Protein AF-A0A2M7PQT6-F1 (afdb_monomer_lite)

Sequence (920 aa):
MTQIIITKQLETEIRQFLDNYWALYLEGDLQTWSTFLTDDYKNIGGTEEEIWNSKQEIMDYSTAIMGQMVGVASLRNKKTEVFSLTPYVLAHEFADMYIKIENSWVFYGKFRLSSIIQKSTKGWQVVHQHGSYPDSKAGQGETFAFDKISAENRELKDAVKRRTVELENKNRELEIEAALEKVRSSALAMNEPADMVEVCRVISNQLILLGVTDIRNVQTAIINEQKGTYLNCQYFAAYKEGVIEETDYNLHPTSFAMVQEMKKSAHTTFSGSMEGLELNTFREWRKQYNQFPDPLLDEVDSIHYYFYSIGQGGLGLSTYKSLSEEGLEIFKRFHNVFTLAYRRFIDIELAFTQAREAQIEAAVERVRAQSMAMYQTTDLHKVNEEVLNQLYKLKVDGLTGVSIYLVDEYDTVTIWDLSSPGNMSIPNSYSIKYDAKKYPVMGEWVEIWKTTHEDYFVLDAPKEKLIKAVEEFKEIHPEMAIKFKNAIESGSLIHQWNPVGRLSDGVLSIDLMNPPSEDTKTIVIKMAGAFNMAYQRFLDLQKAEAQTREAQIEAALERVRARSLAMHKTDELQRVIQTVHQELLNLNISISGGSFIAINSEIETEIHCWGSGGTADTSEQVHIPYFDKPFYTNLIKGIKTGPGFFTEEYTQKEKEEFFKFLFKHEPWSKLDSKQKNETLSSPGGYTRSCCVSQHSSIFIINHFGEKFSEADNDILKRFARVFEQTYTRFLDLQKAEAQAREAQIELSLERIRSHVTAMQESSELLDIVVMMRNEFVTLGHEAHYFWHMRWLPEKYEKAMTSGDGTRIGMVMTLPRHIHGDIQTVADWEKSDNPTFVLAMDTENAVDYVHKMISLGDFEIVDHNAPTLDDIRHIGGLTFVMARTTHGEIGFSLPGDVPNPPAAAVDALARFAGVFDLAYK

Structure (mmCIF, N/CA/C/O backbone):
data_AF-A0A2M7PQT6-F1
#
_entry.id   AF-A0A2M7PQT6-F1
#
loop_
_atom_site.group_PDB
_atom_site.id
_atom_site.type_symbol
_atom_site.label_atom_id
_atom_site.label_alt_id
_atom_site.label_comp_id
_atom_site.label_asym_id
_atom_site.label_entity_id
_atom_site.label_seq_id
_atom_site.pdbx_PDB_ins_code
_atom_site.Cartn_x
_atom_site.Cartn_y
_atom_site.Cartn_z
_atom_site.occupancy
_atom_site.B_iso_or_equiv
_atom_site.auth_seq_id
_atom_site.auth_comp_id
_atom_site.auth_asym_id
_atom_site.auth_atom_id
_atom_site.pdbx_PDB_model_num
ATOM 1 N N . MET A 1 1 ? -128.041 -40.762 56.612 1.00 51.59 1 MET A N 1
ATOM 2 C CA . MET A 1 1 ? -127.070 -41.267 55.618 1.00 51.59 1 MET A CA 1
ATOM 3 C C . MET A 1 1 ? -126.635 -42.649 56.067 1.00 51.59 1 MET A C 1
ATOM 5 O O . MET A 1 1 ? -126.320 -42.807 57.239 1.00 51.59 1 MET A O 1
ATOM 9 N N . THR A 1 2 ? -126.711 -43.647 55.193 1.00 55.97 2 THR A N 1
ATOM 10 C CA . THR A 1 2 ? -126.326 -45.037 55.480 1.00 55.97 2 THR A CA 1
ATOM 11 C C . THR A 1 2 ? -124.802 -45.122 55.631 1.00 55.97 2 THR A C 1
ATOM 13 O O . THR A 1 2 ? -124.087 -44.561 54.805 1.00 55.97 2 THR A O 1
ATOM 16 N N . GLN A 1 3 ? -124.306 -45.767 56.693 1.00 70.44 3 GLN A N 1
ATOM 17 C CA . GLN A 1 3 ? -122.869 -45.920 56.964 1.00 70.44 3 GLN A CA 1
ATOM 18 C C . GLN A 1 3 ? -122.187 -46.703 55.831 1.00 70.44 3 GLN A C 1
ATOM 20 O O . GLN A 1 3 ? -122.673 -47.763 55.433 1.00 70.44 3 GLN A O 1
ATOM 25 N N . ILE A 1 4 ? -121.071 -46.190 55.307 1.00 78.12 4 ILE A N 1
ATOM 26 C CA . ILE A 1 4 ? -120.286 -46.878 54.275 1.00 78.12 4 ILE A CA 1
ATOM 27 C C . ILE A 1 4 ? -119.512 -48.022 54.935 1.00 78.12 4 ILE A C 1
ATOM 29 O O . ILE A 1 4 ? -118.669 -47.796 55.799 1.00 78.12 4 ILE A O 1
ATOM 33 N N . ILE A 1 5 ? -119.784 -49.261 54.524 1.00 80.62 5 ILE A N 1
ATOM 34 C CA . ILE A 1 5 ? -119.029 -50.440 54.963 1.00 80.62 5 ILE A CA 1
ATOM 35 C C . ILE A 1 5 ? -117.937 -50.719 53.928 1.00 80.62 5 ILE A C 1
ATOM 37 O O . ILE A 1 5 ? -118.238 -50.936 52.754 1.00 80.62 5 ILE A O 1
ATOM 41 N N . ILE A 1 6 ? -116.671 -50.740 54.361 1.00 85.06 6 ILE A N 1
ATOM 42 C CA . ILE A 1 6 ? -115.540 -51.094 53.494 1.00 85.06 6 ILE A CA 1
ATOM 43 C C . ILE A 1 6 ? -115.552 -52.606 53.257 1.00 85.06 6 ILE A C 1
ATOM 45 O O . ILE A 1 6 ? -115.103 -53.395 54.085 1.00 85.06 6 ILE A O 1
ATOM 49 N N . THR A 1 7 ? -116.116 -53.017 52.124 1.00 86.56 7 THR A N 1
ATOM 50 C CA . THR A 1 7 ? -116.015 -54.392 51.626 1.00 86.56 7 THR A CA 1
ATOM 51 C C . THR A 1 7 ? -114.726 -54.555 50.817 1.00 86.56 7 THR A C 1
ATOM 53 O O . THR A 1 7 ? -114.220 -53.585 50.256 1.00 86.56 7 THR A O 1
ATOM 56 N N . LYS A 1 8 ? -114.215 -55.788 50.677 1.00 84.38 8 LYS A N 1
ATOM 57 C CA . LYS A 1 8 ? -113.057 -56.066 49.798 1.00 84.38 8 LYS A CA 1
ATOM 58 C C . LYS A 1 8 ? -113.273 -55.575 48.361 1.00 84.38 8 LYS A C 1
ATOM 60 O O . LYS A 1 8 ? -112.326 -55.161 47.699 1.00 84.38 8 LYS A O 1
ATOM 65 N N . GLN A 1 9 ? -114.519 -55.612 47.886 1.00 87.88 9 GLN A N 1
ATOM 66 C CA . GLN A 1 9 ? -114.885 -55.105 46.568 1.00 87.88 9 GLN A CA 1
ATOM 67 C C . GLN A 1 9 ? -114.740 -53.580 46.492 1.00 87.88 9 GLN A C 1
ATOM 69 O O . GLN A 1 9 ? -114.102 -53.092 45.566 1.00 87.88 9 GLN A O 1
ATOM 74 N N . LEU A 1 10 ? -115.248 -52.843 47.488 1.00 87.25 10 LEU A N 1
ATOM 75 C CA . LEU A 1 10 ? -115.105 -51.386 47.553 1.00 87.25 10 LEU A CA 1
ATOM 76 C C . LEU A 1 10 ? -113.639 -50.960 47.719 1.00 87.25 10 LEU A C 1
ATOM 78 O O . LEU A 1 10 ? -113.195 -50.012 47.086 1.00 87.25 10 LEU A O 1
ATOM 82 N N . GLU A 1 11 ? -112.866 -51.677 48.534 1.00 87.44 11 GLU A N 1
ATOM 83 C CA . GLU A 1 11 ? -111.431 -51.420 48.683 1.00 87.44 11 GLU A CA 1
ATOM 84 C C . GLU A 1 11 ? -110.688 -51.591 47.348 1.00 87.44 11 GLU A C 1
ATOM 86 O O . GLU A 1 11 ? -109.861 -50.755 46.992 1.00 87.44 11 GLU A O 1
ATOM 91 N N . THR A 1 12 ? -111.017 -52.635 46.582 1.00 90.06 12 THR A N 1
ATOM 92 C CA . THR A 1 12 ? -110.437 -52.867 45.248 1.00 90.06 12 THR A CA 1
ATOM 93 C C . THR A 1 12 ? -110.854 -51.770 44.263 1.00 90.06 12 THR A C 1
ATOM 95 O O . THR A 1 12 ? -110.015 -51.270 43.519 1.00 90.06 12 THR A O 1
ATOM 98 N N . GLU A 1 13 ? -112.120 -51.341 44.303 1.00 91.81 13 GLU A N 1
ATOM 99 C CA . GLU A 1 13 ? -112.658 -50.252 43.474 1.00 91.81 13 GLU A CA 1
ATOM 100 C C . GLU A 1 13 ? -111.925 -48.923 43.740 1.00 91.81 13 GLU A C 1
ATOM 102 O O . GLU A 1 13 ? -111.510 -48.248 42.800 1.00 91.81 13 GLU A O 1
ATOM 107 N N . ILE A 1 14 ? -111.688 -48.575 45.011 1.00 92.62 14 ILE A N 1
ATOM 108 C CA . ILE A 1 14 ? -110.985 -47.342 45.404 1.00 92.62 14 ILE A CA 1
ATOM 109 C C . ILE A 1 14 ? -109.488 -47.402 45.082 1.00 92.62 14 ILE A C 1
ATOM 111 O O . ILE A 1 14 ? -108.922 -46.409 44.626 1.00 92.62 14 ILE A O 1
ATOM 115 N N . ARG A 1 15 ? -108.838 -48.558 45.272 1.00 91.94 15 ARG A N 1
ATOM 116 C CA . ARG A 1 15 ? -107.433 -48.754 44.872 1.00 91.94 15 ARG A CA 1
ATOM 117 C C . ARG A 1 15 ? -107.258 -48.549 43.372 1.00 91.94 15 ARG A C 1
ATOM 119 O O . ARG A 1 15 ? -106.414 -47.761 42.967 1.00 91.94 15 ARG A O 1
ATOM 126 N N . GLN A 1 16 ? -108.102 -49.188 42.565 1.00 92.38 16 GLN A N 1
ATOM 127 C CA . GLN A 1 16 ? -108.022 -49.072 41.113 1.00 92.38 16 GLN A CA 1
ATOM 128 C C . GLN A 1 16 ? -108.348 -47.654 40.624 1.00 92.38 16 GLN A C 1
ATOM 130 O O . GLN A 1 16 ? -107.721 -47.162 39.689 1.00 92.38 16 GLN A O 1
ATOM 135 N N . PHE A 1 17 ? -109.274 -46.963 41.293 1.00 94.69 17 PHE A N 1
ATOM 136 C CA . PHE A 1 17 ? -109.527 -45.541 41.067 1.00 94.69 17 PHE A CA 1
ATOM 137 C C . PHE A 1 17 ? -108.270 -44.681 41.302 1.00 94.69 17 PHE A C 1
ATOM 139 O O . PHE A 1 17 ? -107.925 -43.875 40.441 1.00 94.69 17 PHE A O 1
ATOM 146 N N . LEU A 1 18 ? -107.553 -44.874 42.415 1.00 93.69 18 LEU A N 1
ATOM 147 C CA . LEU A 1 18 ? -106.328 -44.120 42.724 1.00 93.69 18 LEU A CA 1
ATOM 148 C C . LEU A 1 18 ? -105.124 -44.528 41.860 1.00 93.69 18 LEU A C 1
ATOM 150 O O . LEU A 1 18 ? -104.262 -43.702 41.569 1.00 93.69 18 LEU A O 1
ATOM 154 N N . ASP A 1 19 ? -105.042 -45.782 41.420 1.00 93.12 19 ASP A N 1
ATOM 155 C CA . ASP A 1 19 ? -104.021 -46.213 40.460 1.00 93.12 19 ASP A CA 1
ATOM 156 C C . ASP A 1 19 ? -104.210 -45.518 39.110 1.00 93.12 19 ASP A C 1
ATOM 158 O O . ASP A 1 19 ? -103.255 -44.958 38.574 1.00 93.12 19 ASP A O 1
ATOM 162 N N . ASN A 1 20 ? -105.449 -45.458 38.614 1.00 93.69 20 ASN A N 1
ATOM 163 C CA . ASN A 1 20 ? -105.774 -44.722 37.393 1.00 93.69 20 ASN A CA 1
ATOM 164 C C . ASN A 1 20 ? -105.553 -43.212 37.560 1.00 93.69 20 ASN A C 1
ATOM 166 O O . ASN A 1 20 ? -105.055 -42.567 36.641 1.00 93.69 20 ASN A O 1
ATOM 170 N N . TYR A 1 21 ? -105.873 -42.658 38.734 1.00 94.50 21 TYR A N 1
ATOM 171 C CA . TYR A 1 21 ? -105.585 -41.263 39.073 1.00 94.50 21 TYR A CA 1
ATOM 172 C C . TYR A 1 21 ? -104.097 -40.939 38.897 1.00 94.50 21 TYR A C 1
ATOM 174 O O . TYR A 1 21 ? -103.743 -40.010 38.178 1.00 94.50 21 TYR A O 1
ATOM 182 N N . TRP A 1 22 ? -103.211 -41.727 39.510 1.00 93.50 22 TRP A N 1
ATOM 183 C CA . TRP A 1 22 ? -101.770 -41.500 39.408 1.00 93.50 22 TRP A CA 1
ATOM 184 C C . TRP A 1 22 ? -101.209 -41.790 38.018 1.00 93.50 22 TRP A C 1
ATOM 186 O O . TRP A 1 22 ? -100.308 -41.076 37.586 1.00 93.50 22 TRP A O 1
ATOM 196 N N . ALA A 1 23 ? -101.730 -42.802 37.318 1.00 92.62 23 ALA A N 1
ATOM 197 C CA . ALA A 1 23 ? -101.310 -43.113 35.955 1.00 92.62 23 ALA A CA 1
ATOM 198 C C . ALA A 1 23 ? -101.571 -41.924 35.021 1.00 92.62 23 ALA A C 1
ATOM 200 O O . ALA A 1 23 ? -100.636 -41.417 34.412 1.00 92.62 23 ALA A O 1
ATOM 201 N N . LEU A 1 24 ? -102.801 -41.402 35.011 1.00 94.19 24 LEU A N 1
ATOM 202 C CA . LEU A 1 24 ? -103.165 -40.250 34.181 1.00 94.19 24 LEU A CA 1
ATOM 203 C C . LEU A 1 24 ? -102.370 -38.992 34.555 1.00 94.19 24 LEU A C 1
ATOM 205 O O . LEU A 1 24 ? -101.930 -38.260 33.671 1.00 94.19 24 LEU A O 1
ATOM 209 N N . TYR A 1 25 ? -102.137 -38.761 35.852 1.00 93.19 25 TYR A N 1
ATOM 210 C CA . TYR A 1 25 ? -101.335 -37.626 36.313 1.00 93.19 25 TYR A CA 1
ATOM 211 C C . TYR A 1 25 ? -99.879 -37.705 35.837 1.00 93.19 25 TYR A C 1
ATOM 213 O O . TYR A 1 25 ? -99.334 -36.725 35.337 1.00 93.19 25 TYR A O 1
ATOM 221 N N . LEU A 1 26 ? -99.246 -38.875 35.970 1.00 91.62 26 LEU A N 1
ATOM 222 C CA . LEU A 1 26 ? -97.842 -39.085 35.601 1.00 91.62 26 LEU A CA 1
ATOM 223 C C . LEU A 1 26 ? -97.633 -39.245 34.087 1.00 91.62 26 LEU A C 1
ATOM 225 O O . LEU A 1 26 ? -96.525 -39.018 33.603 1.00 91.62 26 LEU A O 1
ATOM 229 N N . GLU A 1 27 ? -98.673 -39.608 33.336 1.00 92.19 27 GLU A N 1
ATOM 230 C CA . GLU A 1 27 ? -98.693 -39.583 31.866 1.00 92.19 27 GLU A CA 1
ATOM 231 C C . GLU A 1 27 ? -98.951 -38.172 31.309 1.00 92.19 27 GLU A C 1
ATOM 233 O O . GLU A 1 27 ? -98.690 -37.916 30.133 1.00 92.19 27 GLU A O 1
ATOM 238 N N . GLY A 1 28 ? -99.414 -37.244 32.152 1.00 89.81 28 GLY A N 1
ATOM 239 C CA . GLY A 1 28 ? -99.687 -35.856 31.786 1.00 89.81 28 GLY A CA 1
ATOM 240 C C . GLY A 1 28 ? -101.039 -35.629 31.113 1.00 89.81 28 GLY A C 1
ATOM 241 O O . GLY A 1 28 ? -101.278 -34.536 30.596 1.00 89.81 28 GLY A O 1
ATOM 242 N N . ASP A 1 29 ? -101.951 -36.608 31.142 1.00 93.62 29 ASP A N 1
ATOM 243 C CA . ASP A 1 29 ? -103.339 -36.430 30.697 1.00 93.62 29 ASP A CA 1
ATOM 244 C C . ASP A 1 29 ? -104.162 -35.719 31.782 1.00 93.62 29 ASP A C 1
ATOM 246 O O . ASP A 1 29 ? -105.062 -36.274 32.422 1.00 93.62 29 ASP A O 1
ATOM 250 N N . LEU A 1 30 ? -103.827 -34.446 31.999 1.00 91.75 30 LEU A N 1
ATOM 251 C CA . LEU A 1 30 ? -104.476 -33.607 33.001 1.00 91.75 30 LEU A CA 1
ATOM 252 C C . LEU A 1 30 ? -105.953 -33.355 32.695 1.00 91.75 30 LEU A C 1
ATOM 254 O O . LEU A 1 30 ? -106.747 -33.164 33.616 1.00 91.75 30 LEU A O 1
ATOM 258 N N . GLN A 1 31 ? -106.346 -33.369 31.420 1.00 91.31 31 GLN A N 1
ATOM 259 C CA . GLN A 1 31 ? -107.732 -33.134 31.031 1.00 91.31 31 GLN A CA 1
ATOM 260 C C . GLN A 1 31 ? -108.629 -34.269 31.532 1.00 91.31 31 GLN A C 1
ATOM 262 O O . GLN A 1 31 ? -109.631 -33.998 32.202 1.00 91.31 31 GLN A O 1
ATOM 267 N N . THR A 1 32 ? -108.247 -35.526 31.286 1.00 92.81 32 THR A N 1
ATOM 268 C CA . THR A 1 32 ? -108.969 -36.693 31.812 1.00 92.81 32 THR A CA 1
ATOM 269 C C . THR A 1 32 ? -108.809 -36.796 33.322 1.00 92.81 32 THR A C 1
ATOM 271 O O . THR A 1 32 ? -109.794 -37.005 34.034 1.00 92.81 32 THR A O 1
ATOM 274 N N . TRP A 1 33 ? -107.599 -36.584 33.838 1.00 94.62 33 TRP A N 1
ATOM 275 C CA . TRP A 1 33 ? -107.318 -36.631 35.271 1.00 94.62 33 TRP A CA 1
ATOM 276 C C . TRP A 1 33 ? -108.180 -35.654 36.080 1.00 94.62 33 TRP A C 1
ATOM 278 O O . TRP A 1 33 ? -108.718 -36.026 37.121 1.00 94.62 33 TRP A O 1
ATOM 288 N N . SER A 1 34 ? -108.433 -34.446 35.566 1.00 92.88 34 SER A N 1
ATOM 289 C CA . SER A 1 34 ? -109.278 -33.444 36.231 1.00 92.88 34 SER A CA 1
ATOM 290 C C . SER A 1 34 ? -110.691 -33.951 36.556 1.00 92.88 34 SER A C 1
ATOM 292 O O . SER A 1 34 ? -111.345 -33.450 37.474 1.00 92.88 34 SER A O 1
ATOM 294 N N . THR A 1 35 ? -111.192 -34.960 35.836 1.00 92.44 35 THR A N 1
ATOM 295 C CA . THR A 1 35 ? -112.518 -35.548 36.083 1.00 92.44 35 THR A CA 1
ATOM 296 C C . THR A 1 35 ? -112.582 -36.330 37.398 1.00 92.44 35 THR A C 1
ATOM 298 O O . THR A 1 35 ? -113.653 -36.417 38.006 1.00 92.44 35 THR A O 1
ATOM 301 N N . PHE A 1 36 ? -111.433 -36.801 37.891 1.00 93.88 36 PHE A N 1
ATOM 302 C CA . PHE A 1 36 ? -111.290 -37.483 39.175 1.00 93.88 36 PHE A CA 1
ATOM 303 C C . PHE A 1 36 ? -111.387 -36.514 40.356 1.00 93.88 36 PHE A C 1
ATOM 305 O O . PHE A 1 36 ? -111.482 -36.970 41.489 1.00 93.88 36 PHE A O 1
ATOM 312 N N . LEU A 1 37 ? -111.383 -35.200 40.125 1.00 93.44 37 LEU A N 1
ATOM 313 C CA . LEU A 1 37 ? -111.482 -34.179 41.165 1.00 93.44 37 LEU A CA 1
ATOM 314 C C . LEU A 1 37 ? -112.879 -33.562 41.203 1.00 93.44 37 LEU A C 1
ATOM 316 O O . LEU A 1 37 ? -113.495 -33.304 40.157 1.00 93.44 37 LEU A O 1
ATOM 320 N N . THR A 1 38 ? -113.371 -33.282 42.406 1.00 92.31 38 THR A N 1
ATOM 321 C CA . THR A 1 38 ? -114.606 -32.514 42.593 1.00 92.31 38 THR A CA 1
ATOM 322 C C . THR A 1 38 ? -114.376 -31.039 42.287 1.00 92.31 38 THR A C 1
ATOM 324 O O . THR A 1 38 ? -113.249 -30.552 42.318 1.00 92.31 38 THR A O 1
ATOM 327 N N . ASP A 1 39 ? -115.438 -30.306 41.956 1.00 88.12 39 ASP A N 1
ATOM 328 C CA . ASP A 1 39 ? -115.304 -28.888 41.595 1.00 88.12 39 ASP A CA 1
ATOM 329 C C . ASP A 1 39 ? -114.909 -28.014 42.810 1.00 88.12 39 ASP A C 1
ATOM 331 O O . ASP A 1 39 ? -114.300 -26.960 42.643 1.00 88.12 39 ASP A O 1
ATOM 335 N N . ASP A 1 40 ? -115.171 -28.493 44.031 1.00 89.44 40 ASP A N 1
ATOM 336 C CA . ASP A 1 40 ? -114.801 -27.905 45.327 1.00 89.44 40 ASP A CA 1
ATOM 337 C C . ASP A 1 40 ? -113.525 -28.512 45.951 1.00 89.44 40 ASP A C 1
ATOM 339 O O . ASP A 1 40 ? -113.335 -28.454 47.169 1.00 89.44 40 ASP A O 1
ATOM 343 N N . TYR A 1 41 ? -112.657 -29.102 45.123 1.00 93.12 41 TYR A N 1
ATOM 344 C CA . TYR A 1 41 ? -111.429 -29.773 45.548 1.00 93.12 41 TYR A CA 1
ATOM 345 C C . TYR A 1 41 ? -110.491 -28.893 46.396 1.00 93.12 41 TYR A C 1
ATOM 347 O O . TYR A 1 41 ? -110.292 -27.712 46.098 1.00 93.12 41 TYR A O 1
ATOM 355 N N . LYS A 1 42 ? -109.847 -29.499 47.408 1.00 92.44 42 LYS A N 1
ATOM 356 C CA . LYS A 1 42 ? -108.826 -28.855 48.257 1.00 92.44 42 LYS A CA 1
ATOM 357 C C . LYS A 1 42 ? -107.560 -29.690 48.433 1.00 92.44 42 LYS A C 1
ATOM 359 O O . LYS A 1 42 ? -107.641 -30.904 48.574 1.00 92.44 42 LYS A O 1
ATOM 364 N N . ASN A 1 43 ? -106.401 -29.061 48.592 1.00 93.62 43 ASN A N 1
ATOM 365 C CA . ASN A 1 43 ? -105.126 -29.754 48.794 1.00 93.62 43 ASN A CA 1
ATOM 366 C C . ASN A 1 43 ? -104.215 -29.069 49.811 1.00 93.62 43 ASN A C 1
ATOM 368 O O . ASN A 1 43 ? -104.202 -27.843 49.904 1.00 93.62 43 ASN A O 1
ATOM 372 N N . ILE A 1 44 ? -103.411 -29.872 50.504 1.00 91.19 44 ILE A N 1
ATOM 373 C CA . ILE A 1 44 ? -102.169 -29.436 51.149 1.00 91.19 44 ILE A CA 1
ATOM 374 C C . ILE A 1 44 ? -101.062 -30.388 50.704 1.00 91.19 44 ILE A C 1
ATOM 376 O O . ILE A 1 44 ? -101.153 -31.583 50.947 1.00 91.19 44 ILE A O 1
ATOM 380 N N . GLY A 1 45 ? -100.025 -29.905 50.043 1.00 87.44 45 GLY A N 1
ATOM 381 C CA . GLY A 1 45 ? -98.980 -30.763 49.502 1.00 87.44 45 GLY A CA 1
ATOM 382 C C . GLY A 1 45 ? -97.624 -30.607 50.177 1.00 87.44 45 GLY A C 1
ATOM 383 O O . GLY A 1 45 ? -97.502 -30.051 51.268 1.00 87.44 45 GLY A O 1
ATOM 384 N N . GLY A 1 46 ? -96.601 -31.162 49.529 1.00 80.44 46 GLY A N 1
ATOM 385 C CA . GLY A 1 46 ? -95.256 -31.302 50.085 1.00 80.44 46 GLY A CA 1
ATOM 386 C C . GLY A 1 46 ? -94.377 -30.057 49.957 1.00 80.44 46 GLY A C 1
ATOM 387 O O . GLY A 1 46 ? -93.296 -30.032 50.544 1.00 80.44 46 GLY A O 1
ATOM 388 N N . THR A 1 47 ? -94.815 -29.046 49.205 1.00 80.62 47 THR A N 1
ATOM 389 C CA . THR A 1 47 ? -94.111 -27.768 49.019 1.00 80.62 47 THR A CA 1
ATOM 390 C C . THR A 1 47 ? -94.960 -26.601 49.527 1.00 80.62 47 THR A C 1
ATOM 392 O O . THR A 1 47 ? -96.167 -26.742 49.722 1.00 80.62 47 THR A O 1
ATOM 395 N N . GLU A 1 48 ? -94.335 -25.440 49.745 1.00 81.00 48 GLU A N 1
ATOM 396 C CA . GLU A 1 48 ? -95.012 -24.236 50.260 1.00 81.00 48 GLU A CA 1
ATOM 397 C C . GLU A 1 48 ? -96.161 -23.758 49.349 1.00 81.00 48 GLU A C 1
ATOM 399 O O . GLU A 1 48 ? -97.145 -23.204 49.834 1.00 81.00 48 GLU A O 1
ATOM 404 N N . GLU A 1 49 ? -96.075 -24.032 48.044 1.00 81.25 49 GLU A N 1
ATOM 405 C CA . GLU A 1 49 ? -97.055 -23.607 47.037 1.00 81.25 49 GLU A CA 1
ATOM 406 C C . GLU A 1 49 ? -98.204 -24.609 46.825 1.00 81.25 49 GLU A C 1
ATOM 408 O O . GLU A 1 49 ? -99.219 -24.266 46.215 1.00 81.25 49 GLU A O 1
ATOM 413 N N . GLU A 1 50 ? -98.099 -25.842 47.336 1.00 85.69 50 GLU A N 1
ATOM 414 C CA . GLU A 1 50 ? -99.107 -26.893 47.133 1.00 85.69 50 GLU A CA 1
ATOM 415 C C . GLU A 1 50 ? -100.328 -26.755 48.074 1.00 85.69 50 GLU A C 1
ATOM 417 O O . GLU A 1 50 ? -100.876 -27.746 48.556 1.00 85.69 50 GLU A O 1
ATOM 422 N N . ILE A 1 51 ? -100.790 -25.534 48.354 1.00 88.69 51 ILE A N 1
ATOM 423 C CA . ILE A 1 51 ? -102.002 -25.269 49.146 1.00 88.69 51 ILE A CA 1
ATOM 424 C C . ILE A 1 51 ? -103.089 -24.742 48.212 1.00 88.69 51 ILE A C 1
ATOM 426 O O . ILE A 1 51 ? -103.090 -23.568 47.848 1.00 88.69 51 ILE A O 1
ATOM 430 N N . TRP A 1 52 ? -104.037 -25.607 47.847 1.00 90.56 52 TRP A N 1
ATOM 431 C CA . TRP A 1 52 ? -105.064 -25.290 46.848 1.00 90.56 52 TRP A CA 1
ATOM 432 C C . TRP A 1 52 ? -106.461 -25.365 47.445 1.00 90.56 52 TRP A C 1
ATOM 434 O O . TRP A 1 52 ? -106.802 -26.315 48.151 1.00 90.56 52 TRP A O 1
ATOM 444 N N . ASN A 1 53 ? -107.283 -24.366 47.152 1.00 88.50 53 ASN A N 1
ATOM 445 C CA . ASN A 1 53 ? -108.658 -24.246 47.635 1.00 88.50 53 ASN A CA 1
ATOM 446 C C . ASN A 1 53 ? -109.700 -24.367 46.521 1.00 88.50 53 ASN A C 1
ATOM 448 O O . ASN A 1 53 ? -110.898 -24.293 46.807 1.00 88.50 53 ASN A O 1
ATOM 452 N N . SER A 1 54 ? -109.259 -24.545 45.275 1.00 90.50 54 SER A N 1
ATOM 453 C CA . SER A 1 54 ? -110.128 -24.797 44.134 1.00 90.50 54 SER A CA 1
ATOM 454 C C . SER A 1 54 ? -109.525 -25.816 43.171 1.00 90.50 54 SER A C 1
ATOM 456 O O . SER A 1 54 ? -108.309 -26.008 43.092 1.00 90.50 54 SER A O 1
ATOM 458 N N . LYS A 1 55 ? -110.393 -26.441 42.371 1.00 91.12 55 LYS A N 1
ATOM 459 C CA . LYS A 1 55 ? -109.982 -27.331 41.281 1.00 91.12 55 LYS A CA 1
ATOM 460 C C . LYS A 1 55 ? -109.127 -26.625 40.221 1.00 91.12 55 LYS A C 1
ATOM 462 O O . LYS A 1 55 ? -108.261 -27.261 39.635 1.00 91.12 55 LYS A O 1
ATOM 467 N N . GLN A 1 56 ? -109.345 -25.331 39.969 1.00 91.19 56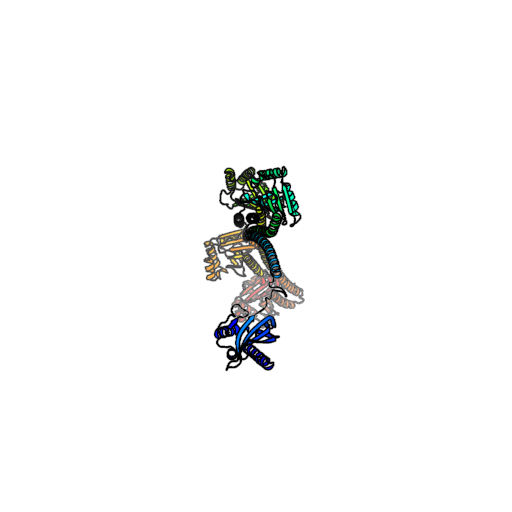 GLN A N 1
ATOM 468 C CA . GLN A 1 56 ? -108.555 -24.594 38.977 1.00 91.19 56 GLN A CA 1
ATOM 469 C C . GLN A 1 56 ? -107.106 -24.399 39.445 1.00 91.19 56 GLN A C 1
ATOM 471 O O . GLN A 1 56 ? -106.193 -24.597 38.656 1.00 91.19 56 GLN A O 1
ATOM 476 N N . GLU A 1 57 ? -106.885 -24.112 40.732 1.00 91.19 57 GLU A N 1
ATOM 477 C CA . GLU A 1 57 ? -105.536 -23.910 41.287 1.00 91.19 57 GLU A CA 1
ATOM 478 C C . GLU A 1 57 ? -104.650 -25.155 41.153 1.00 91.19 57 GLU A C 1
ATOM 480 O O . GLU A 1 57 ? -103.507 -25.051 40.711 1.00 91.19 57 GLU A O 1
ATOM 485 N N . ILE A 1 58 ? -105.182 -26.347 41.456 1.00 91.44 58 ILE A N 1
ATOM 486 C CA . ILE A 1 58 ? -104.428 -27.590 41.239 1.00 91.44 58 ILE A CA 1
ATOM 487 C C . ILE A 1 58 ? -104.193 -27.852 39.749 1.00 91.44 58 ILE A C 1
ATOM 489 O O . ILE A 1 58 ? -103.124 -28.336 39.387 1.00 91.44 58 ILE A O 1
ATOM 493 N N . MET A 1 59 ? -105.145 -27.522 38.874 1.00 92.44 59 MET A N 1
ATOM 494 C CA . MET A 1 59 ? -104.969 -27.682 37.428 1.00 92.44 59 MET A CA 1
ATOM 495 C C . MET A 1 59 ? -103.869 -26.768 36.884 1.00 92.44 59 MET A C 1
ATOM 497 O O . MET A 1 59 ? -103.028 -27.229 36.109 1.00 92.44 59 MET A O 1
ATOM 501 N N . ASP A 1 60 ? -103.836 -25.510 37.319 1.00 91.81 60 ASP A N 1
ATOM 502 C CA . ASP A 1 60 ? -102.826 -24.532 36.913 1.00 91.81 60 ASP A CA 1
ATOM 503 C C . ASP A 1 60 ? -101.436 -24.948 37.412 1.00 91.81 60 ASP A C 1
ATOM 505 O O . ASP A 1 60 ? -100.491 -25.003 36.621 1.00 91.81 60 ASP A O 1
ATOM 509 N N . TYR A 1 61 ? -101.318 -25.336 38.688 1.00 90.75 61 TYR A N 1
ATOM 510 C CA . TYR A 1 61 ? -100.052 -25.805 39.255 1.00 90.75 61 TYR A CA 1
ATOM 511 C C . TYR A 1 61 ? -99.562 -27.083 38.577 1.00 90.75 61 TYR A C 1
ATOM 513 O O . TYR A 1 61 ? -98.419 -27.148 38.128 1.00 90.75 61 TYR A O 1
ATOM 521 N N . SER A 1 62 ? -100.440 -28.081 38.437 1.00 90.44 62 SER A N 1
ATOM 522 C CA . SER A 1 62 ? -100.106 -29.346 37.778 1.00 90.44 62 SER A CA 1
ATOM 523 C C . SER A 1 62 ? -99.622 -29.097 36.352 1.00 90.44 62 SER A C 1
ATOM 525 O O . SER A 1 62 ? -98.603 -29.649 35.948 1.00 90.44 62 SER A O 1
ATOM 527 N N . THR A 1 63 ? -100.289 -28.211 35.604 1.00 91.38 63 THR A N 1
ATOM 528 C CA . THR A 1 63 ? -99.863 -27.826 34.250 1.00 91.38 63 THR A CA 1
ATOM 529 C C . THR A 1 63 ? -98.477 -27.178 34.265 1.00 91.38 63 THR A C 1
ATOM 531 O O . THR A 1 63 ? -97.629 -27.534 33.445 1.00 91.38 63 THR A O 1
ATOM 534 N N . ALA A 1 64 ? -98.214 -26.273 35.212 1.00 90.88 64 ALA A N 1
ATOM 535 C CA . ALA A 1 64 ? -96.933 -25.580 35.332 1.00 90.88 64 ALA A CA 1
ATOM 536 C C . ALA A 1 64 ? -95.765 -26.525 35.663 1.00 90.88 64 ALA A C 1
ATOM 538 O O . ALA A 1 64 ? -94.673 -26.369 35.114 1.00 90.88 64 ALA A O 1
ATOM 539 N N . ILE A 1 65 ? -95.985 -27.531 36.516 1.00 90.62 65 ILE A N 1
ATOM 540 C CA . ILE A 1 65 ? -94.932 -28.469 36.934 1.00 90.62 65 ILE A CA 1
ATOM 541 C C . ILE A 1 65 ? -94.843 -29.732 36.072 1.00 90.62 65 ILE A C 1
ATOM 543 O O . ILE A 1 65 ? -94.010 -30.595 36.340 1.00 90.62 65 ILE A O 1
ATOM 547 N N . MET A 1 66 ? -95.661 -29.870 35.027 1.00 88.44 66 MET A N 1
ATOM 548 C CA . MET A 1 66 ? -95.796 -31.133 34.293 1.00 88.44 66 MET A CA 1
ATOM 549 C C . MET A 1 66 ? -94.485 -31.636 33.676 1.00 88.44 66 MET A C 1
ATOM 551 O O . MET A 1 66 ? -94.233 -32.840 33.665 1.00 88.44 66 MET A O 1
ATOM 555 N N . GLY A 1 67 ? -93.593 -30.724 33.269 1.00 85.81 67 GLY A N 1
ATOM 556 C CA . GLY A 1 67 ? -92.244 -31.066 32.799 1.00 85.81 67 GLY A CA 1
ATOM 557 C C . GLY A 1 67 ? -91.324 -31.679 33.868 1.00 85.81 67 GLY A C 1
ATOM 558 O O . GLY A 1 67 ? -90.345 -32.330 33.519 1.00 85.81 67 GLY A O 1
ATOM 559 N N . GLN A 1 68 ? -91.637 -31.504 35.156 1.00 87.81 68 GLN A N 1
ATOM 560 C CA . GLN A 1 68 ? -90.947 -32.147 36.283 1.00 87.81 68 GLN A CA 1
ATOM 561 C C . GLN A 1 68 ? -91.607 -33.471 36.703 1.00 87.81 68 GLN A C 1
ATOM 563 O O . GLN A 1 68 ? -91.017 -34.232 37.469 1.00 87.81 68 GLN A O 1
ATOM 568 N N . MET A 1 69 ? -92.809 -33.765 36.196 1.00 88.50 69 MET A N 1
ATOM 569 C CA . MET A 1 69 ? -93.571 -34.968 36.533 1.00 88.50 69 MET A CA 1
ATOM 570 C C . MET A 1 69 ? -93.474 -36.030 35.430 1.00 88.50 69 MET A C 1
ATOM 572 O O . MET A 1 69 ? -92.980 -37.132 35.683 1.00 88.50 69 MET A O 1
ATOM 576 N N . VAL A 1 70 ? -93.883 -35.710 34.197 1.00 91.31 70 VAL A N 1
ATOM 577 C CA . VAL A 1 70 ? -93.990 -36.687 33.096 1.00 91.31 70 VAL A CA 1
ATOM 578 C C . VAL A 1 70 ? -92.615 -37.192 32.684 1.00 91.31 70 VAL A C 1
ATOM 580 O O . VAL A 1 70 ? -91.750 -36.432 32.258 1.00 91.31 70 VAL A O 1
ATOM 583 N N . GLY A 1 71 ? -92.395 -38.501 32.818 1.00 88.06 71 GLY A N 1
ATOM 584 C CA . GLY A 1 71 ? -91.122 -39.148 32.479 1.00 88.06 71 GLY A CA 1
ATOM 585 C C . GLY A 1 71 ? -89.941 -38.809 33.404 1.00 88.06 71 GLY A C 1
ATOM 586 O O . GLY A 1 71 ? -88.856 -39.370 33.215 1.00 88.06 71 GLY A O 1
ATOM 587 N N . VAL A 1 72 ? -90.142 -37.942 34.406 1.00 90.88 72 VAL A N 1
ATOM 588 C CA . VAL A 1 72 ? -89.117 -37.474 35.356 1.00 90.88 72 VAL A CA 1
ATOM 589 C C . VAL A 1 72 ? -89.390 -37.971 36.773 1.00 90.88 72 VAL A C 1
ATOM 591 O O . VAL A 1 72 ? -88.434 -38.324 37.459 1.00 90.88 72 VAL A O 1
ATOM 594 N N . ALA A 1 73 ? -90.651 -38.071 37.199 1.00 91.88 73 ALA A N 1
ATOM 595 C CA . ALA A 1 73 ? -91.043 -38.584 38.509 1.00 91.88 73 ALA A CA 1
ATOM 596 C C . ALA A 1 73 ? -91.675 -39.982 38.403 1.00 91.88 73 ALA A C 1
ATOM 598 O O . ALA A 1 73 ? -92.361 -40.313 37.436 1.00 91.88 73 ALA A O 1
ATOM 599 N N . SER A 1 74 ? -91.446 -40.831 39.404 1.00 91.94 74 SER A N 1
ATOM 600 C CA . SER A 1 74 ? -92.027 -42.174 39.476 1.00 91.94 74 SER A CA 1
ATOM 601 C C . SER A 1 74 ? -92.327 -42.549 40.921 1.00 91.94 74 SER A C 1
ATOM 603 O O . SER A 1 74 ? -91.438 -42.538 41.774 1.00 91.94 74 SER A O 1
ATOM 605 N N . LEU A 1 75 ? -93.580 -42.928 41.177 1.00 91.38 75 LEU A N 1
ATOM 606 C CA . LEU A 1 75 ? -93.994 -43.519 42.444 1.00 91.38 75 LEU A CA 1
ATOM 607 C C . LEU A 1 75 ? -93.749 -45.028 42.407 1.00 91.38 75 LEU A C 1
ATOM 609 O O . LEU A 1 75 ? -94.301 -45.740 41.567 1.00 91.38 75 LEU A O 1
ATOM 613 N N . ARG A 1 76 ? -92.923 -45.525 43.329 1.00 92.88 76 ARG A N 1
ATOM 614 C CA . ARG A 1 76 ? -92.593 -46.952 43.467 1.00 92.88 76 ARG A CA 1
ATOM 615 C C . ARG A 1 76 ? -93.020 -47.473 44.833 1.00 92.88 76 ARG A C 1
ATOM 617 O O . ARG A 1 76 ? -93.215 -46.698 45.763 1.00 92.88 76 ARG A O 1
ATOM 624 N N . ASN A 1 77 ? -93.178 -48.793 44.950 1.00 91.56 77 ASN A N 1
ATOM 625 C CA . ASN A 1 77 ? -93.556 -49.472 46.199 1.00 91.56 77 ASN A CA 1
ATOM 626 C C . ASN A 1 77 ? -94.839 -48.916 46.850 1.00 91.56 77 ASN A C 1
ATOM 628 O O . ASN A 1 77 ? -94.957 -48.885 48.075 1.00 91.56 77 ASN A O 1
ATOM 632 N N . LYS A 1 78 ? -95.798 -48.459 46.031 1.00 91.94 78 LYS A N 1
ATOM 633 C CA . LYS A 1 78 ? -97.017 -47.813 46.517 1.00 91.94 78 LYS A CA 1
ATOM 634 C C . LYS A 1 78 ? -97.889 -48.797 47.303 1.00 91.94 78 LYS A C 1
ATOM 636 O O . LYS A 1 78 ? -98.245 -49.862 46.801 1.00 91.94 78 LYS A O 1
ATOM 641 N N . LYS A 1 79 ? -98.280 -48.415 48.518 1.00 92.06 79 LYS A N 1
ATOM 642 C CA . LYS A 1 79 ? -99.228 -49.135 49.375 1.00 92.06 79 LYS A CA 1
ATOM 643 C C . LYS A 1 79 ? -100.394 -48.218 49.730 1.00 92.06 79 LYS A C 1
ATOM 645 O O . LYS A 1 79 ? -100.188 -47.196 50.374 1.00 92.06 79 LYS A O 1
ATOM 650 N N . THR A 1 80 ? -101.606 -48.617 49.356 1.00 93.00 80 THR A N 1
ATOM 651 C CA . THR A 1 80 ? -102.845 -47.912 49.730 1.00 93.00 80 THR A CA 1
ATOM 652 C C . THR A 1 80 ? -103.507 -48.583 50.937 1.00 93.00 80 THR A C 1
ATOM 654 O O . THR A 1 80 ? -103.461 -49.808 51.061 1.00 93.00 80 THR A O 1
ATOM 657 N N . GLU A 1 81 ? -104.144 -47.819 51.812 1.00 93.25 81 GLU A N 1
ATOM 658 C CA . GLU A 1 81 ? -104.977 -48.280 52.928 1.00 93.25 81 GLU A CA 1
ATOM 659 C C . GLU A 1 81 ? -106.294 -47.497 52.900 1.00 93.25 81 GLU A C 1
ATOM 661 O O . GLU A 1 81 ? -106.265 -46.277 52.769 1.00 93.25 81 GLU A O 1
ATOM 666 N N . VAL A 1 82 ? -107.444 -48.178 52.964 1.00 91.38 82 VAL A N 1
ATOM 667 C CA . VAL A 1 82 ? -108.770 -47.564 52.757 1.00 91.38 82 VAL A CA 1
ATOM 668 C C . VAL A 1 82 ? -109.615 -47.675 54.025 1.00 91.38 82 VAL A C 1
ATOM 670 O O . VAL A 1 82 ? -109.765 -48.755 54.594 1.00 91.38 82 VAL A O 1
ATOM 673 N N . PHE A 1 83 ? -110.208 -46.559 54.440 1.00 90.44 83 PHE A N 1
ATOM 674 C CA . PHE A 1 83 ? -110.963 -46.397 55.677 1.00 90.44 83 PHE A CA 1
ATOM 675 C C . PHE A 1 83 ? -112.345 -45.790 55.395 1.00 90.44 83 PHE A C 1
ATOM 677 O O . PHE A 1 83 ? -112.521 -44.965 54.496 1.00 90.44 83 PHE A O 1
ATOM 684 N N . SER A 1 84 ? -113.347 -46.176 56.186 1.00 88.38 84 SER A N 1
ATOM 685 C CA . SER A 1 84 ? -114.680 -45.562 56.119 1.00 88.38 84 SER A CA 1
ATOM 686 C C . SER A 1 84 ? -114.666 -44.179 56.768 1.00 88.38 84 SER A C 1
ATOM 688 O O . SER A 1 84 ? -114.314 -44.061 57.941 1.00 88.38 84 SER A O 1
ATOM 690 N N . LEU A 1 85 ? -115.166 -43.166 56.057 1.00 88.81 85 LEU A N 1
ATOM 691 C CA . LEU A 1 85 ? -115.362 -41.807 56.567 1.00 88.81 85 LEU A CA 1
ATOM 692 C C . LEU A 1 85 ? -116.727 -41.261 56.116 1.00 88.81 85 LEU A C 1
ATOM 694 O O . LEU A 1 85 ? -116.791 -40.293 55.377 1.00 88.81 85 LEU A O 1
ATOM 698 N N . THR A 1 86 ? -117.837 -41.896 56.506 1.00 82.31 86 THR A N 1
ATOM 699 C CA . THR A 1 86 ? -119.185 -41.584 55.969 1.00 82.31 86 THR A CA 1
ATOM 700 C C . THR A 1 86 ? -119.519 -40.076 56.031 1.00 82.31 86 THR A C 1
ATOM 702 O O . THR A 1 86 ? -119.395 -39.496 57.110 1.00 82.31 86 THR A O 1
ATOM 705 N N . PRO A 1 87 ? -119.991 -39.437 54.934 1.00 85.62 87 PRO A N 1
ATOM 706 C CA . PRO A 1 87 ? -120.403 -40.010 53.639 1.00 85.62 87 PRO A CA 1
ATOM 707 C C . PRO A 1 87 ? -119.271 -40.244 52.612 1.00 85.62 87 PRO A C 1
ATOM 709 O O . PRO A 1 87 ? -119.549 -40.585 51.466 1.00 85.62 87 PRO A O 1
ATOM 712 N N . TYR A 1 88 ? -118.014 -40.087 53.014 1.00 91.75 88 TYR A N 1
ATOM 713 C CA . TYR A 1 88 ? -116.796 -40.240 52.217 1.00 91.75 88 TYR A CA 1
ATOM 714 C C . TYR A 1 88 ? -116.050 -41.563 52.478 1.00 91.75 88 TYR A C 1
ATOM 716 O O . TYR A 1 88 ? -116.369 -42.355 53.372 1.00 91.75 88 TYR A O 1
ATOM 724 N N . VAL A 1 89 ? -114.995 -41.776 51.701 1.00 92.38 89 VAL A N 1
ATOM 725 C CA . VAL A 1 89 ? -113.959 -42.788 51.908 1.00 92.38 89 VAL A CA 1
ATOM 726 C C . VAL A 1 89 ? -112.629 -42.069 52.111 1.00 92.38 89 VAL A C 1
ATOM 728 O O . VAL A 1 89 ? -112.323 -41.133 51.380 1.00 92.38 89 VAL A O 1
ATOM 731 N N . LEU A 1 90 ? -111.836 -42.494 53.090 1.00 93.62 90 LEU A N 1
ATOM 732 C CA . LEU A 1 90 ? -110.475 -42.002 53.296 1.00 93.62 90 LEU A CA 1
ATOM 733 C C . LEU A 1 90 ? -109.486 -43.046 52.781 1.00 93.62 90 LEU A C 1
ATOM 735 O O . LEU A 1 90 ? -109.604 -44.219 53.121 1.00 93.62 90 LEU A O 1
ATOM 739 N N . ALA A 1 91 ? -108.501 -42.632 51.996 1.00 95.19 91 ALA A N 1
ATOM 740 C CA . ALA A 1 91 ? -107.424 -43.491 51.532 1.00 95.19 91 ALA A CA 1
ATOM 741 C C . ALA A 1 91 ? -106.062 -42.894 51.896 1.00 95.19 91 ALA A C 1
ATOM 743 O O . ALA A 1 91 ? -105.815 -41.722 51.630 1.00 95.19 91 ALA A O 1
ATOM 744 N N . HIS A 1 92 ? -105.170 -43.694 52.473 1.00 95.19 92 HIS A N 1
ATOM 745 C CA . HIS A 1 92 ? -103.771 -43.331 52.696 1.00 95.19 92 HIS A CA 1
ATOM 746 C C . HIS A 1 92 ? -102.883 -44.089 51.714 1.00 95.19 92 HIS A C 1
ATOM 748 O O . HIS A 1 92 ? -102.960 -45.312 51.640 1.00 95.19 92 HIS A O 1
ATOM 754 N N . GLU A 1 93 ? -102.039 -43.383 50.970 1.00 94.38 93 GLU A N 1
ATOM 755 C CA . GLU A 1 93 ? -101.042 -43.945 50.065 1.00 94.38 93 GLU A CA 1
ATOM 756 C C . GLU A 1 93 ? -99.633 -43.634 50.575 1.00 94.38 93 GLU A C 1
ATOM 758 O O . GLU A 1 93 ? -99.292 -42.490 50.871 1.00 94.38 93 GLU A O 1
ATOM 763 N N . PHE A 1 94 ? -98.798 -44.665 50.658 1.00 93.38 94 PHE A N 1
ATOM 764 C CA . PHE A 1 94 ? -97.382 -44.561 51.001 1.00 93.38 94 PHE A CA 1
ATOM 765 C C . PHE A 1 94 ? -96.565 -45.059 49.818 1.00 93.38 94 PHE A C 1
ATOM 767 O O . PHE A 1 94 ? -96.807 -46.170 49.351 1.00 93.38 94 PHE A O 1
ATOM 774 N N . ALA A 1 95 ? -95.616 -44.266 49.337 1.00 93.31 95 ALA A N 1
ATOM 775 C CA . ALA A 1 95 ? -94.796 -44.608 48.180 1.00 93.31 95 ALA A CA 1
ATOM 776 C C . ALA A 1 95 ? -93.370 -44.072 48.331 1.00 93.31 95 ALA A C 1
ATOM 778 O O . ALA A 1 95 ? -93.110 -43.164 49.117 1.00 93.31 95 ALA A O 1
ATOM 779 N N . ASP A 1 96 ? -92.449 -44.607 47.543 1.00 93.38 96 ASP A N 1
ATOM 780 C CA . ASP A 1 96 ? -91.109 -44.058 47.376 1.00 93.38 96 ASP A CA 1
ATOM 781 C C . ASP A 1 96 ? -91.087 -43.199 46.107 1.00 93.38 96 ASP A C 1
ATOM 783 O O . ASP A 1 96 ? -91.366 -43.700 45.012 1.00 93.38 96 ASP A O 1
ATOM 787 N N . MET A 1 97 ? -90.762 -41.913 46.249 1.00 91.88 97 MET A N 1
ATOM 788 C CA . MET A 1 97 ? -90.598 -41.000 45.122 1.00 91.88 97 MET A CA 1
ATOM 789 C C . MET A 1 97 ? -89.192 -41.151 44.549 1.00 91.88 97 MET A C 1
ATOM 791 O O . MET A 1 97 ? -88.193 -40.996 45.257 1.00 91.88 97 MET A O 1
ATOM 795 N N . TYR A 1 98 ? -89.116 -41.421 43.252 1.00 92.88 98 TYR A N 1
ATOM 796 C CA . TYR A 1 98 ? -87.879 -41.395 42.485 1.00 92.88 98 TYR A CA 1
ATOM 797 C C . TYR A 1 98 ? -87.952 -40.290 41.442 1.00 92.88 98 TYR A C 1
ATOM 799 O O . TYR A 1 98 ? -88.971 -40.153 40.766 1.00 92.88 98 TYR A O 1
ATOM 807 N N . ILE A 1 99 ? -86.851 -39.560 41.280 1.00 92.62 99 ILE A N 1
ATOM 808 C CA . ILE A 1 99 ? -86.692 -38.565 40.219 1.00 92.62 99 ILE A CA 1
ATOM 809 C C . ILE A 1 99 ? -85.559 -38.969 39.283 1.00 92.62 99 ILE A C 1
ATOM 811 O O . ILE A 1 99 ? -84.586 -39.609 39.695 1.00 92.62 99 ILE A O 1
ATOM 815 N N . LYS A 1 100 ? -85.681 -38.621 38.008 1.00 90.12 100 LYS A N 1
ATOM 816 C CA . LYS A 1 100 ? -84.667 -38.902 36.997 1.00 90.12 100 LYS A CA 1
ATOM 817 C C . LYS A 1 100 ? -83.696 -37.724 36.895 1.00 90.12 100 LYS A C 1
ATOM 819 O O . LYS A 1 100 ? -84.094 -36.640 36.484 1.00 90.12 100 LYS A O 1
ATOM 824 N N . ILE A 1 101 ? -82.427 -37.941 37.247 1.00 86.50 101 ILE A N 1
ATOM 825 C CA . ILE A 1 101 ? -81.346 -36.948 37.109 1.00 86.50 101 ILE A CA 1
ATOM 826 C C . ILE A 1 101 ? -80.345 -37.462 36.074 1.00 86.50 101 ILE A C 1
ATOM 828 O O . ILE A 1 101 ? -79.866 -38.592 36.194 1.00 86.50 101 ILE A O 1
ATOM 832 N N . GLU A 1 102 ? -80.061 -36.631 35.066 1.00 81.00 102 GLU A N 1
ATOM 833 C CA . GLU A 1 102 ? -79.218 -36.879 33.879 1.00 81.00 102 GLU A CA 1
ATOM 834 C C . GLU A 1 102 ? -79.652 -38.078 33.024 1.00 81.00 102 GLU A C 1
ATOM 836 O O . GLU A 1 102 ? -79.983 -37.893 31.860 1.00 81.00 102 GLU A O 1
ATOM 841 N N . ASN A 1 103 ? -79.693 -39.288 33.589 1.00 80.94 103 ASN A N 1
ATOM 842 C CA . ASN A 1 103 ? -80.339 -40.479 33.023 1.00 80.94 103 ASN A CA 1
ATOM 843 C C . ASN A 1 103 ? -80.612 -41.605 34.044 1.00 80.94 103 ASN A C 1
ATOM 845 O O . ASN A 1 103 ? -81.095 -42.672 33.659 1.00 80.94 103 ASN A O 1
ATOM 849 N N . SER A 1 104 ? -80.359 -41.380 35.335 1.00 85.44 104 SER A N 1
ATOM 850 C CA . SER A 1 104 ? -80.515 -42.385 36.391 1.00 85.44 104 SER A CA 1
ATOM 851 C C . SER A 1 104 ? -81.687 -42.051 37.306 1.00 85.44 104 SER A C 1
ATOM 853 O O . SER A 1 104 ? -81.909 -40.895 37.660 1.00 85.44 104 SER A O 1
ATOM 855 N N . TRP A 1 105 ? -82.433 -43.079 37.713 1.00 91.38 105 TRP A N 1
ATOM 856 C CA . TRP A 1 105 ? -83.475 -42.938 38.727 1.00 91.38 105 TRP A CA 1
ATOM 857 C C . TRP A 1 105 ? -82.838 -42.854 40.110 1.00 91.38 105 TRP A C 1
ATOM 859 O O . TRP A 1 105 ? -82.303 -43.846 40.609 1.00 91.38 105 TRP A O 1
ATOM 869 N N . VAL A 1 106 ? -82.920 -41.682 40.728 1.00 90.94 106 VAL A N 1
ATOM 870 C CA . VAL A 1 106 ? -82.399 -41.410 42.066 1.00 90.94 106 VAL A CA 1
ATOM 871 C C . VAL A 1 106 ? -83.560 -41.419 43.052 1.00 90.94 106 VAL A C 1
ATOM 873 O O . VAL A 1 106 ? -84.618 -40.846 42.790 1.00 90.94 106 VAL A O 1
ATOM 876 N N . PHE A 1 107 ? -83.376 -42.105 44.180 1.00 90.25 107 PHE A N 1
ATOM 877 C CA . PHE A 1 107 ? -84.335 -42.060 45.279 1.00 90.25 107 PHE A CA 1
ATOM 878 C C . PHE A 1 107 ? -84.382 -40.635 45.833 1.00 90.25 107 PHE A C 1
ATOM 880 O O . PHE A 1 107 ? -83.368 -40.133 46.316 1.00 90.25 107 PHE A O 1
ATOM 887 N N . TYR A 1 108 ? -85.543 -39.990 45.739 1.00 89.56 108 TYR A N 1
ATOM 888 C CA . TYR A 1 108 ? -85.738 -38.623 46.210 1.00 89.56 108 TYR A CA 1
ATOM 889 C C . TYR A 1 108 ? -86.169 -38.606 47.676 1.00 89.56 108 TYR A C 1
ATOM 891 O O . TYR A 1 108 ? -85.576 -37.917 48.502 1.00 89.56 108 TYR A O 1
ATOM 899 N N . GLY A 1 109 ? -87.173 -39.412 48.021 1.00 89.19 109 GLY A N 1
ATOM 900 C CA . GLY A 1 109 ? -87.671 -39.496 49.388 1.00 89.19 109 GLY A CA 1
ATOM 901 C C . GLY A 1 109 ? -88.922 -40.356 49.518 1.00 89.19 109 GLY A C 1
ATOM 902 O O . GLY A 1 109 ? -89.562 -40.716 48.532 1.00 89.19 109 GLY A O 1
ATOM 903 N N . LYS A 1 110 ? -89.292 -40.679 50.761 1.00 89.62 110 LYS A N 1
ATOM 904 C CA . LYS A 1 110 ? -90.561 -41.360 51.056 1.00 89.62 110 LYS A CA 1
ATOM 905 C C . LYS A 1 110 ? -91.707 -40.358 50.969 1.00 89.62 110 LYS A C 1
ATOM 907 O O . LYS A 1 110 ? -91.678 -39.354 51.672 1.00 89.62 110 LYS A O 1
ATOM 912 N N . PHE A 1 111 ? -92.716 -40.656 50.165 1.00 92.12 111 PHE A N 1
ATOM 913 C CA . PHE A 1 111 ? -93.896 -39.830 49.947 1.00 92.12 111 PHE A CA 1
ATOM 914 C C . PHE A 1 111 ? -95.131 -40.436 50.622 1.00 92.12 111 PHE A C 1
ATOM 916 O O . PHE A 1 111 ? -95.318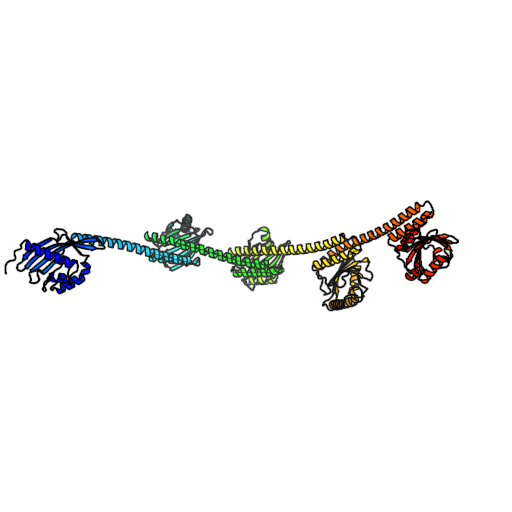 -41.657 50.655 1.00 92.12 111 PHE A O 1
ATOM 923 N N . ARG A 1 112 ? -95.980 -39.574 51.183 1.00 93.56 112 ARG A N 1
ATOM 924 C CA . ARG A 1 112 ? -97.225 -39.954 51.858 1.00 93.56 112 ARG A CA 1
ATOM 925 C C . ARG A 1 112 ? -98.356 -39.082 51.341 1.00 93.56 112 ARG A C 1
ATOM 927 O O . ARG A 1 112 ? -98.205 -37.866 51.353 1.00 93.56 112 ARG A O 1
ATOM 934 N N . LEU A 1 113 ? -99.478 -39.686 50.966 1.00 94.56 113 LEU A N 1
ATOM 935 C CA . LEU A 1 113 ? -100.679 -38.992 50.510 1.00 94.56 113 LEU A CA 1
ATOM 936 C C . LEU A 1 113 ? -101.905 -39.481 51.284 1.00 94.56 113 LEU A C 1
ATOM 938 O O . LEU A 1 113 ? -102.094 -40.678 51.470 1.00 94.56 113 LEU A O 1
ATOM 942 N N . SER A 1 114 ? -102.774 -38.571 51.704 1.00 95.81 114 SER A N 1
ATOM 943 C CA . SER A 1 114 ? -104.097 -38.895 52.251 1.00 95.81 114 SER A CA 1
ATOM 944 C C . SER A 1 114 ? -105.174 -38.298 51.363 1.00 95.81 114 SER A C 1
ATOM 946 O O . SER A 1 114 ? -105.127 -37.102 51.128 1.00 95.81 114 SER A O 1
ATOM 948 N N . SER A 1 115 ? -106.136 -39.090 50.895 1.00 95.75 115 SER A N 1
ATOM 949 C CA . SER A 1 115 ? -107.207 -38.665 49.987 1.00 95.75 115 SER A CA 1
ATOM 950 C C . SER A 1 115 ? -108.587 -38.909 50.594 1.00 95.75 115 SER A C 1
ATOM 952 O O . SER A 1 115 ? -108.891 -40.030 50.997 1.00 95.75 115 SER A O 1
ATOM 954 N N . ILE A 1 116 ? -109.446 -37.892 50.616 1.00 96.06 116 ILE A N 1
ATOM 955 C CA . ILE A 1 116 ? -110.876 -38.014 50.934 1.00 96.06 116 ILE A CA 1
ATOM 956 C C . ILE A 1 116 ? -111.647 -38.099 49.617 1.00 96.06 116 ILE A C 1
ATOM 958 O O . ILE A 1 116 ? -111.519 -37.220 48.769 1.00 96.06 116 ILE A O 1
ATOM 962 N N . ILE A 1 117 ? -112.445 -39.149 49.442 1.00 94.50 117 ILE A N 1
ATOM 963 C CA . ILE A 1 117 ? -113.071 -39.536 48.173 1.00 94.50 117 ILE A CA 1
ATOM 964 C C . ILE A 1 117 ? -114.585 -39.666 48.368 1.00 94.50 117 ILE A C 1
ATOM 966 O O . ILE A 1 117 ? -115.046 -40.252 49.348 1.00 94.50 117 ILE A O 1
ATOM 970 N N . GLN A 1 118 ? -115.372 -39.154 47.425 1.00 92.19 118 GLN A N 1
ATOM 971 C CA . GLN A 1 118 ? -116.831 -39.262 47.404 1.00 92.19 118 GLN A CA 1
ATOM 972 C C . GLN A 1 118 ? -117.336 -39.992 46.158 1.00 92.19 118 GLN A C 1
ATOM 974 O O . GLN A 1 118 ? -116.712 -39.918 45.100 1.00 92.19 118 GLN A O 1
ATOM 979 N N . LYS A 1 119 ? -118.488 -40.670 46.258 1.00 88.88 119 LYS A N 1
ATOM 980 C CA . LYS A 1 119 ? -119.202 -41.218 45.092 1.00 88.88 119 LYS A CA 1
ATOM 981 C C . LYS A 1 119 ? -120.257 -40.216 44.635 1.00 88.88 119 LYS A C 1
ATOM 983 O O . LYS A 1 119 ? -121.189 -39.933 45.384 1.00 88.88 119 LYS A O 1
ATOM 988 N N . SER A 1 120 ? -120.126 -39.697 43.420 1.00 83.62 120 SER A N 1
ATOM 989 C CA . SER A 1 120 ? -121.102 -38.805 42.790 1.00 83.62 120 SER A CA 1
ATOM 990 C C . SER A 1 120 ? -121.801 -39.497 41.614 1.00 83.62 120 SER A C 1
ATOM 992 O O . SER A 1 120 ? -121.508 -40.646 41.274 1.00 83.62 120 SER A O 1
ATOM 994 N N . THR A 1 121 ? -122.724 -38.795 40.950 1.00 81.44 121 THR A N 1
ATOM 995 C CA . THR A 1 121 ? -123.335 -39.266 39.694 1.00 81.44 121 THR A CA 1
ATOM 996 C C . THR A 1 121 ? -122.322 -39.409 38.552 1.00 81.44 121 THR A C 1
ATOM 998 O O . THR A 1 121 ? -122.613 -40.103 37.582 1.00 81.44 121 THR A O 1
ATOM 1001 N N . LYS A 1 122 ? -121.135 -38.793 38.668 1.00 81.38 122 LYS A N 1
ATOM 1002 C CA . LYS A 1 122 ? -120.029 -38.876 37.699 1.00 81.38 122 LYS A CA 1
ATOM 1003 C C . LYS A 1 122 ? -119.036 -40.009 38.008 1.00 81.38 122 LYS A C 1
ATOM 1005 O O . LYS A 1 122 ? -118.093 -40.199 37.251 1.00 81.38 122 LYS A O 1
ATOM 1010 N N . GLY A 1 123 ? -119.243 -40.762 39.092 1.00 88.94 123 GLY A N 1
ATOM 1011 C CA . GLY A 1 123 ? -118.317 -41.790 39.577 1.00 88.94 123 GLY A CA 1
ATOM 1012 C C . GLY A 1 123 ? -117.617 -41.384 40.875 1.00 88.94 123 GLY A C 1
ATOM 1013 O O . GLY A 1 123 ? -118.090 -40.510 41.602 1.00 88.94 123 GLY A O 1
ATOM 1014 N N . TRP A 1 124 ? -116.511 -42.054 41.202 1.00 93.12 124 TRP A N 1
ATOM 1015 C CA . TRP A 1 124 ? -115.674 -41.672 42.342 1.00 93.12 124 TRP A CA 1
ATOM 1016 C C . TRP A 1 124 ? -114.887 -40.409 42.025 1.00 93.12 124 TRP A C 1
ATOM 1018 O O . TRP A 1 124 ? -114.384 -40.260 40.915 1.00 93.12 124 TRP A O 1
ATOM 1028 N N . GLN A 1 125 ? -114.794 -39.501 42.991 1.00 94.31 125 GLN A N 1
ATOM 1029 C CA . GLN A 1 125 ? -114.039 -38.262 42.857 1.00 94.31 125 GLN A CA 1
ATOM 1030 C C . GLN A 1 125 ? -113.363 -37.899 44.180 1.00 94.31 125 GLN A C 1
ATOM 1032 O O . GLN A 1 125 ? -113.934 -38.100 45.253 1.00 94.31 125 GLN A O 1
ATOM 1037 N N . VAL A 1 126 ? -112.155 -37.354 44.111 1.00 94.56 126 VAL A N 1
ATOM 1038 C CA . VAL A 1 126 ? -111.385 -36.861 45.250 1.00 94.56 126 VAL A CA 1
ATOM 1039 C C . VAL A 1 126 ? -111.852 -35.454 45.611 1.00 94.56 126 VAL A C 1
ATOM 1041 O O . VAL A 1 126 ? -111.935 -34.581 44.751 1.00 94.56 126 VAL A O 1
ATOM 1044 N N . VAL A 1 127 ? -112.147 -35.256 46.893 1.00 93.44 127 VAL A N 1
ATOM 1045 C CA . VAL A 1 127 ? -112.574 -33.983 47.492 1.00 93.44 127 VAL A CA 1
ATOM 1046 C C . VAL A 1 127 ? -111.386 -33.257 48.117 1.00 93.44 127 VAL A C 1
ATOM 1048 O O . VAL A 1 127 ? -111.268 -32.040 48.022 1.00 93.44 127 VAL A O 1
ATOM 1051 N N . HIS A 1 128 ? -110.502 -34.001 48.784 1.00 94.44 128 HIS A N 1
ATOM 1052 C CA . HIS A 1 128 ? -109.348 -33.422 49.456 1.00 94.44 128 HIS A CA 1
ATOM 1053 C C . HIS A 1 128 ? -108.135 -34.338 49.393 1.00 94.44 128 HIS A C 1
ATOM 1055 O O . HIS A 1 128 ? -108.297 -35.548 49.562 1.00 94.44 128 HIS A O 1
ATOM 1061 N N . GLN A 1 129 ? -106.939 -33.767 49.228 1.00 95.25 129 GLN A N 1
ATOM 1062 C CA . GLN A 1 129 ? -105.682 -34.491 49.409 1.00 95.25 129 GLN A CA 1
ATOM 1063 C C . GLN A 1 129 ? -104.692 -33.783 50.341 1.00 95.25 129 GLN A C 1
ATOM 1065 O O . GLN A 1 129 ? -104.654 -32.557 50.422 1.00 95.25 129 GLN A O 1
ATOM 1070 N N . HIS A 1 130 ? -103.877 -34.581 51.036 1.00 94.62 130 HIS A N 1
ATOM 1071 C CA . HIS A 1 130 ? -102.724 -34.110 51.798 1.00 94.62 130 HIS A CA 1
ATOM 1072 C C . HIS A 1 130 ? -101.462 -34.917 51.460 1.00 94.62 130 HIS A C 1
ATOM 1074 O O . HIS A 1 130 ? -101.390 -36.088 51.841 1.00 94.62 130 HIS A O 1
ATOM 1080 N N . GLY A 1 131 ? -100.479 -34.311 50.785 1.00 92.38 131 GLY A N 1
ATOM 1081 C CA . GLY A 1 131 ? -99.172 -34.894 50.439 1.00 92.38 131 GLY A CA 1
ATOM 1082 C C . GLY A 1 131 ? -98.029 -34.408 51.348 1.00 92.38 131 GLY A C 1
ATOM 1083 O O . GLY A 1 131 ? -98.017 -33.246 51.725 1.00 92.38 131 GLY A O 1
ATOM 1084 N N . SER A 1 132 ? -97.062 -35.257 51.724 1.00 89.69 132 SER A N 1
ATOM 1085 C CA . SER A 1 132 ? -95.901 -34.842 52.549 1.00 89.69 132 SER A CA 1
ATOM 1086 C C . SER A 1 132 ? -94.651 -35.729 52.396 1.00 89.69 132 SER A C 1
ATOM 1088 O O . SER A 1 132 ? -94.753 -36.906 52.029 1.00 89.69 132 SER A O 1
ATOM 1090 N N . TYR A 1 133 ? -93.479 -35.172 52.747 1.00 87.06 133 TYR A N 1
ATOM 1091 C CA . TYR A 1 133 ? -92.182 -35.862 52.865 1.00 87.06 133 TYR A CA 1
ATOM 1092 C C . TYR A 1 133 ? -91.621 -35.759 54.301 1.00 87.06 133 TYR A C 1
ATOM 1094 O O . TYR A 1 133 ? -91.746 -34.706 54.925 1.00 87.06 133 TYR A O 1
ATOM 1102 N N . PRO A 1 134 ? -90.989 -36.811 54.855 1.00 82.50 134 PRO A N 1
ATOM 1103 C CA . PRO A 1 134 ? -90.221 -36.719 56.104 1.00 82.50 134 PRO A CA 1
ATOM 1104 C C . PRO A 1 134 ? -88.957 -35.844 55.961 1.00 82.50 134 PRO A C 1
ATOM 1106 O O . PRO A 1 134 ? -88.380 -35.792 54.877 1.00 82.50 134 PRO A O 1
ATOM 1109 N N . ASP A 1 135 ? -88.474 -35.230 57.053 1.00 76.00 135 ASP A N 1
ATOM 1110 C CA . ASP A 1 135 ? -87.205 -34.475 57.059 1.00 76.00 135 ASP A CA 1
ATOM 1111 C C . ASP A 1 135 ? -86.012 -35.396 56.742 1.00 76.00 135 ASP A C 1
ATOM 1113 O O . ASP A 1 135 ? -85.684 -36.308 57.500 1.00 76.00 135 ASP A O 1
ATOM 1117 N N . SER A 1 136 ? -85.353 -35.135 55.610 1.00 71.50 136 SER A N 1
ATOM 1118 C CA . SER A 1 136 ? -84.205 -35.905 55.112 1.00 71.50 136 SER A CA 1
ATOM 1119 C C . SER A 1 136 ? -82.951 -35.829 55.992 1.00 71.50 136 SER A C 1
ATOM 1121 O O . SER A 1 136 ? -82.059 -36.672 55.854 1.00 71.50 136 SER A O 1
ATOM 1123 N N . LYS A 1 137 ? -82.845 -34.827 56.874 1.00 67.00 137 LYS A N 1
ATOM 1124 C CA . LYS A 1 137 ? -81.682 -34.649 57.751 1.00 67.00 137 LYS A CA 1
ATOM 1125 C C . LYS A 1 137 ? -81.835 -35.383 59.083 1.00 67.00 137 LYS A C 1
ATOM 1127 O O . LYS A 1 137 ? -80.806 -35.697 59.679 1.00 67.00 137 LYS A O 1
ATOM 1132 N N . ALA A 1 138 ? -83.063 -35.655 59.530 1.00 69.88 138 ALA A N 1
ATOM 1133 C CA . ALA A 1 138 ? -83.356 -36.271 60.825 1.00 69.88 138 ALA A CA 1
ATOM 1134 C C . ALA A 1 138 ? -83.293 -37.810 60.771 1.00 69.88 138 ALA A C 1
ATOM 1136 O O . ALA A 1 138 ? -83.826 -38.444 59.855 1.00 69.88 138 ALA A O 1
ATOM 1137 N N . GLY A 1 139 ? -82.639 -38.424 61.759 1.00 68.06 139 GLY A N 1
ATOM 1138 C CA . GLY A 1 139 ? -82.570 -39.876 61.917 1.00 68.06 139 GLY A CA 1
ATOM 1139 C C . GLY A 1 139 ? -83.854 -40.497 62.484 1.00 68.06 139 GLY A C 1
ATOM 1140 O O . GLY A 1 139 ? -84.787 -39.820 62.915 1.00 68.06 139 GLY A O 1
ATOM 1141 N N . GLN A 1 140 ? -83.917 -41.831 62.514 1.00 63.47 140 GLN A N 1
ATOM 1142 C CA . GLN A 1 140 ? -85.045 -42.542 63.120 1.00 63.47 140 GLN A CA 1
ATOM 1143 C C . GLN A 1 140 ? -85.113 -42.249 64.631 1.00 63.47 140 GLN A C 1
ATOM 1145 O O . GLN A 1 140 ? -84.195 -42.594 65.367 1.00 63.47 140 GLN A O 1
ATOM 1150 N N . GLY A 1 141 ? -86.216 -41.645 65.088 1.00 66.38 141 GLY A N 1
ATOM 1151 C CA . GLY A 1 141 ? -86.399 -41.222 66.485 1.00 66.38 141 GLY A CA 1
ATOM 1152 C C . GLY A 1 141 ? -86.035 -39.759 66.762 1.00 66.38 141 GLY A C 1
ATOM 1153 O O . GLY A 1 141 ? -86.200 -39.311 67.894 1.00 66.38 141 GLY A O 1
ATOM 1154 N N . GLU A 1 142 ? -85.596 -39.008 65.748 1.00 69.81 142 GLU A N 1
ATOM 1155 C CA . GLU A 1 142 ? -85.258 -37.588 65.858 1.00 69.81 142 GLU A CA 1
ATOM 1156 C C . GLU A 1 142 ? -86.312 -36.700 65.191 1.00 69.81 142 GLU A C 1
ATOM 1158 O O . GLU A 1 142 ? -86.843 -37.025 64.129 1.00 69.81 142 GLU A O 1
ATOM 1163 N N . THR A 1 143 ? -86.582 -35.544 65.802 1.00 64.00 143 THR A N 1
ATOM 1164 C CA . THR A 1 143 ? -87.434 -34.501 65.206 1.00 64.00 143 THR A CA 1
ATOM 1165 C C . THR A 1 143 ? -86.613 -33.467 64.418 1.00 64.00 143 THR A C 1
ATOM 1167 O O . THR A 1 143 ? -87.130 -32.918 63.453 1.00 64.00 143 THR A O 1
ATOM 1170 N N . PHE A 1 144 ? -85.345 -33.211 64.789 1.00 72.00 144 PHE A N 1
ATOM 1171 C CA . PHE A 1 144 ? -84.440 -32.247 64.131 1.00 72.00 144 PHE A CA 1
ATOM 1172 C C . PHE A 1 144 ? -82.968 -32.707 64.198 1.00 72.00 144 PHE A C 1
ATOM 1174 O O . PHE A 1 144 ? -82.535 -33.233 65.220 1.00 72.00 144 PHE A O 1
ATOM 1181 N N . ALA A 1 145 ? -82.173 -32.442 63.154 1.00 68.94 145 ALA A N 1
ATOM 1182 C CA . ALA A 1 145 ? -80.800 -32.951 62.992 1.00 68.94 145 ALA A CA 1
ATOM 1183 C C . ALA A 1 145 ? -79.690 -32.013 63.525 1.00 68.94 145 ALA A C 1
ATOM 1185 O O . ALA A 1 145 ? -78.908 -31.447 62.754 1.00 68.94 145 ALA A O 1
ATOM 1186 N N . PHE A 1 146 ? -79.614 -31.820 64.844 1.00 68.25 146 PHE A N 1
ATOM 1187 C CA . PHE A 1 146 ? -78.712 -30.833 65.464 1.00 68.25 146 PHE A CA 1
ATOM 1188 C C . PHE A 1 146 ? -77.210 -31.133 65.269 1.00 68.25 146 PHE A C 1
ATOM 1190 O O . PHE A 1 146 ? -76.421 -30.239 64.933 1.00 68.25 146 PHE A O 1
ATOM 1197 N N . ASP A 1 147 ? -76.806 -32.392 65.440 1.00 71.81 147 ASP A N 1
ATOM 1198 C CA . ASP A 1 147 ? -75.388 -32.774 65.459 1.00 71.81 147 ASP A CA 1
ATOM 1199 C C . ASP A 1 147 ? -74.732 -32.679 64.078 1.00 71.81 147 ASP A C 1
ATOM 1201 O O . ASP A 1 147 ? -73.599 -32.208 63.946 1.00 71.81 147 ASP A O 1
ATOM 1205 N N . LYS A 1 148 ? -75.473 -33.047 63.028 1.00 71.19 148 LYS A N 1
ATOM 1206 C CA . LYS A 1 148 ? -74.982 -33.027 61.646 1.00 71.19 148 LYS A CA 1
ATOM 1207 C C . LYS A 1 148 ? -74.688 -31.602 61.160 1.00 71.19 148 LYS A C 1
ATOM 1209 O O . LYS A 1 148 ? -73.632 -31.355 60.585 1.00 71.19 148 LYS A O 1
ATOM 1214 N N . ILE A 1 149 ? -75.561 -30.644 61.484 1.00 73.19 149 ILE A N 1
ATOM 1215 C CA . ILE A 1 149 ? -75.388 -29.221 61.134 1.00 73.19 149 ILE A CA 1
ATOM 1216 C C . ILE A 1 149 ? -74.184 -28.607 61.874 1.00 73.19 149 ILE A C 1
ATOM 1218 O O . ILE A 1 149 ? -73.445 -27.783 61.331 1.00 73.19 149 ILE A O 1
ATOM 1222 N N . SER A 1 150 ? -73.953 -29.019 63.122 1.00 73.81 150 SER A N 1
ATOM 1223 C CA . SER A 1 150 ? -72.853 -28.501 63.948 1.00 73.81 150 SER A CA 1
ATOM 1224 C C . SER A 1 150 ? -71.466 -28.981 63.499 1.00 73.81 150 SER A C 1
ATOM 1226 O O . SER A 1 150 ? -70.463 -28.312 63.775 1.00 73.81 150 SER A O 1
ATOM 1228 N N . ALA A 1 151 ? -71.380 -30.132 62.830 1.00 76.62 151 ALA A N 1
ATOM 1229 C CA . ALA A 1 151 ? -70.137 -30.647 62.257 1.00 76.62 151 ALA A CA 1
ATOM 1230 C C . ALA A 1 151 ? -69.737 -29.885 60.979 1.00 76.62 151 ALA A C 1
ATOM 1232 O O . ALA A 1 151 ? -68.615 -29.385 60.902 1.00 76.62 151 ALA A O 1
ATOM 1233 N N . GLU A 1 152 ? -70.671 -29.693 60.041 1.00 76.81 152 GLU A N 1
ATOM 1234 C CA . GLU A 1 152 ? -70.435 -28.983 58.768 1.00 76.81 152 GLU A CA 1
ATOM 1235 C C . GLU A 1 152 ? -69.933 -27.540 58.986 1.00 76.81 152 GLU A C 1
ATOM 1237 O O . GLU A 1 152 ? -68.994 -27.078 58.334 1.00 76.81 152 GLU A O 1
ATOM 1242 N N . ASN A 1 153 ? -70.485 -26.833 59.979 1.00 74.88 153 ASN A N 1
ATOM 1243 C CA . ASN A 1 153 ? -70.064 -25.467 60.313 1.00 74.88 153 ASN A CA 1
ATOM 1244 C C . ASN A 1 153 ? -68.622 -25.358 60.843 1.00 74.88 153 ASN A C 1
ATOM 1246 O O . ASN A 1 153 ? -68.000 -24.301 60.702 1.00 74.88 153 ASN A O 1
ATOM 1250 N N . ARG A 1 154 ? -68.082 -26.407 61.478 1.00 77.25 154 ARG A N 1
ATOM 1251 C CA . ARG A 1 154 ? -66.686 -26.412 61.952 1.00 77.25 154 ARG A CA 1
ATOM 1252 C C . ARG A 1 154 ? -65.710 -26.574 60.792 1.00 77.25 154 ARG A C 1
ATOM 1254 O O . ARG A 1 154 ? -64.772 -25.789 60.689 1.00 77.25 154 ARG A O 1
ATOM 1261 N N . GLU A 1 155 ? -65.980 -27.505 59.882 1.00 78.50 155 GLU A N 1
ATOM 1262 C CA . GLU A 1 155 ? -65.130 -27.738 58.708 1.00 78.50 155 GLU A CA 1
ATOM 1263 C C . GLU A 1 155 ? -65.026 -26.501 57.803 1.00 78.50 155 GLU A C 1
ATOM 1265 O O . GLU A 1 155 ? -63.933 -26.154 57.344 1.00 78.50 155 GLU A O 1
ATOM 1270 N N . LEU A 1 156 ? -66.135 -25.778 57.605 1.00 74.06 156 LEU A N 1
ATOM 1271 C CA . LEU A 1 156 ? -66.145 -24.542 56.816 1.00 74.06 156 LEU A CA 1
ATOM 1272 C C . LEU A 1 156 ? -65.250 -23.446 57.418 1.00 74.06 156 LEU A C 1
ATOM 1274 O O . LEU A 1 156 ? -64.522 -22.777 56.683 1.00 74.06 156 LEU A O 1
ATOM 1278 N N . LYS A 1 157 ? -65.248 -23.273 58.747 1.00 76.88 157 LYS A N 1
ATOM 1279 C CA . LYS A 1 157 ? -64.396 -22.271 59.415 1.00 76.88 157 LYS A CA 1
ATOM 1280 C C . LYS A 1 157 ? -62.906 -22.590 59.270 1.00 76.88 157 LYS A C 1
ATOM 1282 O O . LYS A 1 157 ? -62.118 -21.689 58.973 1.00 76.88 157 LYS A O 1
ATOM 1287 N N . ASP A 1 158 ? -62.527 -23.857 59.414 1.00 81.94 158 ASP A N 1
ATOM 1288 C CA . ASP A 1 158 ? -61.131 -24.289 59.272 1.00 81.94 158 ASP A CA 1
ATOM 1289 C C . ASP A 1 158 ? -60.633 -24.195 57.819 1.00 81.94 158 ASP A C 1
ATOM 1291 O O . ASP A 1 158 ? -59.455 -23.917 57.570 1.00 81.94 158 ASP A O 1
ATOM 1295 N N . ALA A 1 159 ? -61.515 -24.389 56.834 1.00 77.44 159 ALA A N 1
ATOM 1296 C CA . ALA A 1 159 ? -61.194 -24.187 55.422 1.00 77.44 159 ALA A CA 1
ATOM 1297 C C . ALA A 1 159 ? -60.929 -22.708 55.084 1.00 77.44 159 ALA A C 1
ATOM 1299 O O . ALA A 1 159 ? -59.939 -22.405 54.413 1.00 77.44 159 ALA A O 1
ATOM 1300 N N . VAL A 1 160 ? -61.759 -21.785 55.588 1.00 79.50 160 VAL A N 1
ATOM 1301 C CA . VAL A 1 160 ? -61.576 -20.336 55.380 1.00 79.50 160 VAL A CA 1
ATOM 1302 C C . VAL A 1 160 ? -60.258 -19.864 55.991 1.00 79.50 160 VAL A C 1
ATOM 1304 O O . VAL A 1 160 ? -59.467 -19.225 55.300 1.00 79.50 160 VAL A O 1
ATOM 1307 N N . LYS A 1 161 ? -59.964 -20.249 57.242 1.00 80.31 161 LYS A N 1
ATOM 1308 C CA . LYS A 1 161 ? -58.725 -19.849 57.929 1.00 80.31 161 LYS A CA 1
ATOM 1309 C C . LYS A 1 161 ? -57.465 -20.285 57.172 1.00 80.31 161 LYS A C 1
ATOM 1311 O O . LYS A 1 161 ? -56.532 -19.497 57.046 1.00 80.31 161 LYS A O 1
ATOM 1316 N N . ARG A 1 162 ? -57.438 -21.515 56.641 1.00 78.56 162 ARG A N 1
ATOM 1317 C CA . ARG A 1 162 ? -56.306 -22.009 55.835 1.00 78.56 162 ARG A CA 1
ATOM 1318 C C . ARG A 1 162 ? -56.109 -21.197 54.554 1.00 78.56 162 ARG A C 1
ATOM 1320 O O . ARG A 1 162 ? -54.977 -20.832 54.250 1.00 78.56 162 ARG A O 1
ATOM 1327 N N . ARG A 1 163 ? -57.191 -20.872 53.836 1.00 81.31 163 ARG A N 1
ATOM 1328 C CA . ARG A 1 163 ? -57.105 -20.056 52.614 1.00 81.31 163 ARG A CA 1
ATOM 1329 C C . ARG A 1 163 ? -56.643 -18.625 52.872 1.00 81.31 163 ARG A C 1
ATOM 1331 O O . ARG A 1 163 ? -55.930 -18.089 52.032 1.00 81.31 163 ARG A O 1
ATOM 1338 N N . THR A 1 164 ? -57.026 -18.014 53.993 1.00 81.56 164 THR A N 1
ATOM 1339 C CA . THR A 1 164 ? -56.580 -16.653 54.333 1.00 81.56 164 THR A CA 1
ATOM 1340 C C . THR A 1 164 ? -55.061 -16.587 54.488 1.00 81.56 164 THR A C 1
ATOM 1342 O O . THR A 1 164 ? -54.433 -15.762 53.835 1.00 81.56 164 THR A O 1
ATOM 1345 N N . VAL A 1 165 ? -54.461 -17.513 55.246 1.00 84.31 165 VAL A N 1
ATOM 1346 C CA . VAL A 1 165 ? -52.996 -17.570 55.433 1.00 84.31 165 VAL A CA 1
ATOM 1347 C C . VAL A 1 165 ? -52.266 -17.841 54.112 1.00 84.31 165 VAL A C 1
ATOM 1349 O O . VAL A 1 165 ? -51.240 -17.232 53.823 1.00 84.31 165 VAL A O 1
ATOM 1352 N N . GLU A 1 166 ? -52.799 -18.735 53.273 1.00 82.44 166 GLU A N 1
ATOM 1353 C CA . GLU A 1 166 ? -52.213 -19.010 51.956 1.00 82.44 166 GLU A CA 1
ATOM 1354 C C . GLU A 1 166 ? -52.239 -17.771 51.041 1.00 82.44 166 GLU A C 1
ATOM 1356 O O . GLU A 1 166 ? -51.273 -17.512 50.323 1.00 82.44 166 GLU A O 1
ATOM 1361 N N . LEU A 1 167 ? -53.329 -16.997 51.073 1.00 84.44 167 LEU A N 1
ATOM 1362 C CA . LEU A 1 167 ? -53.470 -15.760 50.303 1.00 84.44 167 LEU A CA 1
ATOM 1363 C C . LEU A 1 167 ? -52.524 -14.661 50.792 1.00 84.44 167 LEU A C 1
ATOM 1365 O O . LEU A 1 167 ? -51.919 -13.997 49.957 1.00 84.44 167 LEU A O 1
ATOM 1369 N N . GLU A 1 168 ? -52.363 -14.490 52.105 1.00 82.44 168 GLU A N 1
ATOM 1370 C CA . GLU A 1 168 ? -51.425 -13.517 52.685 1.00 82.44 168 GLU A CA 1
ATOM 1371 C C . GLU A 1 168 ? -49.980 -13.817 52.262 1.00 82.44 168 GLU A C 1
ATOM 1373 O O . GLU A 1 168 ? -49.293 -12.930 51.754 1.00 82.44 168 GLU A O 1
ATOM 1378 N N . ASN A 1 169 ? -49.555 -15.084 52.348 1.00 82.75 169 ASN A N 1
ATOM 1379 C CA . ASN A 1 169 ? -48.228 -15.508 51.890 1.00 82.75 169 ASN A CA 1
ATOM 1380 C C . ASN A 1 169 ? -48.042 -15.291 50.380 1.00 82.75 169 ASN A C 1
ATOM 1382 O O . ASN A 1 169 ? -47.009 -14.783 49.949 1.00 82.75 169 ASN A O 1
ATOM 1386 N N . LYS A 1 170 ? -49.048 -15.630 49.561 1.00 86.88 170 LYS A N 1
ATOM 1387 C CA . LYS A 1 170 ? -49.003 -15.379 48.110 1.00 86.88 170 LYS A CA 1
ATOM 1388 C C . LYS A 1 170 ? -48.936 -13.891 47.783 1.00 86.88 170 LYS A C 1
ATOM 1390 O O . LYS A 1 170 ? -48.217 -13.516 46.864 1.00 86.88 170 LYS A O 1
ATOM 1395 N N . ASN A 1 171 ? -49.663 -13.050 48.514 1.00 86.56 171 ASN A N 1
ATOM 1396 C CA . ASN A 1 171 ? -49.642 -11.608 48.295 1.00 86.56 171 ASN A CA 1
ATOM 1397 C C . ASN A 1 171 ? -48.265 -11.020 48.630 1.00 86.56 171 ASN A C 1
ATOM 1399 O O . ASN A 1 171 ? -47.729 -10.237 47.851 1.00 86.56 171 ASN A O 1
ATOM 1403 N N . ARG A 1 172 ? -47.649 -11.475 49.727 1.00 87.88 172 ARG A N 1
ATOM 1404 C CA . ARG A 1 172 ? -46.288 -11.079 50.105 1.00 87.88 172 ARG A CA 1
ATOM 1405 C C . ARG A 1 172 ? -45.244 -11.494 49.064 1.00 87.88 172 ARG A C 1
ATOM 1407 O O . ARG A 1 172 ? -44.388 -10.694 48.700 1.00 87.88 172 ARG A O 1
ATOM 1414 N N . GLU A 1 173 ? -45.341 -12.710 48.533 1.00 89.25 173 GLU A N 1
ATOM 1415 C CA . GLU A 1 173 ? -44.463 -13.170 47.448 1.00 89.25 173 GLU A CA 1
ATOM 1416 C C . GLU A 1 173 ? -44.631 -12.351 46.159 1.00 89.25 173 GLU A C 1
ATOM 1418 O O . GLU A 1 173 ? -43.642 -12.038 45.494 1.00 89.25 173 GLU A O 1
ATOM 1423 N N . LEU A 1 174 ? -45.862 -11.945 45.824 1.00 91.50 174 LEU A N 1
ATOM 1424 C CA . LEU A 1 174 ? -46.130 -11.071 44.676 1.00 91.50 174 LEU A CA 1
ATOM 1425 C C . LEU A 1 174 ? -45.522 -9.673 44.850 1.00 91.50 174 LEU A C 1
ATOM 1427 O O . LEU A 1 174 ? -45.000 -9.121 43.883 1.00 91.50 174 LEU A O 1
ATOM 1431 N N . GLU A 1 175 ? -45.554 -9.105 46.059 1.00 92.06 175 GLU A N 1
ATOM 1432 C CA . GLU A 1 175 ? -44.901 -7.823 46.359 1.00 92.06 175 GLU A CA 1
ATOM 1433 C C . GLU A 1 175 ? -43.386 -7.898 46.151 1.00 92.06 175 GLU A C 1
ATOM 1435 O O . GLU A 1 175 ? -42.808 -7.010 45.517 1.00 92.06 175 GLU A O 1
ATOM 1440 N N . ILE A 1 176 ? -42.745 -8.967 46.641 1.00 92.94 176 ILE A N 1
ATOM 1441 C CA . ILE A 1 176 ? -41.305 -9.181 46.457 1.00 92.94 176 ILE A CA 1
ATOM 1442 C C . ILE A 1 176 ? -40.987 -9.335 44.968 1.00 92.94 176 ILE A C 1
ATOM 1444 O O . ILE A 1 176 ? -40.078 -8.673 44.474 1.00 92.94 176 ILE A O 1
ATOM 1448 N N . GLU A 1 177 ? -41.742 -10.142 44.220 1.00 93.75 177 GLU A N 1
ATOM 1449 C CA . GLU A 1 177 ? -41.476 -10.330 42.790 1.00 93.75 177 GLU A CA 1
ATOM 1450 C C . GLU A 1 177 ? -41.695 -9.043 41.979 1.00 93.75 177 GLU A C 1
ATOM 1452 O O . GLU A 1 177 ? -40.883 -8.714 41.115 1.00 93.75 177 GLU A O 1
ATOM 1457 N N . ALA A 1 178 ? -42.723 -8.249 42.299 1.00 93.25 178 ALA A N 1
ATOM 1458 C CA . ALA A 1 178 ? -42.943 -6.945 41.672 1.00 93.25 178 ALA A CA 1
ATOM 1459 C C . ALA A 1 178 ? -41.793 -5.961 41.956 1.00 93.25 178 ALA A C 1
ATOM 1461 O O . ALA A 1 178 ? -41.421 -5.154 41.098 1.00 93.25 178 ALA A O 1
ATOM 1462 N N . ALA A 1 179 ? -41.215 -6.024 43.155 1.00 95.62 179 ALA A N 1
ATOM 1463 C CA . ALA A 1 179 ? -40.059 -5.227 43.535 1.00 95.62 179 ALA A CA 1
ATOM 1464 C C . ALA A 1 179 ? -38.785 -5.671 42.788 1.00 95.62 179 ALA A C 1
ATOM 1466 O O . ALA A 1 179 ? -38.051 -4.830 42.264 1.00 95.62 179 ALA A O 1
ATOM 1467 N N . LEU A 1 180 ? -38.559 -6.981 42.664 1.00 95.50 180 LEU A N 1
ATOM 1468 C CA . LEU A 1 180 ? -37.468 -7.552 41.870 1.00 95.50 180 LEU A CA 1
ATOM 1469 C C . LEU A 1 180 ? -37.588 -7.190 40.380 1.00 95.50 180 LEU A C 1
ATOM 1471 O O . LEU A 1 180 ? -36.588 -6.851 39.747 1.00 95.50 180 LEU A O 1
ATOM 1475 N N . GLU A 1 181 ? -38.800 -7.173 39.825 1.00 94.44 181 GLU A N 1
ATOM 1476 C CA . GLU A 1 181 ? -39.036 -6.813 38.422 1.00 94.44 181 GLU A CA 1
ATOM 1477 C C . GLU A 1 181 ? -38.680 -5.353 38.109 1.00 94.44 181 GLU A C 1
ATOM 1479 O O . GLU A 1 181 ? -38.162 -5.045 37.033 1.00 94.44 181 GLU A O 1
ATOM 1484 N N . LYS A 1 182 ? -38.858 -4.436 39.067 1.00 95.44 182 LYS A N 1
ATOM 1485 C CA . LYS A 1 182 ? -38.385 -3.050 38.914 1.00 95.44 182 LYS A CA 1
ATOM 1486 C C . LYS A 1 182 ? -36.863 -2.966 38.823 1.00 95.44 182 LYS A C 1
ATOM 1488 O O . LYS A 1 182 ? -36.354 -2.147 38.062 1.00 95.44 182 LYS A O 1
ATOM 1493 N N . VAL A 1 183 ? -36.140 -3.817 39.553 1.00 94.50 183 VAL A N 1
ATOM 1494 C CA . VAL A 1 183 ? -34.673 -3.904 39.452 1.00 94.50 183 VAL A CA 1
ATOM 1495 C C . VAL A 1 183 ? -34.268 -4.454 38.087 1.00 94.50 183 VAL A C 1
ATOM 1497 O O . VAL A 1 183 ? -33.389 -3.875 37.456 1.00 94.50 183 VAL A O 1
ATOM 1500 N N . ARG A 1 184 ? -34.948 -5.496 37.579 1.00 93.69 184 ARG A N 1
ATOM 1501 C CA . ARG A 1 184 ? -34.725 -6.005 36.208 1.00 93.69 184 ARG A CA 1
ATOM 1502 C C . ARG A 1 184 ? -34.959 -4.920 35.160 1.00 93.69 184 ARG A C 1
ATOM 1504 O O . ARG A 1 184 ? -34.140 -4.743 34.266 1.00 93.69 184 ARG A O 1
ATOM 1511 N N . SER A 1 185 ? -36.041 -4.160 35.303 1.00 93.50 185 SER A N 1
ATOM 1512 C CA . SER A 1 185 ? -36.379 -3.060 34.394 1.00 93.50 185 SER A CA 1
ATOM 1513 C C . SER A 1 185 ? -35.324 -1.948 34.419 1.00 93.50 185 SER A C 1
ATOM 1515 O O . SER A 1 185 ? -34.920 -1.464 33.367 1.00 93.50 185 SER A O 1
ATOM 1517 N N . SER A 1 186 ? -34.836 -1.575 35.607 1.00 93.50 186 SER A N 1
ATOM 1518 C CA . SER A 1 186 ? -33.765 -0.583 35.770 1.00 93.50 186 SER A CA 1
ATOM 1519 C C . SER A 1 186 ? -32.442 -1.063 35.168 1.00 93.50 186 SER A C 1
ATOM 1521 O O . SER A 1 186 ? -31.798 -0.309 34.447 1.00 93.50 186 SER A O 1
ATOM 1523 N N . ALA A 1 187 ? -32.087 -2.334 35.372 1.00 91.62 187 ALA A N 1
ATOM 1524 C CA . ALA A 1 187 ? -30.919 -2.960 34.759 1.00 91.62 187 ALA A CA 1
ATOM 1525 C C . ALA A 1 187 ? -30.981 -2.937 33.222 1.00 91.62 187 ALA A C 1
ATOM 1527 O O . ALA A 1 187 ? -29.997 -2.617 32.561 1.00 91.62 187 ALA A O 1
ATOM 1528 N N . LEU A 1 188 ? -32.144 -3.246 32.640 1.00 90.69 188 LEU A N 1
ATOM 1529 C CA . LEU A 1 188 ? -32.348 -3.224 31.187 1.00 90.69 188 LEU A CA 1
ATOM 1530 C C . LEU A 1 188 ? -32.287 -1.811 30.591 1.00 90.69 188 LEU A C 1
ATOM 1532 O O . LEU A 1 188 ? -31.938 -1.667 29.421 1.00 90.69 188 LEU A O 1
ATOM 1536 N N . ALA A 1 189 ? -32.615 -0.785 31.377 1.00 93.25 189 ALA A N 1
ATOM 1537 C CA . ALA A 1 189 ? -32.617 0.609 30.943 1.00 93.25 189 ALA A CA 1
ATOM 1538 C C . ALA A 1 189 ? -31.225 1.272 30.952 1.00 93.25 189 ALA A C 1
ATOM 1540 O O . ALA A 1 189 ? -31.110 2.405 30.488 1.00 93.25 189 ALA A O 1
ATOM 1541 N N . MET A 1 190 ? -30.187 0.589 31.453 1.00 93.94 190 MET A N 1
ATOM 1542 C CA . MET A 1 190 ? -28.817 1.110 31.484 1.00 93.94 190 MET A CA 1
ATOM 1543 C C . MET A 1 190 ? -28.253 1.337 30.070 1.00 93.94 190 MET A C 1
ATOM 1545 O O . MET A 1 190 ? -28.312 0.445 29.207 1.00 93.94 190 MET A O 1
ATOM 1549 N N . ASN A 1 191 ? -27.651 2.510 29.870 1.00 90.69 191 ASN A N 1
ATOM 1550 C CA . ASN A 1 191 ? -27.000 2.970 28.641 1.00 90.69 191 ASN A CA 1
ATOM 1551 C C . ASN A 1 191 ? -25.516 3.293 28.842 1.00 90.69 191 ASN A C 1
ATOM 1553 O O . ASN A 1 191 ? -24.741 3.129 27.903 1.00 90.69 191 ASN A O 1
ATOM 1557 N N . GLU A 1 192 ? -25.111 3.711 30.039 1.00 92.00 192 GLU A N 1
ATOM 1558 C CA . GLU A 1 192 ? -23.716 3.973 30.395 1.00 92.00 192 GLU A CA 1
ATOM 1559 C C . GLU A 1 192 ? -23.338 3.315 31.733 1.00 92.00 192 GLU A C 1
ATOM 1561 O O . GLU A 1 192 ? -24.217 3.022 32.547 1.00 92.00 192 GLU A O 1
ATOM 1566 N N . PRO A 1 193 ? -22.040 3.068 32.005 1.00 90.06 193 PRO A N 1
ATOM 1567 C CA . PRO A 1 193 ? -21.602 2.455 33.263 1.00 90.06 193 PRO A CA 1
ATOM 1568 C C . PRO A 1 193 ? -22.094 3.202 34.518 1.00 90.06 193 PRO A C 1
ATOM 1570 O O . PRO A 1 193 ? -22.389 2.575 35.537 1.00 90.06 193 PRO A O 1
ATOM 1573 N N . ALA A 1 194 ? -22.245 4.530 34.430 1.00 91.06 194 ALA A N 1
ATOM 1574 C CA . ALA A 1 194 ? -22.722 5.373 35.525 1.00 91.06 194 ALA A CA 1
ATOM 1575 C C . ALA A 1 194 ? -24.179 5.087 35.944 1.00 91.06 194 ALA A C 1
ATOM 1577 O O . ALA A 1 194 ? -24.529 5.293 37.110 1.00 91.06 194 ALA A O 1
ATOM 1578 N N . ASP A 1 195 ? -25.001 4.512 35.057 1.00 94.44 195 ASP A N 1
ATOM 1579 C CA . ASP A 1 195 ? -26.388 4.128 35.357 1.00 94.44 195 ASP A CA 1
ATOM 1580 C C . ASP A 1 195 ? -26.485 3.033 36.437 1.00 94.44 195 ASP A C 1
ATOM 1582 O O . ASP A 1 195 ? -27.556 2.791 36.995 1.00 94.44 195 ASP A O 1
ATOM 1586 N N . MET A 1 196 ? -25.376 2.380 36.803 1.00 94.44 196 MET A N 1
ATOM 1587 C CA . MET A 1 196 ? -25.339 1.420 37.912 1.00 94.44 196 MET A CA 1
ATOM 1588 C C . MET A 1 196 ? -25.774 2.050 39.249 1.00 94.44 196 MET A C 1
ATOM 1590 O O . MET A 1 196 ? -26.377 1.384 40.094 1.00 94.44 196 MET A O 1
ATOM 1594 N N . VAL A 1 197 ? -25.538 3.351 39.435 1.00 95.50 197 VAL A N 1
ATOM 1595 C CA . VAL A 1 197 ? -26.008 4.098 40.612 1.00 95.50 197 VAL A CA 1
ATOM 1596 C C . VAL A 1 197 ? -27.537 4.104 40.699 1.00 95.50 197 VAL A C 1
ATOM 1598 O O . VAL A 1 197 ? -28.102 3.949 41.785 1.00 95.50 197 VAL A O 1
ATOM 1601 N N . GLU A 1 198 ? -28.217 4.219 39.558 1.00 96.12 198 GLU A N 1
ATOM 1602 C CA . GLU A 1 198 ? -29.677 4.181 39.479 1.00 96.12 198 GLU A CA 1
ATOM 1603 C C . GLU A 1 198 ? -30.219 2.795 39.859 1.00 96.12 198 GLU A C 1
ATOM 1605 O O . GLU A 1 198 ? -31.214 2.692 40.580 1.00 96.12 198 GLU A O 1
ATOM 1610 N N . VAL A 1 199 ? -29.518 1.718 39.489 1.00 95.81 199 VAL A N 1
ATOM 1611 C CA . VAL A 1 199 ? -29.860 0.355 39.928 1.00 95.81 199 VAL A CA 1
ATOM 1612 C C . VAL A 1 199 ? -29.752 0.236 41.452 1.00 95.81 199 VAL A C 1
ATOM 1614 O O . VAL A 1 199 ? -30.695 -0.230 42.099 1.00 95.81 199 VAL A O 1
ATOM 1617 N N . CYS A 1 200 ? -28.658 0.720 42.054 1.00 96.38 200 CYS A N 1
ATOM 1618 C CA . CYS A 1 200 ? -28.497 0.762 43.514 1.00 96.38 200 CYS A CA 1
ATOM 1619 C C . CYS A 1 200 ? -29.621 1.557 44.195 1.00 96.38 200 CYS A C 1
ATOM 1621 O O . CYS A 1 200 ? -30.161 1.125 45.221 1.00 96.38 200 CYS A O 1
ATOM 1623 N N . ARG A 1 201 ? -30.031 2.684 43.602 1.00 97.56 201 ARG A N 1
ATOM 1624 C CA . ARG A 1 201 ? -31.162 3.493 44.072 1.00 97.56 201 ARG A CA 1
ATOM 1625 C C . ARG A 1 201 ? -32.474 2.717 44.044 1.00 97.56 201 ARG A C 1
ATOM 1627 O O . ARG A 1 201 ? -33.223 2.740 45.025 1.00 97.56 201 ARG A O 1
ATOM 1634 N N . VAL A 1 202 ? -32.777 2.040 42.939 1.00 97.19 202 VAL A N 1
ATOM 1635 C CA . VAL A 1 202 ? -34.008 1.251 42.792 1.00 97.19 202 VAL A CA 1
ATOM 1636 C C . VAL A 1 202 ? -34.039 0.109 43.805 1.00 97.19 202 VAL A C 1
ATOM 1638 O O . VAL A 1 202 ? -35.061 -0.049 44.478 1.00 97.19 202 VAL A O 1
ATOM 1641 N N . ILE A 1 203 ? -32.929 -0.618 43.978 1.00 97.25 203 ILE A N 1
ATOM 1642 C CA . ILE A 1 203 ? -32.795 -1.682 44.987 1.00 97.25 203 ILE A CA 1
ATOM 1643 C C . ILE A 1 203 ? -33.064 -1.122 46.384 1.00 97.25 203 ILE A C 1
ATOM 1645 O O . ILE A 1 203 ? -33.929 -1.640 47.086 1.00 97.25 203 ILE A O 1
ATOM 1649 N N . SER A 1 204 ? -32.390 -0.034 46.766 1.00 97.06 204 SER A N 1
ATOM 1650 C CA . SER A 1 204 ? -32.566 0.603 48.077 1.00 97.06 204 SER A CA 1
ATOM 1651 C C . SER A 1 204 ? -34.029 0.967 48.345 1.00 97.06 204 SER A C 1
ATOM 1653 O O . SER A 1 204 ? -34.609 0.556 49.349 1.00 97.06 204 SER A O 1
ATOM 1655 N N . ASN A 1 205 ? -34.681 1.643 47.395 1.00 97.06 205 ASN A N 1
ATOM 1656 C CA . ASN A 1 205 ? -36.084 2.034 47.534 1.00 97.06 205 ASN A CA 1
ATOM 1657 C C . ASN A 1 205 ? -37.029 0.830 47.635 1.00 97.06 205 ASN A C 1
ATOM 1659 O O . ASN A 1 205 ? -38.011 0.879 48.373 1.00 97.06 205 ASN A O 1
ATOM 1663 N N . GLN A 1 206 ? -36.762 -0.242 46.888 1.00 97.31 206 GLN A N 1
ATOM 1664 C CA . GLN A 1 206 ? -37.585 -1.446 46.948 1.00 97.31 206 GLN A CA 1
ATOM 1665 C C . GLN A 1 206 ? -37.393 -2.219 48.259 1.00 97.31 206 GLN A C 1
ATOM 1667 O O . GLN A 1 206 ? -38.378 -2.696 48.816 1.00 97.31 206 GLN A O 1
ATOM 1672 N N . LEU A 1 207 ? -36.170 -2.292 48.792 1.00 96.38 207 LEU A N 1
ATOM 1673 C CA . LEU A 1 207 ? -35.908 -2.886 50.106 1.00 96.38 207 LEU A CA 1
ATOM 1674 C C . LEU A 1 207 ? -36.659 -2.131 51.217 1.00 96.38 207 LEU A C 1
ATOM 1676 O O . LEU A 1 207 ? -37.299 -2.769 52.053 1.00 96.38 207 LEU A O 1
ATOM 1680 N N . ILE A 1 208 ? -36.668 -0.792 51.175 1.00 95.25 208 ILE A N 1
ATOM 1681 C CA . ILE A 1 208 ? -37.439 0.046 52.114 1.00 95.25 208 ILE A CA 1
ATOM 1682 C C . ILE A 1 208 ? -38.939 -0.264 52.027 1.00 95.25 208 ILE A C 1
ATOM 1684 O O . ILE A 1 208 ? -39.591 -0.444 53.054 1.00 95.25 208 ILE A O 1
ATOM 1688 N N . LEU A 1 209 ? -39.497 -0.366 50.813 1.00 94.88 209 LEU A N 1
ATOM 1689 C CA . LEU A 1 209 ? -40.915 -0.700 50.610 1.00 94.88 209 LEU A CA 1
ATOM 1690 C C . LEU A 1 209 ? -41.280 -2.100 51.122 1.00 94.88 209 LEU A C 1
ATOM 1692 O O . LEU A 1 209 ? -42.408 -2.313 51.557 1.00 94.88 209 LEU A O 1
ATOM 1696 N N . LEU A 1 210 ? -40.332 -3.038 51.099 1.00 94.75 210 LEU A N 1
ATOM 1697 C CA . LEU A 1 210 ? -40.506 -4.386 51.637 1.00 94.75 210 LEU A CA 1
ATOM 1698 C C . LEU A 1 210 ? -40.252 -4.472 53.151 1.00 94.75 210 LEU A C 1
ATOM 1700 O O . LEU A 1 210 ? -40.347 -5.563 53.707 1.00 94.75 210 LEU A O 1
ATOM 1704 N N . GLY A 1 211 ? -39.990 -3.354 53.832 1.00 92.25 211 GLY A N 1
ATOM 1705 C CA . GLY A 1 211 ? -39.855 -3.297 55.289 1.00 92.25 211 GLY A CA 1
ATOM 1706 C C . GLY A 1 211 ? -38.428 -3.455 55.817 1.00 92.25 211 GLY A C 1
ATOM 1707 O O . GLY A 1 211 ? -38.253 -3.602 57.024 1.00 92.25 211 GLY A O 1
ATOM 1708 N N . VAL A 1 212 ? -37.403 -3.401 54.959 1.00 93.62 212 VAL A N 1
ATOM 1709 C CA . VAL A 1 212 ? -36.005 -3.323 55.412 1.00 93.62 212 VAL A CA 1
ATOM 1710 C C . VAL A 1 212 ? -35.717 -1.893 55.879 1.00 93.62 212 VAL A C 1
ATOM 1712 O O . VAL A 1 212 ? -35.788 -0.947 55.094 1.00 93.62 212 VAL A O 1
ATOM 1715 N N . THR A 1 213 ? -35.403 -1.726 57.163 1.00 90.81 213 THR A N 1
ATOM 1716 C CA . THR A 1 213 ? -35.165 -0.417 57.792 1.00 90.81 213 THR A CA 1
ATOM 1717 C C . THR A 1 213 ? -33.678 -0.139 58.014 1.00 90.81 213 THR A C 1
ATOM 1719 O O . THR A 1 213 ? -32.830 -1.006 57.817 1.00 90.81 213 THR A O 1
ATOM 1722 N N . ASP A 1 214 ? -33.359 1.101 58.407 1.00 92.38 214 ASP A N 1
ATOM 1723 C CA . ASP A 1 214 ? -32.011 1.527 58.818 1.00 92.38 214 ASP A CA 1
ATOM 1724 C C . ASP A 1 214 ? -30.925 1.331 57.734 1.00 92.38 214 ASP A C 1
ATOM 1726 O O . ASP A 1 214 ? -29.739 1.200 58.044 1.00 92.38 214 ASP A O 1
ATOM 1730 N N . ILE A 1 215 ? -31.317 1.330 56.452 1.00 95.31 215 ILE A N 1
ATOM 1731 C CA . ILE A 1 215 ? -30.394 1.248 55.314 1.00 95.31 215 ILE A CA 1
ATOM 1732 C C . ILE A 1 215 ? -29.507 2.494 55.278 1.00 95.31 215 ILE A C 1
ATOM 1734 O O . ILE A 1 215 ? -29.996 3.614 55.139 1.00 95.31 215 ILE A O 1
ATOM 1738 N N . ARG A 1 216 ? -28.191 2.278 55.343 1.00 94.94 216 ARG A N 1
ATOM 1739 C CA . ARG A 1 216 ? -27.170 3.306 55.121 1.00 94.94 216 ARG A CA 1
ATOM 1740 C C . ARG A 1 216 ? -26.976 3.506 53.623 1.00 94.94 216 ARG A C 1
ATOM 1742 O O . ARG A 1 216 ? -27.294 4.567 53.087 1.00 94.94 216 ARG A O 1
ATOM 1749 N N . ASN A 1 217 ? -26.507 2.464 52.937 1.00 96.50 217 ASN A N 1
ATOM 1750 C CA . ASN A 1 217 ? -26.317 2.477 51.492 1.00 96.50 217 ASN A CA 1
ATOM 1751 C C . ASN A 1 217 ? -26.499 1.092 50.857 1.00 96.50 217 ASN A C 1
ATOM 1753 O O . ASN A 1 217 ? -26.223 0.063 51.474 1.00 96.50 217 ASN A O 1
ATOM 1757 N N . VAL A 1 218 ? -26.935 1.094 49.598 1.00 97.38 218 VAL A N 1
ATOM 1758 C CA . VAL A 1 218 ? -26.785 -0.038 48.672 1.00 97.38 218 VAL A CA 1
ATOM 1759 C C . VAL A 1 218 ? -25.637 0.302 47.736 1.00 97.38 218 VAL A C 1
ATOM 1761 O O . VAL A 1 218 ? -25.560 1.434 47.259 1.00 97.38 218 VAL A O 1
ATOM 1764 N N . GLN A 1 219 ? -24.735 -0.643 47.504 1.00 95.44 219 GLN A N 1
ATOM 1765 C CA . GLN A 1 219 ? -23.482 -0.387 46.807 1.00 95.44 219 GLN A CA 1
ATOM 1766 C C . GLN A 1 219 ? -23.011 -1.556 45.950 1.00 95.44 219 GLN A C 1
ATOM 1768 O O . GLN A 1 219 ? -23.388 -2.696 46.195 1.00 95.44 219 GLN A O 1
ATOM 1773 N N . THR A 1 220 ? -22.142 -1.292 44.982 1.00 94.31 220 THR A N 1
ATOM 1774 C CA . THR A 1 220 ? -21.460 -2.326 44.192 1.00 94.31 220 THR A CA 1
ATOM 1775 C C . THR A 1 220 ? -19.969 -2.297 44.473 1.00 94.31 220 THR A C 1
ATOM 1777 O O . THR A 1 220 ? -19.403 -1.223 44.496 1.00 94.31 220 THR A O 1
ATOM 1780 N N . ALA A 1 221 ? -19.282 -3.426 44.566 1.00 93.06 221 ALA A N 1
ATOM 1781 C CA . ALA A 1 221 ? -17.817 -3.442 44.556 1.00 93.06 221 ALA A CA 1
ATOM 1782 C C . ALA A 1 221 ? -17.341 -4.090 43.257 1.00 93.06 221 ALA A C 1
ATOM 1784 O O . ALA A 1 221 ? -17.352 -5.309 43.184 1.00 93.06 221 ALA A O 1
ATOM 1785 N N . ILE A 1 222 ? -16.983 -3.321 42.225 1.00 92.06 222 ILE A N 1
ATOM 1786 C CA . ILE A 1 222 ? -16.513 -3.858 40.931 1.00 92.06 222 ILE A CA 1
ATOM 1787 C C . ILE A 1 222 ? -14.985 -3.846 40.928 1.00 92.06 222 ILE A C 1
ATOM 1789 O O . ILE A 1 222 ? -14.375 -2.781 40.950 1.00 92.06 222 ILE A O 1
ATOM 1793 N N . ILE A 1 223 ? -14.359 -5.020 40.971 1.00 91.31 223 ILE A N 1
ATOM 1794 C CA . ILE A 1 223 ? -12.943 -5.168 41.331 1.00 91.31 223 ILE A CA 1
ATOM 1795 C C . ILE A 1 223 ? -12.044 -4.945 40.107 1.00 91.31 223 ILE A C 1
ATOM 1797 O O . ILE A 1 223 ? -12.191 -5.626 39.095 1.00 91.31 223 ILE A O 1
ATOM 1801 N N . ASN A 1 224 ? -11.053 -4.059 40.232 1.00 88.50 224 ASN A N 1
ATOM 1802 C CA . ASN A 1 224 ? -9.951 -3.903 39.286 1.00 88.50 224 ASN A CA 1
ATOM 1803 C C . ASN A 1 224 ? -8.647 -4.424 39.910 1.00 88.50 224 ASN A C 1
ATOM 1805 O O . ASN A 1 224 ? -7.942 -3.723 40.639 1.00 88.50 224 ASN A O 1
ATOM 1809 N N . GLU A 1 225 ? -8.309 -5.675 39.599 1.00 85.94 225 GLU A N 1
ATOM 1810 C CA . GLU A 1 225 ? -7.132 -6.338 40.172 1.00 85.94 225 GLU A CA 1
ATOM 1811 C C . GLU A 1 225 ? -5.804 -5.699 39.754 1.00 85.94 225 GLU A C 1
ATOM 1813 O O . GLU A 1 225 ? -4.853 -5.724 40.530 1.00 85.94 225 GLU A O 1
ATOM 1818 N N . GLN A 1 226 ? -5.732 -5.123 38.549 1.00 84.25 226 GLN A N 1
ATOM 1819 C CA . GLN A 1 226 ? -4.499 -4.521 38.034 1.00 84.25 226 GLN A CA 1
ATOM 1820 C C . GLN A 1 226 ? -4.144 -3.239 38.786 1.00 84.25 226 GLN A C 1
ATOM 1822 O O . GLN A 1 226 ? -2.972 -2.983 39.051 1.00 84.25 226 GLN A O 1
ATOM 1827 N N . LYS A 1 227 ? -5.160 -2.446 39.142 1.00 85.31 227 LYS A N 1
ATOM 1828 C CA . LYS A 1 227 ? -4.987 -1.200 39.895 1.00 85.31 227 LYS A CA 1
ATOM 1829 C C . LYS A 1 227 ? -4.957 -1.401 41.409 1.00 85.31 227 LYS A C 1
ATOM 1831 O O . LYS A 1 227 ? -4.550 -0.494 42.123 1.00 85.31 227 LYS A O 1
ATOM 1836 N N . GLY A 1 228 ? -5.405 -2.554 41.908 1.00 90.62 228 GLY A N 1
ATOM 1837 C CA . GLY A 1 228 ? -5.599 -2.755 43.344 1.00 90.62 228 GLY A CA 1
ATOM 1838 C C . GLY A 1 228 ? -6.796 -1.978 43.907 1.00 90.62 228 GLY A C 1
ATOM 1839 O O . GLY A 1 228 ? -6.840 -1.704 45.104 1.00 90.62 228 GLY A O 1
ATOM 1840 N N . THR A 1 229 ? -7.763 -1.618 43.058 1.00 93.44 229 THR A N 1
ATOM 1841 C CA . THR A 1 229 ? -8.932 -0.801 43.411 1.00 93.44 229 THR A CA 1
ATOM 1842 C C . THR A 1 229 ? -10.241 -1.554 43.161 1.00 93.44 229 THR A C 1
ATOM 1844 O O . THR A 1 229 ? -10.271 -2.587 42.492 1.00 93.44 229 THR A O 1
ATOM 1847 N N . TYR A 1 230 ? -11.353 -1.057 43.699 1.00 92.69 230 TYR A N 1
ATOM 1848 C CA . TYR A 1 230 ? -12.688 -1.381 43.200 1.00 92.69 230 TYR A CA 1
ATOM 1849 C C . TYR A 1 230 ? -13.488 -0.107 42.937 1.00 92.69 230 TYR A C 1
ATOM 1851 O O . TYR A 1 230 ? -13.384 0.872 43.679 1.00 92.69 230 TYR A O 1
ATOM 1859 N N . LEU A 1 231 ? -14.302 -0.130 41.885 1.00 92.31 231 LEU A N 1
ATOM 1860 C CA . LEU A 1 231 ? -15.262 0.919 41.577 1.00 92.31 231 LEU A CA 1
ATOM 1861 C C . LEU A 1 231 ? -16.528 0.699 42.404 1.00 92.31 231 LEU A C 1
ATOM 1863 O O . LEU A 1 231 ? -17.133 -0.378 42.366 1.00 92.31 231 LEU A O 1
ATOM 1867 N N . ASN A 1 232 ? -16.919 1.729 43.145 1.00 93.25 232 ASN A N 1
ATOM 1868 C CA . ASN A 1 232 ? -18.033 1.693 44.069 1.00 93.25 232 ASN A CA 1
ATOM 1869 C C . ASN A 1 232 ? -19.183 2.588 43.603 1.00 93.25 232 ASN A C 1
ATOM 1871 O O . ASN A 1 232 ? -19.145 3.797 43.819 1.00 93.25 232 ASN A O 1
ATOM 1875 N N . CYS A 1 233 ? -20.205 1.991 42.983 1.00 95.00 233 CYS A N 1
ATOM 1876 C CA . CYS A 1 233 ? -21.453 2.672 42.639 1.00 95.00 233 CYS A CA 1
ATOM 1877 C C . CYS A 1 233 ? -22.422 2.527 43.813 1.00 95.00 233 CYS A C 1
ATOM 1879 O O . CYS A 1 233 ? -22.884 1.423 44.109 1.00 95.00 233 CYS A O 1
ATOM 1881 N N . GLN A 1 234 ? -22.721 3.624 44.499 1.00 95.19 234 GLN A N 1
ATOM 1882 C CA . GLN A 1 234 ? -23.418 3.613 45.784 1.00 95.19 234 GLN A CA 1
ATOM 1883 C C . GLN A 1 234 ? -24.625 4.534 45.753 1.00 95.19 234 GLN A C 1
ATOM 1885 O O . GLN A 1 234 ? -24.574 5.607 45.161 1.00 95.19 234 GLN A O 1
ATOM 1890 N N . TYR A 1 235 ? -25.678 4.159 46.469 1.00 97.75 235 TYR A N 1
ATOM 1891 C CA . TYR A 1 235 ? -26.796 5.042 46.767 1.00 97.75 235 TYR A CA 1
ATOM 1892 C C . TYR A 1 235 ? -27.048 5.088 48.271 1.00 97.75 235 TYR A C 1
ATOM 1894 O O . TYR A 1 235 ? -27.339 4.060 48.895 1.00 97.75 235 TYR A O 1
ATOM 1902 N N . PHE A 1 236 ? -26.963 6.286 48.847 1.00 96.38 236 PHE A N 1
ATOM 1903 C CA . PHE A 1 236 ? -27.199 6.525 50.265 1.00 96.38 236 PHE A CA 1
ATOM 1904 C C . PHE A 1 236 ? -28.662 6.897 50.509 1.00 96.38 236 PHE A C 1
ATOM 1906 O O . PHE A 1 236 ? -29.130 7.963 50.104 1.00 96.38 236 PHE A O 1
ATOM 1913 N N . ALA A 1 237 ? -29.392 6.030 51.214 1.00 92.94 237 ALA A N 1
ATOM 1914 C CA . ALA A 1 237 ? -30.840 6.165 51.372 1.00 92.94 237 ALA A CA 1
ATOM 1915 C C . ALA A 1 237 ? -31.238 7.423 52.161 1.00 92.94 237 ALA A C 1
ATOM 1917 O O . ALA A 1 237 ? -32.190 8.111 51.788 1.00 92.94 237 ALA A O 1
ATOM 1918 N N . ALA A 1 238 ? -30.487 7.744 53.218 1.00 92.38 238 ALA A N 1
ATOM 1919 C CA . ALA A 1 238 ? -30.750 8.900 54.074 1.00 92.38 238 ALA A CA 1
ATOM 1920 C C . ALA A 1 238 ? -30.556 10.244 53.352 1.00 92.38 238 ALA A C 1
ATOM 1922 O O . ALA A 1 238 ? -31.252 11.212 53.654 1.00 92.38 238 ALA A O 1
ATOM 1923 N N . TYR A 1 239 ? -29.641 10.288 52.379 1.00 94.12 239 TYR A N 1
ATOM 1924 C CA . TYR A 1 239 ? -29.271 11.506 51.652 1.00 94.12 239 TY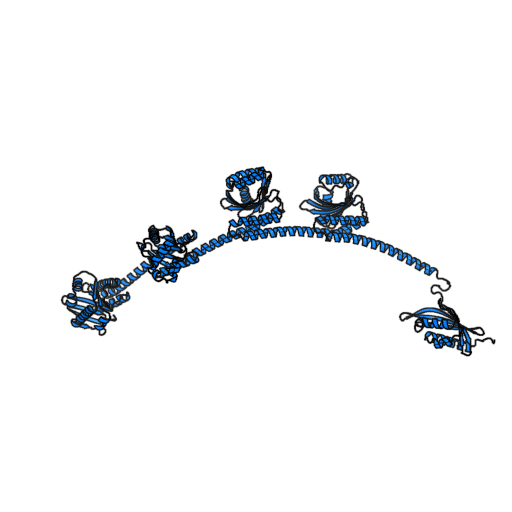R A CA 1
ATOM 1925 C C . TYR A 1 239 ? -29.934 11.611 50.279 1.00 94.12 239 TYR A C 1
ATOM 1927 O O . TYR A 1 239 ? -29.946 12.687 49.693 1.00 94.12 239 TYR A O 1
ATOM 1935 N N . LYS A 1 240 ? -30.524 10.512 49.788 1.00 94.00 240 LYS A N 1
ATOM 1936 C CA . LYS A 1 240 ? -31.069 10.379 48.428 1.00 94.00 240 LYS A CA 1
ATOM 1937 C C . LYS A 1 240 ? -30.049 10.710 47.336 1.00 94.00 240 LYS A C 1
ATOM 1939 O O . LYS A 1 240 ? -30.427 11.169 46.263 1.00 94.00 240 LYS A O 1
ATOM 1944 N N . GLU A 1 241 ? -28.784 10.426 47.618 1.00 95.94 241 GLU A N 1
ATOM 1945 C CA . GLU A 1 241 ? -27.654 10.774 46.766 1.00 95.94 241 GLU A CA 1
ATOM 1946 C C . GLU A 1 241 ? -26.971 9.506 46.255 1.00 95.94 241 GLU A C 1
ATOM 1948 O O . GLU A 1 241 ? -26.791 8.531 46.996 1.00 95.94 241 GLU A O 1
ATOM 1953 N N . GLY A 1 242 ? -26.611 9.528 44.975 1.00 95.38 242 GLY A N 1
ATOM 1954 C CA . GLY A 1 242 ? -25.878 8.469 44.305 1.00 95.38 242 GLY A CA 1
ATOM 1955 C C . GLY A 1 242 ? -24.455 8.912 43.980 1.00 95.38 242 GLY A C 1
ATOM 1956 O O . GLY A 1 242 ? -24.262 10.011 43.473 1.00 95.38 242 GLY A O 1
ATOM 1957 N N . VAL A 1 243 ? -23.461 8.071 44.257 1.00 95.06 243 VAL A N 1
ATOM 1958 C CA . VAL A 1 243 ? -22.041 8.398 44.062 1.00 95.06 243 VAL A CA 1
ATOM 1959 C C . VAL A 1 243 ? -21.279 7.250 43.415 1.00 95.06 243 VAL A C 1
ATOM 1961 O O . VAL A 1 243 ? -21.601 6.080 43.627 1.00 95.06 243 VAL A O 1
ATOM 1964 N N . ILE A 1 244 ? -20.254 7.596 42.637 1.00 94.81 244 ILE A N 1
ATOM 1965 C CA . ILE A 1 244 ? -19.302 6.652 42.048 1.00 94.81 244 ILE A CA 1
ATOM 1966 C C . ILE A 1 244 ? -17.924 6.992 42.600 1.00 94.81 244 ILE A C 1
ATOM 1968 O O . ILE A 1 244 ? -17.437 8.104 42.410 1.00 94.81 244 ILE A O 1
ATOM 1972 N N . GLU A 1 245 ? -17.303 6.041 43.290 1.00 93.50 245 GLU A N 1
ATOM 1973 C CA . GLU A 1 245 ? -16.015 6.240 43.958 1.00 93.50 245 GLU A CA 1
ATOM 1974 C C . GLU A 1 245 ? -15.064 5.095 43.616 1.00 93.50 245 GLU A C 1
ATOM 1976 O O . GLU A 1 245 ? -15.422 3.931 43.767 1.00 93.50 245 GLU A O 1
ATOM 1981 N N . GLU A 1 246 ? -13.837 5.391 43.191 1.00 91.94 246 GLU A N 1
ATOM 1982 C CA . GLU A 1 246 ? -12.790 4.371 43.076 1.00 91.94 246 GLU A CA 1
ATOM 1983 C C . GLU A 1 246 ? -12.067 4.245 44.423 1.00 91.94 246 GLU A C 1
ATOM 1985 O O . GLU A 1 246 ? -11.559 5.224 44.966 1.00 91.94 246 GLU A O 1
ATOM 1990 N N . THR A 1 247 ? -12.059 3.042 44.998 1.00 91.00 247 THR A N 1
ATOM 1991 C CA . THR A 1 247 ? -11.488 2.768 46.322 1.00 91.00 247 THR A CA 1
ATOM 1992 C C . THR A 1 247 ? -10.311 1.811 46.207 1.00 91.00 247 THR A C 1
ATOM 1994 O O . THR A 1 247 ? -10.480 0.687 45.741 1.00 91.00 247 THR A O 1
ATOM 1997 N N . ASP A 1 248 ? -9.135 2.207 46.696 1.00 92.31 248 ASP A N 1
ATOM 1998 C CA . ASP A 1 248 ? -8.020 1.281 46.919 1.00 92.31 248 ASP A CA 1
ATOM 1999 C C . ASP A 1 248 ? -8.328 0.396 48.132 1.00 92.31 248 ASP A C 1
ATOM 2001 O O . ASP A 1 248 ? -8.391 0.851 49.281 1.00 92.31 248 ASP A O 1
ATOM 2005 N N . TYR A 1 249 ? -8.564 -0.889 47.871 1.00 91.31 249 TYR A N 1
ATOM 2006 C CA . TYR A 1 249 ? -8.955 -1.830 48.913 1.00 91.31 249 TYR A CA 1
ATOM 2007 C C . TYR A 1 249 ? -7.794 -2.244 49.815 1.00 91.31 249 TYR A C 1
ATOM 2009 O O . TYR A 1 249 ? -8.048 -2.833 50.863 1.00 91.31 249 TYR A O 1
ATOM 2017 N N . ASN A 1 250 ? -6.543 -1.933 49.466 1.00 90.88 250 ASN A N 1
ATOM 2018 C CA . ASN A 1 250 ? -5.376 -2.232 50.300 1.00 90.88 250 ASN A CA 1
ATOM 2019 C C . ASN A 1 250 ? -5.225 -1.245 51.465 1.00 90.88 250 ASN A C 1
ATOM 2021 O O . ASN A 1 250 ? -4.493 -1.521 52.414 1.00 90.88 250 ASN A O 1
ATOM 2025 N N . LEU A 1 251 ? -5.933 -0.112 51.418 1.00 89.12 251 LEU A N 1
ATOM 2026 C CA . LEU A 1 251 ? -5.830 0.960 52.409 1.00 89.12 251 LEU A CA 1
ATOM 2027 C C . LEU A 1 251 ? -6.735 0.759 53.636 1.00 89.12 251 LEU A C 1
ATOM 2029 O O . LEU A 1 251 ? -6.599 1.505 54.603 1.00 89.12 251 LEU A O 1
ATOM 2033 N N . HIS A 1 252 ? -7.634 -0.235 53.632 1.00 89.50 252 HIS A N 1
ATOM 2034 C CA . HIS A 1 252 ? -8.490 -0.548 54.782 1.00 89.50 252 HIS A CA 1
ATOM 2035 C C . HIS A 1 252 ? -8.660 -2.067 54.990 1.00 89.50 252 HIS A C 1
ATOM 2037 O O . HIS A 1 252 ? -9.072 -2.756 54.052 1.00 89.50 252 HIS A O 1
ATOM 2043 N N . PRO A 1 253 ? -8.436 -2.610 56.208 1.00 89.25 253 PRO A N 1
ATOM 2044 C CA . PRO A 1 253 ? -8.481 -4.054 56.470 1.00 89.25 253 PRO A CA 1
ATOM 2045 C C . PRO A 1 253 ? -9.794 -4.736 56.066 1.00 89.25 253 PRO A C 1
ATOM 2047 O O . PRO A 1 253 ? -9.768 -5.797 55.444 1.00 89.25 253 PRO A O 1
ATOM 2050 N N . THR A 1 254 ? -10.943 -4.121 56.361 1.00 89.62 254 THR A N 1
ATOM 2051 C CA . THR A 1 254 ? -12.263 -4.687 56.028 1.00 89.62 254 THR A CA 1
ATOM 2052 C C . THR A 1 254 ? -12.511 -4.697 54.518 1.00 89.62 254 THR A C 1
ATOM 2054 O O . THR A 1 254 ? -13.065 -5.661 53.998 1.00 89.62 254 THR A O 1
ATOM 2057 N N . SER A 1 255 ? -12.043 -3.670 53.795 1.00 90.62 255 SER A N 1
ATOM 2058 C CA . SER A 1 255 ? -12.145 -3.597 52.330 1.00 90.62 255 SER A CA 1
ATOM 2059 C C . SER A 1 255 ? -11.259 -4.652 51.672 1.00 90.62 255 SER A C 1
ATOM 2061 O O . SER A 1 255 ? -11.699 -5.342 50.753 1.00 90.62 255 SER A O 1
ATOM 2063 N N . PHE A 1 256 ? -10.037 -4.830 52.182 1.00 92.44 256 PHE A N 1
ATOM 2064 C CA . PHE A 1 256 ? -9.126 -5.876 51.729 1.00 92.44 256 PHE A CA 1
ATOM 2065 C C . PHE A 1 256 ? -9.735 -7.265 51.949 1.00 92.44 256 PHE A C 1
ATOM 2067 O O . PHE A 1 256 ? -9.818 -8.056 51.010 1.00 92.44 256 PHE A O 1
ATOM 2074 N N . ALA A 1 257 ? -10.213 -7.551 53.165 1.00 92.12 257 ALA A N 1
ATOM 2075 C CA . ALA A 1 257 ? -10.827 -8.831 53.513 1.00 92.12 257 ALA A CA 1
ATOM 2076 C C . ALA A 1 257 ? -12.062 -9.135 52.651 1.00 92.12 257 ALA A C 1
ATOM 2078 O O . ALA A 1 257 ? -12.186 -10.245 52.134 1.00 92.12 257 ALA A O 1
ATOM 2079 N N . MET A 1 258 ? -12.923 -8.136 52.434 1.00 92.38 258 MET A N 1
ATOM 2080 C CA . MET A 1 258 ? -14.082 -8.233 51.547 1.00 92.38 258 MET A CA 1
ATOM 2081 C C . MET A 1 258 ? -13.674 -8.670 50.134 1.00 92.38 258 MET A C 1
ATOM 2083 O O . MET A 1 258 ? -14.222 -9.641 49.614 1.00 92.38 258 MET A O 1
ATOM 2087 N N . VAL A 1 259 ? -12.697 -7.992 49.520 1.00 91.88 259 VAL A N 1
ATOM 2088 C CA . VAL A 1 259 ? -12.232 -8.312 48.160 1.00 91.88 259 VAL A CA 1
ATOM 2089 C C . VAL A 1 259 ? -11.617 -9.711 48.104 1.00 91.88 259 VAL A C 1
ATOM 2091 O O . VAL A 1 259 ? -11.936 -10.474 47.193 1.00 91.88 259 VAL A O 1
ATOM 2094 N N . GLN A 1 260 ? -10.791 -10.094 49.085 1.00 91.56 260 GLN A N 1
ATOM 2095 C CA . GLN A 1 260 ? -10.225 -11.448 49.130 1.00 91.56 260 GLN A CA 1
ATOM 2096 C C . GLN A 1 260 ? -11.312 -12.526 49.233 1.00 91.56 260 GLN A C 1
ATOM 2098 O O . GLN A 1 260 ? -11.191 -13.572 48.595 1.00 91.56 260 GLN A O 1
ATOM 2103 N N . GLU A 1 261 ? -12.382 -12.284 49.993 1.00 91.75 261 GLU A N 1
ATOM 2104 C CA . GLU A 1 261 ? -13.502 -13.223 50.105 1.00 91.75 261 GLU A CA 1
ATOM 2105 C C . GLU A 1 261 ? -14.314 -13.310 48.805 1.00 91.75 261 GLU A C 1
ATOM 2107 O O . GLU A 1 261 ? -14.650 -14.409 48.355 1.00 91.75 261 GLU A O 1
ATOM 2112 N N . MET A 1 262 ? -14.590 -12.174 48.158 1.00 89.06 262 MET A N 1
ATOM 2113 C CA . MET A 1 262 ? -15.316 -12.123 46.881 1.00 89.06 262 MET A CA 1
ATOM 2114 C C . MET A 1 262 ? -14.581 -12.873 45.766 1.00 89.06 262 MET A C 1
ATOM 2116 O O . MET A 1 262 ? -15.212 -13.607 45.004 1.00 89.06 262 MET A O 1
ATOM 2120 N N . LYS A 1 263 ? -13.246 -12.766 45.714 1.00 86.50 263 LYS A N 1
ATOM 2121 C CA . LYS A 1 263 ? -12.405 -13.430 44.702 1.00 86.50 263 LYS A CA 1
ATOM 2122 C C . LYS A 1 263 ? -12.420 -14.958 44.783 1.00 86.50 263 LYS A C 1
ATOM 2124 O O . LYS A 1 263 ? -12.064 -15.613 43.805 1.00 86.50 263 LYS A O 1
ATOM 2129 N N . LYS A 1 264 ? -12.816 -15.551 45.915 1.00 89.12 264 LYS A N 1
ATOM 2130 C CA . LYS A 1 264 ? -12.837 -17.017 46.072 1.00 89.12 264 LYS A CA 1
ATOM 2131 C C . LYS A 1 264 ? -13.879 -17.692 45.180 1.00 89.12 264 LYS A C 1
ATOM 2133 O O . LYS A 1 264 ? -13.621 -18.779 44.672 1.00 89.12 264 LYS A O 1
ATOM 2138 N N . SER A 1 265 ? -15.071 -17.107 45.045 1.00 85.88 265 SER A N 1
ATOM 2139 C CA . SER A 1 265 ? -16.184 -17.667 44.264 1.00 85.88 265 SER A CA 1
ATOM 2140 C C . SER A 1 265 ? -17.304 -16.640 44.079 1.00 85.88 265 SER A C 1
ATOM 2142 O O . SER A 1 265 ? -17.554 -15.822 44.958 1.00 85.88 265 SER A O 1
ATOM 2144 N N . ALA A 1 266 ? -18.065 -16.751 42.986 1.00 81.69 266 ALA A N 1
ATOM 2145 C CA . ALA A 1 266 ? -19.279 -15.963 42.744 1.00 81.69 266 ALA A CA 1
ATOM 2146 C C . ALA A 1 266 ? -20.453 -16.304 43.690 1.00 81.69 266 ALA A C 1
ATOM 2148 O O . ALA A 1 266 ? -21.526 -15.723 43.578 1.00 81.69 266 ALA A O 1
ATOM 2149 N N . HIS A 1 267 ? -20.274 -17.263 44.602 1.00 84.06 267 HIS A N 1
ATOM 2150 C CA . HIS A 1 267 ? -21.266 -17.638 45.613 1.00 84.06 267 HIS A CA 1
ATOM 2151 C C . HIS A 1 267 ? -20.835 -17.279 47.039 1.00 84.06 267 HIS A C 1
ATOM 2153 O O . HIS A 1 267 ? -21.526 -17.649 47.989 1.00 84.06 267 HIS A O 1
ATOM 2159 N N . THR A 1 268 ? -19.689 -16.608 47.216 1.00 90.31 268 THR A N 1
ATOM 2160 C CA . THR A 1 268 ? -19.252 -16.192 48.550 1.00 90.31 268 THR A CA 1
ATOM 2161 C C . THR A 1 268 ? -20.052 -15.005 49.062 1.00 90.31 268 THR A C 1
ATOM 2163 O O . THR A 1 268 ? -20.590 -14.183 48.312 1.00 90.31 268 THR A O 1
ATOM 2166 N N . THR A 1 269 ? -20.127 -14.938 50.385 1.00 92.06 269 THR A N 1
ATOM 2167 C CA . THR A 1 269 ? -20.833 -13.902 51.124 1.00 92.06 269 THR A CA 1
ATOM 2168 C C . THR A 1 269 ? -19.872 -13.326 52.148 1.00 92.06 269 THR A C 1
ATOM 2170 O O . THR A 1 269 ? -19.215 -14.088 52.858 1.00 92.06 269 THR A O 1
ATOM 2173 N N . PHE A 1 270 ? -19.804 -12.008 52.255 1.00 93.88 270 PHE A N 1
ATOM 2174 C CA . PHE A 1 270 ? -18.995 -11.325 53.253 1.00 93.88 270 PHE A CA 1
ATOM 2175 C C . PHE A 1 270 ? -19.896 -10.416 54.081 1.00 93.88 270 PHE A C 1
ATOM 2177 O O . PHE A 1 270 ? -20.440 -9.438 53.574 1.00 93.88 270 PHE A O 1
ATOM 2184 N N . SER A 1 271 ? -20.090 -10.756 55.351 1.00 94.75 271 SER A N 1
ATOM 2185 C CA . SER A 1 271 ? -20.949 -9.995 56.253 1.00 94.75 271 SER A CA 1
ATOM 2186 C C . SER A 1 271 ? -20.339 -9.879 57.636 1.00 94.75 271 SER A C 1
ATOM 2188 O O . SER A 1 271 ? -19.691 -10.815 58.105 1.00 94.75 271 SER A O 1
ATOM 2190 N N . GLY A 1 272 ? -20.606 -8.770 58.309 1.00 94.00 272 GLY A N 1
ATOM 2191 C CA . GLY A 1 272 ? -20.118 -8.513 59.656 1.00 94.00 272 GLY A CA 1
ATOM 2192 C C . GLY A 1 272 ? -20.663 -7.206 60.211 1.00 94.00 272 GLY A C 1
ATOM 2193 O O . GLY A 1 272 ? -21.552 -6.583 59.624 1.00 94.00 272 GLY A O 1
ATOM 2194 N N . SER A 1 273 ? -20.119 -6.795 61.350 1.00 94.69 273 SER A N 1
ATOM 2195 C CA . SER A 1 273 ? -20.353 -5.482 61.941 1.00 94.69 273 SER A CA 1
ATOM 2196 C C . SER A 1 273 ? -19.034 -4.823 62.322 1.00 94.69 273 SER A C 1
ATOM 2198 O O . SER A 1 273 ? -18.031 -5.506 62.503 1.00 94.69 273 SER A O 1
ATOM 2200 N N . MET A 1 274 ? -19.038 -3.495 62.401 1.00 93.81 274 MET A N 1
ATOM 2201 C CA . MET A 1 274 ? -17.946 -2.701 62.963 1.00 93.81 274 MET A CA 1
ATOM 2202 C C . MET A 1 274 ? -18.482 -1.920 64.156 1.00 93.81 274 MET A C 1
ATOM 2204 O O . MET A 1 274 ? -19.517 -1.258 64.046 1.00 93.81 274 MET A O 1
ATOM 2208 N N . GLU A 1 275 ? -17.754 -1.967 65.268 1.00 94.12 275 GLU A N 1
ATOM 2209 C CA . GLU A 1 275 ? -18.091 -1.287 66.521 1.00 94.12 275 GLU A CA 1
ATOM 2210 C C . GLU A 1 275 ? -16.819 -0.719 67.169 1.00 94.12 275 GLU A C 1
ATOM 2212 O O . GLU A 1 275 ? -15.701 -1.167 66.892 1.00 94.12 275 GLU A O 1
ATOM 2217 N N . GLY A 1 276 ? -16.971 0.276 68.045 1.00 93.19 276 GLY A N 1
ATOM 2218 C CA . GLY A 1 276 ? -15.865 0.811 68.844 1.00 93.19 276 GLY A CA 1
ATOM 2219 C C . GLY A 1 276 ? -14.663 1.280 68.009 1.00 93.19 276 GLY A C 1
ATOM 2220 O O . GLY A 1 276 ? -14.789 2.162 67.160 1.00 93.19 276 GLY A O 1
ATOM 2221 N N . LEU A 1 277 ? -13.478 0.715 68.280 1.00 90.94 277 LEU A N 1
ATOM 2222 C CA . LEU A 1 277 ? -12.226 1.127 67.631 1.00 90.94 277 LEU A CA 1
ATOM 2223 C C . LEU A 1 277 ? -12.240 0.879 66.115 1.00 90.94 277 LEU A C 1
ATOM 2225 O O . LEU A 1 277 ? -11.793 1.744 65.370 1.00 90.94 277 LEU A O 1
ATOM 2229 N N . GLU A 1 278 ? -12.786 -0.253 65.662 1.00 90.94 278 GLU A N 1
ATOM 2230 C CA . GLU A 1 278 ? -12.826 -0.610 64.237 1.00 90.94 278 GLU A CA 1
ATOM 2231 C C . GLU A 1 278 ? -13.677 0.388 63.437 1.00 90.94 278 GLU A C 1
ATOM 2233 O O . GLU A 1 278 ? -13.249 0.892 62.399 1.00 90.94 278 GLU A O 1
ATOM 2238 N N . LEU A 1 279 ? -14.847 0.753 63.972 1.00 92.69 279 LEU A N 1
ATOM 2239 C CA . LEU A 1 279 ? -15.729 1.749 63.364 1.00 92.69 279 LEU A CA 1
ATOM 2240 C C . LEU A 1 279 ? -15.079 3.141 63.307 1.00 92.69 279 LEU A C 1
ATOM 2242 O O . LEU A 1 279 ? -15.210 3.847 62.307 1.00 92.69 279 LEU A O 1
ATOM 2246 N N . ASN A 1 280 ? -14.345 3.535 64.350 1.00 91.38 280 ASN A N 1
ATOM 2247 C CA . ASN A 1 280 ? -13.626 4.810 64.360 1.00 91.38 280 ASN A CA 1
ATOM 2248 C C . ASN A 1 280 ? -12.508 4.850 63.311 1.00 91.38 280 ASN A C 1
ATOM 2250 O O . ASN A 1 280 ? -12.402 5.837 62.584 1.00 91.38 280 ASN A O 1
ATOM 2254 N N . THR A 1 281 ? -11.741 3.766 63.158 1.00 91.69 281 THR A N 1
ATOM 2255 C CA . THR A 1 281 ? -10.731 3.649 62.094 1.00 91.69 281 THR A CA 1
ATOM 2256 C C . THR A 1 281 ? -11.363 3.753 60.705 1.00 91.69 281 THR A C 1
ATOM 2258 O O . THR A 1 281 ? -10.846 4.467 59.845 1.00 91.69 281 THR A O 1
ATOM 2261 N N . PHE A 1 282 ? -12.519 3.118 60.491 1.00 91.38 282 PHE A N 1
ATOM 2262 C CA . PHE A 1 282 ? -13.250 3.225 59.228 1.00 91.38 282 PHE A CA 1
ATOM 2263 C C . PHE A 1 282 ? -13.706 4.665 58.933 1.00 91.38 282 PHE A C 1
ATOM 2265 O O . PHE A 1 282 ? -13.542 5.147 57.810 1.00 91.38 282 PHE A O 1
ATOM 2272 N N . ARG A 1 283 ? -14.227 5.393 59.931 1.00 92.75 283 ARG A N 1
ATOM 2273 C CA . ARG A 1 283 ? -14.633 6.809 59.792 1.00 92.75 283 ARG A CA 1
ATOM 2274 C C . ARG A 1 283 ? -13.466 7.716 59.405 1.00 92.75 283 ARG A C 1
ATOM 2276 O O . ARG A 1 283 ? -13.612 8.549 58.509 1.00 92.75 283 ARG A O 1
ATOM 2283 N N . GLU A 1 284 ? -12.326 7.570 60.075 1.00 91.44 284 GLU A N 1
ATOM 2284 C CA . GLU A 1 284 ? -11.119 8.360 59.799 1.00 91.44 284 GLU A CA 1
ATOM 2285 C C . GLU A 1 284 ? -10.592 8.097 58.389 1.00 91.44 284 GLU A C 1
ATOM 2287 O O . GLU A 1 284 ? -10.328 9.043 57.646 1.00 91.44 284 GLU A O 1
ATOM 2292 N N . TRP A 1 285 ? -10.536 6.826 57.986 1.00 92.38 285 TRP A N 1
ATOM 2293 C CA . TRP A 1 285 ? -10.141 6.428 56.639 1.00 92.38 285 TRP A CA 1
ATOM 2294 C C . TRP A 1 285 ? -11.043 7.065 55.571 1.00 92.38 285 TRP A C 1
ATOM 2296 O O . TRP A 1 285 ? -10.543 7.695 54.638 1.00 92.38 285 TRP A O 1
ATOM 2306 N N . ARG A 1 286 ? -12.374 7.011 55.736 1.00 91.69 286 ARG A N 1
ATOM 2307 C CA . ARG A 1 286 ? -13.311 7.661 54.798 1.00 91.69 286 ARG A CA 1
ATOM 2308 C C . ARG A 1 286 ? -13.036 9.160 54.643 1.00 91.69 286 ARG A C 1
ATOM 2310 O O . ARG A 1 286 ? -13.068 9.667 53.523 1.00 91.69 286 ARG A O 1
ATOM 2317 N N . LYS A 1 287 ? -12.749 9.860 55.748 1.00 91.25 287 LYS A N 1
ATOM 2318 C CA . LYS A 1 287 ? -12.435 11.301 55.757 1.00 91.25 287 LYS A CA 1
ATOM 2319 C C . LYS A 1 287 ? -11.089 11.595 55.087 1.00 91.25 287 LYS A C 1
ATOM 2321 O O . LYS A 1 287 ? -10.998 12.540 54.311 1.00 91.25 287 LYS A O 1
ATOM 2326 N N . GLN A 1 288 ? -10.067 10.777 55.341 1.00 92.00 288 GLN A N 1
ATOM 2327 C CA . GLN A 1 288 ? -8.727 10.933 54.763 1.00 92.00 288 GLN A CA 1
ATOM 2328 C C . GLN A 1 288 ? -8.721 10.778 53.237 1.00 92.00 288 GLN A C 1
ATOM 2330 O O . GLN A 1 288 ? -8.043 11.537 52.548 1.00 92.00 288 GLN A O 1
ATOM 2335 N N . TYR A 1 289 ? -9.477 9.811 52.714 1.00 88.50 289 TYR A N 1
ATOM 2336 C CA . TYR A 1 289 ? -9.550 9.517 51.278 1.00 88.50 289 TYR A CA 1
ATOM 2337 C C . TYR A 1 289 ? -10.720 10.217 50.576 1.00 88.50 289 TYR A C 1
ATOM 2339 O O . TYR A 1 289 ? -11.085 9.844 49.465 1.00 88.50 289 TYR A O 1
ATOM 2347 N N . ASN A 1 290 ? -11.281 11.249 51.216 1.00 87.06 290 ASN A N 1
ATOM 2348 C CA . ASN A 1 290 ? -12.291 12.142 50.656 1.00 87.06 290 ASN A CA 1
ATOM 2349 C C . ASN A 1 290 ? -13.522 11.409 50.081 1.00 87.06 290 ASN A C 1
ATOM 2351 O O . ASN A 1 290 ? -14.065 11.819 49.054 1.00 87.06 290 ASN A O 1
ATOM 2355 N N . GLN A 1 291 ? -13.950 10.327 50.745 1.00 89.81 291 GLN A N 1
ATOM 2356 C CA . GLN A 1 291 ? -15.194 9.629 50.410 1.00 89.81 291 GLN A CA 1
ATOM 2357 C C . GLN A 1 291 ? -16.415 10.481 50.761 1.00 89.81 291 GLN A C 1
ATOM 2359 O O . GLN A 1 291 ? -16.346 11.386 51.598 1.00 89.81 291 GLN A O 1
ATOM 2364 N N . PHE A 1 292 ? -17.556 10.138 50.167 1.00 91.38 292 PHE A N 1
ATOM 2365 C CA . PHE A 1 292 ? -18.821 10.830 50.330 1.00 91.38 292 PHE A CA 1
ATOM 2366 C C . PHE A 1 292 ? -19.139 11.056 51.820 1.00 91.38 292 PHE A C 1
ATOM 2368 O O . PHE A 1 292 ? -19.143 10.081 52.596 1.00 91.38 292 PHE A O 1
ATOM 2375 N N . PRO A 1 293 ? -19.390 12.316 52.232 1.00 90.44 293 PRO A N 1
ATOM 2376 C CA . PRO A 1 293 ? -19.685 12.654 53.618 1.00 90.44 293 PRO A CA 1
ATOM 2377 C C . PRO A 1 293 ? -20.950 11.955 54.127 1.00 90.44 293 PRO A C 1
ATOM 2379 O O . PRO A 1 293 ? -22.027 12.102 53.560 1.00 90.44 293 PRO A O 1
ATOM 2382 N N . ASP A 1 294 ? -20.827 11.240 55.246 1.00 90.62 294 ASP A N 1
ATOM 2383 C CA . ASP A 1 294 ? -21.918 10.489 55.881 1.00 90.62 294 ASP A CA 1
ATOM 2384 C C . ASP A 1 294 ? -22.019 10.872 57.368 1.00 90.62 294 ASP A C 1
ATOM 2386 O O . ASP A 1 294 ? -21.469 10.175 58.221 1.00 90.62 294 ASP A O 1
ATOM 2390 N N . PRO A 1 295 ? -22.658 12.010 57.706 1.00 91.19 295 PRO A N 1
ATOM 2391 C CA . PRO A 1 295 ? -22.772 12.461 59.094 1.00 91.19 295 PRO A CA 1
ATOM 2392 C C . PRO A 1 295 ? -23.502 11.483 60.023 1.00 91.19 295 PRO A C 1
ATOM 2394 O O . PRO A 1 295 ? -23.204 11.436 61.209 1.00 91.19 295 PRO A O 1
ATOM 2397 N N . LEU A 1 296 ? -24.432 10.673 59.506 1.00 91.25 296 LEU A N 1
ATOM 2398 C CA . LEU A 1 296 ? -25.166 9.700 60.325 1.00 91.25 296 LEU A CA 1
ATOM 2399 C C . LEU A 1 296 ? -24.250 8.564 60.776 1.00 91.25 296 LEU A C 1
ATOM 2401 O O . LEU A 1 296 ? -24.397 8.055 61.884 1.00 91.25 296 LEU A O 1
ATOM 2405 N N . LEU A 1 297 ? -23.264 8.199 59.951 1.00 91.38 297 LEU A N 1
ATOM 2406 C CA . LEU A 1 297 ? -22.220 7.265 60.354 1.00 91.38 297 LEU A CA 1
ATOM 2407 C C . LEU A 1 297 ? -21.443 7.764 61.574 1.00 91.38 297 LEU A C 1
ATOM 2409 O O . LEU A 1 297 ? -20.978 6.920 62.330 1.00 91.38 297 LEU A O 1
ATOM 2413 N N . ASP A 1 298 ? -21.293 9.073 61.791 1.00 87.81 298 ASP A N 1
ATOM 2414 C CA . ASP A 1 298 ? -20.587 9.628 62.957 1.00 87.81 298 ASP A CA 1
ATOM 2415 C C . ASP A 1 298 ? -21.423 9.547 64.257 1.00 87.81 298 ASP A C 1
ATOM 2417 O O . ASP A 1 298 ? -20.852 9.610 65.345 1.00 87.81 298 ASP A O 1
ATOM 2421 N N . GLU A 1 299 ? -22.745 9.355 64.167 1.00 89.62 299 GLU A N 1
ATOM 2422 C CA . GLU A 1 299 ? -23.678 9.373 65.311 1.00 89.62 299 GLU A CA 1
ATOM 2423 C C . GLU A 1 299 ? -24.071 7.979 65.840 1.00 89.62 299 GLU A C 1
ATOM 2425 O O . GLU A 1 299 ? -24.682 7.872 66.902 1.00 89.62 299 GLU A O 1
ATOM 2430 N N . VAL A 1 300 ? -23.745 6.905 65.115 1.00 92.25 300 VAL A N 1
ATOM 2431 C CA . VAL A 1 300 ? -24.143 5.525 65.463 1.00 92.25 300 VAL A CA 1
ATOM 2432 C C . VAL A 1 300 ? -23.064 4.762 66.236 1.00 92.25 300 VAL A C 1
ATOM 2434 O O . VAL A 1 300 ? -21.875 4.986 66.048 1.00 92.25 300 VAL A O 1
ATOM 2437 N N . ASP A 1 301 ? -23.448 3.794 67.066 1.00 92.31 301 ASP A N 1
ATOM 2438 C CA . ASP A 1 301 ? -22.472 2.976 67.813 1.00 92.31 301 ASP A CA 1
ATOM 2439 C C . ASP A 1 301 ? -21.933 1.781 67.008 1.00 92.31 301 ASP A C 1
ATOM 2441 O O . ASP A 1 301 ? -20.874 1.233 67.321 1.00 92.31 301 ASP A O 1
ATOM 2445 N N . SER A 1 302 ? -22.660 1.376 65.964 1.00 94.06 302 SER A N 1
ATOM 2446 C CA . SER A 1 302 ? -22.349 0.207 65.142 1.00 94.06 302 SER A CA 1
ATOM 2447 C C . SER A 1 302 ? -22.794 0.408 63.694 1.00 94.06 302 SER A C 1
ATOM 2449 O O . SER A 1 302 ? -23.716 1.175 63.411 1.00 94.06 302 SER A O 1
ATOM 2451 N N . ILE A 1 303 ? -22.143 -0.302 62.773 1.00 95.12 303 ILE A N 1
ATOM 2452 C CA . ILE A 1 303 ? -22.648 -0.524 61.414 1.00 95.12 303 ILE A CA 1
ATOM 2453 C C . ILE A 1 303 ? -22.560 -1.994 61.057 1.00 95.12 303 ILE A C 1
ATOM 2455 O O . ILE A 1 303 ? -21.637 -2.688 61.478 1.00 95.12 303 ILE A O 1
ATOM 2459 N N . HIS A 1 304 ? -23.489 -2.449 60.230 1.00 95.94 304 HIS A N 1
ATOM 2460 C CA . HIS A 1 304 ? -23.526 -3.806 59.708 1.00 95.94 304 HIS A CA 1
ATOM 2461 C C . HIS A 1 304 ? -23.395 -3.761 58.192 1.00 95.94 304 HIS A C 1
ATOM 2463 O O . HIS A 1 304 ? -23.924 -2.857 57.546 1.00 95.94 304 HIS A O 1
ATOM 2469 N N . TYR A 1 305 ? -22.675 -4.718 57.620 1.00 95.12 305 TYR A N 1
ATOM 2470 C CA . TYR A 1 305 ? -22.459 -4.812 56.182 1.00 95.12 305 TYR A CA 1
ATOM 2471 C C . TYR A 1 305 ? -22.716 -6.232 55.694 1.00 95.12 305 TYR A C 1
ATOM 2473 O O . TYR A 1 305 ? -22.405 -7.211 56.374 1.00 95.12 305 TYR A O 1
ATOM 2481 N N . TYR A 1 306 ? -23.273 -6.325 54.493 1.00 95.69 306 TYR A N 1
ATOM 2482 C CA . TYR A 1 306 ? -23.658 -7.565 53.836 1.00 95.69 306 TYR A CA 1
ATOM 2483 C C . TYR A 1 306 ? -23.280 -7.463 52.367 1.00 95.69 306 TYR A C 1
ATOM 2485 O O . TYR A 1 306 ? -23.835 -6.642 51.642 1.00 95.69 306 TYR A O 1
ATOM 2493 N N . PHE A 1 307 ? -22.348 -8.290 51.921 1.00 94.62 307 PHE A N 1
ATOM 2494 C CA . PHE A 1 307 ? -21.905 -8.340 50.540 1.00 94.62 307 PHE A CA 1
ATOM 2495 C C . PHE A 1 307 ? -22.095 -9.732 49.963 1.00 94.62 307 PHE A C 1
ATOM 2497 O O . PHE A 1 307 ? -21.651 -10.727 50.536 1.00 94.62 307 PHE A O 1
ATOM 2504 N N . TYR A 1 308 ? -22.705 -9.783 48.789 1.00 94.25 308 TYR A N 1
ATOM 2505 C CA . TYR A 1 308 ? -22.867 -10.994 48.005 1.00 94.25 308 TYR A CA 1
ATOM 2506 C C . TYR A 1 308 ? -22.029 -10.890 46.729 1.00 94.25 308 TYR A C 1
ATOM 2508 O O . TYR A 1 308 ? -22.197 -9.953 45.943 1.00 94.25 308 TYR A O 1
ATOM 2516 N N . SER A 1 309 ? -21.112 -11.841 46.536 1.00 92.06 309 SER A N 1
ATOM 2517 C CA . SER A 1 309 ? -20.219 -11.884 45.373 1.00 92.06 309 SER A CA 1
ATOM 2518 C C . SER A 1 309 ? -20.984 -12.189 44.085 1.00 92.06 309 SER A C 1
ATOM 2520 O O . SER A 1 309 ? -22.012 -12.861 44.095 1.00 92.06 309 SER A O 1
ATOM 2522 N N . ILE A 1 310 ? -20.472 -11.700 42.961 1.00 87.62 310 ILE A N 1
ATOM 2523 C CA . ILE A 1 310 ? -20.898 -12.050 41.596 1.00 87.62 310 ILE A CA 1
ATOM 2524 C C . ILE A 1 310 ? -19.691 -12.406 40.711 1.00 87.62 310 ILE A C 1
ATOM 2526 O O . ILE A 1 310 ? -19.781 -12.379 39.485 1.00 87.62 310 ILE A O 1
ATOM 2530 N N . GLY A 1 311 ? -18.550 -12.745 41.323 1.00 81.44 311 GLY A N 1
ATOM 2531 C CA . GLY A 1 311 ? -17.290 -13.035 40.634 1.00 81.44 311 GLY A CA 1
ATOM 2532 C C . GLY A 1 311 ? -16.318 -11.861 40.740 1.00 81.44 311 GLY A C 1
ATOM 2533 O O . GLY A 1 311 ? -15.739 -11.651 41.799 1.00 81.44 311 GLY A O 1
ATOM 2534 N N . GLN A 1 312 ? -16.152 -11.075 39.670 1.00 80.81 312 GLN A N 1
ATOM 2535 C CA . GLN A 1 312 ? -15.308 -9.861 39.667 1.00 80.81 312 GLN A CA 1
ATOM 2536 C C . GLN A 1 312 ? -16.016 -8.621 40.241 1.00 80.81 312 GLN A C 1
ATOM 2538 O O . GLN A 1 312 ? -15.666 -7.473 39.963 1.00 80.81 312 GLN A O 1
ATOM 2543 N N . GLY A 1 313 ? -17.010 -8.853 41.091 1.00 84.75 313 GLY A N 1
ATOM 2544 C CA . GLY A 1 313 ? -17.568 -7.815 41.926 1.00 84.75 313 GLY A CA 1
ATOM 2545 C C . GLY A 1 313 ? -18.537 -8.349 42.967 1.00 84.75 313 GLY A C 1
ATOM 2546 O O . GLY A 1 313 ? -18.598 -9.557 43.207 1.00 84.75 313 GLY A O 1
ATOM 2547 N N . GLY A 1 314 ? -19.337 -7.464 43.557 1.00 90.69 314 GLY A N 1
ATOM 2548 C CA . GLY A 1 314 ? -20.399 -7.848 44.484 1.00 90.69 314 GLY A CA 1
ATOM 2549 C C . GLY A 1 314 ? -21.445 -6.762 44.699 1.00 90.69 314 GLY A C 1
ATOM 2550 O O . GLY A 1 314 ? -21.174 -5.582 44.480 1.00 90.69 314 GLY A O 1
ATOM 2551 N N . LEU A 1 315 ? -22.633 -7.171 45.148 1.00 95.38 315 LEU A N 1
ATOM 2552 C CA . LEU A 1 315 ? -23.672 -6.271 45.650 1.00 95.38 315 LEU A CA 1
ATOM 2553 C C . LEU A 1 315 ? -23.559 -6.186 47.171 1.00 95.38 315 LEU A C 1
ATOM 2555 O O . LEU A 1 315 ? -23.584 -7.207 47.857 1.00 95.38 315 LEU A O 1
ATOM 2559 N N . GLY A 1 316 ? -23.454 -4.970 47.683 1.00 95.31 316 GLY A N 1
ATOM 2560 C CA . GLY A 1 316 ? -23.349 -4.639 49.092 1.00 95.31 316 GLY A CA 1
ATOM 2561 C C . GLY A 1 316 ? -24.572 -3.897 49.616 1.00 95.31 316 GLY A C 1
ATOM 2562 O O . GLY A 1 316 ? -25.149 -3.050 48.937 1.00 95.31 316 GLY A O 1
ATOM 2563 N N . LEU A 1 317 ? -24.923 -4.177 50.862 1.00 97.06 317 LEU A N 1
ATOM 2564 C CA . LEU A 1 317 ? -25.871 -3.428 51.674 1.00 97.06 317 LEU A CA 1
ATOM 2565 C C . LEU A 1 317 ? -25.197 -3.129 53.008 1.00 97.06 317 LEU A C 1
ATOM 2567 O O . LEU A 1 317 ? -24.721 -4.050 53.670 1.00 97.06 317 LEU A O 1
ATOM 2571 N N . SER A 1 318 ? -25.183 -1.864 53.414 1.00 95.88 318 SER A N 1
ATOM 2572 C CA . SER A 1 318 ? -24.805 -1.491 54.779 1.00 95.88 318 SER A CA 1
ATOM 2573 C C . SER A 1 318 ? -26.000 -0.901 55.511 1.00 95.88 318 SER A C 1
ATOM 2575 O O . SER A 1 318 ? -26.793 -0.164 54.918 1.00 95.88 318 SER A O 1
ATOM 2577 N N . THR A 1 319 ? -26.105 -1.173 56.806 1.00 96.19 319 THR A N 1
ATOM 2578 C CA . THR A 1 319 ? -27.184 -0.694 57.672 1.00 96.19 319 THR A CA 1
ATOM 2579 C C . THR A 1 319 ? -26.649 -0.185 59.007 1.00 96.19 319 THR A C 1
ATOM 2581 O O . THR A 1 319 ? -25.597 -0.615 59.483 1.00 96.19 319 THR A O 1
ATOM 2584 N N . TYR A 1 320 ? -27.378 0.743 59.624 1.00 94.31 320 TYR A N 1
ATOM 2585 C CA . TYR A 1 320 ? -27.047 1.284 60.948 1.00 94.31 320 TYR A CA 1
ATOM 2586 C C . TYR A 1 320 ? -27.470 0.353 62.099 1.00 94.31 320 TYR A C 1
ATOM 2588 O O . TYR A 1 320 ? -27.088 0.566 63.244 1.00 94.31 320 TYR A O 1
ATOM 2596 N N . LYS A 1 321 ? -28.268 -0.682 61.805 1.00 91.38 321 LYS A N 1
ATOM 2597 C CA . LYS A 1 321 ? -28.674 -1.748 62.735 1.00 91.38 321 LYS A CA 1
ATOM 2598 C C . LYS A 1 321 ? -28.653 -3.100 62.034 1.00 91.38 321 LYS A C 1
ATOM 2600 O O . LYS A 1 321 ? -28.782 -3.152 60.813 1.00 91.38 321 LYS A O 1
ATOM 2605 N N . SER A 1 322 ? -28.533 -4.186 62.797 1.00 92.56 322 SER A N 1
ATOM 2606 C CA . SER A 1 322 ? -28.606 -5.550 62.257 1.00 92.56 322 SER A CA 1
ATOM 2607 C C . SER A 1 322 ? -29.891 -5.777 61.459 1.00 92.56 322 SER A C 1
ATOM 2609 O O . SER A 1 322 ? -30.984 -5.463 61.932 1.00 92.56 322 SER A O 1
ATOM 2611 N N . LEU A 1 323 ? -29.762 -6.400 60.287 1.00 92.56 323 LEU A N 1
ATOM 2612 C CA . LEU A 1 323 ? -30.897 -6.909 59.518 1.00 92.56 323 LEU A CA 1
ATOM 2613 C C . LEU A 1 323 ? -31.587 -8.082 60.235 1.00 92.56 323 LEU A C 1
ATOM 2615 O O . LEU A 1 323 ? -30.946 -8.852 60.952 1.00 92.56 323 LEU A O 1
ATOM 2619 N N . SER A 1 324 ? -32.891 -8.241 59.991 1.00 92.25 324 SER A N 1
ATOM 2620 C CA . SER A 1 324 ? -33.641 -9.453 60.346 1.00 92.25 324 SER A CA 1
ATOM 2621 C C . SER A 1 324 ? -33.341 -10.605 59.374 1.00 92.25 324 SER A C 1
ATOM 2623 O O . SER A 1 324 ? -32.861 -10.374 58.263 1.00 92.25 324 SER A O 1
ATOM 2625 N N . GLU A 1 325 ? -33.674 -11.846 59.755 1.00 90.19 325 GLU A N 1
ATOM 2626 C CA . GLU A 1 325 ? -33.570 -13.009 58.851 1.00 90.19 325 GLU A CA 1
ATOM 2627 C C . GLU A 1 325 ? -34.397 -12.818 57.570 1.00 90.19 325 GLU A C 1
ATOM 2629 O O . GLU A 1 325 ? -33.910 -13.094 56.475 1.00 90.19 325 GLU A O 1
ATOM 2634 N N . GLU A 1 326 ? -35.613 -12.268 57.684 1.00 89.38 326 GLU A N 1
ATOM 2635 C CA . GLU A 1 326 ? -36.444 -11.934 56.519 1.00 89.38 326 GLU A CA 1
ATOM 2636 C C . GLU A 1 326 ? -35.758 -10.884 55.629 1.00 89.38 326 GLU A C 1
ATOM 2638 O O . GLU A 1 326 ? -35.705 -11.046 54.412 1.00 89.38 326 GLU A O 1
ATOM 2643 N N . GLY A 1 327 ? -35.168 -9.838 56.220 1.00 92.00 327 GLY A N 1
ATOM 2644 C CA . GLY A 1 327 ? -34.442 -8.812 55.472 1.00 92.00 327 GLY A CA 1
ATOM 2645 C C . GLY A 1 327 ? -33.229 -9.369 54.721 1.00 92.00 327 GLY A C 1
ATOM 2646 O O . GLY A 1 327 ? -32.978 -8.970 53.582 1.00 92.00 327 GLY A O 1
ATOM 2647 N N . LEU A 1 328 ? -32.505 -10.318 55.324 1.00 91.81 328 LEU A N 1
ATOM 2648 C CA . LEU A 1 328 ? -31.372 -11.005 54.695 1.00 91.81 328 LEU A CA 1
ATOM 2649 C C . LEU A 1 328 ? -31.813 -11.847 53.497 1.00 91.81 328 LEU A C 1
ATOM 2651 O O . LEU A 1 328 ? -31.176 -11.781 52.441 1.00 91.81 328 LEU A O 1
ATOM 2655 N N . GLU A 1 329 ? -32.904 -12.601 53.642 1.00 92.00 329 GLU A N 1
ATOM 2656 C CA . GLU A 1 329 ? -33.444 -13.440 52.569 1.00 92.00 329 GLU A CA 1
ATOM 2657 C C . GLU A 1 329 ? -33.986 -12.585 51.415 1.00 92.00 329 GLU A C 1
ATOM 2659 O O . GLU A 1 329 ? -33.717 -12.872 50.245 1.00 92.00 329 GLU A O 1
ATOM 2664 N N . ILE A 1 330 ? -34.661 -11.470 51.722 1.00 94.00 330 ILE A N 1
ATOM 2665 C CA . ILE A 1 330 ? -35.077 -10.488 50.715 1.00 94.00 330 ILE A CA 1
ATOM 2666 C C . ILE A 1 330 ? -33.842 -9.940 49.990 1.00 94.00 330 ILE A C 1
ATOM 2668 O O . ILE A 1 330 ? -33.776 -10.031 48.764 1.00 94.00 330 ILE A O 1
ATOM 2672 N N . PHE A 1 331 ? -32.831 -9.430 50.700 1.00 94.94 331 PHE A N 1
ATOM 2673 C CA . PHE A 1 331 ? -31.636 -8.858 50.065 1.00 94.94 331 PHE A CA 1
ATOM 2674 C C . PHE A 1 331 ? -30.891 -9.875 49.182 1.00 94.94 331 PHE A C 1
ATOM 2676 O O . PHE A 1 331 ? -30.446 -9.536 48.083 1.00 94.94 331 PHE A O 1
ATOM 2683 N N . LYS A 1 332 ? -30.843 -11.147 49.588 1.00 93.12 332 LYS A N 1
ATOM 2684 C CA . LYS A 1 332 ? -30.295 -12.241 48.774 1.00 93.12 332 LYS A CA 1
ATOM 2685 C C . LYS A 1 332 ? -31.055 -12.435 47.455 1.00 93.12 332 LYS A C 1
ATOM 2687 O O . LYS A 1 332 ? -30.436 -12.660 46.415 1.00 93.12 332 LYS A O 1
ATOM 2692 N N . ARG A 1 333 ? -32.386 -12.297 47.444 1.00 93.88 333 ARG A N 1
ATOM 2693 C CA . ARG A 1 333 ? -33.174 -12.324 46.194 1.00 93.88 333 ARG A CA 1
ATOM 2694 C C . ARG A 1 333 ? -32.849 -11.139 45.280 1.00 93.88 333 ARG A C 1
ATOM 2696 O O . ARG A 1 333 ? -32.761 -11.326 44.067 1.00 93.88 333 ARG A O 1
ATOM 2703 N N . PHE A 1 334 ? -32.623 -9.952 45.845 1.00 94.75 334 PHE A N 1
ATOM 2704 C CA . PHE A 1 334 ? -32.183 -8.776 45.082 1.00 94.75 334 PHE A CA 1
ATOM 2705 C C . PHE A 1 334 ? -30.799 -8.978 44.464 1.00 94.75 334 PHE A C 1
ATOM 2707 O O . PHE A 1 334 ? -30.617 -8.652 43.294 1.00 94.75 334 PHE A O 1
ATOM 2714 N N . HIS A 1 335 ? -29.855 -9.575 45.196 1.00 92.56 335 HIS A N 1
ATOM 2715 C CA . HIS A 1 335 ? -28.546 -9.958 44.657 1.00 92.56 335 HIS A CA 1
ATOM 2716 C C . HIS A 1 335 ? -28.664 -10.898 43.451 1.00 92.56 335 HIS A C 1
ATOM 2718 O O . HIS A 1 335 ? -28.060 -10.627 42.412 1.00 92.56 335 HIS A O 1
ATOM 2724 N N . ASN A 1 336 ? -29.500 -11.937 43.535 1.00 89.38 336 ASN A N 1
ATOM 2725 C CA . ASN A 1 336 ? -29.703 -12.860 42.414 1.00 89.38 336 ASN A CA 1
ATOM 2726 C C . ASN A 1 336 ? -30.177 -12.135 41.148 1.00 89.38 336 ASN A C 1
ATOM 2728 O O . ASN A 1 336 ? -29.715 -12.438 40.052 1.00 89.38 336 ASN A O 1
ATOM 2732 N N . VAL A 1 337 ? -31.067 -11.151 41.287 1.00 90.56 337 VAL A N 1
ATOM 2733 C CA . VAL A 1 337 ? -31.554 -10.343 40.160 1.00 90.56 337 VAL A CA 1
ATOM 2734 C C . VAL A 1 337 ? -30.516 -9.323 39.688 1.00 90.56 337 VAL A C 1
ATOM 2736 O O . VAL A 1 337 ? -30.376 -9.097 38.486 1.00 90.56 337 VAL A O 1
ATOM 2739 N N . PHE A 1 338 ? -29.743 -8.752 40.609 1.00 90.81 338 PHE A N 1
ATOM 2740 C CA . PHE A 1 338 ? -28.670 -7.805 40.319 1.00 90.81 338 PHE A CA 1
ATOM 2741 C C . PHE A 1 338 ? -27.568 -8.392 39.427 1.00 90.81 338 PHE A C 1
ATOM 2743 O O . PHE A 1 338 ? -26.947 -7.651 38.667 1.00 90.81 338 PHE A O 1
ATOM 2750 N N . THR A 1 339 ? -27.359 -9.714 39.434 1.00 87.12 339 THR A N 1
ATOM 2751 C CA . THR A 1 339 ? -26.423 -10.370 38.499 1.00 87.12 339 THR A CA 1
ATOM 2752 C C . THR A 1 339 ? -26.685 -9.994 37.031 1.00 87.12 339 THR A C 1
ATOM 2754 O O . THR A 1 339 ? -25.735 -9.841 36.263 1.00 87.12 339 THR A O 1
ATOM 2757 N N . LEU A 1 340 ? -27.949 -9.756 36.651 1.00 85.62 340 LEU A N 1
ATOM 2758 C CA . LEU A 1 340 ? -28.331 -9.281 35.317 1.00 85.62 340 LEU A CA 1
ATOM 2759 C C . LEU A 1 340 ? -27.855 -7.844 35.057 1.00 85.62 340 LEU A C 1
ATOM 2761 O O . LEU A 1 340 ? -27.358 -7.554 33.970 1.00 85.62 340 LEU A O 1
ATOM 2765 N N . ALA A 1 341 ? -27.965 -6.960 36.054 1.00 87.50 341 ALA A N 1
ATOM 2766 C CA . ALA A 1 341 ? -27.487 -5.578 35.975 1.00 87.50 341 ALA A CA 1
ATOM 2767 C C . ALA A 1 341 ? -25.968 -5.518 35.824 1.00 87.50 341 ALA A C 1
ATOM 2769 O O . ALA A 1 341 ? -25.451 -4.804 34.971 1.00 87.50 341 ALA A O 1
ATOM 2770 N N . TYR A 1 342 ? -25.246 -6.326 36.600 1.00 90.00 342 TYR A N 1
ATOM 2771 C CA . TYR A 1 342 ? -23.796 -6.414 36.482 1.00 90.00 342 TYR A CA 1
ATOM 2772 C C . TYR A 1 342 ? -23.355 -6.978 35.131 1.00 90.00 342 TYR A C 1
ATOM 2774 O O . TYR A 1 342 ? -22.422 -6.461 34.519 1.00 90.00 342 TYR A O 1
ATOM 2782 N N . ARG A 1 343 ? -24.053 -7.997 34.611 1.00 89.25 343 ARG A N 1
ATOM 2783 C CA . ARG A 1 343 ? -23.766 -8.503 33.266 1.00 89.25 343 ARG A CA 1
ATOM 2784 C C . ARG A 1 343 ? -23.947 -7.411 32.212 1.00 89.25 343 ARG A C 1
ATOM 2786 O O . ARG A 1 343 ? -23.070 -7.233 31.374 1.00 89.25 343 ARG A O 1
ATOM 2793 N N . ARG A 1 344 ? -25.044 -6.654 32.298 1.00 90.19 344 ARG A N 1
ATOM 2794 C CA . ARG A 1 344 ? -25.317 -5.522 31.409 1.00 90.19 344 ARG A CA 1
ATOM 2795 C C . ARG A 1 344 ? -24.250 -4.432 31.521 1.00 90.19 344 ARG A C 1
ATOM 2797 O O . ARG A 1 344 ? -23.841 -3.907 30.495 1.00 90.19 344 ARG A O 1
ATOM 2804 N N . PHE A 1 345 ? -23.779 -4.127 32.728 1.00 89.88 345 PHE A N 1
ATOM 2805 C CA . PHE A 1 345 ? -22.676 -3.194 32.958 1.00 89.88 345 PHE A CA 1
ATOM 2806 C C . PHE A 1 345 ? -21.398 -3.624 32.229 1.00 89.88 345 PHE A C 1
ATOM 2808 O O . PHE A 1 345 ? -20.845 -2.823 31.483 1.00 89.88 345 PHE A O 1
ATOM 2815 N N . ILE A 1 346 ? -20.986 -4.892 32.363 1.00 89.00 346 ILE A N 1
ATOM 2816 C CA . ILE A 1 346 ? -19.815 -5.424 31.643 1.00 89.00 346 ILE A CA 1
ATOM 2817 C C . ILE A 1 346 ? -20.019 -5.324 30.129 1.00 89.00 346 ILE A C 1
ATOM 2819 O O . ILE A 1 346 ? -19.117 -4.896 29.412 1.00 89.00 346 ILE A O 1
ATOM 2823 N N . ASP A 1 347 ? -21.197 -5.716 29.633 1.00 89.69 347 ASP A N 1
ATOM 2824 C CA . ASP A 1 347 ? -21.496 -5.668 28.200 1.00 89.69 347 ASP A CA 1
ATOM 2825 C C . ASP A 1 347 ? -21.452 -4.217 27.668 1.00 89.69 347 ASP A C 1
ATOM 2827 O O . ASP A 1 347 ? -20.978 -3.984 26.556 1.00 89.69 347 ASP A O 1
ATOM 2831 N N . ILE A 1 348 ? -21.902 -3.236 28.462 1.00 89.81 348 ILE A N 1
ATOM 2832 C CA . ILE A 1 348 ? -21.811 -1.804 28.140 1.00 89.81 348 ILE A CA 1
ATOM 2833 C C . ILE A 1 348 ? -20.352 -1.335 28.162 1.00 89.81 348 ILE A C 1
ATOM 2835 O O . ILE A 1 348 ? -19.921 -0.730 27.185 1.00 89.81 348 ILE A O 1
ATOM 2839 N N . GLU A 1 349 ? -19.574 -1.620 29.211 1.00 86.69 349 GLU A N 1
ATOM 2840 C CA . GLU A 1 349 ? -18.150 -1.246 29.267 1.00 86.69 349 GLU A CA 1
ATOM 2841 C C . GLU A 1 349 ? -17.384 -1.794 28.062 1.00 86.69 349 GLU A C 1
ATOM 2843 O O . GLU A 1 349 ? -16.682 -1.046 27.378 1.00 86.69 349 GLU A O 1
ATOM 2848 N N . LEU A 1 350 ? -17.595 -3.072 27.737 1.00 87.75 350 LEU A N 1
ATOM 2849 C CA . LEU A 1 350 ? -17.001 -3.697 26.564 1.00 87.75 350 LEU A CA 1
ATOM 2850 C C . LEU A 1 350 ? -17.420 -2.982 25.273 1.00 87.75 350 LEU A C 1
ATOM 2852 O O . LEU A 1 350 ? -16.567 -2.717 24.426 1.00 87.75 350 LEU A O 1
ATOM 2856 N N . ALA A 1 351 ? -18.702 -2.637 25.122 1.00 88.38 351 ALA A N 1
ATOM 2857 C CA . ALA A 1 351 ? -19.193 -1.902 23.958 1.00 88.38 351 ALA A CA 1
ATOM 2858 C C . ALA A 1 351 ? -18.567 -0.500 23.843 1.00 88.38 351 ALA A C 1
ATOM 2860 O O . ALA A 1 351 ? -18.236 -0.075 22.736 1.00 88.38 351 ALA A O 1
ATOM 2861 N N . PHE A 1 352 ? -18.349 0.205 24.957 1.00 85.19 352 PHE A N 1
ATOM 2862 C CA . PHE A 1 352 ? -17.663 1.501 24.973 1.00 85.19 352 PHE A CA 1
ATOM 2863 C C . PHE A 1 352 ? -16.185 1.371 24.588 1.00 85.19 352 PHE A C 1
ATOM 2865 O O . PHE A 1 352 ? -15.709 2.138 23.747 1.00 85.19 352 PHE A O 1
ATOM 2872 N N . THR A 1 353 ? -15.467 0.385 25.136 1.00 85.56 353 THR A N 1
ATOM 2873 C CA . THR A 1 353 ? -14.071 0.108 24.759 1.00 85.56 353 THR A CA 1
ATOM 2874 C C . THR A 1 353 ? -13.962 -0.258 23.279 1.00 85.56 353 THR A C 1
ATOM 2876 O O . THR A 1 353 ? -13.135 0.313 22.573 1.00 85.56 353 THR A O 1
ATOM 2879 N N . GLN A 1 354 ? -14.838 -1.132 22.777 1.00 88.62 354 GLN A N 1
ATOM 2880 C CA . GLN A 1 354 ? -14.881 -1.512 21.360 1.00 88.62 354 GLN A CA 1
ATOM 2881 C C . GLN A 1 354 ? -15.228 -0.328 20.453 1.00 88.62 354 GLN A C 1
ATOM 2883 O O . GLN A 1 354 ? -14.627 -0.169 19.393 1.00 88.62 354 GLN A O 1
ATOM 2888 N N . ALA A 1 355 ? -16.167 0.533 20.856 1.00 88.94 355 ALA A N 1
ATOM 2889 C CA . ALA A 1 355 ? -16.504 1.737 20.104 1.00 88.94 355 ALA A CA 1
ATOM 2890 C C . ALA A 1 355 ? -15.324 2.717 20.048 1.00 88.94 355 ALA A C 1
ATOM 2892 O O . ALA A 1 355 ? -15.063 3.296 18.991 1.00 88.94 355 ALA A O 1
ATOM 2893 N N . ARG A 1 356 ? -14.583 2.881 21.153 1.00 90.38 356 ARG A N 1
ATOM 2894 C CA . ARG A 1 356 ? -13.364 3.700 21.182 1.00 90.38 356 ARG A CA 1
ATOM 2895 C C . ARG A 1 356 ? -12.276 3.109 20.292 1.00 90.38 356 ARG A C 1
ATOM 2897 O O . ARG A 1 356 ? -11.698 3.837 19.491 1.00 90.38 356 ARG A O 1
ATOM 2904 N N . GLU A 1 357 ? -12.039 1.804 20.370 1.00 90.81 357 GLU A N 1
ATOM 2905 C CA . GLU A 1 357 ? -11.074 1.123 19.505 1.00 90.81 357 GLU A CA 1
ATOM 2906 C C . GLU A 1 357 ? -11.447 1.268 18.023 1.00 90.81 357 GLU A C 1
ATOM 2908 O O . GLU A 1 357 ? -10.602 1.647 17.216 1.00 90.81 357 GLU A O 1
ATOM 2913 N N . ALA A 1 358 ? -12.722 1.091 17.666 1.00 92.56 358 ALA A N 1
ATOM 2914 C CA . ALA A 1 358 ? -13.205 1.283 16.300 1.00 92.56 358 ALA A CA 1
ATOM 2915 C C . ALA A 1 358 ? -13.012 2.726 15.793 1.00 92.56 358 ALA A C 1
ATOM 2917 O O . ALA A 1 358 ? -12.711 2.927 14.616 1.00 92.56 358 ALA A O 1
ATOM 2918 N N . GLN A 1 359 ? -13.153 3.737 16.659 1.00 95.00 359 GLN A N 1
ATOM 2919 C CA . GLN A 1 359 ? -12.843 5.130 16.308 1.00 95.00 359 GLN A CA 1
ATOM 2920 C C . GLN A 1 359 ? -11.352 5.326 16.013 1.00 95.00 359 GLN A C 1
ATOM 2922 O O . GLN A 1 359 ? -11.013 6.007 15.043 1.00 95.00 359 GLN A O 1
ATOM 2927 N N . ILE A 1 360 ? -10.473 4.730 16.825 1.00 95.56 360 ILE A N 1
ATOM 2928 C CA . ILE A 1 360 ? -9.021 4.784 16.617 1.00 95.56 360 ILE A CA 1
ATOM 2929 C C . ILE A 1 360 ? -8.658 4.083 15.307 1.00 95.56 360 ILE A C 1
ATOM 2931 O O . ILE A 1 360 ? -7.960 4.670 14.487 1.00 95.56 360 ILE A O 1
ATOM 2935 N N . GLU A 1 361 ? -9.184 2.884 15.057 1.00 96.31 361 GLU A N 1
ATOM 2936 C CA . GLU A 1 361 ? -8.954 2.152 13.805 1.00 96.31 361 GLU A CA 1
ATOM 2937 C C . GLU A 1 361 ? -9.430 2.941 12.581 1.00 96.31 361 GLU A C 1
ATOM 2939 O O . GLU A 1 361 ? -8.702 3.072 11.599 1.00 96.31 361 GLU A O 1
ATOM 2944 N N . ALA A 1 362 ? -10.614 3.558 12.644 1.00 96.38 362 ALA A N 1
ATOM 2945 C CA . ALA A 1 362 ? -11.112 4.397 11.555 1.00 96.38 362 ALA A CA 1
ATOM 2946 C C . ALA A 1 362 ? -10.217 5.623 11.291 1.00 96.38 362 ALA A C 1
ATOM 2948 O O . ALA A 1 362 ? -10.060 6.042 10.143 1.00 96.38 362 ALA A O 1
ATOM 2949 N N . ALA A 1 363 ? -9.632 6.211 12.336 1.00 97.62 363 ALA A N 1
ATOM 2950 C CA . ALA A 1 363 ? -8.676 7.308 12.219 1.00 97.62 363 ALA A CA 1
ATOM 2951 C C . ALA A 1 363 ? -7.342 6.845 11.609 1.00 97.62 363 ALA A C 1
ATOM 2953 O O . ALA A 1 363 ? -6.842 7.467 10.670 1.00 97.62 363 ALA A O 1
ATOM 2954 N N . VAL A 1 364 ? -6.796 5.730 12.095 1.00 97.94 364 VAL A N 1
ATOM 2955 C CA . VAL A 1 364 ? -5.570 5.099 11.579 1.00 97.94 364 VAL A CA 1
ATOM 2956 C C . VAL A 1 364 ? -5.729 4.749 10.101 1.00 97.94 364 VAL A C 1
ATOM 2958 O O . VAL A 1 364 ? -4.831 5.006 9.302 1.00 97.94 364 VAL A O 1
ATOM 2961 N N . GLU A 1 365 ? -6.900 4.254 9.709 1.00 97.44 365 GLU A N 1
ATOM 2962 C CA . GLU A 1 365 ? -7.220 3.929 8.325 1.00 97.44 365 GLU A CA 1
ATOM 2963 C C . GLU A 1 365 ? -7.212 5.157 7.407 1.00 97.44 365 GLU A C 1
ATOM 2965 O O . GLU A 1 365 ? -6.710 5.090 6.284 1.00 97.44 365 GLU A O 1
ATOM 2970 N N . ARG A 1 366 ? -7.712 6.305 7.878 1.00 97.56 366 ARG A N 1
ATOM 2971 C CA . ARG A 1 366 ? -7.652 7.557 7.107 1.00 97.56 366 ARG A CA 1
ATOM 2972 C C . ARG A 1 366 ? -6.220 8.049 6.930 1.00 97.56 366 ARG A C 1
ATOM 2974 O O . ARG A 1 366 ? -5.850 8.426 5.820 1.00 97.56 366 ARG A O 1
ATOM 2981 N N . VAL A 1 367 ? -5.404 7.975 7.985 1.00 97.25 367 VAL A N 1
ATOM 2982 C CA . VAL A 1 367 ? -3.967 8.290 7.913 1.00 97.25 367 VAL A CA 1
ATOM 2983 C C . VAL A 1 367 ? -3.272 7.354 6.926 1.00 97.25 367 VAL A C 1
ATOM 2985 O O . VAL A 1 367 ? -2.527 7.814 6.061 1.00 97.25 367 VAL A O 1
ATOM 2988 N N . ARG A 1 368 ? -3.560 6.049 6.985 1.00 97.12 368 ARG A N 1
ATOM 2989 C CA . ARG A 1 368 ? -3.029 5.057 6.045 1.00 97.12 368 ARG A CA 1
ATOM 2990 C C . ARG A 1 368 ? -3.414 5.379 4.605 1.00 97.12 368 ARG A C 1
ATOM 2992 O O . ARG A 1 368 ? -2.549 5.368 3.735 1.00 97.12 368 ARG A O 1
ATOM 2999 N N . ALA A 1 369 ? -4.685 5.684 4.351 1.00 96.88 369 ALA A N 1
ATOM 3000 C CA . ALA A 1 369 ? -5.178 6.030 3.022 1.00 96.88 369 ALA A CA 1
ATOM 3001 C C . ALA A 1 369 ? -4.496 7.292 2.470 1.00 96.88 369 ALA A C 1
ATOM 3003 O O . ALA A 1 369 ? -4.041 7.284 1.327 1.00 96.88 369 ALA A O 1
ATOM 3004 N N . GLN A 1 370 ? -4.353 8.338 3.290 1.00 96.88 370 GLN A N 1
ATOM 3005 C CA . GLN A 1 370 ? -3.652 9.563 2.903 1.00 96.88 370 GLN A CA 1
ATOM 3006 C C . GLN A 1 370 ? -2.162 9.310 2.630 1.00 96.88 370 GLN A C 1
ATOM 3008 O O . GLN A 1 370 ? -1.608 9.862 1.682 1.00 96.88 370 GLN A O 1
ATOM 3013 N N . SER A 1 371 ? -1.530 8.437 3.417 1.00 94.94 371 SER A N 1
ATOM 3014 C CA . SER A 1 371 ? -0.126 8.040 3.245 1.00 94.94 371 SER A CA 1
ATOM 3015 C C . SER A 1 371 ? 0.085 7.213 1.971 1.00 94.94 371 SER A C 1
ATOM 3017 O O . SER A 1 371 ? 1.050 7.414 1.245 1.00 94.94 371 SER A O 1
ATOM 3019 N N . MET A 1 372 ? -0.843 6.310 1.644 1.00 92.19 372 MET A N 1
ATOM 3020 C CA . MET A 1 372 ? -0.809 5.529 0.399 1.00 92.19 372 MET A CA 1
ATOM 3021 C C . MET A 1 372 ? -1.065 6.375 -0.855 1.00 92.19 372 MET A C 1
ATOM 3023 O O . MET A 1 372 ? -0.731 5.942 -1.953 1.00 92.19 372 MET A O 1
ATOM 3027 N N . ALA A 1 373 ? -1.669 7.555 -0.702 1.00 93.56 373 ALA A N 1
ATOM 3028 C CA . ALA A 1 373 ? -1.923 8.495 -1.789 1.00 93.56 373 ALA A CA 1
ATOM 3029 C C . ALA A 1 373 ? -0.739 9.442 -2.067 1.00 93.56 373 ALA A C 1
ATOM 3031 O O . ALA A 1 373 ? -0.876 10.360 -2.876 1.00 93.56 373 ALA A O 1
ATOM 3032 N N . MET A 1 374 ? 0.400 9.255 -1.392 1.00 92.62 374 MET A N 1
ATOM 3033 C CA . MET A 1 374 ? 1.616 10.024 -1.654 1.00 92.62 374 MET A CA 1
ATOM 3034 C C . MET A 1 374 ? 2.193 9.689 -3.035 1.00 92.62 374 MET A C 1
ATOM 3036 O O . MET A 1 374 ? 2.406 8.521 -3.359 1.00 92.62 374 MET A O 1
ATOM 3040 N N . TYR A 1 375 ? 2.500 10.722 -3.822 1.00 84.88 375 TYR A N 1
ATOM 3041 C CA . TYR A 1 375 ? 3.194 10.612 -5.114 1.00 84.88 375 TYR A CA 1
ATOM 3042 C C . TYR A 1 375 ? 4.619 11.168 -5.052 1.00 84.88 375 TYR A C 1
ATOM 3044 O O . TYR A 1 375 ? 5.496 10.746 -5.802 1.00 84.88 375 TYR A O 1
ATOM 3052 N N . GLN A 1 376 ? 4.867 12.102 -4.139 1.00 87.62 376 GLN A N 1
ATOM 3053 C CA . GLN A 1 376 ? 6.165 12.730 -3.916 1.00 87.62 376 GLN A CA 1
ATOM 3054 C C . GLN A 1 376 ? 6.373 12.993 -2.424 1.00 87.62 376 GLN A C 1
ATOM 3056 O O . GLN A 1 376 ? 5.420 13.111 -1.657 1.00 87.62 376 GLN A O 1
ATOM 3061 N N . THR A 1 377 ? 7.626 13.138 -1.996 1.00 84.62 377 THR A N 1
ATOM 3062 C CA . THR A 1 377 ? 7.967 13.397 -0.584 1.00 84.62 377 THR A CA 1
ATOM 3063 C C . THR A 1 377 ? 7.374 14.702 -0.057 1.00 84.62 377 THR A C 1
ATOM 3065 O O . THR A 1 377 ? 7.102 14.825 1.134 1.00 84.62 377 THR A O 1
ATOM 3068 N N . THR A 1 378 ? 7.093 15.668 -0.935 1.00 84.94 378 THR A N 1
ATOM 3069 C CA . THR A 1 378 ? 6.397 16.897 -0.550 1.00 84.94 378 THR A CA 1
ATOM 3070 C C . THR A 1 378 ? 4.958 16.641 -0.110 1.00 84.94 378 THR A C 1
ATOM 3072 O O . THR A 1 378 ? 4.443 17.476 0.618 1.00 84.94 378 THR A O 1
ATOM 3075 N N . ASP A 1 379 ? 4.321 15.505 -0.428 1.00 90.12 379 ASP A N 1
ATOM 3076 C CA . ASP A 1 379 ? 2.965 15.162 0.039 1.00 90.12 379 ASP A CA 1
ATOM 3077 C C . ASP A 1 379 ? 2.886 14.850 1.547 1.00 90.12 379 ASP A C 1
ATOM 3079 O O . ASP A 1 379 ? 1.783 14.773 2.089 1.00 90.12 379 ASP A O 1
ATOM 3083 N N . LEU A 1 380 ? 4.021 14.740 2.254 1.00 91.50 380 LEU A N 1
ATOM 3084 C CA . LEU A 1 380 ? 4.061 14.509 3.707 1.00 91.50 380 LEU A CA 1
ATOM 3085 C C . LEU A 1 380 ? 3.305 15.574 4.516 1.00 91.50 380 LEU A C 1
ATOM 3087 O O . LEU A 1 380 ? 2.724 15.247 5.548 1.00 91.50 380 LEU A O 1
ATOM 3091 N N . HIS A 1 381 ? 3.221 16.820 4.032 1.00 90.12 381 HIS A N 1
ATOM 3092 C CA . HIS A 1 381 ? 2.400 17.845 4.692 1.00 90.12 381 HIS A CA 1
ATOM 3093 C C . HIS A 1 381 ? 0.917 17.446 4.766 1.00 90.12 381 HIS A C 1
ATOM 3095 O O . HIS A 1 381 ? 0.275 17.695 5.781 1.00 90.12 381 HIS A O 1
ATOM 3101 N N . LYS A 1 382 ? 0.386 16.781 3.729 1.00 93.75 382 LYS A N 1
ATOM 3102 C CA . LYS A 1 382 ? -1.007 16.304 3.697 1.00 93.75 382 LYS A CA 1
ATOM 3103 C C . LYS A 1 382 ? -1.217 15.153 4.674 1.00 93.75 382 LYS A C 1
ATOM 3105 O O . LYS A 1 382 ? -2.286 15.027 5.259 1.00 93.75 382 LYS A O 1
ATOM 3110 N N . VAL A 1 383 ? -0.197 14.308 4.848 1.00 95.38 383 VAL A N 1
ATOM 3111 C CA . VAL A 1 383 ? -0.225 13.234 5.848 1.00 95.38 383 VAL A CA 1
ATOM 3112 C C . VAL A 1 383 ? -0.262 13.831 7.252 1.00 95.38 383 VAL A C 1
ATOM 3114 O O . VAL A 1 383 ? -1.142 13.465 8.024 1.00 95.38 383 VAL A O 1
ATOM 3117 N N . ASN A 1 384 ? 0.609 14.797 7.561 1.00 94.25 384 ASN A N 1
ATOM 3118 C CA . ASN A 1 384 ? 0.573 15.518 8.838 1.00 94.25 384 ASN A CA 1
ATOM 3119 C C . ASN A 1 384 ? -0.777 16.194 9.088 1.00 94.25 384 ASN A C 1
ATOM 3121 O O . ASN A 1 384 ? -1.318 16.085 10.184 1.00 94.25 384 ASN A O 1
ATOM 3125 N N . GLU A 1 385 ? -1.338 16.864 8.080 1.00 95.38 385 GLU A N 1
ATOM 3126 C CA . GLU A 1 385 ? -2.658 17.488 8.184 1.00 95.38 385 GLU A CA 1
ATOM 3127 C C . GLU A 1 385 ? -3.740 16.455 8.528 1.00 95.38 385 GLU A C 1
ATOM 3129 O O . GLU A 1 385 ? -4.541 16.674 9.439 1.00 95.38 385 GLU A O 1
ATOM 3134 N N . GLU A 1 386 ? -3.736 15.293 7.870 1.00 97.38 386 GLU A N 1
ATOM 3135 C CA . GLU A 1 386 ? -4.702 14.235 8.164 1.00 97.38 386 GLU A CA 1
ATOM 3136 C C . GLU A 1 386 ? -4.495 13.625 9.556 1.00 97.38 386 GLU A C 1
ATOM 3138 O O . GLU A 1 386 ? -5.481 13.419 10.271 1.00 97.38 386 GLU A O 1
ATOM 3143 N N . VAL A 1 387 ? -3.246 13.394 9.980 1.00 97.19 387 VAL A N 1
ATOM 3144 C CA . VAL A 1 387 ? -2.926 12.922 11.338 1.00 97.19 387 VAL A CA 1
ATOM 3145 C C . VAL A 1 387 ? -3.443 13.919 12.373 1.00 97.19 387 VAL A C 1
ATOM 3147 O O . VAL A 1 387 ? -4.208 13.530 13.255 1.00 97.19 387 VAL A O 1
ATOM 3150 N N . LEU A 1 388 ? -3.119 15.207 12.234 1.00 95.81 388 LEU A N 1
ATOM 3151 C CA . LEU A 1 388 ? -3.582 16.259 13.139 1.00 95.81 388 LEU A CA 1
ATOM 3152 C C . LEU A 1 388 ? -5.116 16.312 13.206 1.00 95.81 388 LEU A C 1
ATOM 3154 O O . LEU A 1 388 ? -5.699 16.326 14.292 1.00 95.81 388 LEU A O 1
ATOM 3158 N N . ASN A 1 389 ? -5.783 16.259 12.051 1.00 96.50 389 ASN A N 1
ATOM 3159 C CA . ASN A 1 389 ? -7.242 16.229 11.962 1.00 96.50 389 ASN A CA 1
ATOM 3160 C C . ASN A 1 389 ? -7.845 15.021 12.689 1.00 96.50 389 ASN A C 1
ATOM 3162 O O . ASN A 1 389 ? -8.889 15.144 13.338 1.00 96.50 389 ASN A O 1
ATOM 3166 N N . GLN A 1 390 ? -7.222 13.845 12.582 1.00 97.94 390 GLN A N 1
ATOM 3167 C CA . GLN A 1 390 ? -7.696 12.654 13.284 1.00 97.94 390 GLN A CA 1
ATOM 3168 C C . GLN A 1 390 ? -7.451 12.736 14.792 1.00 97.94 390 GLN A C 1
ATOM 3170 O O . GLN A 1 390 ? -8.342 12.374 15.560 1.00 97.94 390 GLN A O 1
ATOM 3175 N N . LEU A 1 391 ? -6.312 13.270 15.231 1.00 96.62 391 LEU A N 1
ATOM 3176 C CA . LEU A 1 391 ? -6.019 13.480 16.651 1.00 96.62 391 LEU A CA 1
ATOM 3177 C C . LEU A 1 391 ? -7.017 14.459 17.297 1.00 96.62 391 LEU A C 1
ATOM 3179 O O . LEU A 1 391 ? -7.522 14.182 18.388 1.00 96.62 391 LEU A O 1
ATOM 3183 N N . TYR A 1 392 ? -7.403 15.538 16.599 1.00 95.06 392 TYR A N 1
ATOM 3184 C CA . TYR A 1 392 ? -8.472 16.435 17.058 1.00 95.06 392 TYR A CA 1
ATOM 3185 C C . TYR A 1 392 ? -9.829 15.726 17.171 1.00 95.06 392 TYR A C 1
ATOM 3187 O O . TYR A 1 392 ? -10.530 15.897 18.170 1.00 95.06 392 TYR A O 1
ATOM 3195 N N . LYS A 1 393 ? -10.208 14.890 16.193 1.00 96.00 393 LYS A N 1
ATOM 3196 C CA . LYS A 1 393 ? -11.461 14.106 16.246 1.00 96.00 393 LYS A CA 1
ATOM 3197 C C . LYS A 1 393 ? -11.462 13.077 17.375 1.00 96.00 393 LYS A C 1
ATOM 3199 O O . LYS A 1 393 ? -12.504 12.848 17.987 1.00 96.00 393 LYS A O 1
ATOM 3204 N N . LEU A 1 394 ? -10.305 12.481 17.661 1.00 96.19 394 LEU A N 1
ATOM 3205 C CA . LEU A 1 394 ? -10.113 11.557 18.777 1.00 96.19 394 LEU A CA 1
ATOM 3206 C C . LEU A 1 394 ? -10.049 12.267 20.134 1.00 96.19 394 LEU A C 1
ATOM 3208 O O . LEU A 1 394 ? -10.106 11.575 21.150 1.00 96.19 394 LEU A O 1
ATOM 3212 N N . LYS A 1 395 ? -10.015 13.608 20.157 1.00 95.06 395 LYS A N 1
ATOM 3213 C CA . LYS A 1 395 ? -9.957 14.448 21.361 1.00 95.06 395 LYS A CA 1
ATOM 3214 C C . LYS A 1 395 ? -8.724 14.161 22.223 1.00 95.06 395 LYS A C 1
ATOM 3216 O O . LYS A 1 395 ? -8.841 14.027 23.438 1.00 95.06 395 LYS A O 1
ATOM 3221 N N . VAL A 1 396 ? -7.553 14.048 21.594 1.00 95.50 396 VAL A N 1
ATOM 3222 C CA . VAL A 1 396 ? -6.282 13.927 22.324 1.00 95.50 396 VAL A CA 1
ATOM 3223 C C . VAL A 1 396 ? -6.041 15.205 23.131 1.00 95.50 396 VAL A C 1
ATOM 3225 O O . VAL A 1 396 ? -6.000 16.301 22.572 1.00 95.50 396 VAL A O 1
ATOM 3228 N N . ASP A 1 397 ? -5.927 15.058 24.450 1.00 93.19 397 ASP A N 1
ATOM 3229 C CA . ASP A 1 397 ? -5.827 16.184 25.377 1.00 93.19 397 ASP A CA 1
ATOM 3230 C C . ASP A 1 397 ? -4.476 16.909 25.274 1.00 93.19 397 ASP A C 1
ATOM 3232 O O . ASP A 1 397 ? -3.431 16.287 25.092 1.00 93.19 397 ASP A O 1
ATOM 3236 N N . GLY A 1 398 ? -4.500 18.238 25.377 1.00 91.94 398 GLY A N 1
ATOM 3237 C CA . GLY A 1 398 ? -3.305 19.083 25.315 1.00 91.94 398 GLY A CA 1
ATOM 3238 C C . GLY A 1 398 ? -2.620 19.190 23.944 1.00 91.94 398 GLY A C 1
ATOM 3239 O O . GLY A 1 398 ? -1.547 19.781 23.886 1.00 91.94 398 GLY A O 1
ATOM 3240 N N . LEU A 1 399 ? -3.197 18.659 22.859 1.00 95.19 399 LEU A N 1
ATOM 3241 C CA . LEU A 1 399 ? -2.579 18.633 21.525 1.00 95.19 399 LEU A CA 1
ATOM 3242 C C . LEU A 1 399 ? -2.272 20.033 20.960 1.00 95.19 399 LEU A C 1
ATOM 3244 O O . LEU A 1 399 ? -3.154 20.895 20.877 1.00 95.19 399 LEU A O 1
ATOM 3248 N N . THR A 1 400 ? -1.032 20.220 20.505 1.00 92.75 400 THR A N 1
ATOM 3249 C CA . THR A 1 400 ? -0.533 21.451 19.868 1.00 92.75 400 THR A CA 1
ATOM 3250 C C . THR A 1 400 ? 0.076 21.237 18.483 1.00 92.75 400 THR A C 1
ATOM 3252 O O . THR A 1 400 ? 0.266 22.214 17.757 1.00 92.75 400 THR A O 1
ATOM 3255 N N . GLY A 1 401 ? 0.382 20.000 18.083 1.00 93.94 401 GLY A N 1
ATOM 3256 C CA . GLY A 1 401 ? 1.028 19.743 16.797 1.00 93.94 401 GLY A CA 1
ATOM 3257 C C . GLY A 1 401 ? 1.353 18.283 16.509 1.00 93.94 401 GLY A C 1
ATOM 3258 O O . GLY A 1 401 ? 1.177 17.410 17.362 1.00 93.94 401 GLY A O 1
ATOM 3259 N N . VAL A 1 402 ? 1.793 18.033 15.277 1.00 96.31 402 VAL A N 1
ATOM 3260 C CA . VAL A 1 402 ? 2.288 16.740 14.792 1.00 96.31 402 VAL A CA 1
ATOM 3261 C C . VAL A 1 402 ? 3.461 16.947 13.850 1.00 96.31 402 VAL A C 1
ATOM 3263 O O . VAL A 1 402 ? 3.445 17.862 13.022 1.00 96.31 402 VAL A O 1
ATOM 3266 N N . SER A 1 403 ? 4.439 16.050 13.937 1.00 95.56 403 SER A N 1
ATOM 3267 C CA . SER A 1 403 ? 5.669 16.142 13.162 1.00 95.56 403 SER A CA 1
ATOM 3268 C C . SER A 1 403 ? 6.178 14.763 12.758 1.00 95.56 403 SER A C 1
ATOM 3270 O O . SER A 1 403 ? 6.220 13.834 13.562 1.00 95.56 403 SER A O 1
ATOM 3272 N N . ILE A 1 404 ? 6.588 14.626 11.499 1.00 96.62 404 ILE A N 1
ATOM 3273 C CA . ILE A 1 404 ? 7.277 13.442 10.977 1.00 96.62 404 ILE A CA 1
ATOM 3274 C C . ILE A 1 404 ? 8.750 13.803 10.830 1.00 96.62 404 ILE A C 1
ATOM 3276 O O . ILE A 1 404 ? 9.095 14.773 10.156 1.00 96.62 404 ILE A O 1
ATOM 3280 N N . TYR A 1 405 ? 9.613 13.011 11.450 1.00 95.56 405 TYR A N 1
ATOM 3281 C CA . TYR A 1 405 ? 11.062 13.151 11.425 1.00 95.56 405 TYR A CA 1
ATOM 3282 C C . TYR A 1 405 ? 11.611 11.968 10.651 1.00 95.56 405 TYR A C 1
ATOM 3284 O O . TYR A 1 405 ? 11.336 10.827 11.013 1.00 95.56 405 TYR A O 1
ATOM 3292 N N . LEU A 1 406 ? 12.405 12.227 9.620 1.00 95.25 406 LEU A N 1
ATOM 3293 C CA . LEU A 1 406 ? 13.162 11.197 8.919 1.00 95.25 406 LEU A CA 1
ATOM 3294 C C . LEU A 1 406 ? 14.651 11.497 9.041 1.00 95.25 406 LEU A C 1
ATOM 3296 O O . LEU A 1 406 ? 15.054 12.659 8.965 1.00 95.25 406 LEU A O 1
ATOM 3300 N N . VAL A 1 407 ? 15.458 10.463 9.233 1.00 94.88 407 VAL A N 1
ATOM 3301 C CA . VAL A 1 407 ? 16.911 10.563 9.379 1.00 94.88 407 VAL A CA 1
ATOM 3302 C C . VAL A 1 407 ? 17.598 9.815 8.244 1.00 94.88 407 VAL A C 1
ATOM 3304 O O . VAL A 1 407 ? 17.226 8.691 7.918 1.00 94.88 407 VAL A O 1
ATOM 3307 N N . ASP A 1 408 ? 18.579 10.460 7.615 1.00 92.38 408 ASP A N 1
ATOM 3308 C CA . ASP A 1 408 ? 19.400 9.831 6.580 1.00 92.38 408 ASP A CA 1
ATOM 3309 C C . ASP A 1 408 ? 20.632 9.111 7.158 1.00 92.38 408 ASP A C 1
ATOM 3311 O O . ASP A 1 408 ? 20.912 9.148 8.357 1.00 92.38 408 ASP A O 1
ATOM 3315 N N . GLU A 1 409 ? 21.393 8.443 6.288 1.00 90.38 409 GLU A N 1
ATOM 3316 C CA . GLU A 1 409 ? 22.598 7.683 6.656 1.00 90.38 409 GLU A CA 1
ATOM 3317 C C . GLU A 1 409 ? 23.721 8.536 7.282 1.00 90.38 409 GLU A C 1
ATOM 3319 O O . GLU A 1 409 ? 24.639 7.993 7.902 1.00 90.38 409 GLU A O 1
ATOM 3324 N N . TYR A 1 410 ? 23.647 9.866 7.161 1.00 90.50 410 TYR A N 1
ATOM 3325 C CA . TYR A 1 410 ? 24.623 10.814 7.700 1.00 90.50 410 TYR A CA 1
ATOM 3326 C C . TYR A 1 410 ? 24.173 11.450 9.021 1.00 90.50 410 TYR A C 1
ATOM 3328 O O . TYR A 1 410 ? 24.862 12.335 9.527 1.00 90.50 410 TYR A O 1
ATOM 3336 N N . ASP A 1 411 ? 23.066 10.986 9.606 1.00 91.25 411 ASP A N 1
ATOM 3337 C CA . ASP A 1 411 ? 22.413 11.577 10.782 1.00 91.25 411 ASP A CA 1
ATOM 3338 C C . ASP A 1 411 ? 21.853 12.981 10.538 1.00 91.25 411 ASP A C 1
ATOM 3340 O O . ASP A 1 411 ? 21.668 13.769 11.473 1.00 91.25 411 ASP A O 1
ATOM 3344 N N . THR A 1 412 ? 21.537 13.295 9.281 1.00 95.25 412 THR A N 1
ATOM 3345 C CA . THR A 1 412 ? 20.808 14.515 8.960 1.00 95.25 412 THR A CA 1
ATOM 3346 C C . THR A 1 412 ? 19.317 14.251 9.072 1.00 95.25 412 THR A C 1
ATOM 3348 O O . THR A 1 412 ? 18.757 13.386 8.398 1.00 95.25 412 THR A O 1
ATOM 3351 N N . VAL A 1 413 ? 18.657 15.032 9.917 1.00 95.50 413 VAL A N 1
ATOM 3352 C CA . VAL A 1 413 ? 17.220 14.951 10.146 1.00 95.50 413 VAL A CA 1
ATOM 3353 C C . VAL A 1 413 ? 16.506 15.904 9.207 1.00 95.50 413 VAL A C 1
ATOM 3355 O O . VAL A 1 413 ? 16.872 17.075 9.108 1.00 95.50 413 VAL A O 1
ATOM 3358 N N . THR A 1 414 ? 15.447 15.417 8.568 1.00 94.88 414 THR A N 1
ATOM 3359 C CA . THR A 1 414 ? 14.433 16.242 7.909 1.00 94.88 414 THR A CA 1
ATOM 3360 C C . THR A 1 414 ? 13.121 16.115 8.673 1.00 94.88 414 THR A C 1
ATOM 3362 O O . THR A 1 414 ? 12.617 15.010 8.866 1.00 94.88 414 THR A O 1
ATOM 3365 N N . ILE A 1 415 ? 12.578 17.244 9.120 1.00 93.56 415 ILE A N 1
ATOM 3366 C CA . ILE A 1 415 ? 11.286 17.326 9.802 1.00 93.56 415 ILE A CA 1
ATOM 3367 C C . ILE A 1 415 ? 10.264 17.883 8.822 1.00 93.56 415 ILE A C 1
ATOM 3369 O O . ILE A 1 415 ? 10.529 18.886 8.155 1.00 93.56 415 ILE A O 1
ATOM 3373 N N . TRP A 1 416 ? 9.090 17.268 8.781 1.00 94.81 416 TRP A N 1
ATOM 3374 C CA . TRP A 1 416 ? 7.855 17.883 8.315 1.00 94.81 416 TRP A CA 1
ATOM 3375 C C . TRP A 1 416 ? 7.017 18.144 9.550 1.00 94.81 416 TRP A C 1
ATOM 3377 O O . TRP A 1 416 ? 6.560 17.199 10.188 1.00 94.81 416 TRP A O 1
ATOM 3387 N N . ASP A 1 417 ? 6.860 19.409 9.904 1.00 92.69 417 ASP A N 1
ATOM 3388 C CA . ASP A 1 417 ? 6.196 19.828 11.133 1.00 92.69 417 ASP A CA 1
ATOM 3389 C C . ASP A 1 417 ? 4.887 20.539 10.799 1.00 92.69 417 ASP A C 1
ATOM 3391 O O . ASP A 1 417 ? 4.795 21.261 9.799 1.00 92.69 417 ASP A O 1
ATOM 3395 N N . LEU A 1 418 ? 3.868 20.292 11.615 1.00 93.94 418 LEU A N 1
ATOM 3396 C CA . LEU A 1 418 ? 2.600 21.002 11.621 1.00 93.94 418 LEU A CA 1
ATOM 3397 C C . LEU A 1 418 ? 2.188 21.252 13.076 1.00 93.94 418 LEU A C 1
ATOM 3399 O O . LEU A 1 418 ? 1.335 20.556 13.631 1.00 93.94 418 LEU A O 1
ATOM 3403 N N . SER A 1 419 ? 2.807 22.255 13.695 1.00 90.00 419 SER A N 1
ATOM 3404 C CA . SER A 1 419 ? 2.580 22.598 15.100 1.00 90.00 419 SER A CA 1
ATOM 3405 C C . SER A 1 419 ? 2.259 24.073 15.338 1.00 90.00 419 SER A C 1
ATOM 3407 O O . SER A 1 419 ? 2.515 24.969 14.521 1.00 90.00 419 SER A O 1
ATOM 3409 N N . SER A 1 420 ? 1.662 24.318 16.501 1.00 90.56 420 SER A N 1
ATOM 3410 C CA . SER A 1 420 ? 1.422 25.631 17.081 1.00 90.56 420 SER A CA 1
ATOM 3411 C C . SER A 1 420 ? 1.852 25.621 18.549 1.00 90.56 420 SER A C 1
ATOM 3413 O O . SER A 1 420 ? 1.048 25.292 19.423 1.00 90.56 420 SER A O 1
ATOM 3415 N N . PRO A 1 421 ? 3.119 25.965 18.849 1.00 88.69 421 PRO A N 1
ATOM 3416 C CA . PRO A 1 421 ? 3.631 25.970 20.216 1.00 88.69 421 PRO A CA 1
ATOM 3417 C C . PRO A 1 421 ? 2.724 26.768 21.164 1.00 88.69 421 PRO A C 1
ATOM 3419 O O . PRO A 1 421 ? 2.402 27.930 20.900 1.00 88.69 421 PRO A O 1
ATOM 3422 N N . GLY A 1 422 ? 2.275 26.133 22.250 1.00 85.69 422 GLY A N 1
ATOM 3423 C CA . GLY A 1 422 ? 1.353 26.740 23.219 1.00 85.69 422 GLY A CA 1
ATOM 3424 C C . GLY A 1 422 ? -0.047 27.065 22.672 1.00 85.69 422 GLY A C 1
ATOM 3425 O O . GLY A 1 422 ? -0.732 27.903 23.254 1.00 85.69 422 GLY A O 1
ATOM 3426 N N . ASN A 1 423 ? -0.452 26.491 21.530 1.00 87.62 423 ASN A N 1
ATOM 3427 C CA . ASN A 1 423 ? -1.689 26.815 20.800 1.00 87.62 423 ASN A CA 1
ATOM 3428 C C . ASN A 1 423 ? -1.882 28.324 20.536 1.00 87.62 423 ASN A C 1
ATOM 3430 O O . ASN A 1 423 ? -3.003 28.827 20.467 1.00 87.62 423 ASN A O 1
ATOM 3434 N N . MET A 1 424 ? -0.783 29.065 20.355 1.00 86.12 424 MET A N 1
ATOM 3435 C CA . MET A 1 424 ? -0.822 30.523 20.171 1.00 86.12 424 MET A CA 1
ATOM 3436 C C . MET A 1 424 ? -1.315 30.975 18.787 1.00 86.12 424 MET A C 1
ATOM 3438 O O . MET A 1 424 ? -1.593 32.157 18.582 1.00 86.12 424 MET A O 1
ATOM 3442 N N . SER A 1 425 ? -1.388 30.066 17.816 1.00 84.25 425 SER A N 1
ATOM 3443 C CA . SER A 1 425 ? -1.792 30.345 16.431 1.00 84.25 425 SER A CA 1
ATOM 3444 C C . SER A 1 425 ? -2.417 29.117 15.754 1.00 84.25 425 SER A C 1
ATOM 3446 O O . SER A 1 425 ? -2.503 28.048 16.356 1.00 84.25 425 SER A O 1
ATOM 3448 N N . ILE A 1 426 ? -2.845 29.240 14.497 1.00 81.31 426 ILE A N 1
ATOM 3449 C CA . ILE A 1 426 ? -3.193 28.067 13.680 1.00 81.31 426 ILE A CA 1
ATOM 3450 C C . ILE A 1 426 ? -1.885 27.318 13.345 1.00 81.31 426 ILE A C 1
ATOM 3452 O O . ILE A 1 426 ? -0.903 27.987 13.006 1.00 81.31 426 ILE A O 1
ATOM 3456 N N . PRO A 1 427 ? -1.833 25.975 13.459 1.00 83.62 427 PRO A N 1
ATOM 3457 C CA . PRO A 1 427 ? -0.664 25.200 13.055 1.00 83.62 427 PRO A CA 1
ATOM 3458 C C . PRO A 1 427 ? -0.273 25.492 11.603 1.00 83.62 427 PRO A C 1
ATOM 3460 O O . PRO A 1 427 ? -1.117 25.462 10.709 1.00 83.62 427 PRO A O 1
ATOM 3463 N N . ASN A 1 428 ? 1.011 25.768 11.371 1.00 79.94 428 ASN A N 1
ATOM 3464 C CA . ASN A 1 428 ? 1.544 26.026 10.032 1.00 79.94 428 ASN A CA 1
ATOM 3465 C C . ASN A 1 428 ? 2.477 24.892 9.628 1.00 79.94 428 ASN A C 1
ATOM 3467 O O . ASN A 1 428 ? 3.274 24.451 10.449 1.00 79.94 428 ASN A O 1
ATOM 3471 N N . SER A 1 429 ? 2.420 24.479 8.361 1.00 86.81 429 SER A N 1
ATOM 3472 C CA . SER A 1 429 ? 3.339 23.468 7.842 1.00 86.81 429 SER A CA 1
ATOM 3473 C C . SER A 1 429 ? 4.673 24.084 7.426 1.00 86.81 429 SER A C 1
ATOM 3475 O O . SER A 1 429 ? 4.699 25.115 6.750 1.00 86.81 429 SER A O 1
ATOM 3477 N N . TYR A 1 430 ? 5.775 23.447 7.807 1.00 86.31 430 TYR A N 1
ATOM 3478 C CA . TYR A 1 430 ? 7.123 23.807 7.370 1.00 86.31 430 TYR A CA 1
ATOM 3479 C C . TYR A 1 430 ? 8.031 22.571 7.339 1.00 86.31 430 TYR A C 1
ATOM 3481 O O . TYR A 1 430 ? 7.721 21.535 7.931 1.00 86.31 430 TYR A O 1
ATOM 3489 N N . SER A 1 431 ? 9.150 22.676 6.615 1.00 90.56 431 SER A N 1
ATOM 3490 C CA . SER A 1 431 ? 10.173 21.631 6.567 1.00 90.56 431 SER A CA 1
ATOM 3491 C C . SER A 1 431 ? 11.516 22.168 7.041 1.00 90.56 431 SER A C 1
ATOM 3493 O O . SER A 1 431 ? 11.936 23.253 6.638 1.00 90.56 431 SER A O 1
ATOM 3495 N N . ILE A 1 432 ? 12.172 21.412 7.918 1.00 91.69 432 ILE A N 1
ATOM 3496 C CA . ILE A 1 432 ? 13.436 21.785 8.558 1.00 91.69 432 ILE A CA 1
ATOM 3497 C C . ILE A 1 432 ? 14.452 20.679 8.319 1.00 91.69 432 ILE A C 1
ATOM 3499 O O . ILE A 1 432 ? 14.122 19.508 8.485 1.00 91.69 432 ILE A O 1
ATOM 3503 N N . LYS A 1 433 ? 15.695 21.047 7.995 1.00 94.38 433 LYS A N 1
ATOM 3504 C CA . LYS A 1 433 ? 16.813 20.108 7.883 1.00 94.38 433 LYS A CA 1
ATOM 3505 C C . LYS A 1 433 ? 17.965 20.514 8.804 1.00 94.38 433 LYS A C 1
ATOM 3507 O O . LYS A 1 433 ? 18.377 21.672 8.778 1.00 94.38 433 LYS A O 1
ATOM 3512 N N . TYR A 1 434 ? 18.481 19.586 9.609 1.00 94.75 434 TYR A N 1
ATOM 3513 C CA . TYR A 1 434 ? 19.613 19.826 10.517 1.00 94.75 434 TYR A CA 1
ATOM 3514 C C . TYR A 1 434 ? 20.429 18.553 10.774 1.00 94.75 434 TYR A C 1
ATOM 3516 O O . TYR A 1 434 ? 19.928 17.443 10.628 1.00 94.75 434 TYR A O 1
ATOM 3524 N N . ASP A 1 435 ? 21.692 18.723 11.170 1.00 94.12 435 ASP A N 1
ATOM 3525 C CA . ASP A 1 435 ? 22.572 17.634 11.612 1.00 94.12 435 ASP A CA 1
ATOM 3526 C C . ASP A 1 435 ? 22.318 17.336 13.098 1.00 94.12 435 ASP A C 1
ATOM 3528 O O . ASP A 1 435 ? 22.557 18.196 13.954 1.00 94.12 435 ASP A O 1
ATOM 3532 N N . ALA A 1 436 ? 21.846 16.127 13.413 1.00 93.69 436 ALA A N 1
ATOM 3533 C CA . ALA A 1 436 ? 21.518 15.730 14.782 1.00 93.69 436 ALA A CA 1
ATOM 3534 C C . ALA A 1 436 ? 22.731 15.762 15.725 1.00 93.69 436 ALA A C 1
ATOM 3536 O O . ALA A 1 436 ? 22.571 15.998 16.921 1.00 93.69 436 ALA A O 1
ATOM 3537 N N . LYS A 1 437 ? 23.956 15.582 15.214 1.00 92.12 437 LYS A N 1
ATOM 3538 C CA . LYS A 1 437 ? 25.183 15.621 16.031 1.00 92.12 437 LYS A CA 1
ATOM 3539 C C . LYS A 1 437 ? 25.561 17.035 16.449 1.00 92.12 437 LYS A C 1
ATOM 3541 O O . LYS A 1 437 ? 26.256 17.211 17.448 1.00 92.12 437 LYS A O 1
ATOM 3546 N N . LYS A 1 438 ? 25.133 18.042 15.682 1.00 94.19 438 LYS A N 1
ATOM 3547 C CA . LYS A 1 438 ? 25.446 19.450 15.950 1.00 94.19 438 LYS A CA 1
ATOM 3548 C C . LYS A 1 438 ? 24.563 20.043 17.055 1.00 94.19 438 LYS A C 1
ATOM 3550 O O . LYS A 1 438 ? 25.010 20.955 17.747 1.00 94.19 438 LYS A O 1
ATOM 3555 N N . TYR A 1 439 ? 23.344 19.533 17.224 1.00 94.19 439 TYR A N 1
ATOM 3556 C CA . TYR A 1 439 ? 22.304 20.129 18.066 1.00 94.19 439 TYR A CA 1
ATOM 3557 C C . TYR A 1 439 ? 21.818 19.125 19.122 1.00 94.19 439 TYR A C 1
ATOM 3559 O O . TYR A 1 439 ? 20.919 18.341 18.833 1.00 94.19 439 TYR A O 1
ATOM 3567 N N . PRO A 1 440 ? 22.423 19.088 20.326 1.00 91.19 440 PRO A N 1
ATOM 3568 C CA . PRO A 1 440 ? 22.162 18.045 21.318 1.00 91.19 440 PRO A CA 1
ATOM 3569 C C . PRO A 1 440 ? 20.706 17.924 21.773 1.00 91.19 440 PRO A C 1
ATOM 3571 O O . PRO A 1 440 ? 20.245 16.808 21.995 1.00 91.19 440 PRO A O 1
ATOM 3574 N N . VAL A 1 441 ? 19.974 19.032 21.930 1.00 92.56 441 VAL A N 1
ATOM 3575 C CA . VAL A 1 441 ? 18.569 18.974 22.368 1.00 92.56 441 VAL A CA 1
ATOM 3576 C C . VAL A 1 441 ? 17.684 18.467 21.235 1.00 92.56 441 VAL A C 1
ATOM 3578 O O . VAL A 1 441 ? 16.880 17.563 21.443 1.00 92.56 441 VAL A O 1
ATOM 3581 N N . MET A 1 442 ? 17.861 18.999 20.027 1.00 91.56 442 MET A N 1
ATOM 3582 C CA . MET A 1 442 ? 17.111 18.566 18.846 1.00 91.56 442 MET A CA 1
ATOM 3583 C C . MET A 1 442 ? 17.516 17.170 18.348 1.00 91.56 442 MET A C 1
ATOM 3585 O O . MET A 1 442 ? 16.719 16.507 17.694 1.00 91.56 442 MET A O 1
ATOM 3589 N N . GLY A 1 443 ? 18.729 16.706 18.651 1.00 92.50 443 GLY A N 1
ATOM 3590 C CA . GLY A 1 443 ? 19.272 15.406 18.248 1.00 92.50 443 GLY A CA 1
ATOM 3591 C C . GLY A 1 443 ? 19.065 14.269 19.255 1.00 92.50 443 GLY A C 1
ATOM 3592 O O . GLY A 1 443 ? 19.247 13.111 18.886 1.00 92.50 443 GLY A O 1
ATOM 3593 N N . GLU A 1 444 ? 18.655 14.561 20.495 1.00 93.81 444 GLU A N 1
ATOM 3594 C CA . GLU A 1 444 ? 18.464 13.576 21.580 1.00 93.81 444 GLU A CA 1
ATOM 3595 C C . GLU A 1 444 ? 17.590 12.386 21.155 1.00 93.81 444 GLU A C 1
ATOM 3597 O O . GLU A 1 444 ? 17.911 11.227 21.423 1.00 93.81 444 GLU A O 1
ATOM 3602 N N . TRP A 1 445 ? 16.496 12.655 20.440 1.00 93.88 445 TRP A N 1
ATOM 3603 C CA . TRP A 1 445 ? 15.578 11.608 19.996 1.00 93.88 445 TRP A CA 1
ATOM 3604 C C . TRP A 1 445 ? 16.233 10.621 19.021 1.00 93.88 445 TRP A C 1
ATOM 3606 O O . TRP A 1 445 ? 15.845 9.455 19.009 1.00 93.88 445 TRP A O 1
ATOM 3616 N N . VAL A 1 446 ? 17.230 11.048 18.232 1.00 94.56 446 VAL A N 1
ATOM 3617 C CA . VAL A 1 446 ? 17.957 10.178 17.290 1.00 94.56 446 VAL A CA 1
ATOM 3618 C C . VAL A 1 446 ? 18.788 9.156 18.059 1.00 94.56 446 VAL A C 1
ATOM 3620 O O . VAL A 1 446 ? 18.840 7.987 17.675 1.00 94.56 446 VAL A O 1
ATOM 3623 N N . GLU A 1 447 ? 19.412 9.567 19.165 1.00 92.19 447 GLU A N 1
ATOM 3624 C CA . GLU A 1 447 ? 20.166 8.664 20.038 1.00 92.19 447 GLU A CA 1
ATOM 3625 C C . GLU A 1 447 ? 19.242 7.632 20.696 1.00 92.19 447 GLU A C 1
ATOM 3627 O O . GLU A 1 447 ? 19.528 6.431 20.660 1.00 92.19 447 GLU A O 1
ATOM 3632 N N . ILE A 1 448 ? 18.091 8.072 21.215 1.00 92.94 448 ILE A N 1
ATOM 3633 C CA . ILE A 1 448 ? 17.066 7.177 21.774 1.00 92.94 448 ILE A CA 1
ATOM 3634 C C . ILE A 1 448 ? 16.582 6.195 20.699 1.00 92.94 448 ILE A C 1
ATOM 3636 O O . ILE A 1 448 ? 16.621 4.981 20.899 1.00 92.94 448 ILE A O 1
ATOM 3640 N N . TRP A 1 449 ? 16.207 6.700 19.521 1.00 94.38 449 TRP A N 1
ATOM 3641 C CA . TRP A 1 449 ? 15.706 5.896 18.407 1.00 94.38 449 TRP A CA 1
ATOM 3642 C C . TRP A 1 449 ? 16.705 4.814 17.972 1.00 94.38 449 TRP A C 1
ATOM 3644 O O . TRP A 1 449 ? 16.296 3.671 17.739 1.00 94.38 449 TRP A O 1
ATOM 3654 N N . LYS A 1 450 ? 18.006 5.122 17.929 1.00 91.62 450 LYS A N 1
ATOM 3655 C CA . LYS A 1 450 ? 19.064 4.156 17.589 1.00 91.62 450 LYS A CA 1
ATOM 3656 C C . LYS A 1 450 ? 19.334 3.114 18.673 1.00 91.62 450 LYS A C 1
ATOM 3658 O O . LYS A 1 450 ? 19.772 2.013 18.349 1.00 91.62 450 LYS A O 1
ATOM 3663 N N . THR A 1 451 ? 19.133 3.450 19.945 1.00 92.06 451 THR A N 1
ATOM 3664 C CA . THR A 1 451 ? 19.556 2.600 21.068 1.00 92.06 451 THR A CA 1
ATOM 3665 C C . THR A 1 451 ? 18.440 1.696 21.583 1.00 92.06 451 THR A C 1
ATOM 3667 O O . THR A 1 451 ? 18.661 0.494 21.736 1.00 92.06 451 THR A O 1
ATOM 3670 N N . THR A 1 452 ? 17.238 2.225 21.818 1.00 85.62 452 THR A N 1
ATOM 3671 C CA . THR A 1 452 ? 16.196 1.512 22.579 1.00 85.62 452 THR A CA 1
ATOM 3672 C C . THR A 1 452 ? 15.393 0.517 21.747 1.00 85.62 452 THR A C 1
ATOM 3674 O O . THR A 1 452 ? 14.901 -0.465 22.290 1.00 85.62 452 THR A O 1
ATOM 3677 N N . HIS A 1 453 ? 15.275 0.736 20.432 1.00 84.69 453 HIS A N 1
ATOM 3678 C CA . HIS A 1 453 ? 14.421 -0.059 19.534 1.00 84.69 453 HIS A CA 1
ATOM 3679 C C . HIS A 1 453 ? 12.945 -0.157 19.981 1.00 84.69 453 HIS A C 1
ATOM 3681 O O . HIS A 1 453 ? 12.213 -1.010 19.488 1.00 84.69 453 HIS A O 1
ATOM 3687 N N . GLU A 1 454 ? 12.493 0.721 20.881 1.00 91.06 454 GLU A N 1
ATOM 3688 C CA . GLU A 1 454 ? 11.109 0.748 21.358 1.00 91.06 454 GLU A CA 1
ATOM 3689 C C . GLU A 1 454 ? 10.180 1.378 20.313 1.00 91.06 454 GLU A C 1
ATOM 3691 O O . GLU A 1 454 ? 10.541 2.366 19.664 1.00 91.06 454 GLU A O 1
ATOM 3696 N N . ASP A 1 455 ? 8.968 0.829 20.180 1.00 93.50 455 ASP A N 1
ATOM 3697 C CA . ASP A 1 455 ? 7.928 1.348 19.277 1.00 93.50 455 ASP A CA 1
ATOM 3698 C C . ASP A 1 455 ? 7.353 2.694 19.741 1.00 93.50 455 ASP A C 1
ATOM 3700 O O . ASP A 1 455 ? 6.736 3.414 18.951 1.00 93.50 455 ASP A O 1
ATOM 3704 N N . TYR A 1 456 ? 7.552 3.032 21.019 1.00 96.56 456 TYR A N 1
ATOM 3705 C CA . TYR A 1 456 ? 7.056 4.252 21.637 1.00 96.56 456 TYR A CA 1
ATOM 3706 C C . TYR A 1 456 ? 7.981 4.763 22.736 1.00 96.56 456 TYR A C 1
ATOM 3708 O O . TYR A 1 456 ? 8.374 3.998 23.611 1.00 96.56 456 TYR A O 1
ATOM 3716 N N . PHE A 1 457 ? 8.227 6.069 22.751 1.00 96.25 457 PHE A N 1
ATOM 3717 C CA . PHE A 1 457 ? 8.859 6.777 23.865 1.00 96.25 457 PHE A CA 1
ATOM 3718 C C . PHE A 1 457 ? 8.310 8.206 23.959 1.00 96.25 457 PHE A C 1
ATOM 3720 O O . PHE A 1 457 ? 7.641 8.684 23.046 1.00 96.25 457 PHE A O 1
ATOM 3727 N N . VAL A 1 458 ? 8.564 8.894 25.074 1.00 96.81 458 VAL A N 1
ATOM 3728 C CA . VAL A 1 458 ? 8.131 10.285 25.279 1.00 96.81 458 VAL A CA 1
ATOM 3729 C C . VAL A 1 458 ? 9.358 11.154 25.494 1.00 96.81 458 VAL A C 1
ATOM 3731 O O . VAL A 1 458 ? 10.135 10.897 26.413 1.00 96.81 458 VAL A O 1
ATOM 3734 N N . LEU A 1 459 ? 9.525 12.195 24.679 1.00 95.38 459 LEU A N 1
ATOM 3735 C CA . LEU A 1 459 ? 10.512 13.232 24.962 1.00 95.38 459 LEU A CA 1
ATOM 3736 C C . LEU A 1 459 ? 9.885 14.230 25.933 1.00 95.38 459 LEU A C 1
ATOM 3738 O O . LEU A 1 459 ? 8.865 14.857 25.642 1.00 95.38 459 LEU A O 1
ATOM 3742 N N . ASP A 1 460 ? 10.498 14.338 27.104 1.00 95.25 460 ASP A N 1
ATOM 3743 C CA . ASP A 1 460 ? 10.073 15.245 28.160 1.00 95.25 460 ASP A CA 1
ATOM 3744 C C . ASP A 1 460 ? 10.835 16.570 28.037 1.00 95.25 460 ASP A C 1
ATOM 3746 O O . ASP A 1 460 ? 12.073 16.595 28.096 1.00 95.25 460 ASP A O 1
ATOM 3750 N N . ALA A 1 461 ? 10.107 17.666 27.816 1.00 95.06 461 ALA A N 1
ATOM 3751 C CA . ALA A 1 461 ? 10.664 18.997 27.611 1.00 95.06 461 ALA A CA 1
ATOM 3752 C C . ALA A 1 461 ? 10.070 20.005 28.613 1.00 95.06 461 ALA A C 1
ATOM 3754 O O . ALA A 1 461 ? 9.176 20.787 28.271 1.00 95.06 461 ALA A O 1
ATOM 3755 N N . PRO A 1 462 ? 10.585 20.038 29.858 1.00 95.75 462 PRO A N 1
ATOM 3756 C CA . PRO A 1 462 ? 10.272 21.112 30.794 1.00 95.75 462 PRO A CA 1
ATOM 3757 C C . PRO A 1 462 ? 10.823 22.455 30.287 1.00 95.75 462 PRO A C 1
ATOM 3759 O O . PRO A 1 462 ? 11.696 22.504 29.410 1.00 95.75 462 PRO A O 1
ATOM 3762 N N . LYS A 1 463 ? 10.342 23.561 30.864 1.00 93.88 463 LYS A N 1
ATOM 3763 C CA . LYS A 1 463 ? 10.684 24.938 30.465 1.00 93.88 463 LYS A CA 1
ATOM 3764 C C . LYS A 1 463 ? 12.178 25.172 30.222 1.00 93.88 463 LYS A C 1
ATOM 3766 O O . LYS A 1 463 ? 12.546 25.812 29.239 1.00 93.88 463 LYS A O 1
ATOM 3771 N N . GLU A 1 464 ? 13.053 24.658 31.084 1.00 94.50 464 GLU A N 1
ATOM 3772 C CA . GLU A 1 464 ? 14.505 24.840 30.975 1.00 94.50 464 GLU A CA 1
ATOM 3773 C C . GLU A 1 464 ? 15.078 24.184 29.714 1.00 94.50 464 GLU A C 1
ATOM 3775 O O . GLU A 1 464 ? 15.998 24.724 29.096 1.00 94.50 464 GLU A O 1
ATOM 3780 N N . LYS A 1 465 ? 14.537 23.026 29.319 1.00 95.25 465 LYS A N 1
ATOM 3781 C CA . LYS A 1 465 ? 14.936 22.311 28.102 1.00 95.25 465 LYS A CA 1
ATOM 3782 C C . LYS A 1 465 ? 14.368 22.988 26.858 1.00 95.25 465 LYS A C 1
ATOM 3784 O O . LYS A 1 465 ? 15.101 23.153 25.887 1.00 95.25 465 LYS A O 1
ATOM 3789 N N . LEU A 1 466 ? 13.129 23.482 26.922 1.00 93.75 466 LEU A N 1
ATOM 3790 C CA . LEU A 1 466 ? 12.523 24.274 25.847 1.00 93.75 466 LEU A CA 1
ATOM 3791 C C . LEU A 1 466 ? 13.336 25.540 25.536 1.00 93.75 466 LEU A C 1
ATOM 3793 O O . LEU A 1 466 ? 13.596 25.829 24.373 1.00 93.75 466 LEU A O 1
ATOM 3797 N N . ILE A 1 467 ? 13.817 26.261 26.556 1.00 94.38 467 ILE A N 1
ATOM 3798 C CA . ILE A 1 467 ? 14.676 27.444 26.360 1.00 94.38 467 ILE A CA 1
ATOM 3799 C C . ILE A 1 467 ? 15.973 27.080 25.620 1.00 94.38 467 ILE A C 1
ATOM 3801 O O . ILE A 1 467 ? 16.403 27.827 24.745 1.00 94.38 467 ILE A O 1
ATOM 3805 N N . LYS A 1 468 ? 16.585 25.927 25.923 1.00 94.62 468 LYS A N 1
ATOM 3806 C CA . LYS A 1 468 ? 17.774 25.452 25.193 1.00 94.62 468 LYS A CA 1
ATOM 3807 C C . LYS A 1 468 ? 17.446 25.090 23.744 1.00 94.62 468 LYS A C 1
ATOM 3809 O O . LYS A 1 468 ? 18.196 25.478 22.854 1.00 94.62 468 LYS A O 1
ATOM 3814 N N . ALA A 1 469 ? 16.316 24.422 23.504 1.00 92.44 469 ALA A N 1
ATOM 3815 C CA . ALA A 1 469 ? 15.850 24.114 22.152 1.00 92.44 469 ALA A CA 1
ATOM 3816 C C . ALA A 1 469 ? 15.649 25.391 21.315 1.00 92.44 469 ALA A C 1
ATOM 3818 O O . ALA A 1 469 ? 16.018 25.419 20.145 1.00 92.44 469 ALA A O 1
ATOM 3819 N N . VAL A 1 470 ? 15.143 26.482 21.913 1.00 94.25 470 VAL A N 1
ATOM 3820 C CA . VAL A 1 470 ? 15.018 27.785 21.231 1.00 94.25 470 VAL A CA 1
ATOM 3821 C C . VAL A 1 470 ? 16.370 28.304 20.734 1.00 94.25 470 VAL A C 1
ATOM 3823 O O . VAL A 1 470 ? 16.428 28.842 19.630 1.00 94.25 470 VAL A O 1
ATOM 3826 N N . GLU A 1 471 ? 17.451 28.157 21.505 1.00 94.25 471 GLU A N 1
ATOM 3827 C CA . GLU A 1 471 ? 18.790 28.589 21.074 1.00 94.25 471 GLU A CA 1
ATOM 3828 C C . GLU A 1 471 ? 19.291 27.786 19.867 1.00 94.25 471 GLU A C 1
ATOM 3830 O O . GLU A 1 471 ? 19.809 28.378 18.922 1.00 94.25 471 GLU A O 1
ATOM 3835 N N . GLU A 1 472 ? 19.067 26.470 19.841 1.00 95.12 472 GLU A N 1
ATOM 3836 C CA . GLU A 1 472 ? 19.398 25.627 18.682 1.00 95.12 472 GLU A CA 1
ATOM 3837 C C . GLU A 1 472 ? 18.544 26.003 17.459 1.00 95.12 472 GLU A C 1
ATOM 3839 O O . GLU A 1 472 ? 19.064 26.203 16.357 1.00 95.12 472 GLU A O 1
ATOM 3844 N N . PHE A 1 473 ? 17.238 26.221 17.654 1.00 92.19 473 PHE A N 1
ATOM 3845 C CA . PHE A 1 473 ? 16.338 26.665 16.590 1.00 92.19 473 PHE A CA 1
ATOM 3846 C C . PHE A 1 473 ? 16.709 28.030 16.001 1.00 92.19 473 PHE A C 1
ATOM 3848 O O . PHE A 1 473 ? 16.362 28.279 14.849 1.00 92.19 473 PHE A O 1
ATOM 3855 N N . LYS A 1 474 ? 17.413 28.922 16.712 1.00 94.00 474 LYS A N 1
ATOM 3856 C CA . LYS A 1 474 ? 17.864 30.198 16.119 1.00 94.00 474 LYS A CA 1
ATOM 3857 C C . LYS A 1 474 ? 18.818 29.984 14.951 1.00 94.00 474 LYS A C 1
ATOM 3859 O O . LYS A 1 474 ? 18.813 30.792 14.029 1.00 94.00 474 LYS A O 1
ATOM 3864 N N . GLU A 1 475 ? 19.630 28.931 14.994 1.00 93.62 475 GLU A N 1
ATOM 3865 C CA . GLU A 1 475 ? 20.514 28.579 13.882 1.00 93.62 475 GLU A CA 1
ATOM 3866 C C . GLU A 1 475 ? 19.790 27.765 12.810 1.00 93.62 475 GLU A C 1
ATOM 3868 O O . GLU A 1 475 ? 20.044 27.956 11.624 1.00 93.62 475 GLU A O 1
ATOM 3873 N N . ILE A 1 476 ? 18.903 26.858 13.227 1.00 92.25 476 ILE A N 1
ATOM 3874 C CA . ILE A 1 476 ? 18.233 25.912 12.330 1.00 92.25 476 ILE A CA 1
ATOM 3875 C C . ILE A 1 476 ? 17.078 26.579 11.564 1.00 92.25 476 ILE A C 1
ATOM 3877 O O . ILE A 1 476 ? 16.968 26.446 10.347 1.00 92.25 476 ILE A O 1
ATOM 3881 N N . HIS A 1 477 ? 16.183 27.262 12.282 1.00 91.06 477 HIS A N 1
ATOM 3882 C CA . HIS A 1 477 ? 14.968 27.876 11.748 1.00 91.06 477 HIS A CA 1
ATOM 3883 C C . HIS A 1 477 ? 14.522 29.084 12.609 1.00 91.06 477 HIS A C 1
ATOM 3885 O O . HIS A 1 477 ? 13.652 28.948 13.482 1.00 91.06 477 HIS A O 1
ATOM 3891 N N . PRO A 1 478 ? 15.071 30.293 12.361 1.00 91.94 478 PRO A N 1
ATOM 3892 C CA . PRO A 1 478 ? 14.872 31.475 13.209 1.00 91.94 478 PRO A CA 1
ATOM 3893 C C . PRO A 1 478 ? 13.408 31.835 13.496 1.00 91.94 478 PRO A C 1
ATOM 3895 O O . PRO A 1 478 ? 13.071 32.239 14.608 1.00 91.94 478 PRO A O 1
ATOM 3898 N N . GLU A 1 479 ? 12.511 31.664 12.521 1.00 88.75 479 GLU A N 1
ATOM 3899 C CA . GLU A 1 479 ? 11.084 31.962 12.703 1.00 88.75 479 GLU A CA 1
ATOM 3900 C C . GLU A 1 479 ? 10.424 31.041 13.735 1.00 88.75 479 GLU A C 1
ATOM 3902 O O . GLU A 1 479 ? 9.530 31.465 14.468 1.00 88.75 479 GLU A O 1
ATOM 3907 N N . MET A 1 480 ? 10.886 29.790 13.830 1.00 87.69 480 MET A N 1
ATOM 3908 C CA . MET A 1 480 ? 10.339 28.823 14.778 1.00 87.69 480 MET A CA 1
ATOM 3909 C C . MET A 1 480 ? 10.840 29.103 16.189 1.00 87.69 480 MET A C 1
ATOM 3911 O O . MET A 1 480 ? 10.057 29.092 17.139 1.00 87.69 480 MET A O 1
ATOM 3915 N N . ALA A 1 481 ? 12.115 29.487 16.312 1.00 92.12 481 ALA A N 1
ATOM 3916 C CA . ALA A 1 481 ? 12.686 29.957 17.570 1.00 92.12 481 ALA A CA 1
ATOM 3917 C C . ALA A 1 481 ? 11.865 31.112 18.170 1.00 92.12 481 ALA A C 1
ATOM 3919 O O . ALA A 1 481 ? 11.601 31.122 19.371 1.00 92.12 481 ALA A O 1
ATOM 3920 N N . ILE A 1 482 ? 11.412 32.061 17.339 1.00 91.94 482 ILE A N 1
ATOM 3921 C CA . ILE A 1 482 ? 10.571 33.185 17.783 1.00 91.94 482 ILE A CA 1
ATOM 3922 C C . ILE A 1 482 ? 9.220 32.691 18.317 1.00 91.94 482 ILE A C 1
ATOM 3924 O O . ILE A 1 482 ? 8.781 33.155 19.370 1.00 91.94 482 ILE A O 1
ATOM 3928 N N . LYS A 1 483 ? 8.565 31.743 17.635 1.00 90.69 483 LYS A N 1
ATOM 3929 C CA . LYS A 1 483 ? 7.272 31.194 18.080 1.00 90.69 483 LYS A CA 1
ATOM 3930 C C . LYS A 1 483 ? 7.382 30.492 19.432 1.00 90.69 483 LYS A C 1
ATOM 3932 O O . LYS A 1 483 ? 6.633 30.832 20.346 1.00 90.69 483 LYS A O 1
ATOM 3937 N N . PHE A 1 484 ? 8.342 29.577 19.581 1.00 90.88 484 PHE A N 1
ATOM 3938 C CA . PHE A 1 484 ? 8.583 28.896 20.856 1.00 90.88 484 PHE A CA 1
ATOM 3939 C C . PHE A 1 484 ? 8.941 29.887 21.966 1.00 90.88 484 PHE A C 1
ATOM 3941 O O . PHE A 1 484 ? 8.381 29.811 23.057 1.00 90.88 484 PHE A O 1
ATOM 3948 N N . LYS A 1 485 ? 9.806 30.871 21.683 1.00 94.00 485 LYS A N 1
ATOM 3949 C CA . LYS A 1 485 ? 10.156 31.922 22.645 1.00 94.00 485 LYS A CA 1
ATOM 3950 C C . LYS A 1 485 ? 8.918 32.675 23.142 1.00 94.00 485 LYS A C 1
ATOM 3952 O O . LYS A 1 485 ? 8.737 32.798 24.350 1.00 94.00 485 LYS A O 1
ATOM 3957 N N . ASN A 1 486 ? 8.045 33.119 22.237 1.00 93.50 486 ASN A N 1
ATOM 3958 C CA . ASN A 1 486 ? 6.819 33.839 22.595 1.00 93.50 486 ASN A CA 1
ATOM 3959 C C . ASN A 1 486 ? 5.853 32.969 23.425 1.00 93.50 486 ASN A C 1
ATOM 3961 O O . ASN A 1 486 ? 5.238 33.460 24.376 1.00 93.50 486 ASN A O 1
ATOM 3965 N N . ALA A 1 487 ? 5.741 31.674 23.114 1.00 93.06 487 ALA A N 1
ATOM 3966 C CA . ALA A 1 487 ? 4.925 30.727 23.881 1.00 93.06 487 ALA A CA 1
ATOM 3967 C C . ALA A 1 487 ? 5.442 30.530 25.309 1.00 93.06 487 ALA A C 1
ATOM 3969 O O . ALA A 1 487 ? 4.658 30.538 26.260 1.00 93.06 487 ALA A O 1
ATOM 3970 N N . ILE A 1 488 ? 6.760 30.449 25.475 1.00 93.62 488 ILE A N 1
ATOM 3971 C CA . ILE A 1 488 ? 7.405 30.311 26.784 1.00 93.62 488 ILE A CA 1
ATOM 3972 C C . ILE A 1 488 ? 7.295 31.610 27.599 1.00 93.62 488 ILE A C 1
ATOM 3974 O O . ILE A 1 488 ? 7.000 31.568 28.797 1.00 93.62 488 ILE A O 1
ATOM 3978 N N . GLU A 1 489 ? 7.524 32.770 26.974 1.00 93.69 489 GLU A N 1
ATOM 3979 C CA . GLU A 1 489 ? 7.483 34.085 27.634 1.00 93.69 489 GLU A CA 1
ATOM 3980 C C . GLU A 1 489 ? 6.063 34.501 28.035 1.00 93.69 489 GLU A C 1
ATOM 3982 O O . GLU A 1 489 ? 5.881 35.092 29.098 1.00 93.69 489 GLU A O 1
ATOM 3987 N N . SER A 1 490 ? 5.052 34.149 27.235 1.00 93.88 490 SER A N 1
ATOM 3988 C CA . SER A 1 490 ? 3.640 34.379 27.579 1.00 93.88 490 SER A CA 1
ATOM 3989 C C . SER A 1 490 ? 3.124 33.462 28.693 1.00 93.88 490 SER A C 1
ATOM 3991 O O . SER A 1 490 ? 2.055 33.717 29.243 1.00 93.88 490 SER A O 1
ATOM 3993 N N . GLY A 1 491 ? 3.862 32.397 29.027 1.00 91.88 491 GLY A N 1
ATOM 3994 C CA . GLY A 1 491 ? 3.421 31.356 29.955 1.00 91.88 491 GLY A CA 1
ATOM 3995 C C . GLY A 1 491 ? 2.452 30.343 29.340 1.00 91.88 491 GLY A C 1
ATOM 3996 O O . GLY A 1 491 ? 1.978 29.468 30.057 1.00 91.88 491 GLY A O 1
ATOM 3997 N N . SER A 1 492 ? 2.184 30.430 28.032 1.00 91.44 492 SER A N 1
ATOM 3998 C CA . SER A 1 492 ? 1.309 29.492 27.313 1.00 91.44 492 SER A CA 1
ATOM 3999 C C . SER A 1 492 ? 1.951 28.111 27.140 1.00 91.44 492 SER A C 1
ATOM 4001 O O . SER A 1 492 ? 1.243 27.120 27.015 1.00 91.44 492 SER A O 1
ATOM 4003 N N . LEU A 1 493 ? 3.288 28.035 27.151 1.00 92.88 493 LEU A N 1
ATOM 4004 C CA . LEU A 1 493 ? 4.046 26.787 27.089 1.00 92.88 493 LEU A CA 1
ATOM 4005 C C . LEU A 1 493 ? 5.086 26.738 28.214 1.00 92.88 493 LEU A C 1
ATOM 4007 O O . LEU A 1 493 ? 6.159 27.337 28.126 1.00 92.88 493 LEU A O 1
ATOM 4011 N N . ILE A 1 494 ? 4.758 26.028 29.291 1.00 93.75 494 ILE A N 1
ATOM 4012 C CA . ILE A 1 494 ? 5.653 25.821 30.444 1.00 93.75 494 ILE A CA 1
ATOM 4013 C C . ILE A 1 494 ? 6.279 24.424 30.467 1.00 93.75 494 ILE A C 1
ATOM 4015 O O . ILE A 1 494 ? 7.298 24.216 31.120 1.00 93.75 494 ILE A O 1
ATOM 4019 N N . HIS A 1 495 ? 5.675 23.482 29.749 1.00 95.69 495 HIS A N 1
ATOM 4020 C CA . HIS A 1 495 ? 6.102 22.096 29.636 1.00 95.69 495 HIS A CA 1
ATOM 4021 C C . HIS A 1 495 ? 5.545 21.548 28.324 1.00 95.69 495 HIS A C 1
ATOM 4023 O O . HIS A 1 495 ? 4.390 21.825 27.998 1.00 95.69 495 HIS A O 1
ATOM 4029 N N . GLN A 1 496 ? 6.353 20.803 27.577 1.00 95.38 496 GLN A N 1
ATOM 4030 C CA . GLN A 1 496 ? 5.901 20.044 26.419 1.00 95.38 496 GLN A CA 1
ATOM 4031 C C . GLN A 1 496 ? 6.255 18.566 26.582 1.00 95.38 496 GLN A C 1
ATOM 4033 O O . GLN A 1 496 ? 7.389 18.226 26.923 1.00 95.38 496 GLN A O 1
ATOM 4038 N N . TRP A 1 497 ? 5.286 17.698 26.319 1.00 97.38 497 TRP A N 1
ATOM 4039 C CA . TRP A 1 497 ? 5.507 16.270 26.148 1.00 97.38 497 TRP A CA 1
ATOM 4040 C C . TRP A 1 497 ? 5.402 15.932 24.677 1.00 97.38 497 TRP A C 1
ATOM 4042 O O . TRP A 1 497 ? 4.452 16.333 24.004 1.00 97.38 497 TRP A O 1
ATOM 4052 N N . ASN A 1 498 ? 6.354 15.146 24.197 1.00 96.88 498 ASN A N 1
ATOM 4053 C CA . ASN A 1 498 ? 6.369 14.669 22.829 1.00 96.88 498 ASN A CA 1
ATOM 4054 C C . ASN A 1 498 ? 6.284 13.147 22.798 1.00 96.88 498 ASN A C 1
ATOM 4056 O O . ASN A 1 498 ? 7.317 12.482 22.842 1.00 96.88 498 ASN A O 1
ATOM 4060 N N . PRO A 1 499 ? 5.070 12.575 22.784 1.00 97.56 499 PRO A N 1
ATOM 4061 C CA . PRO A 1 499 ? 4.859 11.170 22.478 1.00 97.56 499 PRO A CA 1
ATOM 4062 C C . PRO A 1 499 ? 5.321 10.856 21.063 1.00 97.56 499 PRO A C 1
ATOM 4064 O O . PRO A 1 499 ? 4.909 11.512 20.105 1.00 97.56 499 PRO A O 1
ATOM 4067 N N . VAL A 1 500 ? 6.142 9.823 20.943 1.00 96.81 500 VAL A N 1
ATOM 4068 C CA . VAL A 1 500 ? 6.815 9.460 19.705 1.00 96.81 500 VAL A CA 1
ATOM 4069 C C . VAL A 1 500 ? 6.478 8.022 19.342 1.00 96.81 500 VAL A C 1
ATOM 4071 O O . VAL A 1 500 ? 6.615 7.131 20.173 1.00 96.81 500 VAL A O 1
ATOM 4074 N N . GLY A 1 501 ? 6.048 7.796 18.104 1.00 97.44 501 GLY A N 1
ATOM 4075 C CA . GLY A 1 501 ? 5.887 6.482 17.493 1.00 97.44 501 GLY A CA 1
ATOM 4076 C C . GLY A 1 501 ? 7.025 6.193 16.516 1.00 97.44 501 GLY A C 1
ATOM 4077 O O . GLY A 1 501 ? 7.416 7.053 15.720 1.00 97.44 501 GLY A O 1
ATOM 4078 N N . ARG A 1 502 ? 7.574 4.981 16.575 1.00 95.56 502 ARG A N 1
ATOM 4079 C CA . ARG A 1 502 ? 8.732 4.577 15.769 1.00 95.56 502 ARG A CA 1
ATOM 4080 C C . ARG A 1 502 ? 8.385 4.389 14.288 1.00 95.56 502 ARG A C 1
ATOM 4082 O O . ARG A 1 502 ? 7.373 3.782 13.948 1.00 95.56 502 ARG A O 1
ATOM 4089 N N . LEU A 1 503 ? 9.285 4.839 13.414 1.00 96.00 503 LEU A N 1
ATOM 4090 C CA . LEU A 1 503 ? 9.331 4.513 11.986 1.00 96.00 503 LEU A CA 1
ATOM 4091 C C . LEU A 1 503 ? 10.656 3.808 11.653 1.00 96.00 503 LEU A C 1
ATOM 4093 O O . LEU A 1 503 ? 11.612 3.850 12.437 1.00 96.00 503 LEU A O 1
ATOM 4097 N N . SER A 1 504 ? 10.729 3.181 10.478 1.00 93.44 504 SER A N 1
ATOM 4098 C CA . SER A 1 504 ? 11.938 2.486 10.010 1.00 93.44 504 SER A CA 1
ATOM 4099 C C . SER A 1 504 ? 13.126 3.426 9.809 1.00 93.44 504 SER A C 1
ATOM 4101 O O . SER A 1 504 ? 14.244 3.032 10.117 1.00 93.44 504 SER A O 1
ATOM 4103 N N . ASP A 1 505 ? 12.869 4.659 9.363 1.00 91.81 505 ASP A N 1
ATOM 4104 C CA . ASP A 1 505 ? 13.885 5.678 9.058 1.00 91.81 505 ASP A CA 1
ATOM 4105 C C . ASP A 1 505 ? 13.640 6.976 9.845 1.00 91.81 505 ASP A C 1
ATOM 4107 O O . ASP A 1 505 ? 13.929 8.072 9.371 1.00 91.81 505 ASP A O 1
ATOM 4111 N N . GLY A 1 506 ? 13.044 6.877 11.038 1.00 95.06 506 GLY A N 1
ATOM 4112 C CA . GLY A 1 506 ? 12.783 8.033 11.893 1.00 95.06 506 GLY A CA 1
ATOM 4113 C C . GLY A 1 506 ? 11.603 7.838 12.836 1.00 95.06 506 GLY A C 1
ATOM 4114 O O . GLY A 1 506 ? 11.402 6.744 13.367 1.00 95.06 506 GLY A O 1
ATOM 4115 N N . VAL A 1 507 ? 10.826 8.897 13.067 1.00 96.81 507 VAL A N 1
ATOM 4116 C CA . VAL A 1 507 ? 9.720 8.896 14.032 1.00 96.81 507 VAL A CA 1
ATOM 4117 C C . VAL A 1 507 ? 8.539 9.784 13.622 1.00 96.81 507 VAL A C 1
ATOM 4119 O O . VAL A 1 507 ? 8.705 10.778 12.920 1.00 96.81 507 VAL A O 1
ATOM 4122 N N . LEU A 1 508 ? 7.344 9.449 14.109 1.00 97.81 508 LEU A N 1
ATOM 4123 C CA . LEU A 1 508 ? 6.177 10.333 14.138 1.00 97.81 508 LEU A CA 1
ATOM 4124 C C . LEU A 1 508 ? 6.003 10.836 15.573 1.00 97.81 508 LEU A C 1
ATOM 4126 O O . LEU A 1 508 ? 5.822 10.034 16.483 1.00 97.81 508 LEU A O 1
ATOM 4130 N N . SER A 1 509 ? 6.048 12.146 15.781 1.00 97.00 509 SER A N 1
ATOM 4131 C CA . SER A 1 509 ? 5.845 12.787 17.082 1.00 97.00 509 SER A CA 1
ATOM 4132 C C . SER A 1 509 ? 4.559 13.598 17.084 1.00 97.00 509 SER A C 1
ATOM 4134 O O . SER A 1 509 ? 4.182 14.176 16.064 1.00 97.00 509 SER A O 1
ATOM 4136 N N . ILE A 1 510 ? 3.916 13.691 18.240 1.00 97.31 510 ILE A N 1
ATOM 4137 C CA . ILE A 1 510 ? 2.876 14.690 18.503 1.00 97.31 510 ILE A CA 1
ATOM 4138 C C . ILE A 1 510 ? 3.340 15.618 19.624 1.00 97.31 510 ILE A C 1
ATOM 4140 O O . ILE A 1 510 ? 4.141 15.218 20.466 1.00 97.31 510 ILE A O 1
ATOM 4144 N N . ASP A 1 511 ? 2.846 16.848 19.650 1.00 95.50 511 ASP A N 1
ATOM 4145 C CA . ASP A 1 511 ? 3.172 17.832 20.685 1.00 95.50 511 ASP A CA 1
ATOM 4146 C C . ASP A 1 511 ? 1.999 17.975 21.655 1.00 95.50 511 ASP A C 1
ATOM 4148 O O . ASP A 1 511 ? 0.882 18.270 21.217 1.00 95.50 511 ASP A O 1
ATOM 4152 N N . LEU A 1 512 ? 2.240 17.790 22.956 1.00 96.31 512 LEU A N 1
ATOM 4153 C CA . LEU A 1 512 ? 1.233 17.926 24.009 1.00 96.31 512 LEU A CA 1
ATOM 4154 C C . LEU A 1 512 ? 1.661 18.913 25.102 1.00 96.31 512 LEU A C 1
ATOM 4156 O O . LEU A 1 512 ? 2.803 18.904 25.558 1.00 96.31 512 LEU A O 1
ATOM 4160 N N . MET A 1 513 ? 0.702 19.690 25.601 1.00 94.56 513 MET A N 1
ATOM 4161 C CA . MET A 1 513 ? 0.836 20.535 26.798 1.00 94.56 513 MET A CA 1
ATOM 4162 C C . MET A 1 513 ? 0.421 19.833 28.096 1.00 94.56 513 MET A C 1
ATOM 4164 O O . MET A 1 513 ? 0.548 20.430 29.161 1.00 94.56 513 MET A O 1
ATOM 4168 N N . ASN A 1 514 ? -0.076 18.596 28.012 1.00 93.31 514 ASN A N 1
ATOM 4169 C CA . ASN A 1 514 ? -0.438 17.749 29.149 1.00 93.31 514 ASN A CA 1
ATOM 4170 C C . ASN A 1 514 ? 0.279 16.390 29.027 1.00 93.31 514 ASN A C 1
ATOM 4172 O O . ASN A 1 514 ? 0.569 15.965 27.903 1.00 93.31 514 ASN A O 1
ATOM 4176 N N . PRO A 1 515 ? 0.552 15.684 30.142 1.00 94.50 515 PRO A N 1
ATOM 4177 C CA . PRO A 1 515 ? 1.141 14.350 30.092 1.00 94.50 515 PRO A CA 1
ATOM 4178 C C . PRO A 1 515 ? 0.301 13.389 29.229 1.00 94.50 515 PRO A C 1
ATOM 4180 O O . PRO A 1 515 ? -0.927 13.378 29.359 1.00 94.50 515 PRO A O 1
ATOM 4183 N N . PRO A 1 516 ? 0.921 12.563 28.364 1.00 95.12 516 PRO A N 1
ATOM 4184 C CA . PRO A 1 516 ? 0.183 11.638 27.512 1.00 95.12 516 PRO A CA 1
ATOM 4185 C C . PRO A 1 516 ? -0.544 10.565 28.324 1.00 95.12 516 PRO A C 1
ATOM 4187 O O . PRO A 1 516 ? -0.002 10.008 29.276 1.00 95.12 516 PRO A O 1
ATOM 4190 N N . SER A 1 517 ? -1.761 10.234 27.894 1.00 93.44 517 SER A N 1
ATOM 4191 C CA . SER A 1 517 ? -2.533 9.113 28.438 1.00 93.44 517 SER A CA 1
ATOM 4192 C C . SER A 1 517 ? -2.138 7.776 27.785 1.00 93.44 517 SER A C 1
ATOM 4194 O O . SER A 1 517 ? -1.532 7.754 26.710 1.00 93.44 517 SER A O 1
ATOM 4196 N N . GLU A 1 518 ? -2.543 6.645 28.374 1.00 89.44 518 GLU A N 1
ATOM 4197 C CA . GLU A 1 518 ? -2.394 5.323 27.731 1.00 89.44 518 GLU A CA 1
ATOM 4198 C C . GLU A 1 518 ? -3.169 5.220 26.400 1.00 89.44 518 GLU A C 1
ATOM 4200 O O . GLU A 1 518 ? -2.731 4.555 25.457 1.00 89.44 518 GLU A O 1
ATOM 4205 N N . ASP A 1 519 ? -4.294 5.932 26.285 1.00 90.88 519 ASP A N 1
ATOM 4206 C CA . ASP A 1 519 ? -5.053 6.050 25.035 1.00 90.88 519 ASP A CA 1
ATOM 4207 C C . ASP A 1 519 ? -4.219 6.784 23.967 1.00 90.88 519 ASP A C 1
ATOM 4209 O O . ASP A 1 519 ? -4.102 6.319 22.833 1.00 90.88 519 ASP A O 1
ATOM 4213 N N . THR A 1 520 ? -3.515 7.857 24.351 1.00 95.62 520 THR A N 1
ATOM 4214 C CA . THR A 1 520 ? -2.595 8.594 23.468 1.00 95.62 520 THR A CA 1
ATOM 4215 C C . THR A 1 520 ? -1.450 7.717 22.968 1.00 95.62 520 THR A C 1
ATOM 4217 O O . THR A 1 520 ? -1.151 7.723 21.773 1.00 95.62 520 THR A O 1
ATOM 4220 N N . LYS A 1 521 ? -0.837 6.924 23.855 1.00 95.56 521 LYS A N 1
ATOM 4221 C CA . LYS A 1 521 ? 0.205 5.955 23.484 1.00 95.56 521 LYS A CA 1
ATOM 4222 C C . LYS A 1 521 ? -0.296 4.980 22.419 1.00 95.56 521 LYS A C 1
ATOM 4224 O O . LYS A 1 521 ? 0.368 4.782 21.402 1.00 95.56 521 LYS A O 1
ATOM 4229 N N . THR A 1 522 ? -1.489 4.418 22.620 1.00 95.44 522 THR A N 1
ATOM 4230 C CA . THR A 1 522 ? -2.114 3.484 21.670 1.00 95.44 522 THR A CA 1
ATOM 4231 C C . THR A 1 522 ? -2.343 4.138 20.305 1.00 95.44 522 THR A C 1
ATOM 4233 O O . THR A 1 522 ? -2.016 3.547 19.274 1.00 95.44 522 THR A O 1
ATOM 4236 N N . ILE A 1 523 ? -2.857 5.371 20.285 1.00 97.31 523 ILE A N 1
ATOM 4237 C CA . ILE A 1 523 ? -3.114 6.129 19.052 1.00 97.31 523 ILE A CA 1
ATOM 4238 C C . ILE A 1 523 ? -1.815 6.389 18.279 1.00 97.31 523 ILE A C 1
ATOM 4240 O O . ILE A 1 523 ? -1.753 6.108 17.080 1.00 97.31 523 ILE A O 1
ATOM 4244 N N . VAL A 1 524 ? -0.775 6.888 18.953 1.00 97.62 524 VAL A N 1
ATOM 4245 C CA . VAL A 1 524 ? 0.506 7.253 18.324 1.00 97.62 524 VAL A CA 1
ATOM 4246 C C . VAL A 1 524 ? 1.198 6.033 17.721 1.00 97.62 524 VAL A C 1
ATOM 4248 O O . VAL A 1 524 ? 1.617 6.095 16.566 1.00 97.62 524 VAL A O 1
ATOM 4251 N N . ILE A 1 525 ? 1.247 4.906 18.444 1.00 97.44 525 ILE A N 1
ATOM 4252 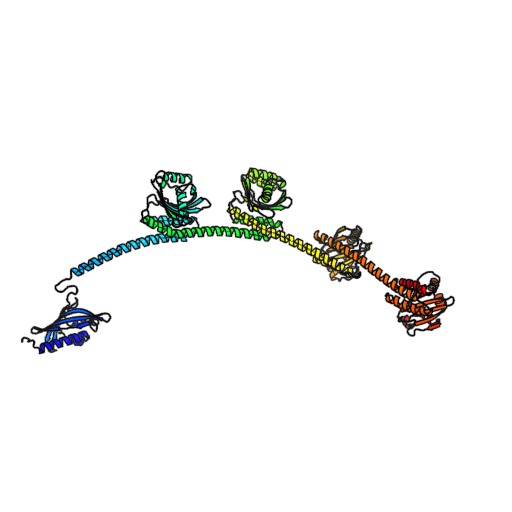C CA . ILE A 1 525 ? 1.817 3.649 17.929 1.00 97.44 525 ILE A CA 1
ATOM 4253 C C . ILE A 1 525 ? 1.088 3.210 16.655 1.00 97.44 525 ILE A C 1
ATOM 4255 O O . ILE A 1 525 ? 1.728 2.934 15.637 1.00 97.44 525 ILE A O 1
ATOM 4259 N N . LYS A 1 526 ? -0.252 3.167 16.678 1.00 97.62 526 LYS A N 1
ATOM 4260 C CA . LYS A 1 526 ? -1.038 2.698 15.527 1.00 97.62 526 LYS A CA 1
ATOM 4261 C C . LYS A 1 526 ? -0.909 3.632 14.318 1.00 97.62 526 LYS A C 1
ATOM 4263 O O . LYS A 1 526 ? -0.742 3.151 13.197 1.00 97.62 526 LYS A O 1
ATOM 4268 N N . MET A 1 527 ? -0.939 4.951 14.523 1.00 97.88 527 MET A N 1
ATOM 4269 C CA . MET A 1 527 ? -0.771 5.929 13.439 1.00 97.88 527 MET A CA 1
ATOM 4270 C C . MET A 1 527 ? 0.640 5.894 12.840 1.00 97.88 527 MET A C 1
ATOM 4272 O O . MET A 1 527 ? 0.770 5.884 11.615 1.00 97.88 527 MET A O 1
ATOM 4276 N N . ALA A 1 528 ? 1.683 5.810 13.674 1.00 97.62 528 ALA A N 1
ATOM 4277 C CA . ALA A 1 528 ? 3.064 5.679 13.214 1.00 97.62 528 ALA A CA 1
ATOM 4278 C C . ALA A 1 528 ? 3.264 4.388 12.411 1.00 97.62 528 ALA A C 1
ATOM 4280 O O . ALA A 1 528 ? 3.808 4.435 11.311 1.00 97.62 528 ALA A O 1
ATOM 4281 N N . GLY A 1 529 ? 2.742 3.255 12.891 1.00 97.12 529 GLY A N 1
ATOM 4282 C CA . GLY A 1 529 ? 2.808 1.981 12.172 1.00 97.12 529 GLY A CA 1
ATOM 4283 C C . GLY A 1 529 ? 2.105 2.021 10.810 1.00 97.12 529 GLY A C 1
ATOM 4284 O O . GLY A 1 529 ? 2.657 1.559 9.809 1.00 97.12 529 GLY A O 1
ATOM 4285 N N . ALA A 1 530 ? 0.910 2.616 10.743 1.00 96.56 530 ALA A N 1
ATOM 4286 C CA . ALA A 1 530 ? 0.163 2.765 9.496 1.00 96.56 530 ALA A CA 1
ATOM 4287 C C . ALA A 1 530 ? 0.873 3.667 8.477 1.00 96.56 530 ALA A C 1
ATOM 4289 O O . ALA A 1 530 ? 0.949 3.309 7.297 1.00 96.56 530 ALA A O 1
ATOM 4290 N N . PHE A 1 531 ? 1.422 4.799 8.928 1.00 96.44 531 PHE A N 1
ATOM 4291 C CA . PHE A 1 531 ? 2.256 5.660 8.093 1.00 96.44 531 PHE A CA 1
ATOM 4292 C C . PHE A 1 531 ? 3.519 4.922 7.632 1.00 96.44 531 PHE A C 1
ATOM 4294 O O . PHE A 1 531 ? 3.787 4.893 6.434 1.00 96.44 531 PHE A O 1
ATOM 4301 N N . ASN A 1 532 ? 4.245 4.259 8.540 1.00 96.25 532 ASN A N 1
ATOM 4302 C CA . ASN A 1 532 ? 5.500 3.572 8.230 1.00 96.25 532 ASN A CA 1
ATOM 4303 C C . ASN A 1 532 ? 5.325 2.538 7.113 1.00 96.25 532 ASN A C 1
ATOM 4305 O O . ASN A 1 532 ? 6.079 2.542 6.145 1.00 96.25 532 ASN A O 1
ATOM 4309 N N . MET A 1 533 ? 4.299 1.685 7.201 1.00 92.44 533 MET A N 1
ATOM 4310 C CA . MET A 1 533 ? 4.031 0.678 6.168 1.00 92.44 533 MET A CA 1
ATOM 4311 C C . MET A 1 533 ? 3.741 1.307 4.799 1.00 92.44 533 MET A C 1
ATOM 4313 O O . MET A 1 533 ? 4.241 0.833 3.778 1.00 92.44 533 MET A O 1
ATOM 4317 N N . ALA A 1 534 ? 2.933 2.369 4.762 1.00 92.06 534 ALA A N 1
ATOM 4318 C CA . ALA A 1 534 ? 2.605 3.060 3.519 1.00 92.06 534 ALA A CA 1
ATOM 4319 C C . ALA A 1 534 ? 3.822 3.795 2.936 1.00 92.06 534 ALA A C 1
ATOM 4321 O O . ALA A 1 534 ? 4.052 3.737 1.729 1.00 92.06 534 ALA A O 1
ATOM 4322 N N . TYR A 1 535 ? 4.624 4.428 3.793 1.00 92.94 535 TYR A N 1
ATOM 4323 C CA . TYR A 1 535 ? 5.815 5.167 3.397 1.00 92.94 535 TYR A CA 1
ATOM 4324 C C . TYR A 1 535 ? 6.923 4.245 2.873 1.00 92.94 535 TYR A C 1
ATOM 4326 O O . TYR A 1 535 ? 7.493 4.517 1.821 1.00 92.94 535 TYR A O 1
ATOM 4334 N N . GLN A 1 536 ? 7.169 3.103 3.522 1.00 92.31 536 GLN A N 1
ATOM 4335 C CA . GLN A 1 536 ? 8.115 2.100 3.016 1.00 92.31 536 GLN A CA 1
ATOM 4336 C C . GLN A 1 536 ? 7.685 1.569 1.645 1.00 92.31 536 GLN A C 1
ATOM 4338 O O . GLN A 1 536 ? 8.494 1.511 0.724 1.00 92.31 536 GLN A O 1
ATOM 4343 N N . ARG A 1 537 ? 6.388 1.297 1.448 1.00 90.62 537 ARG A N 1
ATOM 4344 C CA . ARG A 1 537 ? 5.866 0.912 0.129 1.00 90.62 537 ARG A CA 1
ATOM 4345 C C . ARG A 1 537 ? 6.070 2.005 -0.921 1.00 90.62 537 ARG A C 1
ATOM 4347 O O . ARG A 1 537 ? 6.368 1.691 -2.070 1.00 90.62 537 ARG A O 1
ATOM 4354 N N . PHE A 1 538 ? 5.880 3.267 -0.554 1.00 90.00 538 PHE A N 1
ATOM 4355 C CA . PHE A 1 538 ? 6.143 4.398 -1.439 1.00 90.00 538 PHE A CA 1
ATOM 4356 C C . PHE A 1 538 ? 7.621 4.446 -1.866 1.00 90.00 538 PHE A C 1
ATOM 4358 O O . PHE A 1 538 ? 7.902 4.563 -3.059 1.00 90.00 538 PHE A O 1
ATOM 4365 N N . LEU A 1 539 ? 8.556 4.263 -0.927 1.00 88.88 539 LEU A N 1
ATOM 4366 C CA . LEU A 1 539 ? 9.992 4.188 -1.223 1.00 88.88 539 LEU A CA 1
ATOM 4367 C C . LEU A 1 539 ? 10.343 2.985 -2.112 1.00 88.88 539 LEU A C 1
ATOM 4369 O O . LEU A 1 539 ? 11.087 3.131 -3.084 1.00 88.88 539 LEU A O 1
ATOM 4373 N N . ASP A 1 540 ? 9.774 1.815 -1.824 1.00 88.50 540 ASP A N 1
ATOM 4374 C CA . ASP A 1 540 ? 9.966 0.605 -2.626 1.00 88.50 540 ASP A CA 1
ATOM 4375 C C . ASP A 1 540 ? 9.469 0.794 -4.064 1.00 88.50 540 ASP A C 1
ATOM 4377 O O . ASP A 1 540 ? 10.143 0.380 -5.009 1.00 88.50 540 ASP A O 1
ATOM 4381 N N . LEU A 1 541 ? 8.321 1.454 -4.248 1.00 86.50 541 LEU A N 1
ATOM 4382 C CA . LEU A 1 541 ? 7.785 1.777 -5.571 1.00 86.50 541 LEU A CA 1
ATOM 4383 C C . LEU A 1 541 ? 8.693 2.751 -6.325 1.00 86.50 541 LEU A C 1
ATOM 4385 O O . LEU A 1 541 ? 9.038 2.462 -7.469 1.00 86.50 541 LEU A O 1
ATOM 4389 N N . GLN A 1 542 ? 9.158 3.833 -5.691 1.00 85.06 542 GLN A N 1
ATOM 4390 C CA . GLN A 1 542 ? 10.108 4.756 -6.329 1.00 85.06 542 GLN A CA 1
ATOM 4391 C C . GLN A 1 542 ? 11.388 4.039 -6.769 1.00 85.06 542 GLN A C 1
ATOM 4393 O O . GLN A 1 542 ? 11.890 4.247 -7.878 1.00 85.06 542 GLN A O 1
ATOM 4398 N N . LYS A 1 543 ? 11.909 3.148 -5.920 1.00 87.81 543 LYS A N 1
ATOM 4399 C CA . LYS A 1 543 ? 13.089 2.344 -6.238 1.00 87.81 543 LYS A CA 1
ATOM 4400 C C . LYS A 1 543 ? 12.822 1.381 -7.396 1.00 87.81 543 LYS A C 1
ATOM 4402 O O . LYS A 1 543 ? 13.660 1.268 -8.290 1.00 87.81 543 LYS A O 1
ATOM 4407 N N . ALA A 1 544 ? 11.674 0.706 -7.405 1.00 85.50 544 ALA A N 1
ATOM 4408 C CA . ALA A 1 544 ? 11.282 -0.216 -8.469 1.00 85.50 544 ALA A CA 1
ATOM 4409 C C . ALA A 1 544 ? 11.069 0.501 -9.814 1.00 85.50 544 ALA A C 1
ATOM 4411 O O . ALA A 1 544 ? 11.475 -0.017 -10.857 1.00 85.50 544 ALA A O 1
ATOM 4412 N N . GLU A 1 545 ? 10.487 1.700 -9.808 1.00 85.06 545 GLU A N 1
ATOM 4413 C CA . GLU A 1 545 ? 10.320 2.539 -11.000 1.00 85.06 545 GLU A CA 1
ATOM 4414 C C . GLU A 1 545 ? 11.673 2.976 -11.570 1.00 85.06 545 GLU A C 1
ATOM 4416 O O . GLU A 1 545 ? 11.924 2.791 -12.764 1.00 85.06 545 GLU A O 1
ATOM 4421 N N . ALA A 1 546 ? 12.583 3.464 -10.720 1.00 86.56 546 ALA A N 1
ATOM 4422 C CA . ALA A 1 546 ? 13.938 3.832 -11.130 1.00 86.56 546 ALA A CA 1
ATOM 4423 C C . ALA A 1 546 ? 14.711 2.631 -11.707 1.00 86.56 546 ALA A C 1
ATOM 4425 O O . ALA A 1 546 ? 15.335 2.741 -12.763 1.00 86.56 546 ALA A O 1
ATOM 4426 N N . GLN A 1 547 ? 14.621 1.460 -11.068 1.00 87.88 547 GLN A N 1
ATOM 4427 C CA . GLN A 1 547 ? 15.233 0.223 -11.566 1.00 87.88 547 GLN A CA 1
ATOM 4428 C C . GLN A 1 547 ? 14.630 -0.233 -12.898 1.00 87.88 547 GLN A C 1
ATOM 4430 O O . GLN A 1 547 ? 15.363 -0.644 -13.796 1.00 87.88 547 GLN A O 1
ATOM 4435 N N . THR A 1 548 ? 13.309 -0.137 -13.051 1.00 89.44 548 THR A N 1
ATOM 4436 C CA . THR A 1 548 ? 12.619 -0.475 -14.303 1.00 89.44 548 THR A CA 1
ATOM 4437 C C . THR A 1 548 ? 13.073 0.444 -15.431 1.00 89.44 548 THR A C 1
ATOM 4439 O O . THR A 1 548 ? 13.367 -0.028 -16.530 1.00 89.44 548 THR A O 1
ATOM 4442 N N . ARG A 1 549 ? 13.184 1.749 -15.159 1.00 89.69 549 ARG A N 1
ATOM 4443 C CA . ARG A 1 549 ? 13.677 2.734 -16.124 1.00 89.69 549 ARG A CA 1
ATOM 4444 C C . ARG A 1 549 ? 15.117 2.442 -16.546 1.00 89.69 549 ARG A C 1
ATOM 4446 O O . ARG A 1 549 ? 15.406 2.453 -17.738 1.00 89.69 549 ARG A O 1
ATOM 4453 N N . GLU A 1 550 ? 15.996 2.126 -15.602 1.00 91.75 550 GLU A N 1
ATOM 4454 C CA . GLU A 1 550 ? 17.389 1.779 -15.903 1.00 91.75 550 GLU A CA 1
ATOM 4455 C C . GLU A 1 550 ? 17.500 0.478 -16.717 1.00 91.75 550 GLU A C 1
ATOM 4457 O O . GLU A 1 550 ? 18.228 0.422 -17.708 1.00 91.75 550 GLU A O 1
ATOM 4462 N N . ALA A 1 551 ? 16.708 -0.545 -16.380 1.00 91.94 551 ALA A N 1
ATOM 4463 C CA . ALA A 1 551 ? 16.648 -1.791 -17.144 1.00 91.94 551 ALA A CA 1
ATOM 4464 C C . ALA A 1 551 ? 16.143 -1.577 -18.583 1.00 91.94 551 ALA A C 1
ATOM 4466 O O . ALA A 1 551 ? 16.638 -2.220 -19.510 1.00 91.94 551 ALA A O 1
ATOM 4467 N N . GLN A 1 552 ? 15.187 -0.664 -18.794 1.00 93.19 552 GLN A N 1
ATOM 4468 C CA . GLN A 1 552 ? 14.739 -0.277 -20.135 1.00 93.19 552 GLN A CA 1
ATOM 4469 C C . GLN A 1 552 ? 15.867 0.372 -20.942 1.00 93.19 552 GLN A C 1
ATOM 4471 O O . GLN A 1 552 ? 16.031 0.029 -22.114 1.00 93.19 552 GLN A O 1
ATOM 4476 N N . ILE A 1 553 ? 16.649 1.268 -20.326 1.00 94.50 553 ILE A N 1
ATOM 4477 C CA . ILE A 1 553 ? 17.793 1.921 -20.978 1.00 94.50 553 ILE A CA 1
ATOM 4478 C C . ILE A 1 553 ? 18.850 0.879 -21.360 1.00 94.50 553 ILE A C 1
ATOM 4480 O O . ILE A 1 553 ? 19.266 0.838 -22.516 1.00 94.50 553 ILE A O 1
ATOM 4484 N N . GLU A 1 554 ? 19.244 -0.013 -20.448 1.00 95.00 554 GLU A N 1
ATOM 4485 C CA . GLU A 1 554 ? 20.220 -1.068 -20.759 1.00 95.00 554 GLU A CA 1
ATOM 4486 C C . GLU A 1 554 ? 19.718 -2.041 -21.834 1.00 95.00 554 GLU A C 1
ATOM 4488 O O . GLU A 1 554 ? 20.462 -2.377 -22.754 1.00 95.00 554 GLU A O 1
ATOM 4493 N N . ALA A 1 555 ? 18.443 -2.438 -21.801 1.00 94.44 555 ALA A N 1
ATOM 4494 C CA . ALA A 1 555 ? 17.867 -3.284 -22.846 1.00 94.44 555 ALA A CA 1
ATOM 4495 C C . ALA A 1 555 ? 17.875 -2.596 -24.222 1.00 94.44 555 ALA A C 1
ATOM 4497 O O . ALA A 1 555 ? 18.088 -3.251 -25.243 1.00 94.44 555 ALA A O 1
ATOM 4498 N N . ALA A 1 556 ? 17.644 -1.284 -24.255 1.00 95.88 556 ALA A N 1
ATOM 4499 C CA . ALA A 1 556 ? 17.694 -0.480 -25.468 1.00 95.88 556 ALA A CA 1
ATOM 4500 C C . ALA A 1 556 ? 19.129 -0.384 -26.022 1.00 95.88 556 ALA A C 1
ATOM 4502 O O . ALA A 1 556 ? 19.356 -0.629 -27.209 1.00 95.88 556 ALA A O 1
ATOM 4503 N N . LEU A 1 557 ? 20.118 -0.136 -25.156 1.00 95.94 557 LEU A N 1
ATOM 4504 C CA . LEU A 1 557 ? 21.540 -0.159 -25.517 1.00 95.94 557 LEU A CA 1
ATOM 4505 C C . LEU A 1 557 ? 21.976 -1.539 -26.031 1.00 95.94 557 LEU A C 1
ATOM 4507 O O . LEU A 1 557 ? 22.702 -1.625 -27.022 1.00 95.94 557 LEU A O 1
ATOM 4511 N N . GLU A 1 558 ? 21.510 -2.623 -25.409 1.00 95.25 558 GLU A N 1
ATOM 4512 C CA . GLU A 1 558 ? 21.842 -3.986 -25.829 1.00 95.25 558 GLU A CA 1
ATOM 4513 C C . GLU A 1 558 ? 21.212 -4.351 -27.178 1.00 95.25 558 GLU A C 1
ATOM 4515 O O . GLU A 1 558 ? 21.852 -5.018 -27.987 1.00 95.25 558 GLU A O 1
ATOM 4520 N N . ARG A 1 559 ? 20.006 -3.855 -27.491 1.00 95.25 559 ARG A N 1
ATOM 4521 C CA . ARG A 1 559 ? 19.420 -4.000 -28.837 1.00 95.25 559 ARG A CA 1
ATOM 4522 C C . ARG A 1 559 ? 20.284 -3.336 -29.907 1.00 95.25 559 ARG A C 1
ATOM 4524 O O . ARG A 1 559 ? 20.467 -3.921 -30.976 1.00 95.25 559 ARG A O 1
ATOM 4531 N N . VAL A 1 560 ? 20.861 -2.169 -29.609 1.00 93.62 560 VAL A N 1
ATOM 4532 C CA . VAL A 1 560 ? 21.837 -1.524 -30.499 1.00 93.62 560 VAL A CA 1
ATOM 4533 C C . VAL A 1 560 ? 23.088 -2.395 -30.631 1.00 93.62 560 VAL A C 1
ATOM 4535 O O . VAL A 1 560 ? 23.447 -2.734 -31.755 1.00 93.62 560 VAL A O 1
ATOM 4538 N N . ARG A 1 561 ? 23.703 -2.850 -29.526 1.00 92.50 561 ARG A N 1
ATOM 4539 C CA . ARG A 1 561 ? 24.889 -3.736 -29.569 1.00 92.50 561 ARG A CA 1
ATOM 4540 C C . ARG A 1 561 ? 24.637 -5.011 -30.373 1.00 92.50 561 ARG A C 1
ATOM 4542 O O . ARG A 1 561 ? 25.452 -5.370 -31.219 1.00 92.50 561 ARG A O 1
ATOM 4549 N N . ALA A 1 562 ? 23.508 -5.678 -30.148 1.00 91.81 562 ALA A N 1
ATOM 4550 C CA . ALA A 1 562 ? 23.130 -6.898 -30.851 1.00 91.81 562 ALA A CA 1
ATOM 4551 C C . ALA A 1 562 ? 22.962 -6.655 -32.357 1.00 91.81 562 ALA A C 1
ATOM 4553 O O . ALA A 1 562 ? 23.452 -7.444 -33.167 1.00 91.81 562 ALA A O 1
ATOM 4554 N N . ARG A 1 563 ? 22.330 -5.539 -32.747 1.00 91.19 563 ARG A N 1
ATOM 4555 C CA . ARG A 1 563 ? 22.211 -5.144 -34.156 1.00 91.19 563 ARG A CA 1
ATOM 4556 C C . ARG A 1 563 ? 23.582 -4.894 -34.785 1.00 91.19 563 ARG A C 1
ATOM 4558 O O . ARG A 1 563 ? 23.812 -5.351 -35.900 1.00 91.19 563 ARG A O 1
ATOM 4565 N N . SER A 1 564 ? 24.490 -4.241 -34.067 1.00 87.44 564 SER A N 1
ATOM 4566 C CA . SER A 1 564 ? 25.870 -4.004 -34.506 1.00 87.44 564 SER A CA 1
ATOM 4567 C C . SER A 1 564 ? 26.672 -5.296 -34.653 1.00 87.44 564 SER A C 1
ATOM 4569 O O . SER A 1 564 ? 27.425 -5.460 -35.609 1.00 87.44 564 SER A O 1
ATOM 4571 N N . LEU A 1 565 ? 26.503 -6.248 -33.731 1.00 86.44 565 LEU A N 1
ATOM 4572 C CA . LEU A 1 565 ? 27.166 -7.553 -33.786 1.00 86.44 565 LEU A CA 1
ATOM 4573 C C . LEU A 1 565 ? 26.653 -8.444 -34.923 1.00 86.44 565 LEU A C 1
ATOM 4575 O O . LEU A 1 565 ? 27.405 -9.286 -35.415 1.00 86.44 565 LEU A O 1
ATOM 4579 N N . ALA A 1 566 ? 25.403 -8.258 -35.344 1.00 87.88 566 ALA A N 1
ATOM 4580 C CA . ALA A 1 566 ? 24.805 -8.957 -36.479 1.00 87.88 566 ALA A CA 1
ATOM 4581 C C . ALA A 1 566 ? 25.217 -8.373 -37.843 1.00 87.88 566 ALA A C 1
ATOM 4583 O O . ALA A 1 566 ? 24.823 -8.908 -38.873 1.00 87.88 566 ALA A O 1
ATOM 4584 N N . MET A 1 567 ? 25.987 -7.282 -37.852 1.00 87.69 567 MET A N 1
ATOM 4585 C CA . MET A 1 567 ? 26.449 -6.633 -39.073 1.00 87.69 567 MET A CA 1
ATOM 4586 C C . MET A 1 567 ? 27.517 -7.489 -39.767 1.00 87.69 567 MET A C 1
ATOM 4588 O O . MET A 1 567 ? 28.540 -7.823 -39.149 1.00 87.69 567 MET A O 1
ATOM 4592 N N . HIS A 1 568 ? 27.281 -7.829 -41.035 1.00 83.38 568 HIS A N 1
ATOM 4593 C CA . HIS A 1 568 ? 28.176 -8.627 -41.884 1.00 83.38 568 HIS A CA 1
ATOM 4594 C C . HIS A 1 568 ? 28.740 -7.854 -43.073 1.00 83.38 568 HIS A C 1
ATOM 4596 O O . HIS A 1 568 ? 29.766 -8.261 -43.615 1.00 83.38 568 HIS A O 1
ATOM 4602 N N . LYS A 1 569 ? 28.073 -6.768 -43.468 1.00 81.69 569 LYS A N 1
ATOM 4603 C CA . LYS A 1 569 ? 28.493 -5.892 -44.556 1.00 81.69 569 LYS A CA 1
ATOM 4604 C C . LYS A 1 569 ? 28.432 -4.432 -44.145 1.00 81.69 569 LYS A C 1
ATOM 4606 O O . LYS A 1 569 ? 27.680 -4.061 -43.242 1.00 81.69 569 LYS A O 1
ATOM 4611 N N . THR A 1 570 ? 29.219 -3.601 -44.812 1.00 80.88 570 THR A N 1
ATOM 4612 C CA . THR A 1 570 ? 29.272 -2.158 -44.539 1.00 80.88 570 THR A CA 1
ATOM 4613 C C . THR A 1 570 ? 27.958 -1.425 -44.857 1.00 80.88 570 THR A C 1
ATOM 4615 O O . THR A 1 570 ? 27.609 -0.475 -44.155 1.00 80.88 570 THR A O 1
ATOM 4618 N N . ASP A 1 571 ? 27.165 -1.901 -45.822 1.00 79.44 571 ASP A N 1
ATOM 4619 C CA . ASP A 1 571 ? 25.855 -1.335 -46.200 1.00 79.44 571 ASP A CA 1
ATOM 4620 C C . ASP A 1 571 ? 24.750 -1.525 -45.137 1.00 79.44 571 ASP A C 1
ATOM 4622 O O . ASP A 1 571 ? 23.685 -0.908 -45.207 1.00 79.44 571 ASP A O 1
ATOM 4626 N N . GLU A 1 572 ? 25.001 -2.327 -44.099 1.00 84.44 572 GLU A N 1
ATOM 4627 C CA . GLU A 1 572 ? 24.060 -2.584 -43.006 1.00 84.44 572 GLU A CA 1
ATOM 4628 C C . GLU A 1 572 ? 24.140 -1.561 -41.858 1.00 84.44 572 GLU A C 1
ATOM 4630 O O . GLU A 1 572 ? 23.276 -1.581 -40.971 1.00 84.44 572 GLU A O 1
ATOM 4635 N N . LEU A 1 573 ? 25.112 -0.637 -41.880 1.00 83.62 573 LEU A N 1
ATOM 4636 C CA . LEU A 1 573 ? 25.291 0.391 -40.845 1.00 83.62 573 LEU A CA 1
ATOM 4637 C C . LEU A 1 573 ? 24.007 1.202 -40.618 1.00 83.62 573 LEU A C 1
ATOM 4639 O O . LEU A 1 573 ? 23.618 1.429 -39.472 1.00 83.62 573 LEU A O 1
ATOM 4643 N N . GLN A 1 574 ? 23.282 1.547 -41.687 1.00 81.94 574 GLN A N 1
ATOM 4644 C CA . GLN A 1 574 ? 22.049 2.335 -41.600 1.00 81.94 574 GLN A CA 1
ATOM 4645 C C . GLN A 1 574 ? 20.972 1.678 -40.726 1.00 81.94 574 GLN A C 1
ATOM 4647 O O . GLN A 1 574 ? 20.250 2.363 -40.000 1.00 81.94 574 GLN A O 1
ATOM 4652 N N . ARG A 1 575 ? 20.888 0.341 -40.719 1.00 84.88 575 ARG A N 1
ATOM 4653 C CA . ARG A 1 575 ? 19.936 -0.384 -39.860 1.00 84.88 575 ARG A CA 1
ATOM 4654 C C . ARG A 1 575 ? 20.275 -0.227 -38.378 1.00 84.88 575 ARG A C 1
ATOM 4656 O O . ARG A 1 575 ? 19.372 -0.233 -37.538 1.00 84.88 575 ARG A O 1
ATOM 4663 N N . VAL A 1 576 ? 21.558 -0.085 -38.039 1.00 88.62 576 VAL A N 1
ATOM 4664 C CA . VAL A 1 576 ? 21.981 0.206 -36.663 1.00 88.62 576 VAL A CA 1
ATOM 4665 C C . VAL A 1 576 ? 21.543 1.615 -36.266 1.00 88.62 576 VAL A C 1
ATOM 4667 O O . VAL A 1 576 ? 21.003 1.799 -35.180 1.00 88.62 576 VAL A O 1
ATOM 4670 N N . ILE A 1 577 ? 21.700 2.592 -37.160 1.00 85.69 577 ILE A N 1
ATOM 4671 C CA . ILE A 1 577 ? 21.335 3.999 -36.925 1.00 85.69 577 ILE A CA 1
ATOM 4672 C C . ILE A 1 577 ? 19.825 4.150 -36.712 1.00 85.69 577 ILE A C 1
ATOM 4674 O O . ILE A 1 577 ? 19.393 4.790 -35.753 1.00 85.69 577 ILE A O 1
ATOM 4678 N N . GLN A 1 578 ? 19.020 3.473 -37.533 1.00 87.12 578 GLN A N 1
ATOM 4679 C CA . GLN A 1 578 ? 17.568 3.382 -37.342 1.00 87.12 578 GLN A CA 1
ATOM 4680 C C . GLN A 1 578 ? 17.205 2.752 -35.992 1.00 87.12 578 GLN A C 1
ATOM 4682 O O . GLN A 1 578 ? 16.305 3.231 -35.304 1.00 87.12 578 GLN A O 1
ATOM 4687 N N . THR A 1 579 ? 17.935 1.709 -35.578 1.00 91.44 579 THR A N 1
ATOM 4688 C CA . THR A 1 579 ? 17.735 1.083 -34.262 1.00 91.44 579 THR A CA 1
ATOM 4689 C C . THR A 1 579 ? 18.044 2.077 -33.139 1.00 91.44 579 THR A C 1
ATOM 4691 O O . THR A 1 579 ? 17.231 2.221 -32.234 1.00 91.44 579 THR A O 1
ATOM 4694 N N . VAL A 1 580 ? 19.151 2.826 -33.211 1.00 92.31 580 VAL A N 1
ATOM 4695 C CA . VAL A 1 580 ? 19.482 3.879 -32.227 1.00 92.31 580 VAL A CA 1
ATOM 4696 C C . VAL A 1 580 ? 18.350 4.899 -32.107 1.00 92.31 580 VAL A C 1
ATOM 4698 O O . VAL A 1 580 ? 17.911 5.190 -30.997 1.00 92.31 580 VAL A O 1
ATOM 4701 N N . HIS A 1 581 ? 17.845 5.414 -33.229 1.00 90.69 581 HIS A N 1
ATOM 4702 C CA . HIS A 1 581 ? 16.747 6.380 -33.225 1.00 90.69 581 HIS A CA 1
ATOM 4703 C C . HIS A 1 581 ? 15.469 5.812 -32.597 1.00 90.69 581 HIS A C 1
ATOM 4705 O O . HIS A 1 581 ? 14.889 6.432 -31.705 1.00 90.69 581 HIS A O 1
ATOM 4711 N N . GLN A 1 582 ? 15.059 4.613 -33.018 1.00 91.69 582 GLN A N 1
ATOM 4712 C CA . GLN A 1 582 ? 13.858 3.959 -32.502 1.00 91.69 582 GLN A CA 1
ATOM 4713 C C . GLN A 1 582 ? 13.951 3.710 -30.994 1.00 91.69 582 GLN A C 1
ATOM 4715 O O . GLN A 1 582 ? 12.980 3.906 -30.268 1.00 91.69 582 GLN A O 1
ATOM 4720 N N . GLU A 1 583 ? 15.117 3.296 -30.511 1.00 95.62 583 GLU A N 1
ATOM 4721 C CA . GLU A 1 583 ? 15.339 3.038 -29.094 1.00 95.62 583 GLU A CA 1
ATOM 4722 C C . GLU A 1 583 ? 15.342 4.319 -28.251 1.00 95.62 583 GLU A C 1
ATOM 4724 O O . GLU A 1 583 ? 14.770 4.331 -27.161 1.00 95.62 583 GLU A O 1
ATOM 4729 N N . LEU A 1 584 ? 15.890 5.423 -28.766 1.00 94.00 584 LEU A N 1
ATOM 4730 C CA . LEU A 1 584 ? 15.783 6.731 -28.112 1.00 94.00 584 LEU A CA 1
ATOM 4731 C C . LEU A 1 584 ? 14.317 7.202 -28.017 1.00 94.00 584 LEU A C 1
ATOM 4733 O O . LEU A 1 584 ? 13.911 7.720 -26.976 1.00 94.00 584 LEU A O 1
ATOM 4737 N N . LEU A 1 585 ? 13.502 6.965 -29.054 1.00 91.94 585 LEU A N 1
ATOM 4738 C CA . LEU A 1 585 ? 12.057 7.237 -29.022 1.00 91.94 585 LEU A CA 1
ATOM 4739 C C . LEU A 1 585 ? 11.306 6.326 -28.039 1.00 91.94 585 LEU A C 1
ATOM 4741 O O . LEU A 1 585 ? 10.458 6.809 -27.293 1.00 91.94 585 LEU A O 1
ATOM 4745 N N . ASN A 1 586 ? 11.635 5.030 -27.986 1.00 93.94 586 ASN A N 1
ATOM 4746 C CA . ASN A 1 586 ? 11.032 4.071 -27.047 1.00 93.94 586 ASN A CA 1
ATOM 4747 C C . ASN A 1 586 ? 11.318 4.430 -25.581 1.00 93.94 586 ASN A C 1
ATOM 4749 O O . ASN A 1 586 ? 10.553 4.071 -24.686 1.00 93.94 586 ASN A O 1
ATOM 4753 N N . LEU A 1 587 ? 12.411 5.153 -25.327 1.00 95.19 587 LEU A N 1
ATOM 4754 C CA . LEU A 1 587 ? 12.735 5.716 -24.020 1.00 95.19 587 LEU A CA 1
ATOM 4755 C C . LEU A 1 587 ? 12.004 7.040 -23.744 1.00 95.19 587 LEU A C 1
ATOM 4757 O O . LEU A 1 587 ? 12.284 7.667 -22.725 1.00 95.19 587 LEU A O 1
ATOM 4761 N N . ASN A 1 588 ? 11.031 7.438 -24.566 1.00 92.69 588 ASN A N 1
ATOM 4762 C CA . ASN A 1 588 ? 10.247 8.670 -24.436 1.00 92.69 588 ASN A CA 1
ATOM 4763 C C . ASN A 1 588 ? 11.099 9.950 -24.435 1.00 92.69 588 ASN A C 1
ATOM 4765 O O . ASN A 1 588 ? 10.726 10.936 -23.803 1.00 92.69 588 ASN A O 1
ATOM 4769 N N . ILE A 1 589 ? 12.238 9.953 -25.133 1.00 93.88 589 ILE A N 1
ATOM 4770 C CA . ILE A 1 589 ? 12.981 11.192 -25.375 1.00 93.88 589 ILE A CA 1
ATOM 4771 C C . ILE A 1 589 ? 12.222 11.983 -26.444 1.00 93.88 589 ILE A C 1
ATOM 4773 O O . ILE A 1 589 ? 11.929 11.448 -27.515 1.00 93.88 589 ILE A O 1
ATOM 4777 N N . SER A 1 590 ? 11.920 13.255 -26.172 1.00 91.00 590 SER A N 1
ATOM 4778 C CA . SER A 1 590 ? 11.155 14.144 -27.063 1.00 91.00 590 SER A CA 1
ATOM 4779 C C . SER A 1 590 ? 11.941 14.547 -28.319 1.00 91.00 590 SER A C 1
ATOM 4781 O O . SER A 1 590 ? 12.327 15.703 -28.493 1.00 91.00 590 SER A O 1
ATOM 4783 N N . ILE A 1 591 ? 12.206 13.594 -29.211 1.00 90.88 591 ILE A N 1
ATOM 4784 C CA . ILE A 1 591 ? 12.893 13.803 -30.488 1.00 90.88 591 ILE A CA 1
ATOM 4785 C C . ILE A 1 591 ? 11.836 14.038 -31.566 1.00 90.88 591 ILE A C 1
ATOM 4787 O O . ILE A 1 591 ? 11.199 13.103 -32.041 1.00 90.88 591 ILE A O 1
ATOM 4791 N N . SER A 1 592 ? 11.660 15.290 -31.981 1.00 87.00 592 SER A N 1
ATOM 4792 C CA . SER A 1 592 ? 10.755 15.653 -33.085 1.00 87.00 592 SER A CA 1
ATOM 4793 C C . SER A 1 592 ? 11.489 15.917 -34.398 1.00 87.00 592 SER A C 1
ATOM 4795 O O . SER A 1 592 ? 10.860 16.004 -35.452 1.00 87.00 592 SER A O 1
ATOM 4797 N N . GLY A 1 593 ? 12.819 16.038 -34.352 1.00 80.31 593 GLY A N 1
ATOM 4798 C CA . GLY A 1 593 ? 13.622 16.428 -35.499 1.00 80.31 593 GLY A CA 1
ATOM 4799 C C . GLY A 1 593 ? 14.524 15.404 -36.132 1.00 80.31 593 GLY A C 1
ATOM 4800 O O . GLY A 1 593 ? 15.170 15.739 -37.123 1.00 80.31 593 GLY A O 1
ATOM 4801 N N . GLY A 1 594 ? 14.491 14.185 -35.613 1.00 87.12 594 GLY A N 1
ATOM 4802 C CA . GLY A 1 594 ? 15.335 13.085 -36.042 1.00 87.12 594 GLY A CA 1
ATOM 4803 C C . GLY A 1 594 ? 16.586 12.947 -35.182 1.00 87.12 594 GLY A C 1
ATOM 4804 O O . GLY A 1 594 ? 16.975 13.848 -34.428 1.00 87.12 594 GLY A O 1
ATOM 4805 N N . SER A 1 595 ? 17.195 11.776 -35.300 1.00 89.88 595 SER A N 1
ATOM 4806 C CA . SER A 1 595 ? 18.518 11.475 -34.763 1.00 89.88 595 SER A CA 1
ATOM 4807 C C . SER A 1 595 ? 19.483 11.358 -35.927 1.00 89.88 595 SER A C 1
ATOM 4809 O O . SER A 1 595 ? 19.176 10.702 -36.922 1.00 89.88 595 SER A O 1
ATOM 4811 N N . PHE A 1 596 ? 20.641 11.987 -35.799 1.00 88.88 596 PHE A N 1
ATOM 4812 C CA . PHE A 1 596 ? 21.645 12.029 -36.846 1.00 88.88 596 PHE A CA 1
ATOM 4813 C C . PHE A 1 596 ? 22.984 11.576 -36.308 1.00 88.88 596 PHE A C 1
ATOM 4815 O O . PHE A 1 596 ? 23.352 11.880 -35.172 1.00 88.88 596 PHE A O 1
ATOM 4822 N N . ILE A 1 597 ? 23.718 10.878 -37.159 1.00 90.12 597 ILE A N 1
ATOM 4823 C CA . ILE A 1 597 ? 25.063 10.413 -36.872 1.00 90.12 597 ILE A CA 1
ATOM 4824 C C . ILE A 1 597 ? 25.984 10.927 -37.962 1.00 90.12 597 ILE A C 1
ATOM 4826 O O . ILE A 1 597 ? 25.697 10.731 -39.137 1.00 90.12 597 ILE A O 1
ATOM 4830 N N . ALA A 1 598 ? 27.079 11.574 -37.585 1.00 89.88 598 ALA A N 1
ATOM 4831 C CA . ALA A 1 598 ? 28.101 12.033 -38.517 1.00 89.88 598 ALA A CA 1
ATOM 4832 C C . ALA A 1 598 ? 29.436 11.330 -38.257 1.00 89.88 598 ALA A C 1
ATOM 4834 O O . ALA A 1 598 ? 29.748 11.010 -37.106 1.00 89.88 598 ALA A O 1
ATOM 4835 N N . ILE A 1 599 ? 30.224 11.112 -39.315 1.00 88.50 599 ILE A N 1
ATOM 4836 C CA . ILE A 1 599 ? 31.601 10.624 -39.182 1.00 88.50 599 ILE A CA 1
ATOM 4837 C C . ILE A 1 599 ? 32.518 11.828 -39.057 1.00 88.50 599 ILE A C 1
ATOM 4839 O O . ILE A 1 599 ? 32.608 12.662 -39.954 1.00 88.50 599 ILE A O 1
ATOM 4843 N N . ASN A 1 600 ? 33.244 11.902 -37.949 1.00 89.12 600 ASN A N 1
ATOM 4844 C CA . ASN A 1 600 ? 34.027 13.084 -37.609 1.00 89.12 600 ASN A CA 1
ATOM 4845 C C . ASN A 1 600 ? 35.160 13.340 -38.613 1.00 89.12 600 ASN A C 1
ATOM 4847 O O . ASN A 1 600 ? 35.466 14.495 -38.894 1.00 89.12 600 ASN A O 1
ATOM 4851 N N . SER A 1 601 ? 35.762 12.282 -39.172 1.00 84.38 601 SER A N 1
ATOM 4852 C CA . SER A 1 601 ? 36.838 12.396 -40.167 1.00 84.38 601 SER A CA 1
ATOM 4853 C C . SER A 1 601 ? 36.373 12.889 -41.537 1.00 84.38 601 SER A C 1
ATOM 4855 O O . SER A 1 601 ? 37.204 13.330 -42.320 1.00 84.38 601 SER A O 1
ATOM 4857 N N . GLU A 1 602 ? 35.075 12.815 -41.833 1.00 84.75 602 GLU A N 1
ATOM 4858 C CA . GLU A 1 602 ? 34.500 13.259 -43.111 1.00 84.75 602 GLU A CA 1
ATOM 4859 C C . GLU A 1 602 ? 34.031 14.722 -43.058 1.00 84.75 602 GLU A C 1
ATOM 4861 O O . GLU A 1 602 ? 33.650 15.297 -44.075 1.00 84.75 602 GLU A O 1
ATOM 4866 N N . ILE A 1 603 ? 34.067 15.354 -41.879 1.00 83.94 603 ILE A N 1
ATOM 4867 C CA . ILE A 1 603 ? 33.580 16.722 -41.686 1.00 83.94 603 ILE A CA 1
ATOM 4868 C C . ILE A 1 603 ? 34.726 17.728 -41.853 1.00 83.94 603 ILE A C 1
ATOM 4870 O O . ILE A 1 603 ? 35.427 18.085 -40.900 1.00 83.94 603 ILE A O 1
ATOM 4874 N N . GLU A 1 604 ? 34.873 18.262 -43.068 1.00 76.50 604 GLU A N 1
ATOM 4875 C CA . GLU A 1 604 ? 35.719 19.431 -43.343 1.00 76.50 604 GLU A CA 1
ATOM 4876 C C . GLU A 1 604 ? 34.911 20.734 -43.384 1.00 76.50 604 GLU A C 1
ATOM 4878 O O . GLU A 1 604 ? 34.926 21.503 -42.416 1.00 76.50 604 GLU A O 1
ATOM 4883 N N . THR A 1 605 ? 34.212 20.996 -44.486 1.00 76.12 605 THR A N 1
ATOM 4884 C CA . THR A 1 605 ? 33.273 22.122 -44.651 1.00 76.12 605 THR A CA 1
ATOM 4885 C C . THR A 1 605 ? 31.838 21.646 -44.845 1.00 76.12 605 THR A C 1
ATOM 4887 O O . THR A 1 605 ? 30.898 22.398 -44.599 1.00 76.12 605 THR A O 1
ATOM 4890 N N . GLU A 1 606 ? 31.661 20.394 -45.250 1.00 80.44 606 GLU A N 1
ATOM 4891 C CA . GLU A 1 606 ? 30.378 19.758 -45.539 1.00 80.44 606 GLU A CA 1
ATOM 4892 C C . GLU A 1 606 ? 30.036 18.741 -44.440 1.00 80.44 606 GLU A C 1
ATOM 4894 O O . GLU A 1 606 ? 30.935 18.169 -43.819 1.00 80.44 606 GLU A O 1
ATOM 4899 N N . ILE A 1 607 ? 28.745 18.563 -44.136 1.00 85.06 607 ILE A N 1
ATOM 4900 C CA . ILE A 1 607 ? 28.289 17.565 -43.161 1.00 85.06 607 ILE A CA 1
ATOM 4901 C C . ILE A 1 607 ? 27.660 16.409 -43.925 1.00 85.06 607 ILE A C 1
ATOM 4903 O O . ILE A 1 607 ? 26.582 16.544 -44.508 1.00 85.06 607 ILE A O 1
ATOM 4907 N N . HIS A 1 608 ? 28.321 15.260 -43.845 1.00 84.62 608 HIS A N 1
ATOM 4908 C CA . HIS A 1 608 ? 27.777 13.978 -44.256 1.00 84.62 608 HIS A CA 1
ATOM 4909 C C . HIS A 1 608 ? 27.301 13.228 -43.015 1.00 84.62 608 HIS A C 1
ATOM 4911 O O . HIS A 1 608 ? 28.068 12.984 -42.077 1.00 84.62 608 HIS A O 1
ATOM 4917 N N . CYS A 1 609 ? 26.012 12.913 -42.970 1.00 85.94 609 CYS A N 1
ATOM 4918 C CA . CYS A 1 609 ? 25.415 12.244 -41.827 1.00 85.94 609 CYS A CA 1
ATOM 4919 C C . CYS A 1 609 ? 24.323 11.269 -42.247 1.00 85.94 609 CYS A C 1
ATOM 4921 O O . CYS A 1 609 ? 23.714 11.389 -43.303 1.00 85.94 609 CYS A O 1
ATOM 4923 N N . TRP A 1 610 ? 24.043 10.303 -41.391 1.00 84.19 610 TRP A N 1
ATOM 4924 C CA . TRP A 1 610 ? 22.904 9.413 -41.536 1.00 84.19 610 TRP A CA 1
ATOM 4925 C C . TRP A 1 610 ? 21.823 9.877 -40.580 1.00 84.19 610 TRP A C 1
ATOM 4927 O O . TRP A 1 610 ? 22.061 9.989 -39.376 1.00 84.19 610 TRP A O 1
ATOM 4937 N N . GLY A 1 611 ? 20.653 10.179 -41.129 1.00 80.44 611 GLY A N 1
ATOM 4938 C CA . GLY A 1 611 ? 19.469 10.558 -40.371 1.00 80.44 611 GLY A CA 1
ATOM 4939 C C . GLY A 1 611 ? 18.497 9.393 -40.243 1.00 80.44 611 GLY A C 1
ATOM 4940 O O . GLY A 1 611 ? 18.379 8.568 -41.148 1.00 80.44 611 GLY A O 1
ATOM 4941 N N . SER A 1 612 ? 17.778 9.348 -39.127 1.00 81.19 612 SER A N 1
ATOM 4942 C CA . SER A 1 612 ? 16.573 8.537 -38.966 1.00 81.19 612 SER A CA 1
ATOM 4943 C C . SER A 1 612 ? 15.484 9.392 -38.321 1.00 81.19 612 SER A C 1
ATOM 4945 O O . SER A 1 612 ? 15.743 10.104 -37.343 1.00 81.19 612 SER A O 1
ATOM 4947 N N . GLY A 1 613 ? 14.273 9.319 -38.883 1.00 75.25 613 GLY A N 1
ATOM 4948 C CA . GLY A 1 613 ? 13.122 10.112 -38.453 1.00 75.25 613 GLY A CA 1
ATOM 4949 C C . GLY A 1 613 ? 13.170 11.596 -38.847 1.00 75.25 613 GLY A C 1
ATOM 4950 O O . GLY A 1 613 ? 14.137 12.111 -39.412 1.00 75.25 613 GLY A O 1
ATOM 4951 N N . GLY A 1 614 ? 12.084 12.313 -38.546 1.00 71.06 614 GLY A N 1
ATOM 4952 C CA . GLY A 1 614 ? 11.930 13.724 -38.907 1.00 71.06 614 GLY A CA 1
ATOM 4953 C C . GLY A 1 614 ? 11.846 13.950 -40.423 1.00 71.06 614 GLY A C 1
ATOM 4954 O O . GLY A 1 614 ? 11.223 13.186 -41.153 1.00 71.06 614 GLY A O 1
ATOM 4955 N N . THR A 1 615 ? 12.461 15.031 -40.907 1.00 58.44 615 THR A N 1
ATOM 4956 C CA . THR A 1 615 ? 12.419 15.450 -42.323 1.00 58.44 615 THR A CA 1
ATOM 4957 C C . THR A 1 615 ? 13.493 14.795 -43.202 1.00 58.44 615 THR A C 1
ATOM 4959 O O . THR A 1 615 ? 13.563 15.096 -44.392 1.00 58.44 615 THR A O 1
ATOM 4962 N N . ALA A 1 616 ? 14.322 13.916 -42.630 1.00 56.66 616 ALA A N 1
ATOM 4963 C CA . ALA A 1 616 ? 15.433 13.232 -43.295 1.00 56.66 616 ALA A CA 1
ATOM 4964 C C . ALA A 1 616 ? 15.375 11.707 -43.080 1.00 56.66 616 ALA A C 1
ATOM 4966 O O . ALA A 1 616 ? 16.405 11.062 -42.892 1.00 56.66 616 ALA A O 1
ATOM 4967 N N . ASP A 1 617 ? 14.166 11.140 -43.085 1.00 65.75 617 ASP A N 1
ATOM 4968 C CA . ASP A 1 617 ? 13.946 9.701 -42.941 1.00 65.75 617 ASP A CA 1
ATOM 4969 C C . ASP A 1 617 ? 14.328 8.967 -44.237 1.00 65.75 617 ASP A C 1
ATOM 4971 O O . ASP A 1 617 ? 13.502 8.731 -45.119 1.00 65.75 617 ASP A O 1
ATOM 4975 N N . THR A 1 618 ? 15.623 8.691 -44.405 1.00 64.19 618 THR A N 1
ATOM 4976 C CA . THR A 1 618 ? 16.165 8.036 -45.603 1.00 64.19 618 THR A CA 1
ATOM 4977 C C . THR A 1 618 ? 17.034 6.840 -45.231 1.00 64.19 618 THR A C 1
ATOM 4979 O O . THR A 1 618 ? 17.500 6.719 -44.101 1.00 64.19 618 THR A O 1
ATOM 4982 N N . SER A 1 619 ? 17.242 5.924 -46.180 1.00 62.84 619 SER A N 1
ATOM 4983 C CA . SER A 1 619 ? 18.167 4.793 -46.002 1.00 62.84 619 SER A CA 1
ATOM 4984 C C . SER A 1 619 ? 19.587 5.094 -46.499 1.00 62.84 619 SER A C 1
ATOM 4986 O O . SER A 1 619 ? 20.436 4.208 -46.478 1.00 62.84 619 SER A O 1
ATOM 4988 N N . GLU A 1 620 ? 19.848 6.322 -46.946 1.00 69.25 620 GLU A N 1
ATOM 4989 C CA . GLU A 1 620 ? 21.109 6.726 -47.566 1.00 69.25 620 GLU A CA 1
ATOM 4990 C C . GLU A 1 620 ? 21.814 7.799 -46.728 1.00 69.25 620 GLU A C 1
ATOM 4992 O O . GLU A 1 620 ? 21.220 8.436 -45.853 1.00 69.25 620 GLU A O 1
ATOM 4997 N N . GLN A 1 621 ? 23.108 7.987 -46.988 1.00 79.81 621 GLN A N 1
ATOM 4998 C CA . GLN A 1 621 ? 23.867 9.079 -46.392 1.00 79.81 621 GLN A CA 1
ATOM 4999 C C . GLN A 1 621 ? 23.290 10.412 -46.884 1.00 79.81 621 GLN A C 1
ATOM 5001 O O . GLN A 1 621 ? 23.108 10.638 -48.079 1.00 79.81 621 GLN A O 1
ATOM 5006 N N . VAL A 1 622 ? 23.004 11.305 -45.948 1.00 80.62 622 VAL A N 1
ATOM 5007 C CA . VAL A 1 622 ? 22.459 12.631 -46.204 1.00 80.62 622 VAL A CA 1
ATOM 5008 C C . VAL A 1 622 ? 23.599 13.640 -46.229 1.00 80.62 622 VAL A C 1
ATOM 5010 O O . VAL A 1 622 ? 24.436 13.685 -45.327 1.00 80.62 622 VAL A O 1
ATOM 5013 N N . HIS A 1 623 ? 23.608 14.482 -47.258 1.00 85.19 623 HIS A N 1
ATOM 5014 C CA . HIS A 1 623 ? 24.529 15.604 -47.369 1.00 85.19 623 HIS A CA 1
ATOM 5015 C C . HIS A 1 623 ? 23.813 16.901 -46.975 1.00 85.19 623 HIS A C 1
ATOM 5017 O O . HIS A 1 623 ? 22.815 17.277 -47.591 1.00 85.19 623 HIS A O 1
ATOM 5023 N N . ILE A 1 624 ? 24.323 17.593 -45.954 1.00 86.31 624 ILE A N 1
ATOM 5024 C CA . ILE A 1 624 ? 23.898 18.949 -45.593 1.00 86.31 624 ILE A CA 1
ATOM 5025 C C . ILE A 1 624 ? 24.930 19.927 -46.167 1.00 86.31 624 ILE A C 1
ATOM 5027 O O . ILE A 1 624 ? 26.047 19.987 -45.644 1.00 86.31 624 ILE A O 1
ATOM 5031 N N . PRO A 1 625 ? 24.574 20.718 -47.197 1.00 84.75 625 PRO A N 1
ATOM 5032 C CA . PRO A 1 625 ? 25.512 21.652 -47.808 1.00 84.75 625 PRO A CA 1
ATOM 5033 C C . PRO A 1 625 ? 25.905 22.779 -46.855 1.00 84.75 625 PRO A C 1
ATOM 5035 O O . PRO A 1 625 ? 25.132 23.155 -45.967 1.00 84.75 625 PRO A O 1
ATOM 5038 N N . TYR A 1 626 ? 27.086 23.361 -47.088 1.00 87.19 626 TYR A N 1
ATOM 5039 C CA . TYR A 1 626 ? 27.600 24.456 -46.268 1.00 87.19 626 TYR A CA 1
ATOM 5040 C C . TYR A 1 626 ? 26.597 25.610 -46.160 1.00 87.19 626 TYR A C 1
ATOM 5042 O O . TYR A 1 626 ? 26.166 26.190 -47.162 1.00 87.19 626 TYR A O 1
ATOM 5050 N N . PHE A 1 627 ? 26.271 25.979 -44.922 1.00 88.69 627 PHE A N 1
ATOM 5051 C CA . PHE A 1 627 ? 25.403 27.107 -44.617 1.00 88.69 627 PHE A CA 1
ATOM 5052 C C . PHE A 1 627 ? 26.099 28.037 -43.626 1.00 88.69 627 PHE A C 1
ATOM 5054 O O . PHE A 1 627 ? 26.369 27.649 -42.492 1.00 88.69 627 PHE A O 1
ATOM 5061 N N . ASP A 1 628 ? 26.390 29.274 -44.037 1.00 88.56 628 ASP A N 1
ATOM 5062 C CA . ASP A 1 628 ? 27.151 30.239 -43.228 1.00 88.56 628 ASP A CA 1
ATOM 5063 C C . ASP A 1 628 ? 26.303 30.870 -42.110 1.00 88.56 628 ASP A C 1
ATOM 5065 O O . ASP A 1 628 ? 26.023 32.071 -42.083 1.00 88.56 628 ASP A O 1
ATOM 5069 N N . LYS A 1 629 ? 25.806 30.029 -41.201 1.00 90.00 629 LYS A N 1
ATOM 5070 C CA . LYS A 1 629 ? 24.983 30.414 -40.055 1.00 90.00 629 LYS A CA 1
ATOM 5071 C C . LYS A 1 629 ? 25.366 29.614 -38.813 1.00 90.00 629 LYS A C 1
ATOM 5073 O O . LYS A 1 629 ? 25.755 28.452 -38.948 1.00 90.00 629 LYS A O 1
ATOM 5078 N N . PRO A 1 630 ? 25.158 30.179 -37.603 1.00 87.38 630 PRO A N 1
ATOM 5079 C CA . PRO A 1 630 ? 25.472 29.518 -36.332 1.00 87.38 630 PRO A CA 1
ATOM 5080 C C . PRO A 1 630 ? 24.886 28.113 -36.195 1.00 87.38 630 PRO A C 1
ATOM 5082 O O . PRO A 1 630 ? 25.471 27.262 -35.538 1.00 87.38 630 PRO A O 1
ATOM 5085 N N . PHE A 1 631 ? 23.753 27.850 -36.845 1.00 83.06 631 PHE A N 1
ATOM 5086 C CA . PHE A 1 631 ? 23.131 26.533 -36.888 1.00 83.06 631 PHE A CA 1
ATOM 5087 C C . PHE A 1 631 ? 24.070 25.423 -37.383 1.00 83.06 631 PHE A C 1
ATOM 5089 O O . PHE A 1 631 ? 24.043 24.301 -36.879 1.00 83.06 631 PHE A O 1
ATOM 5096 N N . TYR A 1 632 ? 24.878 25.736 -38.387 1.00 88.19 632 TYR A N 1
ATOM 5097 C CA . TYR A 1 632 ? 25.741 24.795 -39.084 1.00 88.19 632 TYR A CA 1
ATOM 5098 C C . TYR A 1 632 ? 27.197 24.952 -38.629 1.00 88.19 632 TYR A C 1
ATOM 5100 O O . TYR A 1 632 ? 27.865 23.972 -38.302 1.00 88.19 632 TYR A O 1
ATOM 5108 N N . THR A 1 633 ? 27.676 26.194 -38.512 1.00 90.69 633 THR A N 1
ATOM 5109 C CA . THR A 1 633 ? 29.066 26.483 -38.131 1.00 90.69 633 THR A CA 1
ATOM 5110 C C . THR A 1 633 ? 29.382 26.082 -36.690 1.00 90.69 633 THR A C 1
ATOM 5112 O O . THR A 1 633 ? 30.483 25.588 -36.434 1.00 90.69 633 THR A O 1
ATOM 5115 N N . ASN A 1 634 ? 28.434 26.209 -35.752 1.00 92.62 634 ASN A N 1
ATOM 5116 C CA . ASN A 1 634 ? 28.645 25.757 -34.375 1.00 92.62 634 ASN A CA 1
ATOM 5117 C C . ASN A 1 634 ? 28.670 24.226 -34.267 1.00 92.62 634 ASN A C 1
ATOM 5119 O O . ASN A 1 634 ? 29.509 23.707 -33.535 1.00 92.62 634 ASN A O 1
ATOM 5123 N N . LEU A 1 635 ? 27.845 23.508 -35.041 1.00 91.88 635 LEU A N 1
ATOM 5124 C CA . LEU A 1 635 ? 27.861 22.041 -35.081 1.00 91.88 635 LEU A CA 1
ATOM 5125 C C . LEU A 1 635 ? 29.217 21.519 -35.570 1.00 91.88 635 LEU A C 1
ATOM 5127 O O . LEU A 1 635 ? 29.834 20.701 -34.891 1.00 91.88 635 LEU A O 1
ATOM 5131 N N . ILE A 1 636 ? 29.724 22.045 -36.693 1.00 92.00 636 ILE A N 1
ATOM 5132 C CA . ILE A 1 636 ? 31.061 21.692 -37.199 1.00 92.00 636 ILE A CA 1
ATOM 5133 C C . ILE A 1 636 ? 32.132 22.015 -36.161 1.00 92.00 636 ILE A C 1
ATOM 5135 O O . ILE A 1 636 ? 32.992 21.182 -35.879 1.00 92.00 636 ILE A O 1
ATOM 5139 N N . LYS A 1 637 ? 32.092 23.218 -35.576 1.00 92.38 637 LYS A N 1
ATOM 5140 C CA . LYS A 1 637 ? 33.064 23.628 -34.557 1.00 92.38 637 LYS A CA 1
ATOM 5141 C C . LYS A 1 637 ? 33.030 22.693 -33.348 1.00 92.38 637 LYS A C 1
ATOM 5143 O O . LYS A 1 637 ? 34.089 22.308 -32.856 1.00 92.38 637 LYS A O 1
ATOM 5148 N N . GLY A 1 638 ? 31.840 22.326 -32.882 1.00 92.62 638 GLY A N 1
ATOM 5149 C CA . GLY A 1 638 ? 31.641 21.408 -31.767 1.00 92.62 638 GLY A CA 1
ATOM 5150 C C . GLY A 1 638 ? 32.219 20.026 -32.058 1.00 92.62 638 GLY A C 1
ATOM 5151 O O . GLY A 1 638 ? 32.997 19.524 -31.254 1.00 92.62 638 GLY A O 1
ATOM 5152 N N . ILE A 1 639 ? 31.945 19.463 -33.238 1.00 92.88 639 ILE A N 1
ATOM 5153 C CA . ILE A 1 639 ? 32.498 18.165 -33.660 1.00 92.88 639 ILE A CA 1
ATOM 5154 C C . ILE A 1 639 ? 34.030 18.225 -33.781 1.00 92.88 639 ILE A C 1
ATOM 5156 O O . ILE A 1 639 ? 34.731 17.372 -33.241 1.00 92.88 639 ILE A O 1
ATOM 5160 N N . LYS A 1 640 ? 34.577 19.273 -34.410 1.00 91.12 640 LYS A N 1
ATOM 5161 C CA . LYS A 1 640 ? 36.032 19.452 -34.576 1.00 91.12 640 LYS A CA 1
ATOM 5162 C C . LYS A 1 640 ? 36.786 19.730 -33.276 1.00 91.12 640 LYS A C 1
ATOM 5164 O O . LYS A 1 640 ? 38.003 19.575 -33.243 1.00 91.12 640 LYS A O 1
ATOM 5169 N N . THR A 1 641 ? 36.092 20.146 -32.217 1.00 92.56 641 THR A N 1
ATOM 5170 C CA . THR A 1 641 ? 36.709 20.338 -30.894 1.00 92.56 641 THR A CA 1
ATOM 5171 C C . THR A 1 641 ? 37.138 18.998 -30.277 1.00 92.56 641 THR A C 1
ATOM 5173 O O . THR A 1 641 ? 38.045 18.975 -29.446 1.00 92.56 641 THR A O 1
ATOM 5176 N N . GLY A 1 642 ? 36.554 17.882 -30.725 1.00 89.19 642 GLY A N 1
ATOM 5177 C CA . GLY A 1 642 ? 36.863 16.535 -30.255 1.00 89.19 642 GLY A CA 1
ATOM 5178 C C . GLY A 1 642 ? 35.862 16.018 -29.216 1.00 89.19 642 GLY A C 1
ATOM 5179 O O . GLY A 1 642 ? 34.808 16.630 -29.019 1.00 89.19 642 GLY A O 1
ATOM 5180 N N . PRO A 1 643 ? 36.163 14.878 -28.562 1.00 92.94 643 PRO A N 1
ATOM 5181 C CA . PRO A 1 643 ? 35.213 14.186 -27.702 1.00 92.94 643 PRO A CA 1
ATOM 5182 C C . PRO A 1 643 ? 34.633 15.078 -26.605 1.00 92.94 643 PRO A C 1
ATOM 5184 O O . PRO A 1 643 ? 35.363 15.722 -25.849 1.00 92.94 643 PRO A O 1
ATOM 5187 N N . GLY A 1 644 ? 33.309 15.101 -26.501 1.00 95.44 644 GLY A N 1
ATOM 5188 C CA . GLY A 1 644 ? 32.612 16.020 -25.615 1.00 95.44 644 GLY A CA 1
ATOM 5189 C C . GLY A 1 644 ? 31.100 15.988 -25.788 1.00 95.44 644 GLY A C 1
ATOM 5190 O O . GLY A 1 644 ? 30.536 15.156 -26.500 1.00 95.44 644 GLY A O 1
ATOM 5191 N N . PHE A 1 645 ? 30.431 16.908 -25.102 1.00 97.00 645 PHE A N 1
ATOM 5192 C CA . PHE A 1 645 ? 28.985 17.059 -25.156 1.00 97.00 645 PHE A CA 1
ATOM 5193 C C . PHE A 1 645 ? 28.624 18.538 -25.174 1.00 97.00 645 PHE A C 1
ATOM 5195 O O . PHE A 1 645 ? 29.154 19.310 -24.373 1.00 97.00 645 PHE A O 1
ATOM 5202 N N . PHE A 1 646 ? 27.713 18.930 -26.057 1.00 96.69 646 PHE A N 1
ATOM 5203 C CA . PHE A 1 646 ? 27.207 20.295 -26.111 1.00 96.69 646 PHE A CA 1
ATOM 5204 C C . PHE A 1 646 ? 25.733 20.325 -26.501 1.00 96.69 646 PHE A C 1
ATOM 5206 O O . PHE A 1 646 ? 25.203 19.393 -27.108 1.00 96.69 646 PHE A O 1
ATOM 5213 N N . THR A 1 647 ? 25.074 21.418 -26.126 1.00 96.25 647 THR A N 1
ATOM 5214 C CA . THR A 1 647 ? 23.679 21.689 -26.474 1.00 96.25 647 THR A CA 1
ATOM 5215 C C . THR A 1 647 ? 23.580 23.043 -27.147 1.00 96.25 647 THR A C 1
ATOM 5217 O O . THR A 1 647 ? 24.376 23.945 -26.876 1.00 96.25 647 THR A O 1
ATOM 5220 N N . GLU A 1 648 ? 22.629 23.167 -28.058 1.00 95.06 648 GLU A N 1
ATOM 5221 C CA . GLU A 1 648 ? 22.407 24.367 -28.846 1.00 95.06 648 GLU A CA 1
ATOM 5222 C C . GLU A 1 648 ? 20.919 24.668 -28.910 1.00 95.06 648 GLU A C 1
ATOM 5224 O O . GLU A 1 648 ? 20.082 23.766 -28.995 1.00 95.06 648 GLU A O 1
ATOM 5229 N N . GLU A 1 649 ? 20.601 25.956 -28.890 1.00 94.75 649 GLU A N 1
ATOM 5230 C CA . GLU A 1 649 ? 19.241 26.467 -28.913 1.00 94.75 649 GLU A CA 1
ATOM 5231 C C . GLU A 1 649 ? 19.170 27.589 -29.942 1.00 94.75 649 GLU A C 1
ATOM 5233 O O . GLU A 1 649 ? 20.001 28.500 -29.940 1.00 94.75 649 GLU A O 1
ATOM 5238 N N . TYR A 1 650 ? 18.171 27.525 -30.812 1.00 93.50 650 TYR A N 1
ATOM 5239 C CA . TYR A 1 650 ? 17.938 28.508 -31.858 1.00 93.50 650 TYR A CA 1
ATOM 5240 C C . TYR A 1 650 ? 16.482 28.958 -31.840 1.00 93.50 650 TYR A C 1
ATOM 5242 O O . TYR A 1 650 ? 15.557 28.211 -31.510 1.00 93.50 650 TYR A O 1
ATOM 5250 N N . THR A 1 651 ? 16.274 30.209 -32.219 1.00 92.62 651 THR A N 1
ATOM 5251 C CA . THR A 1 651 ? 14.960 30.844 -32.286 1.00 92.62 651 THR A CA 1
ATOM 5252 C C . THR A 1 651 ? 14.113 30.274 -33.427 1.00 92.62 651 THR A C 1
ATOM 5254 O O . THR A 1 651 ? 14.619 29.695 -34.389 1.00 92.62 651 THR A O 1
ATOM 5257 N N . GLN A 1 652 ? 12.797 30.498 -33.374 1.00 91.38 652 GLN A N 1
ATOM 5258 C CA . GLN A 1 652 ? 11.881 30.102 -34.451 1.00 91.38 652 GLN A CA 1
ATOM 5259 C C . GLN A 1 652 ? 12.280 30.700 -35.811 1.00 91.38 652 GLN A C 1
ATOM 5261 O O . GLN A 1 652 ? 12.218 30.020 -36.833 1.00 91.38 652 GLN A O 1
ATOM 5266 N N . LYS A 1 653 ? 12.757 31.952 -35.828 1.00 90.94 653 LYS A N 1
ATOM 5267 C CA . LYS A 1 653 ? 13.208 32.619 -37.057 1.00 90.94 653 LYS A CA 1
ATOM 5268 C C . LYS A 1 653 ? 14.427 31.923 -37.670 1.00 90.94 653 LYS A C 1
ATOM 5270 O O . LYS A 1 653 ? 14.486 31.762 -38.886 1.00 90.94 653 LYS A O 1
ATOM 5275 N N . GLU A 1 654 ? 15.379 31.503 -36.839 1.00 91.25 654 GLU A N 1
ATOM 5276 C CA . GLU A 1 654 ? 16.563 30.755 -37.280 1.00 91.25 654 GLU A CA 1
ATOM 5277 C C . GLU A 1 654 ? 16.187 29.355 -37.781 1.00 91.25 654 GLU A C 1
ATOM 5279 O O . GLU A 1 654 ? 16.691 28.932 -38.821 1.00 91.25 654 GLU A O 1
ATOM 5284 N N . LYS A 1 655 ? 15.242 28.674 -37.113 1.00 90.19 655 LYS A N 1
ATOM 5285 C CA . LYS A 1 655 ? 14.669 27.400 -37.581 1.00 90.19 655 LYS A CA 1
ATOM 5286 C C . LYS A 1 655 ? 14.062 27.539 -38.977 1.00 90.19 655 LYS A C 1
ATOM 5288 O O . LYS A 1 655 ? 14.377 26.756 -39.869 1.00 90.19 655 LYS A O 1
ATOM 5293 N N . GLU A 1 656 ? 13.203 28.537 -39.183 1.00 91.31 656 GLU A N 1
ATOM 5294 C CA . GLU A 1 656 ? 12.582 28.784 -40.488 1.00 91.31 656 GLU A CA 1
ATOM 5295 C C . GLU A 1 656 ? 13.613 29.085 -41.578 1.00 91.31 656 GLU A C 1
ATOM 5297 O O . GLU A 1 656 ? 13.467 28.621 -42.710 1.00 91.31 656 GLU A O 1
ATOM 5302 N N . GLU A 1 657 ? 14.636 29.883 -41.257 1.00 92.50 657 GLU A N 1
ATOM 5303 C CA . GLU A 1 657 ? 15.721 30.201 -42.186 1.00 92.50 657 GLU A CA 1
ATOM 5304 C C . GLU A 1 657 ? 16.472 28.928 -42.598 1.00 92.50 657 GLU A C 1
ATOM 5306 O O . GLU A 1 657 ? 16.668 28.689 -43.792 1.00 92.50 657 GLU A O 1
ATOM 5311 N N . PHE A 1 658 ? 16.811 28.079 -41.626 1.00 89.94 658 PHE A N 1
ATOM 5312 C CA . PHE A 1 658 ? 17.502 26.817 -41.862 1.00 89.94 658 PHE A CA 1
ATOM 5313 C C . PHE A 1 658 ? 16.674 25.843 -42.711 1.00 89.94 658 PHE A C 1
ATOM 5315 O O . PHE A 1 658 ? 17.176 25.295 -43.690 1.00 89.94 658 PHE A O 1
ATOM 5322 N N . PHE A 1 659 ? 15.384 25.673 -42.422 1.00 89.62 659 PHE A N 1
ATOM 5323 C CA . PHE A 1 659 ? 14.534 24.776 -43.210 1.00 89.62 659 PHE A CA 1
ATOM 5324 C C . PHE A 1 659 ? 14.256 25.278 -44.627 1.00 89.62 659 PHE A C 1
ATOM 5326 O O . PHE A 1 659 ? 14.255 24.483 -45.565 1.00 89.62 659 PHE A O 1
ATOM 5333 N N . LYS A 1 660 ? 14.087 26.593 -44.826 1.00 92.25 660 LYS A N 1
ATOM 5334 C CA . LYS A 1 660 ? 13.986 27.183 -46.176 1.00 92.25 660 LYS A CA 1
ATOM 5335 C C . LYS A 1 660 ? 15.261 26.966 -46.991 1.00 92.25 660 LYS A C 1
ATOM 5337 O O . LYS A 1 660 ? 15.177 26.866 -48.216 1.00 92.25 660 LYS A O 1
ATOM 5342 N N . PHE A 1 661 ? 16.421 26.919 -46.334 1.00 91.69 661 PHE A N 1
ATOM 5343 C CA . PHE A 1 661 ? 17.676 26.513 -46.956 1.00 91.69 661 PHE A CA 1
ATOM 5344 C C . PHE A 1 661 ? 17.658 25.017 -47.300 1.00 91.69 661 PHE A C 1
ATOM 5346 O O . PHE A 1 661 ? 17.804 24.681 -48.474 1.00 91.69 661 PHE A O 1
ATOM 5353 N N . LEU A 1 662 ? 17.369 24.136 -46.335 1.00 88.88 662 LEU A N 1
ATOM 5354 C CA . LEU A 1 662 ? 17.335 22.686 -46.559 1.00 88.88 662 LEU A CA 1
ATOM 5355 C C . LEU A 1 662 ? 16.367 22.268 -47.672 1.00 88.88 662 LEU A C 1
ATOM 5357 O O . LEU A 1 662 ? 16.733 21.444 -48.499 1.00 88.88 662 LEU A O 1
ATOM 5361 N N . PHE A 1 663 ? 15.176 22.869 -47.783 1.00 90.62 663 PHE A N 1
ATOM 5362 C CA . PHE A 1 663 ? 14.195 22.536 -48.833 1.00 90.62 663 PHE A CA 1
ATOM 5363 C C . PHE A 1 663 ? 14.679 22.778 -50.274 1.00 90.62 663 PHE A C 1
ATOM 5365 O O . PHE A 1 663 ? 13.973 22.407 -51.214 1.00 90.62 663 PHE A O 1
ATOM 5372 N N . LYS A 1 664 ? 15.850 23.393 -50.472 1.00 91.06 664 LYS A N 1
ATOM 5373 C CA . LYS A 1 664 ? 16.501 23.542 -51.783 1.00 91.06 664 LYS A CA 1
ATOM 5374 C C . LYS A 1 664 ? 17.428 22.375 -52.136 1.00 91.06 664 LYS A C 1
ATOM 5376 O O . LYS A 1 664 ? 17.871 22.300 -53.277 1.00 91.06 664 LYS A O 1
ATOM 5381 N N . HIS A 1 665 ? 17.703 21.478 -51.192 1.00 88.06 665 HIS A N 1
ATOM 5382 C CA . HIS A 1 665 ? 18.673 20.393 -51.313 1.00 88.06 665 HIS A CA 1
ATOM 5383 C C . HIS A 1 665 ? 18.013 19.036 -51.031 1.00 88.06 665 HIS A C 1
ATOM 5385 O O . HIS A 1 665 ? 17.081 18.941 -50.232 1.00 88.06 665 HIS A O 1
ATOM 5391 N N . GLU A 1 666 ? 18.452 17.977 -51.713 1.00 82.50 666 GLU A N 1
ATOM 5392 C CA . GLU A 1 666 ? 17.968 16.619 -51.432 1.00 82.50 666 GLU A CA 1
ATOM 5393 C C . GLU A 1 666 ? 18.500 16.119 -50.072 1.00 82.50 666 GLU A C 1
ATOM 5395 O O . GLU A 1 666 ? 19.620 16.473 -49.708 1.00 82.50 666 GLU A O 1
ATOM 5400 N N . PRO A 1 667 ? 17.729 15.319 -49.308 1.00 81.81 667 PRO A N 1
ATOM 5401 C CA . PRO A 1 667 ? 16.399 14.789 -49.629 1.00 81.81 667 PRO A CA 1
ATOM 5402 C C . PRO A 1 667 ? 15.241 15.768 -49.351 1.00 81.81 667 PRO A C 1
ATOM 5404 O O . PRO A 1 667 ? 14.133 15.555 -49.837 1.00 81.81 667 PRO A O 1
ATOM 5407 N N . TRP A 1 668 ? 15.466 16.861 -48.618 1.00 85.62 668 TRP A N 1
ATOM 5408 C CA . TRP A 1 668 ? 14.409 17.777 -48.156 1.00 85.62 668 TRP A CA 1
ATOM 5409 C C . TRP A 1 668 ? 13.647 18.499 -49.274 1.00 85.62 668 TRP A C 1
ATOM 5411 O O . TRP A 1 668 ? 12.487 18.887 -49.099 1.00 85.62 668 TRP A O 1
ATOM 5421 N N . SER A 1 669 ? 14.261 18.675 -50.442 1.00 86.25 669 SER A N 1
ATOM 5422 C CA . SER A 1 669 ? 13.597 19.213 -51.629 1.00 86.25 669 SER A CA 1
ATOM 5423 C C . SER A 1 669 ? 12.458 18.315 -52.126 1.00 86.25 669 SER A C 1
ATOM 5425 O O . SER A 1 669 ? 11.479 18.853 -52.651 1.00 86.25 669 SER A O 1
ATOM 5427 N N . LYS A 1 670 ? 12.519 16.998 -51.875 1.00 85.19 670 LYS A N 1
ATOM 5428 C CA . LYS A 1 670 ? 11.492 16.007 -52.249 1.00 85.19 670 LYS A CA 1
ATOM 5429 C C . LYS A 1 670 ? 10.280 15.986 -51.313 1.00 85.19 670 LYS A C 1
ATOM 5431 O O . LYS A 1 670 ? 9.276 15.374 -51.664 1.00 85.19 670 LYS A O 1
ATOM 5436 N N . LEU A 1 671 ? 10.341 16.657 -50.157 1.00 84.00 671 LEU A N 1
ATOM 5437 C CA . LEU A 1 671 ? 9.197 16.759 -49.243 1.00 84.00 671 LEU A CA 1
ATOM 5438 C C . LEU A 1 671 ? 8.020 17.471 -49.921 1.00 84.00 671 LEU A C 1
ATOM 5440 O O . LEU A 1 671 ? 8.210 18.442 -50.672 1.00 84.00 671 LEU A O 1
ATOM 5444 N N . ASP A 1 672 ? 6.804 17.016 -49.629 1.00 86.19 672 ASP A N 1
ATOM 5445 C CA . ASP A 1 672 ? 5.599 17.613 -50.193 1.00 86.19 672 ASP A CA 1
ATOM 5446 C C . ASP A 1 672 ? 5.326 19.014 -49.603 1.00 86.19 672 ASP A C 1
ATOM 5448 O O . ASP A 1 672 ? 5.904 19.445 -48.597 1.00 86.19 672 ASP A O 1
ATOM 5452 N N . SER A 1 673 ? 4.447 19.782 -50.252 1.00 85.88 673 SER A N 1
ATOM 5453 C CA . SER A 1 673 ? 4.130 21.144 -49.806 1.00 85.88 673 SER A CA 1
ATOM 5454 C C . SER A 1 673 ? 3.476 21.187 -48.423 1.00 85.88 673 SER A C 1
ATOM 5456 O O . SER A 1 673 ? 3.601 22.197 -47.731 1.00 85.88 673 SER A O 1
ATOM 5458 N N . LYS A 1 674 ? 2.790 20.118 -48.006 1.00 86.50 674 LYS A N 1
ATOM 5459 C CA . LYS A 1 674 ? 2.132 20.038 -46.701 1.00 86.50 674 LYS A CA 1
ATOM 5460 C C . LYS A 1 674 ? 3.180 19.898 -45.597 1.00 86.50 674 LYS A C 1
ATOM 5462 O O . LYS A 1 674 ? 3.200 20.730 -44.698 1.00 86.50 674 LYS A O 1
ATOM 5467 N N . GLN A 1 675 ? 4.110 18.957 -45.729 1.00 82.88 675 GLN A N 1
ATOM 5468 C CA . GLN A 1 675 ? 5.219 18.725 -44.801 1.00 82.88 675 GLN A CA 1
ATOM 5469 C C . GLN A 1 675 ? 6.109 19.965 -44.657 1.00 82.88 675 GLN A C 1
ATOM 5471 O O . GLN A 1 675 ? 6.472 20.356 -43.544 1.00 82.88 675 GLN A O 1
ATOM 5476 N N . LYS A 1 676 ? 6.429 20.636 -45.773 1.00 87.44 676 LYS A N 1
ATOM 5477 C CA . LYS A 1 676 ? 7.208 21.887 -45.759 1.00 87.44 676 LYS A CA 1
ATOM 5478 C C . LYS A 1 676 ? 6.484 23.002 -44.998 1.00 87.44 676 LYS A C 1
ATOM 5480 O O . LYS A 1 676 ? 7.102 23.687 -44.184 1.00 87.44 676 LYS A O 1
ATOM 5485 N N . ASN A 1 677 ? 5.178 23.163 -45.223 1.00 86.06 677 ASN A N 1
ATOM 5486 C CA . ASN A 1 677 ? 4.372 24.168 -44.529 1.00 86.06 677 ASN A CA 1
ATOM 5487 C C . ASN A 1 677 ? 4.195 23.841 -43.041 1.00 86.06 677 ASN A C 1
ATOM 5489 O O . ASN A 1 677 ? 4.323 24.737 -42.210 1.00 86.06 677 ASN A O 1
ATOM 5493 N N . GLU A 1 678 ? 3.953 22.581 -42.683 1.00 84.88 678 GLU A N 1
ATOM 5494 C CA . GLU A 1 678 ? 3.849 22.122 -41.290 1.00 84.88 678 GLU A CA 1
ATOM 5495 C C . GLU A 1 678 ? 5.162 22.351 -40.526 1.00 84.88 678 GLU A C 1
ATOM 5497 O O . GLU A 1 678 ? 5.146 22.887 -39.419 1.00 84.88 678 GLU A O 1
ATOM 5502 N N . THR A 1 679 ? 6.311 22.063 -41.145 1.00 83.25 679 THR A N 1
ATOM 5503 C CA . THR A 1 679 ? 7.638 22.286 -40.541 1.00 83.25 679 THR A CA 1
ATOM 5504 C C . THR A 1 679 ? 7.903 23.768 -40.248 1.00 83.25 679 THR A C 1
ATOM 5506 O O . THR A 1 679 ? 8.440 24.108 -39.193 1.00 83.25 679 THR A O 1
ATOM 5509 N N . LEU A 1 680 ? 7.517 24.667 -41.162 1.00 85.94 680 LEU A N 1
ATOM 5510 C CA . LEU A 1 680 ? 7.716 26.112 -40.994 1.00 85.94 680 LEU A CA 1
ATOM 5511 C C . LEU A 1 680 ? 6.687 26.760 -40.056 1.00 85.94 680 LEU A C 1
ATOM 5513 O O . LEU A 1 680 ? 7.024 27.711 -39.360 1.00 85.94 680 LEU A O 1
ATOM 5517 N N . SER A 1 681 ? 5.445 26.271 -40.042 1.00 84.56 681 SER A N 1
ATOM 5518 C CA . SER A 1 681 ? 4.351 26.846 -39.240 1.00 84.56 681 SER A CA 1
ATOM 5519 C C . SER A 1 681 ? 4.295 26.332 -37.801 1.00 84.56 681 SER A C 1
ATOM 5521 O O . SER A 1 681 ? 3.663 26.966 -36.957 1.00 84.56 681 SER A O 1
ATOM 5523 N N . SER A 1 682 ? 4.969 25.216 -37.509 1.00 83.94 682 SER A N 1
ATOM 5524 C CA . SER A 1 682 ? 5.058 24.650 -36.163 1.00 83.94 682 SER A CA 1
ATOM 5525 C C . SER A 1 682 ? 5.692 25.651 -35.186 1.00 83.94 682 SER A C 1
ATOM 5527 O O . SER A 1 682 ? 6.848 26.045 -35.399 1.00 83.94 682 SER A O 1
ATOM 5529 N N . PRO A 1 683 ? 4.977 26.066 -34.120 1.00 81.12 683 PRO A N 1
ATOM 5530 C CA . PRO A 1 683 ? 5.481 27.053 -33.175 1.00 81.12 683 PRO A CA 1
ATOM 5531 C C . PRO A 1 683 ? 6.689 26.512 -32.405 1.00 81.12 683 PRO A C 1
ATOM 5533 O O . PRO A 1 683 ? 6.808 25.309 -32.180 1.00 81.12 683 PRO A O 1
ATOM 5536 N N . GLY A 1 684 ? 7.581 27.415 -31.997 1.00 86.81 684 GLY A N 1
ATOM 5537 C CA . GLY A 1 684 ? 8.757 27.072 -31.201 1.00 86.81 684 GLY A CA 1
ATOM 5538 C C . GLY A 1 684 ? 10.078 27.099 -31.971 1.00 86.81 684 GLY A C 1
ATOM 5539 O O . GLY A 1 684 ? 10.123 27.209 -33.203 1.00 86.81 684 GLY A O 1
ATOM 5540 N N . GLY A 1 685 ? 11.164 27.068 -31.200 1.00 88.81 685 GLY A N 1
ATOM 5541 C CA . GLY A 1 685 ? 12.537 27.138 -31.692 1.00 88.81 685 GLY A CA 1
ATOM 5542 C C . GLY A 1 685 ? 13.063 25.801 -32.202 1.00 88.81 685 GLY A C 1
ATOM 5543 O O . GLY A 1 685 ? 12.306 24.911 -32.577 1.00 88.81 685 GLY A O 1
ATOM 5544 N N . TYR A 1 686 ? 14.380 25.667 -32.206 1.00 91.06 686 TYR A N 1
ATOM 5545 C CA . TYR A 1 686 ? 15.080 24.428 -32.508 1.00 91.06 686 TYR A CA 1
ATOM 5546 C C . TYR A 1 686 ? 16.098 24.183 -31.405 1.00 91.06 686 TYR A C 1
ATOM 5548 O O . TYR A 1 686 ? 16.899 25.067 -31.102 1.00 91.06 686 TYR A O 1
ATOM 5556 N N . THR A 1 687 ? 16.115 22.985 -30.843 1.00 93.38 687 THR A N 1
ATOM 5557 C CA . THR A 1 687 ? 17.137 22.565 -29.882 1.00 93.38 687 THR A CA 1
ATOM 5558 C C . THR A 1 687 ? 17.855 21.326 -30.384 1.00 93.38 687 THR A C 1
ATOM 5560 O O . THR A 1 687 ? 17.270 20.459 -31.041 1.00 93.38 687 THR A O 1
ATOM 5563 N N . ARG A 1 688 ? 19.150 21.242 -30.084 1.00 94.88 688 ARG A N 1
ATOM 5564 C CA . ARG A 1 688 ? 19.987 20.092 -30.417 1.00 94.88 688 ARG A CA 1
ATOM 5565 C C . ARG A 1 688 ? 20.890 19.743 -29.252 1.00 94.88 688 ARG A C 1
ATOM 5567 O O . ARG A 1 688 ? 21.551 20.617 -28.701 1.00 94.88 688 ARG A O 1
ATOM 5574 N N . SER A 1 689 ? 20.949 18.457 -28.937 1.00 97.25 689 SER A N 1
ATOM 5575 C CA . SER A 1 689 ? 21.978 17.878 -28.076 1.00 97.25 689 SER A CA 1
ATOM 5576 C C . SER A 1 689 ? 22.914 17.053 -28.944 1.00 97.25 689 SER A C 1
ATOM 5578 O O . SER A 1 689 ? 22.445 16.242 -29.741 1.00 97.25 689 SER A O 1
ATOM 5580 N N . CYS A 1 690 ? 24.220 17.263 -28.804 1.00 96.75 690 CYS A N 1
ATOM 5581 C CA . CYS A 1 690 ? 25.247 16.564 -29.568 1.00 96.75 690 CYS A CA 1
ATOM 5582 C C . CYS A 1 690 ? 26.262 15.919 -28.623 1.00 96.75 690 CYS A C 1
ATOM 5584 O O . CYS A 1 690 ? 26.840 16.586 -27.760 1.00 96.75 690 CYS A O 1
ATOM 5586 N N . CYS A 1 691 ? 26.488 14.621 -28.804 1.00 97.56 691 CYS A N 1
ATOM 5587 C CA . CYS A 1 691 ? 27.564 13.883 -28.168 1.00 97.56 691 CYS A CA 1
ATOM 5588 C C . CYS A 1 691 ? 28.605 13.507 -29.225 1.00 97.56 691 CYS A C 1
ATOM 5590 O O . CYS A 1 691 ? 28.319 12.753 -30.157 1.00 97.56 691 CYS A O 1
ATOM 5592 N N . VAL A 1 692 ? 29.813 14.033 -29.054 1.00 96.62 692 VAL A N 1
ATOM 5593 C CA . VAL A 1 692 ? 30.957 13.809 -29.939 1.00 96.62 692 VAL A CA 1
ATOM 5594 C C . VAL A 1 692 ? 31.818 12.710 -29.329 1.00 96.62 692 VAL A C 1
ATOM 5596 O O . VAL A 1 692 ? 32.281 12.846 -28.194 1.00 96.62 692 VAL A O 1
ATOM 5599 N N . SER A 1 693 ? 32.022 11.626 -30.072 1.00 94.88 693 SER A N 1
ATOM 5600 C CA . SER A 1 693 ? 32.971 10.553 -29.749 1.00 94.88 693 SER A CA 1
ATOM 5601 C C . SER A 1 693 ? 34.247 10.713 -30.586 1.00 94.88 693 SER A C 1
ATOM 5603 O O . SER A 1 693 ? 34.463 11.758 -31.199 1.00 94.88 693 SER A O 1
ATOM 5605 N N . GLN A 1 694 ? 35.148 9.730 -30.581 1.00 91.50 694 GLN A N 1
ATOM 5606 C CA . GLN A 1 694 ? 36.422 9.846 -31.293 1.00 91.50 694 GLN A CA 1
ATOM 5607 C C . GLN A 1 694 ? 36.224 9.819 -32.816 1.00 91.50 694 GLN A C 1
ATOM 5609 O O . GLN A 1 694 ? 36.761 10.675 -33.520 1.00 91.50 694 GLN A O 1
ATOM 5614 N N . HIS A 1 695 ? 35.426 8.884 -33.322 1.00 89.94 695 HIS A N 1
ATOM 5615 C CA . HIS A 1 695 ? 35.220 8.652 -34.748 1.00 89.94 695 HIS A CA 1
ATOM 5616 C C . HIS A 1 695 ? 33.849 9.106 -35.245 1.00 89.94 695 HIS A C 1
ATOM 5618 O O . HIS A 1 695 ? 33.722 9.519 -36.398 1.00 89.94 695 HIS A O 1
ATOM 5624 N N . SER A 1 696 ? 32.837 9.062 -34.381 1.00 92.25 696 SER A N 1
ATOM 5625 C CA . SER A 1 696 ? 31.464 9.427 -34.718 1.00 92.25 696 SER A CA 1
ATOM 5626 C C . SER A 1 696 ? 30.895 10.497 -33.784 1.00 92.25 696 SER A C 1
ATOM 5628 O O . SER A 1 696 ? 31.376 10.701 -32.667 1.00 92.25 696 SER A O 1
ATOM 5630 N N . SER A 1 697 ? 29.851 11.188 -34.232 1.00 94.25 697 SER A N 1
ATOM 5631 C CA . SER A 1 697 ? 29.059 12.108 -33.411 1.00 94.25 697 SER A CA 1
ATOM 5632 C C . SER A 1 697 ? 27.582 11.808 -33.575 1.00 94.25 697 SER A C 1
ATOM 5634 O O . SER A 1 697 ? 27.110 11.720 -34.705 1.00 94.25 697 SER A O 1
ATOM 5636 N N . ILE A 1 698 ? 26.846 11.702 -32.467 1.00 94.75 698 ILE A N 1
ATOM 5637 C CA . ILE A 1 698 ? 25.385 11.561 -32.482 1.00 94.75 698 ILE A CA 1
ATOM 5638 C C . ILE A 1 698 ? 24.759 12.859 -32.005 1.00 94.75 698 ILE A C 1
ATOM 5640 O O . ILE A 1 698 ? 25.100 13.360 -30.932 1.00 94.75 698 ILE A O 1
ATOM 5644 N N . PHE A 1 699 ? 23.789 13.366 -32.755 1.00 93.88 699 PHE A N 1
ATOM 5645 C CA . PHE A 1 699 ? 22.968 14.479 -32.317 1.00 93.88 699 PHE A CA 1
ATOM 5646 C C . PHE A 1 699 ? 21.480 14.217 -32.518 1.00 93.88 699 PHE A C 1
ATOM 5648 O O . PHE A 1 699 ? 21.049 13.619 -33.503 1.00 93.88 699 PHE A O 1
ATOM 5655 N N . ILE A 1 700 ? 20.691 14.676 -31.552 1.00 94.50 700 ILE A N 1
ATOM 5656 C CA . ILE A 1 700 ? 19.230 14.584 -31.550 1.00 94.50 700 ILE A CA 1
ATOM 5657 C C . ILE A 1 700 ? 18.635 15.979 -31.547 1.00 94.50 700 ILE A C 1
ATOM 5659 O O . ILE A 1 700 ? 19.247 16.926 -31.045 1.00 94.50 700 ILE A O 1
ATOM 5663 N N . ILE A 1 701 ? 17.451 16.099 -32.134 1.00 92.12 701 ILE A N 1
ATOM 5664 C CA . ILE A 1 701 ? 16.851 17.394 -32.428 1.00 92.12 701 ILE A CA 1
ATOM 5665 C C . ILE A 1 701 ? 15.404 17.435 -31.955 1.00 92.12 701 ILE A C 1
ATOM 5667 O O . ILE A 1 701 ? 14.640 16.492 -32.181 1.00 92.12 701 ILE A O 1
ATOM 5671 N N . ASN A 1 702 ? 15.011 18.564 -31.368 1.00 92.06 702 ASN A N 1
ATOM 5672 C CA . ASN A 1 702 ? 13.613 18.913 -31.159 1.00 92.06 702 ASN A CA 1
ATOM 5673 C C . ASN A 1 702 ? 13.280 20.224 -31.904 1.00 92.06 702 ASN A C 1
ATOM 5675 O O . ASN A 1 702 ? 13.781 21.303 -31.583 1.00 92.06 702 ASN A O 1
ATOM 5679 N N . HIS A 1 703 ? 12.418 20.127 -32.923 1.00 87.31 703 HIS A N 1
ATOM 5680 C CA . HIS A 1 703 ? 11.982 21.239 -33.789 1.00 87.31 703 HIS A CA 1
ATOM 5681 C C . HIS A 1 703 ? 10.869 22.111 -33.189 1.00 87.31 703 HIS A C 1
ATOM 5683 O O . HIS A 1 703 ? 10.375 23.017 -33.866 1.00 87.31 703 HIS A O 1
ATOM 5689 N N . PHE A 1 704 ? 10.454 21.843 -31.950 1.00 88.50 704 PHE A N 1
ATOM 5690 C CA . PHE A 1 704 ? 9.556 22.703 -31.170 1.00 88.50 704 PHE A CA 1
ATOM 5691 C C . PHE A 1 704 ? 10.325 23.550 -30.144 1.00 88.50 704 PHE A C 1
ATOM 5693 O O . PHE A 1 704 ? 9.750 24.419 -29.492 1.00 88.50 704 PHE A O 1
ATOM 5700 N N . GLY A 1 705 ? 11.642 23.356 -30.033 1.00 87.38 705 GLY A N 1
ATOM 5701 C CA . GLY A 1 705 ? 12.505 24.154 -29.170 1.00 87.38 705 GLY A CA 1
ATOM 5702 C C . GLY A 1 705 ? 12.513 23.712 -27.705 1.00 87.38 705 GLY A C 1
ATOM 5703 O O . GLY A 1 705 ? 12.992 24.459 -26.853 1.00 87.38 705 GLY A O 1
ATOM 5704 N N . GLU A 1 706 ? 11.983 22.528 -27.393 1.00 92.25 706 GLU A N 1
ATOM 5705 C CA . GLU A 1 706 ? 12.041 21.969 -26.040 1.00 92.25 706 GLU A CA 1
ATOM 5706 C C . GLU A 1 706 ? 13.470 21.528 -25.714 1.00 92.25 706 GLU A C 1
ATOM 5708 O O . GLU A 1 706 ? 14.124 20.848 -26.507 1.00 92.25 706 GLU A O 1
ATOM 5713 N N . LYS A 1 707 ? 13.981 21.912 -24.544 1.00 94.06 707 LYS A N 1
ATOM 5714 C CA . LYS A 1 707 ? 15.319 21.498 -24.110 1.00 94.06 707 LYS A CA 1
ATOM 5715 C C . LYS A 1 707 ? 15.282 20.050 -23.634 1.00 94.06 707 LYS A C 1
ATOM 5717 O O . LYS A 1 707 ? 14.408 19.684 -22.854 1.00 94.06 707 LYS A O 1
ATOM 5722 N N . PHE A 1 708 ? 16.271 19.262 -24.044 1.00 94.44 708 PHE A N 1
ATOM 5723 C CA . PHE A 1 708 ? 16.483 17.925 -23.497 1.00 94.44 708 PHE A CA 1
ATOM 5724 C C . PHE A 1 708 ? 16.932 18.020 -22.038 1.00 94.44 708 PHE A C 1
ATOM 5726 O O . PHE A 1 708 ? 17.829 18.809 -21.712 1.00 94.44 708 PHE A O 1
ATOM 5733 N N . SER A 1 709 ? 16.313 17.226 -21.164 1.00 94.94 709 SER A N 1
ATOM 5734 C CA . SER A 1 709 ? 16.660 17.196 -19.743 1.00 94.94 709 SER A CA 1
ATOM 5735 C C . SER A 1 709 ? 18.067 16.629 -19.524 1.00 94.94 709 SER A C 1
ATOM 5737 O O . SER A 1 709 ? 18.652 15.996 -20.404 1.00 94.94 709 SER A O 1
ATOM 5739 N N . GLU A 1 710 ? 18.638 16.827 -18.334 1.00 94.31 710 GLU A N 1
ATOM 5740 C CA . GLU A 1 710 ? 19.928 16.214 -17.993 1.00 94.31 710 GLU A CA 1
ATOM 5741 C C . GLU A 1 710 ? 19.877 14.679 -18.095 1.00 94.31 710 GLU A C 1
ATOM 5743 O O . GLU A 1 710 ? 20.821 14.074 -18.603 1.00 94.31 710 GLU A O 1
ATOM 5748 N N . ALA A 1 711 ? 18.745 14.069 -17.724 1.00 92.75 711 ALA A N 1
ATOM 5749 C CA . ALA A 1 711 ? 18.512 12.634 -17.860 1.00 92.75 711 ALA A CA 1
ATOM 5750 C C . ALA A 1 711 ? 18.487 12.181 -19.332 1.00 92.75 711 ALA A C 1
ATOM 5752 O O . ALA A 1 711 ? 19.136 11.195 -19.679 1.00 92.75 711 ALA A O 1
ATOM 5753 N N . ASP A 1 712 ? 17.810 12.920 -20.219 1.00 95.00 712 ASP A N 1
ATOM 5754 C CA . ASP A 1 712 ? 17.803 12.619 -21.663 1.00 95.00 712 ASP A CA 1
ATOM 5755 C C . ASP A 1 712 ? 19.213 12.716 -22.258 1.00 95.00 712 ASP A C 1
ATOM 5757 O O . ASP A 1 712 ? 19.639 11.879 -23.058 1.00 95.00 712 ASP A O 1
ATOM 5761 N N . ASN A 1 713 ? 19.963 13.735 -21.835 1.00 96.38 713 ASN A N 1
ATOM 5762 C CA . ASN A 1 713 ? 21.331 13.967 -22.277 1.00 96.38 713 ASN A CA 1
ATOM 5763 C C . ASN A 1 713 ? 22.292 12.873 -21.779 1.00 96.38 713 ASN A C 1
ATOM 5765 O O . ASN A 1 713 ? 23.221 12.516 -22.505 1.00 96.38 713 ASN A O 1
ATOM 5769 N N . ASP A 1 714 ? 22.089 12.323 -20.578 1.00 96.38 714 ASP A N 1
ATOM 5770 C CA . ASP A 1 714 ? 22.860 11.174 -20.086 1.00 96.38 714 ASP A CA 1
ATOM 5771 C C . ASP A 1 714 ? 22.581 9.905 -20.902 1.00 96.38 714 ASP A C 1
ATOM 5773 O O . ASP A 1 714 ? 23.516 9.224 -21.337 1.00 96.38 714 ASP A O 1
ATOM 5777 N N . ILE A 1 715 ? 21.310 9.648 -21.232 1.00 96.88 715 ILE A N 1
ATOM 5778 C CA . ILE A 1 715 ? 20.928 8.546 -22.125 1.00 96.88 715 ILE A CA 1
ATOM 5779 C C . ILE A 1 715 ? 21.627 8.700 -23.483 1.00 96.88 715 ILE A C 1
ATOM 5781 O O . ILE A 1 715 ? 22.282 7.762 -23.943 1.00 96.88 715 ILE A O 1
ATOM 5785 N N . LEU A 1 716 ? 21.582 9.884 -24.103 1.00 97.06 716 LEU A N 1
ATOM 5786 C CA . LEU A 1 716 ? 22.253 10.131 -25.386 1.00 97.06 716 LEU A CA 1
ATOM 5787 C C . LEU A 1 716 ? 23.762 9.838 -25.328 1.00 97.06 716 LEU A C 1
ATOM 5789 O O . LEU A 1 716 ? 24.295 9.200 -26.237 1.00 97.06 716 LEU A O 1
ATOM 5793 N N . LYS A 1 717 ? 24.454 10.249 -24.256 1.00 96.69 717 LYS A N 1
ATOM 5794 C CA . LYS A 1 717 ? 25.889 9.955 -24.065 1.00 96.69 717 LYS A CA 1
ATOM 5795 C C . LYS A 1 717 ? 26.161 8.449 -24.004 1.00 96.69 717 LYS A C 1
ATOM 5797 O O . LYS A 1 717 ? 27.166 7.981 -24.545 1.00 96.69 717 LYS A O 1
ATOM 5802 N N . ARG A 1 718 ? 25.277 7.671 -23.371 1.00 97.19 718 ARG A N 1
ATOM 5803 C CA . ARG A 1 718 ? 25.386 6.201 -23.309 1.00 97.19 718 ARG A CA 1
ATOM 5804 C C . ARG A 1 718 ? 25.194 5.564 -24.687 1.00 97.19 718 ARG A C 1
ATOM 5806 O O . ARG A 1 718 ? 25.991 4.703 -25.062 1.00 97.19 718 ARG A O 1
ATOM 5813 N N . PHE A 1 719 ? 24.213 6.026 -25.464 1.00 96.19 719 PHE A N 1
ATOM 5814 C CA . PHE A 1 719 ? 24.011 5.579 -26.849 1.00 96.19 719 PHE A CA 1
ATOM 5815 C C . PHE A 1 719 ? 25.201 5.926 -27.749 1.00 96.19 719 PHE A C 1
ATOM 5817 O O . PHE A 1 719 ? 25.658 5.064 -28.497 1.00 96.19 719 PHE A O 1
ATOM 5824 N N . ALA A 1 720 ? 25.759 7.135 -27.630 1.00 94.69 720 ALA A N 1
ATOM 5825 C CA . ALA A 1 720 ? 26.952 7.542 -28.373 1.00 94.69 720 ALA A CA 1
ATOM 5826 C C . ALA A 1 720 ? 28.145 6.618 -28.095 1.00 94.69 720 ALA A C 1
ATOM 5828 O O . ALA A 1 720 ? 28.814 6.181 -29.027 1.00 94.69 720 ALA A O 1
ATOM 5829 N N . ARG A 1 721 ? 28.355 6.221 -26.833 1.00 94.25 721 ARG A N 1
ATOM 5830 C CA . ARG A 1 721 ? 29.418 5.273 -26.462 1.00 94.25 721 ARG A CA 1
ATOM 5831 C C . ARG A 1 721 ? 29.231 3.890 -27.096 1.00 94.25 721 ARG A C 1
ATOM 5833 O O . ARG A 1 721 ? 30.208 3.280 -27.521 1.00 94.25 721 ARG A O 1
ATOM 5840 N N . VAL A 1 722 ? 28.000 3.379 -27.145 1.00 94.25 722 VAL A N 1
ATOM 5841 C CA . VAL A 1 722 ? 27.689 2.084 -27.782 1.00 94.25 722 VAL A CA 1
ATOM 5842 C C . VAL A 1 722 ? 27.840 2.163 -29.300 1.00 94.25 722 VAL A C 1
ATOM 5844 O O . VAL A 1 722 ? 28.380 1.252 -29.933 1.00 94.25 722 VAL A O 1
ATOM 5847 N N . PHE A 1 723 ? 27.392 3.259 -29.900 1.00 91.50 723 PHE A N 1
ATOM 5848 C CA . PHE A 1 723 ? 27.526 3.455 -31.332 1.00 91.50 723 PHE A CA 1
ATOM 5849 C C . PHE A 1 723 ? 28.984 3.632 -31.760 1.00 91.50 723 PHE A C 1
ATOM 5851 O O . PHE A 1 723 ? 29.379 3.101 -32.788 1.00 91.50 723 PHE A O 1
ATOM 5858 N N . GLU A 1 724 ? 29.823 4.275 -30.953 1.00 92.12 724 GLU A N 1
ATOM 5859 C CA . GLU A 1 724 ? 31.251 4.392 -31.252 1.00 92.12 724 GLU A CA 1
ATOM 5860 C C . GLU A 1 724 ? 31.908 3.014 -31.448 1.00 92.12 724 GLU A C 1
ATOM 5862 O O . GLU A 1 724 ? 32.654 2.803 -32.400 1.00 92.12 724 GLU A O 1
ATOM 5867 N N . GLN A 1 725 ? 31.545 2.027 -30.620 1.00 88.94 725 GLN A N 1
ATOM 5868 C CA . GLN A 1 725 ? 31.997 0.639 -30.790 1.00 88.94 725 GLN A CA 1
ATOM 5869 C C . GLN A 1 725 ? 31.468 0.007 -32.087 1.00 88.94 725 GLN A C 1
ATOM 5871 O O . GLN A 1 725 ? 32.171 -0.762 -32.743 1.00 88.94 725 GLN A O 1
ATOM 5876 N N . THR A 1 726 ? 30.232 0.341 -32.468 1.00 86.44 726 THR A N 1
ATOM 5877 C CA . THR A 1 726 ? 29.635 -0.076 -33.748 1.00 86.44 726 THR A CA 1
ATOM 5878 C C . THR A 1 726 ? 30.443 0.466 -34.916 1.00 86.44 726 THR A C 1
ATOM 5880 O O . THR A 1 726 ? 30.733 -0.269 -35.858 1.00 86.44 726 THR A O 1
ATOM 5883 N N . TYR A 1 727 ? 30.819 1.740 -34.851 1.00 86.69 727 TYR A N 1
ATOM 5884 C CA . TYR A 1 727 ? 31.550 2.388 -35.923 1.00 86.69 727 TYR A CA 1
ATOM 5885 C C . TYR A 1 727 ? 32.969 1.824 -36.071 1.00 86.69 727 TYR A C 1
ATOM 5887 O O . TYR A 1 727 ? 33.403 1.554 -37.187 1.00 86.69 727 TYR A O 1
ATOM 5895 N N . THR A 1 728 ? 33.659 1.514 -34.970 1.00 86.81 728 THR A N 1
ATOM 5896 C CA . THR A 1 728 ? 34.939 0.787 -35.038 1.00 86.81 728 THR A CA 1
ATOM 5897 C C . THR A 1 728 ? 34.790 -0.555 -35.763 1.00 86.81 728 THR A C 1
ATOM 5899 O O . THR A 1 728 ? 35.585 -0.869 -36.645 1.00 86.81 728 THR A O 1
ATOM 5902 N N . ARG A 1 729 ? 33.726 -1.320 -35.478 1.00 85.69 729 ARG A N 1
ATOM 5903 C CA . ARG A 1 729 ? 33.440 -2.574 -36.197 1.00 85.69 729 ARG A CA 1
ATOM 5904 C C . ARG A 1 729 ? 33.142 -2.346 -37.681 1.00 85.69 729 ARG A C 1
ATOM 5906 O O . ARG A 1 729 ? 33.536 -3.162 -38.510 1.00 85.69 729 ARG A O 1
ATOM 5913 N N . PHE A 1 730 ? 32.434 -1.274 -38.025 1.00 85.88 730 PHE A N 1
ATOM 5914 C CA . PHE A 1 730 ? 32.205 -0.894 -39.418 1.00 85.88 730 PHE A CA 1
ATOM 5915 C C . PHE A 1 730 ? 33.531 -0.671 -40.160 1.00 85.88 730 PHE A C 1
ATOM 5917 O O . PHE A 1 730 ? 33.705 -1.211 -41.251 1.00 85.88 730 PHE A O 1
ATOM 5924 N N . LEU A 1 731 ? 34.489 0.034 -39.546 1.00 85.00 731 LEU A N 1
ATOM 5925 C CA . LEU A 1 731 ? 35.826 0.232 -40.118 1.00 85.00 731 LEU A CA 1
ATOM 5926 C C . LEU A 1 731 ? 36.577 -1.096 -40.308 1.00 85.00 731 LEU A C 1
ATOM 5928 O O . LEU A 1 731 ? 37.204 -1.310 -41.348 1.00 85.00 731 LEU A O 1
ATOM 5932 N N . ASP A 1 732 ? 36.481 -2.012 -39.341 1.00 86.06 732 ASP A N 1
ATOM 5933 C CA . ASP A 1 732 ? 37.084 -3.345 -39.454 1.00 86.06 732 ASP A CA 1
ATOM 5934 C C . ASP A 1 732 ? 36.470 -4.161 -40.606 1.00 86.06 732 ASP A C 1
ATOM 5936 O O . ASP A 1 732 ? 37.202 -4.802 -41.365 1.00 86.06 732 ASP A O 1
ATOM 5940 N N . LEU A 1 733 ? 35.143 -4.109 -40.783 1.00 86.19 733 LEU A N 1
ATOM 5941 C CA . LEU A 1 733 ? 34.454 -4.758 -41.905 1.00 86.19 733 LEU A CA 1
ATOM 5942 C C . LEU A 1 733 ? 34.840 -4.136 -43.247 1.00 86.19 733 LEU A C 1
ATOM 5944 O O . LEU A 1 733 ? 35.135 -4.877 -44.180 1.00 86.19 733 LEU A O 1
ATOM 5948 N N . GLN A 1 734 ? 34.920 -2.808 -43.340 1.00 83.94 734 GLN A N 1
ATOM 5949 C CA . GLN A 1 734 ? 35.357 -2.116 -44.556 1.00 83.94 734 GLN A CA 1
ATOM 5950 C C . GLN A 1 734 ? 36.763 -2.566 -44.973 1.00 83.94 734 GLN A C 1
ATOM 5952 O O . GLN A 1 734 ? 37.025 -2.849 -46.145 1.00 83.94 734 GLN A O 1
ATOM 5957 N N . LYS A 1 735 ? 37.668 -2.705 -43.999 1.00 87.31 735 LYS A N 1
ATOM 5958 C CA . LYS A 1 735 ? 39.012 -3.235 -44.233 1.00 87.31 735 LYS A CA 1
ATOM 5959 C C . LYS A 1 735 ? 38.983 -4.701 -44.674 1.00 87.31 735 LYS A C 1
ATOM 5961 O O . LYS A 1 735 ? 39.717 -5.061 -45.593 1.00 87.31 735 LYS A O 1
ATOM 5966 N N . ALA A 1 736 ? 38.157 -5.539 -44.049 1.00 85.50 736 ALA A N 1
ATOM 5967 C CA . ALA A 1 736 ? 38.023 -6.951 -44.406 1.00 85.50 736 ALA A CA 1
ATOM 5968 C C . ALA A 1 736 ? 37.433 -7.149 -45.815 1.00 85.50 736 ALA A C 1
ATOM 5970 O O . ALA A 1 736 ? 37.929 -7.985 -46.568 1.00 85.50 736 ALA A O 1
ATOM 5971 N N . GLU A 1 737 ? 36.429 -6.359 -46.201 1.00 87.12 737 GLU A N 1
ATOM 5972 C CA . GLU A 1 737 ? 35.833 -6.366 -47.544 1.00 87.12 737 GLU A CA 1
ATOM 5973 C C . GLU A 1 737 ? 36.861 -5.967 -48.613 1.00 87.12 737 GLU A C 1
ATOM 5975 O O . GLU A 1 737 ? 37.013 -6.670 -49.616 1.00 87.12 737 GLU A O 1
ATOM 5980 N N . ALA A 1 738 ? 37.631 -4.898 -48.374 1.00 84.25 738 ALA A N 1
ATOM 5981 C CA . ALA A 1 738 ? 38.706 -4.476 -49.274 1.00 84.25 738 ALA A CA 1
ATOM 5982 C C . ALA A 1 738 ? 39.800 -5.552 -49.416 1.00 84.25 738 ALA A C 1
ATOM 5984 O O . ALA A 1 738 ? 40.247 -5.846 -50.524 1.00 84.25 738 ALA A O 1
ATOM 5985 N N . GLN A 1 739 ? 40.198 -6.192 -48.311 1.00 86.50 739 GLN A N 1
ATOM 5986 C CA . GLN A 1 739 ? 41.169 -7.293 -48.326 1.00 86.50 739 GLN A CA 1
ATOM 5987 C C . GLN A 1 739 ? 40.648 -8.529 -49.068 1.00 86.50 739 GLN A C 1
ATOM 5989 O O . GLN A 1 739 ? 41.396 -9.142 -49.827 1.00 86.50 739 GLN A O 1
ATOM 5994 N N . ALA A 1 740 ? 39.377 -8.894 -48.879 1.00 85.81 740 ALA A N 1
ATOM 5995 C CA . ALA A 1 740 ? 38.759 -10.013 -49.584 1.00 85.81 740 ALA A CA 1
ATOM 5996 C C . ALA A 1 740 ? 38.717 -9.765 -51.098 1.00 85.81 740 ALA A C 1
ATOM 5998 O O . ALA A 1 740 ? 39.002 -10.672 -51.883 1.00 85.81 740 ALA A O 1
ATOM 5999 N N . ARG A 1 741 ? 38.420 -8.524 -51.505 1.00 85.88 741 ARG A N 1
ATOM 6000 C CA . ARG A 1 741 ? 38.449 -8.111 -52.909 1.00 85.88 741 ARG A CA 1
ATOM 6001 C C . ARG A 1 741 ? 39.852 -8.218 -53.505 1.00 85.88 741 ARG A C 1
ATOM 6003 O O . ARG A 1 741 ? 40.001 -8.783 -54.584 1.00 85.88 741 ARG A O 1
ATOM 6010 N N . GLU A 1 742 ? 40.868 -7.737 -52.797 1.00 87.25 742 GLU A N 1
ATOM 6011 C CA . GLU A 1 742 ? 42.261 -7.818 -53.251 1.00 87.25 742 GLU A CA 1
ATOM 6012 C C . GLU A 1 742 ? 42.747 -9.273 -53.365 1.00 87.25 742 GLU A C 1
ATOM 6014 O O . GLU A 1 742 ? 43.348 -9.656 -54.367 1.00 87.25 742 GLU A O 1
ATOM 6019 N N . ALA A 1 743 ? 42.407 -10.125 -52.392 1.00 88.56 743 ALA A N 1
ATOM 6020 C CA . ALA A 1 743 ? 42.728 -11.552 -52.433 1.00 88.56 743 ALA A CA 1
ATOM 6021 C C . ALA A 1 743 ? 42.074 -12.273 -53.627 1.00 88.56 743 ALA A C 1
ATOM 6023 O O . ALA A 1 743 ? 42.678 -13.178 -54.206 1.00 88.56 743 ALA A O 1
ATOM 6024 N N . GLN A 1 744 ? 40.859 -11.874 -54.022 1.00 89.12 744 GLN A N 1
ATOM 6025 C CA . GLN A 1 744 ? 40.189 -12.411 -55.210 1.00 89.12 744 GLN A CA 1
ATOM 6026 C C . GLN A 1 744 ? 40.947 -12.056 -56.500 1.00 89.12 744 GLN A C 1
ATOM 6028 O O . GLN A 1 744 ? 41.083 -12.907 -57.386 1.00 89.12 744 GLN A O 1
ATOM 6033 N N . ILE A 1 745 ? 41.462 -10.825 -56.602 1.00 88.94 745 ILE A N 1
ATOM 6034 C CA . ILE A 1 745 ? 42.271 -10.381 -57.746 1.00 88.94 745 ILE A CA 1
ATOM 6035 C C . ILE A 1 745 ? 43.589 -11.162 -57.792 1.00 88.94 745 ILE A C 1
ATOM 6037 O O . ILE A 1 745 ? 43.914 -11.735 -58.830 1.00 88.94 745 ILE A O 1
ATOM 6041 N N . GLU A 1 746 ? 44.307 -11.272 -56.672 1.00 90.62 746 GLU A N 1
ATOM 6042 C CA . GLU A 1 746 ? 45.557 -12.043 -56.591 1.00 90.62 746 GLU A CA 1
ATOM 6043 C C . GLU A 1 746 ? 45.365 -13.530 -56.925 1.00 90.62 746 GLU A C 1
ATOM 6045 O O . GLU A 1 746 ? 46.180 -14.106 -57.643 1.00 90.62 746 GLU A O 1
ATOM 6050 N N . LEU A 1 747 ? 44.263 -14.157 -56.497 1.00 91.88 747 LEU A N 1
ATOM 6051 C CA . LEU A 1 747 ? 43.960 -15.544 -56.870 1.00 91.88 747 LEU A CA 1
ATOM 6052 C C . LEU A 1 747 ? 43.749 -15.701 -58.383 1.00 91.88 747 LEU A C 1
ATOM 6054 O O . LEU A 1 747 ? 44.203 -16.684 -58.969 1.00 91.88 747 LEU A O 1
ATOM 6058 N N . SER A 1 748 ? 43.069 -14.737 -59.008 1.00 92.94 748 SER A N 1
ATOM 6059 C CA . SER A 1 748 ? 42.843 -14.719 -60.460 1.00 92.94 748 SER A CA 1
ATOM 6060 C C . SER A 1 748 ? 44.172 -14.565 -61.210 1.00 92.94 748 SER A C 1
ATOM 6062 O O . SER A 1 748 ? 44.459 -15.317 -62.142 1.00 92.94 748 SER A O 1
ATOM 6064 N N . LEU A 1 749 ? 45.036 -13.658 -60.741 1.00 92.62 749 LEU A N 1
ATOM 6065 C CA . LEU A 1 749 ? 46.391 -13.468 -61.261 1.00 92.62 749 LEU A CA 1
ATOM 6066 C C . LEU A 1 749 ? 47.256 -14.722 -61.101 1.00 92.62 749 LEU A C 1
ATOM 6068 O O . LEU A 1 749 ? 47.972 -15.075 -62.032 1.00 92.62 749 LEU A O 1
ATOM 6072 N N . GLU A 1 750 ? 47.185 -15.422 -59.967 1.00 93.12 750 GLU A N 1
ATOM 6073 C CA . GLU A 1 750 ? 47.959 -16.647 -59.731 1.00 93.12 750 GLU A CA 1
ATOM 6074 C C . GLU A 1 750 ? 47.487 -17.808 -60.616 1.00 93.12 750 GLU A C 1
ATOM 6076 O O . GLU A 1 750 ? 48.311 -18.573 -61.115 1.00 93.12 750 GLU A O 1
ATOM 6081 N N . ARG A 1 751 ? 46.181 -17.920 -60.898 1.00 92.88 751 ARG A N 1
ATOM 6082 C CA . ARG A 1 751 ? 45.678 -18.891 -61.887 1.00 92.88 751 ARG A CA 1
ATOM 6083 C C . ARG A 1 751 ? 46.264 -18.622 -63.264 1.00 92.88 751 ARG A C 1
ATOM 6085 O O . ARG A 1 751 ? 46.793 -19.553 -63.870 1.00 92.88 751 ARG A O 1
ATOM 6092 N N . ILE A 1 752 ? 46.236 -17.370 -63.721 1.00 92.75 752 ILE A N 1
ATOM 6093 C CA . ILE A 1 752 ? 46.837 -16.978 -65.003 1.00 92.75 752 ILE A CA 1
ATOM 6094 C C . ILE A 1 752 ? 48.342 -17.268 -64.974 1.00 92.75 752 ILE A C 1
ATOM 6096 O O . ILE A 1 752 ? 48.854 -17.910 -65.885 1.00 92.75 752 ILE A O 1
ATOM 6100 N N . ARG A 1 753 ? 49.038 -16.891 -63.894 1.00 93.44 753 ARG A N 1
ATOM 6101 C CA . ARG A 1 753 ? 50.478 -17.123 -63.706 1.00 93.44 753 ARG A CA 1
ATOM 6102 C C . ARG A 1 753 ? 50.826 -18.602 -63.796 1.00 93.44 753 ARG A C 1
ATOM 6104 O O . ARG A 1 753 ? 51.751 -18.949 -64.518 1.00 93.44 753 ARG A O 1
ATOM 6111 N N . SER A 1 754 ? 50.072 -19.465 -63.119 1.00 92.19 754 SER A N 1
ATOM 6112 C CA . SER A 1 754 ? 50.306 -20.911 -63.128 1.00 92.19 754 SER A CA 1
ATOM 6113 C C . SER A 1 754 ? 50.205 -21.502 -64.538 1.00 92.19 754 SER A C 1
ATOM 6115 O O . SER A 1 754 ? 51.096 -22.250 -64.935 1.00 92.19 754 SER A O 1
ATOM 6117 N N . HIS A 1 755 ? 49.198 -21.101 -65.325 1.00 91.50 755 HIS A N 1
ATOM 6118 C CA . HIS A 1 755 ? 49.031 -21.555 -66.710 1.00 91.50 755 HIS A CA 1
ATOM 6119 C C . HIS A 1 755 ? 50.122 -21.000 -67.621 1.00 91.50 755 HIS A C 1
ATOM 6121 O O . HIS A 1 755 ? 50.708 -21.748 -68.394 1.00 91.50 755 HIS A O 1
ATOM 6127 N N . VAL A 1 756 ? 50.461 -19.720 -67.461 1.00 90.88 756 VAL A N 1
ATOM 6128 C CA . VAL A 1 756 ? 51.575 -19.080 -68.166 1.00 90.88 756 VAL A CA 1
ATOM 6129 C C . VAL A 1 756 ? 52.895 -19.815 -67.913 1.00 90.88 756 VAL A C 1
ATOM 6131 O O . VAL A 1 756 ? 53.618 -20.118 -68.853 1.00 90.88 756 VAL A O 1
ATOM 6134 N N . THR A 1 757 ? 53.209 -20.159 -66.663 1.00 88.25 757 THR A N 1
ATOM 6135 C CA . THR A 1 757 ? 54.463 -20.858 -66.324 1.00 88.25 757 THR A CA 1
ATOM 6136 C C . THR A 1 757 ? 54.475 -22.339 -66.700 1.00 88.25 757 THR A C 1
ATOM 6138 O O . THR A 1 757 ? 55.546 -22.933 -66.795 1.00 88.25 757 THR A O 1
ATOM 6141 N N . ALA A 1 758 ? 53.302 -22.952 -66.880 1.00 90.62 758 ALA A N 1
ATOM 6142 C CA . ALA A 1 758 ? 53.174 -24.345 -67.298 1.00 90.62 758 ALA A CA 1
ATOM 6143 C C . ALA A 1 758 ? 53.265 -24.521 -68.822 1.00 90.62 758 ALA A C 1
ATOM 6145 O O . ALA A 1 758 ? 53.338 -25.662 -69.284 1.00 90.62 758 ALA A O 1
ATOM 6146 N N . MET A 1 759 ? 53.282 -23.414 -69.573 1.00 90.94 759 MET A N 1
ATOM 6147 C CA . MET A 1 759 ? 53.223 -23.398 -71.029 1.00 90.94 759 MET A CA 1
ATOM 6148 C C . MET A 1 759 ? 54.353 -24.231 -71.657 1.00 90.94 759 MET A C 1
ATOM 6150 O O . MET A 1 759 ? 55.524 -24.025 -71.330 1.00 90.94 759 MET A O 1
ATOM 6154 N N . GLN A 1 760 ? 54.023 -25.179 -72.542 1.00 86.44 760 GLN A N 1
ATOM 6155 C CA . GLN A 1 760 ? 55.021 -26.017 -73.237 1.00 86.44 760 GLN A CA 1
ATOM 6156 C C . GLN A 1 760 ? 55.239 -25.601 -74.697 1.00 86.44 760 GLN A C 1
ATOM 6158 O O . GLN A 1 760 ? 56.353 -25.712 -75.213 1.00 86.44 760 GLN A O 1
ATOM 6163 N N . GLU A 1 761 ? 54.196 -25.099 -75.359 1.00 87.75 761 GLU A N 1
ATOM 6164 C CA . GLU A 1 761 ? 54.228 -24.658 -76.755 1.00 87.75 761 GLU A CA 1
ATOM 6165 C C . GLU A 1 761 ? 53.601 -23.267 -76.913 1.00 87.75 761 GLU A C 1
ATOM 6167 O O . GLU A 1 761 ? 52.695 -22.885 -76.179 1.00 87.75 761 GLU A O 1
ATOM 6172 N N . SER A 1 762 ? 54.040 -22.494 -77.913 1.00 81.56 762 SER A N 1
ATOM 6173 C CA . SER A 1 762 ? 53.548 -21.121 -78.120 1.00 81.56 762 SER A CA 1
ATOM 6174 C C . SER A 1 762 ? 52.071 -21.040 -78.529 1.00 81.56 762 SER A C 1
ATOM 6176 O O . SER A 1 762 ? 51.477 -19.968 -78.464 1.00 81.56 762 SER A O 1
ATOM 6178 N N . SER A 1 763 ? 51.481 -22.152 -78.974 1.00 81.06 763 SER A N 1
ATOM 6179 C CA . SER A 1 763 ? 50.060 -22.270 -79.323 1.00 81.06 763 SER A CA 1
ATOM 6180 C C . SER A 1 763 ? 49.141 -22.175 -78.096 1.00 81.06 763 SER A C 1
ATOM 6182 O O . SER A 1 763 ? 48.026 -21.671 -78.218 1.00 81.06 763 SER A O 1
ATOM 6184 N N . GLU A 1 764 ? 49.622 -22.566 -76.910 1.00 86.88 764 GLU A N 1
ATOM 6185 C CA . GLU A 1 764 ? 48.889 -22.509 -75.633 1.00 86.88 764 GLU A CA 1
ATOM 6186 C C . GLU A 1 764 ? 48.653 -21.064 -75.141 1.00 86.88 764 GLU A C 1
ATOM 6188 O O . GLU A 1 764 ? 47.774 -20.812 -74.315 1.00 86.88 764 GLU A O 1
ATOM 6193 N N . LEU A 1 765 ? 49.377 -20.081 -75.695 1.00 87.19 765 LEU A N 1
ATOM 6194 C CA . LEU A 1 765 ? 49.198 -18.655 -75.397 1.00 87.19 765 LEU A CA 1
ATOM 6195 C C . LEU A 1 765 ? 47.757 -18.185 -75.656 1.00 87.19 765 LEU A C 1
ATOM 6197 O O . LEU A 1 765 ? 47.223 -17.344 -74.933 1.00 87.19 765 LEU A O 1
ATOM 6201 N N . LEU A 1 766 ? 47.118 -18.740 -76.685 1.00 90.62 766 LEU A N 1
ATOM 6202 C CA . LEU A 1 766 ? 45.751 -18.413 -77.077 1.00 90.62 766 LEU A CA 1
ATOM 6203 C C . LEU A 1 766 ? 44.719 -18.857 -76.031 1.00 90.62 766 LEU A C 1
ATOM 6205 O O . LEU A 1 766 ? 43.786 -18.107 -75.736 1.00 90.62 766 LEU A O 1
ATOM 6209 N N . ASP A 1 767 ? 44.923 -20.019 -75.412 1.00 90.31 767 ASP A N 1
ATOM 6210 C CA . ASP A 1 767 ? 44.065 -20.514 -74.331 1.00 90.31 767 ASP A CA 1
ATOM 6211 C C . ASP A 1 767 ? 44.203 -19.645 -73.072 1.00 90.31 767 ASP A C 1
ATOM 6213 O O . ASP A 1 767 ? 43.217 -19.370 -72.381 1.00 90.31 767 ASP A O 1
ATOM 6217 N N . ILE A 1 768 ? 45.404 -19.115 -72.815 1.00 92.50 768 ILE A N 1
ATOM 6218 C CA . ILE A 1 768 ? 45.649 -18.158 -71.728 1.00 92.50 768 ILE A CA 1
ATOM 6219 C C . ILE A 1 768 ? 44.880 -16.851 -71.968 1.00 92.50 768 ILE A C 1
ATOM 6221 O O . ILE A 1 768 ? 44.320 -16.296 -71.025 1.00 92.50 768 ILE A O 1
ATOM 6225 N N . VAL A 1 769 ? 44.776 -16.362 -73.209 1.00 93.25 769 VAL A N 1
ATOM 6226 C CA . VAL A 1 769 ? 43.983 -15.156 -73.531 1.00 93.25 769 VAL A CA 1
ATOM 6227 C C . VAL A 1 769 ? 42.492 -15.365 -73.252 1.00 93.25 769 VAL A C 1
ATOM 6229 O O . VAL A 1 769 ? 41.844 -14.486 -72.677 1.00 93.25 769 VAL A O 1
ATOM 6232 N N . VAL A 1 770 ? 41.951 -16.541 -73.586 1.00 94.31 770 VAL A N 1
ATOM 6233 C CA . VAL A 1 770 ? 40.567 -16.921 -73.246 1.00 94.31 770 VAL A CA 1
ATOM 6234 C C . VAL A 1 770 ? 40.378 -16.978 -71.727 1.00 94.31 770 VAL A C 1
ATOM 6236 O O . VAL A 1 770 ? 39.411 -16.428 -71.195 1.00 94.31 770 VAL A O 1
ATOM 6239 N N . MET A 1 771 ? 41.323 -17.588 -71.006 1.00 93.88 771 MET A N 1
ATOM 6240 C CA . MET A 1 771 ? 41.305 -17.647 -69.543 1.00 93.88 771 MET A CA 1
ATOM 6241 C C . MET A 1 771 ? 41.341 -16.259 -68.906 1.00 93.88 771 MET A C 1
ATOM 6243 O O . MET A 1 771 ? 40.536 -15.984 -68.019 1.00 93.88 771 MET A O 1
ATOM 6247 N N . MET A 1 772 ? 42.234 -15.378 -69.365 1.00 94.81 772 MET A N 1
ATOM 6248 C CA . MET A 1 772 ? 42.339 -14.007 -68.867 1.00 94.81 772 MET A CA 1
ATOM 6249 C C . MET A 1 772 ? 41.011 -13.275 -69.007 1.00 94.81 772 MET A C 1
ATOM 6251 O O . MET A 1 772 ? 40.556 -12.667 -68.046 1.00 94.81 772 MET A O 1
ATOM 6255 N N . ARG A 1 773 ? 40.335 -13.390 -70.153 1.00 94.56 773 ARG A N 1
ATOM 6256 C CA . ARG A 1 773 ? 39.004 -12.802 -70.340 1.00 94.56 773 ARG A CA 1
ATOM 6257 C C . ARG A 1 773 ? 38.006 -13.328 -69.310 1.00 94.56 773 ARG A C 1
ATOM 6259 O O . ARG A 1 773 ? 37.278 -12.543 -68.707 1.00 94.56 773 ARG A O 1
ATOM 6266 N N . ASN A 1 774 ? 37.971 -14.640 -69.093 1.00 93.88 774 ASN A N 1
ATOM 6267 C CA . ASN A 1 774 ? 37.030 -15.260 -68.159 1.00 93.88 774 ASN A CA 1
ATOM 6268 C C . ASN A 1 774 ? 37.302 -14.867 -66.700 1.00 93.88 774 ASN A C 1
ATOM 6270 O O . ASN A 1 774 ? 36.360 -14.553 -65.971 1.00 93.88 774 ASN A O 1
ATOM 6274 N N . GLU A 1 775 ? 38.566 -14.824 -66.277 1.00 94.81 775 GLU A N 1
ATOM 6275 C CA . GLU A 1 775 ? 38.955 -14.350 -64.943 1.00 94.81 775 GLU A CA 1
ATOM 6276 C C . GLU A 1 775 ? 38.646 -12.850 -64.779 1.00 94.81 775 GLU A C 1
ATOM 6278 O O . GLU A 1 775 ? 38.087 -12.438 -63.764 1.00 94.81 775 GLU A O 1
ATOM 6283 N N . PHE A 1 776 ? 38.896 -12.035 -65.809 1.00 94.06 776 PHE A N 1
ATOM 6284 C CA . PHE A 1 776 ? 38.590 -10.601 -65.818 1.00 94.06 776 PHE A CA 1
ATOM 6285 C C . PHE A 1 776 ? 37.085 -10.330 -65.655 1.00 94.06 776 PHE A C 1
ATOM 6287 O O . PHE A 1 776 ? 36.683 -9.502 -64.835 1.00 94.06 776 PHE A O 1
ATOM 6294 N N . VAL A 1 777 ? 36.239 -11.092 -66.356 1.00 93.44 777 VAL A N 1
ATOM 6295 C CA . VAL A 1 777 ? 34.775 -11.025 -66.210 1.00 93.44 777 VAL A CA 1
ATOM 6296 C C . VAL A 1 777 ? 34.304 -11.592 -64.865 1.00 93.44 777 VAL A C 1
ATOM 6298 O O . VAL A 1 777 ? 33.392 -11.038 -64.255 1.00 93.44 777 VAL A O 1
ATOM 6301 N N . THR A 1 778 ? 34.950 -12.637 -64.339 1.00 92.69 778 THR A N 1
ATOM 6302 C CA . THR A 1 778 ? 34.651 -13.201 -63.003 1.00 92.69 778 THR A CA 1
ATOM 6303 C C . THR A 1 778 ? 34.936 -12.205 -61.877 1.00 92.69 778 THR A C 1
ATOM 6305 O O . THR A 1 778 ? 34.233 -12.187 -60.864 1.00 92.69 778 THR A O 1
ATOM 6308 N N . LEU A 1 779 ? 35.919 -11.320 -62.061 1.00 92.69 779 LEU A N 1
ATOM 6309 C CA . LEU A 1 779 ? 36.157 -10.184 -61.170 1.00 92.69 779 LEU A CA 1
ATOM 6310 C C . LEU A 1 779 ? 35.070 -9.100 -61.277 1.00 92.69 779 LEU A C 1
ATOM 6312 O O . LEU A 1 779 ? 35.071 -8.166 -60.476 1.00 92.69 779 LEU A O 1
ATOM 6316 N N . GLY A 1 780 ? 34.104 -9.228 -62.186 1.00 91.94 780 GLY A N 1
ATOM 6317 C CA . GLY A 1 780 ? 32.996 -8.291 -62.371 1.00 91.94 780 GLY A CA 1
ATOM 6318 C C . GLY A 1 780 ? 33.314 -7.141 -63.325 1.00 91.94 780 GLY A C 1
ATOM 6319 O O . GLY A 1 780 ? 32.609 -6.135 -63.305 1.00 91.94 780 GLY A O 1
ATOM 6320 N N . HIS A 1 781 ? 34.373 -7.257 -64.130 1.00 94.06 781 HIS A N 1
ATOM 6321 C CA . HIS A 1 781 ? 34.671 -6.293 -65.186 1.00 94.06 781 HIS A CA 1
ATOM 6322 C C . HIS A 1 781 ? 33.960 -6.668 -66.488 1.00 94.06 781 HIS A C 1
ATOM 6324 O O . HIS A 1 781 ? 33.757 -7.840 -66.797 1.00 94.06 781 HIS A O 1
ATOM 6330 N N . GLU A 1 782 ? 33.589 -5.664 -67.274 1.00 92.88 782 GLU A N 1
ATOM 6331 C CA . GLU A 1 782 ? 32.990 -5.869 -68.589 1.00 92.88 782 GLU A CA 1
ATOM 6332 C C . GLU A 1 782 ? 34.086 -5.985 -69.657 1.00 92.88 782 GLU A C 1
ATOM 6334 O O . GLU A 1 782 ? 35.006 -5.171 -69.703 1.00 92.88 782 GLU A O 1
ATOM 6339 N N . ALA A 1 783 ? 33.998 -7.009 -70.510 1.00 92.31 783 ALA A N 1
ATOM 6340 C CA . ALA A 1 783 ? 34.902 -7.215 -71.641 1.00 92.31 783 ALA A CA 1
ATOM 6341 C C . ALA A 1 783 ? 34.171 -7.957 -72.772 1.00 92.31 783 ALA A C 1
ATOM 6343 O O . ALA A 1 783 ? 33.986 -9.179 -72.704 1.00 92.31 783 ALA A O 1
ATOM 6344 N N . HIS A 1 784 ? 33.754 -7.223 -73.811 1.00 89.81 784 HIS A N 1
ATOM 6345 C CA . HIS A 1 784 ? 33.088 -7.813 -74.981 1.00 89.81 784 HIS A CA 1
ATOM 6346 C C . HIS A 1 784 ? 34.062 -8.707 -75.752 1.00 89.81 784 HIS A C 1
ATOM 6348 O O . HIS A 1 784 ? 33.895 -9.922 -75.786 1.00 89.81 784 HIS A O 1
ATOM 6354 N N . TYR A 1 785 ? 35.128 -8.108 -76.276 1.00 91.38 785 TYR A N 1
ATOM 6355 C CA . TYR A 1 785 ? 36.277 -8.810 -76.826 1.00 91.38 785 TYR A CA 1
ATOM 6356 C C . TYR A 1 785 ? 37.481 -8.589 -75.924 1.00 91.38 785 TYR A C 1
ATOM 6358 O O . TYR A 1 785 ? 37.646 -7.511 -75.361 1.00 91.38 785 TYR A O 1
ATOM 6366 N N . PHE A 1 786 ? 38.327 -9.604 -75.825 1.00 96.00 786 PHE A N 1
ATOM 6367 C CA . PHE A 1 786 ? 39.633 -9.560 -75.172 1.00 96.00 786 PHE A CA 1
ATOM 6368 C C . PHE A 1 786 ? 40.681 -10.094 -76.147 1.00 96.00 786 PHE A C 1
ATOM 6370 O O . PHE A 1 786 ? 40.427 -11.109 -76.804 1.00 96.00 786 PHE A O 1
ATOM 6377 N N . TRP A 1 787 ? 41.825 -9.430 -76.269 1.00 96.00 787 TRP A N 1
ATOM 6378 C CA . TRP A 1 787 ? 42.867 -9.777 -77.234 1.00 96.00 787 TRP A CA 1
ATOM 6379 C C . TRP A 1 787 ? 44.261 -9.761 -76.631 1.00 96.00 787 TRP A C 1
ATOM 6381 O O . TRP A 1 787 ? 44.514 -9.099 -75.625 1.00 96.00 787 TRP A O 1
ATOM 6391 N N . HIS A 1 788 ? 45.174 -10.446 -77.313 1.00 94.81 788 HIS A N 1
ATOM 6392 C CA . HIS A 1 788 ? 46.590 -10.114 -77.282 1.00 94.81 788 HIS A CA 1
ATOM 6393 C C . HIS A 1 788 ? 47.021 -9.662 -78.677 1.00 94.81 788 HIS A C 1
ATOM 6395 O O . HIS A 1 788 ? 46.524 -10.158 -79.693 1.00 94.81 788 HIS A O 1
ATOM 6401 N N . MET A 1 789 ? 47.946 -8.713 -78.730 1.00 94.81 789 MET A N 1
ATOM 6402 C CA . MET A 1 789 ? 48.546 -8.264 -79.974 1.00 94.81 789 MET A CA 1
ATOM 6403 C C . MET A 1 789 ? 50.050 -8.111 -79.797 1.00 94.81 789 MET A C 1
ATOM 6405 O O . MET A 1 789 ? 50.516 -7.313 -78.990 1.00 94.81 789 MET A O 1
ATOM 6409 N N . ARG A 1 790 ? 50.823 -8.883 -80.556 1.00 93.94 790 ARG A N 1
ATOM 6410 C CA . ARG A 1 790 ? 52.283 -8.820 -80.580 1.00 93.94 790 ARG A CA 1
ATOM 6411 C C . ARG A 1 790 ? 52.749 -7.784 -81.594 1.00 93.94 790 ARG A C 1
ATOM 6413 O O . ARG A 1 790 ? 52.221 -7.701 -82.703 1.00 93.94 790 ARG A O 1
ATOM 6420 N N . TRP A 1 791 ? 53.754 -7.005 -81.222 1.00 93.88 791 TRP A N 1
ATOM 6421 C CA . TRP A 1 791 ? 54.320 -5.944 -82.045 1.00 93.88 791 TRP A CA 1
ATOM 6422 C C . TRP A 1 791 ? 55.600 -6.451 -82.724 1.00 93.88 791 TRP A C 1
ATOM 6424 O O . TRP A 1 791 ? 56.638 -6.599 -82.081 1.00 93.88 791 TRP A O 1
ATOM 6434 N N . LEU A 1 792 ? 55.540 -6.735 -84.028 1.00 92.50 792 LEU A N 1
ATOM 6435 C CA . LEU A 1 792 ? 56.719 -7.051 -84.842 1.00 92.50 792 LEU A CA 1
ATOM 6436 C C . LEU A 1 792 ? 57.164 -5.805 -85.631 1.00 92.50 792 LEU A C 1
ATOM 6438 O O . LEU A 1 792 ? 56.366 -4.888 -85.818 1.00 92.50 792 LEU A O 1
ATOM 6442 N N . PRO A 1 793 ? 58.410 -5.745 -86.142 1.00 90.38 793 PRO A N 1
ATOM 6443 C CA . PRO A 1 793 ? 58.904 -4.555 -86.843 1.00 90.38 793 PRO A CA 1
ATOM 6444 C C . PRO A 1 793 ? 58.048 -4.111 -88.041 1.00 90.38 793 PRO A C 1
ATOM 6446 O O . PRO A 1 793 ? 57.894 -2.915 -88.273 1.00 90.38 793 PRO A O 1
ATOM 6449 N N . GLU A 1 794 ? 57.476 -5.063 -88.788 1.00 92.44 794 GLU A N 1
ATOM 6450 C CA . GLU A 1 794 ? 56.732 -4.789 -90.030 1.00 92.44 794 GLU A CA 1
ATOM 6451 C C . GLU A 1 794 ? 55.209 -4.967 -89.897 1.00 92.44 794 GLU A C 1
ATOM 6453 O O . GLU A 1 794 ? 54.450 -4.395 -90.682 1.00 92.44 794 GLU A O 1
ATOM 6458 N N . LYS A 1 795 ? 54.737 -5.719 -88.891 1.00 95.19 795 LYS A N 1
ATOM 6459 C CA . LYS A 1 795 ? 53.318 -6.079 -88.715 1.00 95.19 795 LYS A CA 1
ATOM 6460 C C . LYS A 1 795 ? 52.932 -6.293 -87.246 1.00 95.19 795 LYS A C 1
ATOM 6462 O O . LYS A 1 795 ? 53.791 -6.426 -86.381 1.00 95.19 795 LYS A O 1
ATOM 6467 N N . TYR A 1 796 ? 51.638 -6.361 -86.977 1.00 95.75 796 TYR A N 1
ATOM 6468 C CA . TYR A 1 796 ? 51.064 -6.880 -85.741 1.00 95.75 796 TYR A CA 1
ATOM 6469 C C . TYR A 1 796 ? 50.584 -8.315 -85.951 1.00 95.75 796 TYR A C 1
ATOM 6471 O O . TYR A 1 796 ? 50.032 -8.626 -87.006 1.00 95.75 796 TYR A O 1
ATOM 6479 N N . GLU A 1 797 ? 50.745 -9.162 -84.940 1.00 94.38 797 GLU A N 1
ATOM 6480 C CA . GLU A 1 797 ? 50.054 -10.455 -84.843 1.00 94.38 797 GLU A CA 1
ATOM 6481 C C . GLU A 1 797 ? 49.002 -10.323 -83.748 1.00 94.38 797 GLU A C 1
ATOM 6483 O O . GLU A 1 797 ? 49.354 -10.063 -82.597 1.00 94.38 797 GLU A O 1
ATOM 6488 N N . LYS A 1 798 ? 47.720 -10.433 -84.097 1.00 94.44 798 LYS A N 1
ATOM 6489 C CA . LYS A 1 798 ? 46.604 -10.195 -83.179 1.00 94.44 798 LYS A CA 1
ATOM 6490 C C . LYS A 1 798 ? 45.724 -11.430 -83.089 1.00 94.44 798 LYS A C 1
ATOM 6492 O O . LYS A 1 798 ? 45.255 -11.933 -84.108 1.00 94.44 798 LYS A O 1
ATOM 6497 N N . ALA A 1 799 ? 45.437 -11.857 -81.866 1.00 93.88 799 ALA A N 1
ATOM 6498 C CA . ALA A 1 799 ? 44.422 -12.859 -81.590 1.00 93.88 799 ALA A CA 1
ATOM 6499 C C . ALA A 1 799 ? 43.425 -12.325 -80.566 1.00 93.88 799 ALA A C 1
ATOM 6501 O O . ALA A 1 799 ? 43.807 -11.749 -79.547 1.00 93.88 799 ALA A O 1
ATOM 6502 N N . MET A 1 800 ? 42.140 -12.513 -80.842 1.00 93.69 800 MET A N 1
ATOM 6503 C CA . MET A 1 800 ? 41.047 -12.044 -80.001 1.00 93.69 800 MET A CA 1
ATOM 6504 C C . MET A 1 800 ? 40.021 -13.143 -79.768 1.00 93.69 800 MET A C 1
ATOM 6506 O O . MET A 1 800 ? 39.758 -13.988 -80.626 1.00 93.69 800 MET A O 1
ATOM 6510 N N . THR A 1 801 ? 39.456 -13.125 -78.571 1.00 94.56 801 THR A N 1
ATOM 6511 C CA . THR A 1 801 ? 38.370 -14.013 -78.153 1.00 94.56 801 THR A CA 1
ATOM 6512 C C . THR A 1 801 ? 37.139 -13.863 -79.054 1.00 94.56 801 THR A C 1
ATOM 6514 O O . THR A 1 801 ? 36.999 -12.868 -79.759 1.00 94.56 801 THR A O 1
ATOM 6517 N N . SER A 1 802 ? 36.264 -14.867 -79.098 1.00 89.75 802 SER A N 1
ATOM 6518 C CA . SER A 1 802 ? 34.931 -14.723 -79.698 1.00 89.75 802 SER A CA 1
ATOM 6519 C C . SER A 1 802 ? 34.078 -13.747 -78.888 1.00 89.75 802 SER A C 1
ATOM 6521 O O . SER A 1 802 ? 34.378 -13.492 -77.722 1.00 89.75 802 SER A O 1
ATOM 6523 N N . GLY A 1 803 ? 32.985 -13.234 -79.459 1.00 77.69 803 GLY A N 1
ATOM 6524 C CA . GLY A 1 803 ? 32.106 -12.289 -78.746 1.00 77.69 803 GLY A CA 1
ATOM 6525 C C . GLY A 1 803 ? 31.507 -12.832 -77.434 1.00 77.69 803 GLY A C 1
ATOM 6526 O O . GLY A 1 803 ? 31.208 -12.068 -76.520 1.00 77.69 803 GLY A O 1
ATOM 6527 N N . ASP A 1 804 ? 31.371 -14.157 -77.302 1.00 83.31 804 ASP A N 1
ATOM 6528 C CA . ASP A 1 804 ? 30.959 -14.824 -76.055 1.00 83.31 804 ASP A CA 1
ATOM 6529 C C . ASP A 1 804 ? 32.129 -15.120 -75.091 1.00 83.31 804 ASP A C 1
ATOM 6531 O O . ASP A 1 804 ? 31.912 -15.445 -73.920 1.00 83.31 804 ASP A O 1
ATOM 6535 N N . GLY A 1 805 ? 33.368 -14.971 -75.566 1.00 87.00 805 GLY A N 1
ATOM 6536 C CA . GLY A 1 805 ? 34.624 -15.205 -74.861 1.00 87.00 805 GLY A CA 1
ATOM 6537 C C . GLY A 1 805 ? 34.951 -16.659 -74.532 1.00 87.00 805 GLY A C 1
ATOM 6538 O O . GLY A 1 805 ? 35.804 -16.897 -73.682 1.00 87.00 805 GLY A O 1
ATOM 6539 N N . THR A 1 806 ? 34.291 -17.632 -75.164 1.00 87.88 806 THR A N 1
ATOM 6540 C CA . THR A 1 806 ? 34.483 -19.066 -74.866 1.00 87.88 806 THR A CA 1
ATOM 6541 C C . THR A 1 806 ? 35.717 -19.678 -75.535 1.00 87.88 806 THR A C 1
ATOM 6543 O O . THR A 1 806 ? 36.192 -20.727 -75.103 1.00 87.88 806 THR A O 1
ATOM 6546 N N . ARG A 1 807 ? 36.239 -19.039 -76.587 1.00 91.00 807 ARG A N 1
ATOM 6547 C CA . ARG A 1 807 ? 37.397 -19.484 -77.379 1.00 91.00 807 ARG A CA 1
ATOM 6548 C C . ARG A 1 807 ? 38.084 -18.294 -78.050 1.00 91.00 807 ARG A C 1
ATOM 6550 O O . ARG A 1 807 ? 37.565 -17.179 -78.012 1.00 91.00 807 ARG A O 1
ATOM 6557 N N . ILE A 1 808 ? 39.211 -18.523 -78.725 1.00 93.81 808 ILE A N 1
ATOM 6558 C CA . ILE A 1 808 ? 39.724 -17.561 -79.711 1.00 93.81 808 ILE A CA 1
ATOM 6559 C C . ILE A 1 808 ? 38.801 -17.547 -80.932 1.00 93.81 808 ILE A C 1
ATOM 6561 O O . ILE A 1 808 ? 38.528 -18.584 -81.541 1.00 93.81 808 ILE A O 1
ATOM 6565 N N . GLY A 1 809 ? 38.285 -16.360 -81.242 1.00 89.69 809 GLY A N 1
ATOM 6566 C CA . GLY A 1 809 ? 37.335 -16.112 -82.320 1.00 89.69 809 GLY A CA 1
ATOM 6567 C C . GLY A 1 809 ? 38.000 -15.557 -83.571 1.00 89.69 809 GLY A C 1
ATOM 6568 O O . GLY A 1 809 ? 37.552 -15.873 -84.667 1.00 89.69 809 GLY A O 1
ATOM 6569 N N . MET A 1 810 ? 39.080 -14.781 -83.434 1.00 92.06 810 MET A N 1
ATOM 6570 C CA . MET A 1 810 ? 39.832 -14.272 -84.582 1.00 92.06 810 MET A CA 1
ATOM 6571 C C . MET A 1 810 ? 41.338 -14.336 -84.360 1.00 92.06 810 MET A C 1
ATOM 6573 O O . MET A 1 810 ? 41.822 -14.029 -83.271 1.00 92.06 810 MET A O 1
ATOM 6577 N N . VAL A 1 811 ? 42.067 -14.670 -85.421 1.00 93.00 811 VAL A N 1
ATOM 6578 C CA . VAL A 1 811 ? 43.533 -14.613 -85.499 1.00 93.00 811 VAL A CA 1
ATOM 6579 C C . VAL A 1 811 ? 43.878 -13.939 -86.816 1.00 93.00 811 VAL A C 1
ATOM 6581 O O . VAL A 1 811 ? 43.389 -14.364 -87.864 1.00 93.00 811 VAL A O 1
ATOM 6584 N N . MET A 1 812 ? 44.662 -12.867 -86.762 1.00 94.31 812 MET A N 1
ATOM 6585 C CA . MET A 1 812 ? 44.978 -12.052 -87.931 1.00 94.31 812 MET A CA 1
ATOM 6586 C C . MET A 1 812 ? 46.360 -11.408 -87.839 1.00 94.31 812 MET A C 1
ATOM 6588 O O . MET A 1 812 ? 46.882 -11.168 -86.745 1.00 94.31 812 MET A O 1
ATOM 6592 N N . THR A 1 813 ? 46.917 -11.037 -88.991 1.00 95.38 813 THR A N 1
ATOM 6593 C CA . THR A 1 813 ? 48.046 -10.103 -89.055 1.00 95.38 813 THR A CA 1
ATOM 6594 C C . THR A 1 813 ? 47.619 -8.758 -89.630 1.00 95.38 813 THR A C 1
ATOM 6596 O O . THR A 1 813 ? 46.809 -8.701 -90.551 1.00 95.38 813 THR A O 1
ATOM 6599 N N . LEU A 1 814 ? 48.129 -7.665 -89.058 1.00 94.12 814 LEU A N 1
ATOM 6600 C CA . LEU A 1 814 ? 47.759 -6.293 -89.430 1.00 94.12 814 LEU A CA 1
ATOM 6601 C C . LEU A 1 814 ? 49.012 -5.463 -89.745 1.00 94.12 814 LEU A C 1
ATOM 6603 O O . LEU A 1 814 ? 50.042 -5.643 -89.093 1.00 94.12 814 LEU A O 1
ATOM 6607 N N . PRO A 1 815 ? 48.971 -4.522 -90.699 1.00 94.44 815 PRO A N 1
ATOM 6608 C CA . PRO A 1 815 ? 50.116 -3.664 -90.983 1.00 94.44 815 PRO A CA 1
ATOM 6609 C C . PRO A 1 815 ? 50.343 -2.637 -89.863 1.00 94.44 815 PRO A C 1
ATOM 6611 O O . PRO A 1 815 ? 49.395 -2.147 -89.251 1.00 94.44 815 PRO A O 1
ATOM 6614 N N . ARG A 1 816 ? 51.602 -2.238 -89.628 1.00 92.25 816 ARG A N 1
ATOM 6615 C CA . ARG A 1 816 ? 51.962 -1.313 -88.529 1.00 92.25 816 ARG A CA 1
ATOM 6616 C C . ARG A 1 816 ? 51.271 0.055 -88.581 1.00 92.25 816 ARG A C 1
ATOM 6618 O O . ARG A 1 816 ? 51.096 0.684 -87.542 1.00 92.25 816 ARG A O 1
ATOM 6625 N N . HIS A 1 817 ? 50.849 0.511 -89.760 1.00 90.75 817 HIS A N 1
ATOM 6626 C CA . HIS A 1 817 ? 50.180 1.805 -89.903 1.00 90.75 817 HIS A CA 1
ATOM 6627 C C . HIS A 1 817 ? 48.754 1.829 -89.322 1.00 90.75 817 HIS A C 1
ATOM 6629 O O . HIS A 1 817 ? 48.268 2.912 -89.035 1.00 90.75 817 HIS A O 1
ATOM 6635 N N . ILE A 1 818 ? 48.107 0.684 -89.032 1.00 90.94 818 ILE A N 1
ATOM 6636 C CA . ILE A 1 818 ? 46.761 0.696 -88.418 1.00 90.94 818 ILE A CA 1
ATOM 6637 C C . ILE A 1 818 ? 46.733 1.448 -87.075 1.00 90.94 818 ILE A C 1
ATOM 6639 O O . ILE A 1 818 ? 45.794 2.186 -86.799 1.00 90.94 818 ILE A O 1
ATOM 6643 N N . HIS A 1 819 ? 47.785 1.297 -86.266 1.00 92.69 819 HIS A N 1
ATOM 6644 C CA . HIS A 1 819 ? 48.020 2.081 -85.049 1.00 92.69 819 HIS A CA 1
ATOM 6645 C C . HIS A 1 819 ? 48.993 3.240 -85.297 1.00 92.69 819 HIS A C 1
ATOM 6647 O O . HIS A 1 819 ? 48.862 4.285 -84.668 1.00 92.69 819 HIS A O 1
ATOM 6653 N N . GLY A 1 820 ? 49.947 3.090 -86.227 1.00 88.56 820 GLY A N 1
ATOM 6654 C CA . GLY A 1 820 ? 50.905 4.141 -86.585 1.00 88.56 820 GLY A CA 1
ATOM 6655 C C . GLY A 1 820 ? 50.263 5.430 -87.112 1.00 88.56 820 GLY A C 1
ATOM 6656 O O . GLY A 1 820 ? 50.815 6.505 -86.890 1.00 88.56 820 GLY A O 1
ATOM 6657 N N . ASP A 1 821 ? 49.094 5.327 -87.748 1.00 90.94 821 ASP A N 1
ATOM 6658 C CA . ASP A 1 821 ? 48.323 6.465 -88.262 1.00 90.94 821 ASP A CA 1
ATOM 6659 C C . ASP A 1 821 ? 47.464 7.137 -87.173 1.00 90.94 821 ASP A C 1
ATOM 6661 O O . ASP A 1 821 ? 46.960 8.244 -87.367 1.00 90.94 821 ASP A O 1
ATOM 6665 N N . ILE A 1 822 ? 47.311 6.500 -86.005 1.00 93.31 822 ILE A N 1
ATOM 6666 C CA . ILE A 1 822 ? 46.614 7.056 -84.843 1.00 93.31 822 ILE A CA 1
ATOM 6667 C C . ILE A 1 822 ? 47.673 7.626 -83.901 1.00 93.31 822 ILE A C 1
ATOM 6669 O O . ILE A 1 822 ? 48.211 6.922 -83.049 1.00 93.31 822 ILE A O 1
ATOM 6673 N N . GLN A 1 823 ? 47.973 8.918 -84.056 1.00 91.31 823 GLN A N 1
ATOM 6674 C CA . GLN A 1 823 ? 49.085 9.595 -83.373 1.00 91.31 823 GLN A CA 1
ATOM 6675 C C . GLN A 1 823 ? 49.166 9.285 -81.867 1.00 91.31 823 GLN A C 1
ATOM 6677 O O . GLN A 1 823 ? 50.241 8.989 -81.359 1.00 91.31 823 GLN A O 1
ATOM 6682 N N . THR A 1 824 ? 48.034 9.289 -81.160 1.00 92.94 824 THR A N 1
ATOM 6683 C CA . THR A 1 824 ? 47.983 9.036 -79.712 1.00 92.94 824 THR A CA 1
ATOM 6684 C C . THR A 1 824 ? 48.354 7.597 -79.336 1.00 92.94 824 THR A C 1
ATOM 6686 O O . THR A 1 824 ? 49.046 7.391 -78.340 1.00 92.94 824 THR A O 1
ATOM 6689 N N . VAL A 1 825 ? 47.961 6.610 -80.146 1.00 93.56 825 VAL A N 1
ATOM 6690 C CA . VAL A 1 825 ? 48.345 5.202 -79.963 1.00 93.56 825 VAL A CA 1
ATOM 6691 C C . VAL A 1 825 ? 49.817 5.016 -80.327 1.00 93.56 825 VAL A C 1
ATOM 6693 O O . VAL A 1 825 ? 50.564 4.405 -79.569 1.00 93.56 825 VAL A O 1
ATOM 6696 N N . ALA A 1 826 ? 50.273 5.609 -81.434 1.00 92.50 826 ALA A N 1
ATOM 6697 C CA . ALA A 1 826 ? 51.672 5.558 -81.857 1.00 92.50 826 ALA A CA 1
ATOM 6698 C C . ALA A 1 826 ? 52.632 6.180 -80.823 1.00 92.50 826 ALA A C 1
ATOM 6700 O O . ALA A 1 826 ? 53.746 5.684 -80.631 1.00 92.50 826 ALA A O 1
ATOM 6701 N N . ASP A 1 827 ? 52.212 7.257 -80.156 1.00 94.00 827 ASP A N 1
ATOM 6702 C CA . ASP A 1 827 ? 52.955 7.877 -79.057 1.00 94.00 827 ASP A CA 1
ATOM 6703 C C . ASP A 1 827 ? 52.936 6.995 -77.806 1.00 94.00 827 ASP A C 1
ATOM 6705 O O . ASP A 1 827 ? 53.973 6.825 -77.159 1.00 94.00 827 ASP A O 1
ATOM 6709 N N . TRP A 1 828 ? 51.796 6.364 -77.495 1.00 95.12 828 TRP A N 1
ATOM 6710 C CA . TRP A 1 828 ? 51.714 5.394 -76.406 1.00 95.12 828 TRP A CA 1
ATOM 6711 C C . TRP A 1 828 ? 52.647 4.203 -76.625 1.00 95.12 828 TRP A C 1
ATOM 6713 O O . TRP A 1 828 ? 53.389 3.872 -75.702 1.00 95.12 828 TRP A O 1
ATOM 6723 N N . GLU A 1 829 ? 52.695 3.614 -77.824 1.00 92.12 829 GLU A N 1
ATOM 6724 C CA . GLU A 1 829 ? 53.597 2.502 -78.174 1.00 92.12 829 GLU A CA 1
ATOM 6725 C C . GLU A 1 829 ? 55.088 2.860 -78.000 1.00 92.12 829 GLU A C 1
ATOM 6727 O O . GLU A 1 829 ? 55.900 1.986 -77.697 1.00 92.12 829 GLU A O 1
ATOM 6732 N N . LYS A 1 830 ? 55.462 4.142 -78.093 1.00 90.12 830 LYS A N 1
ATOM 6733 C CA . LYS A 1 830 ? 56.838 4.632 -77.857 1.00 90.12 830 LYS A CA 1
ATOM 6734 C C . LYS A 1 830 ? 57.112 5.072 -76.414 1.00 90.12 830 LYS A C 1
ATOM 6736 O O . LYS A 1 830 ? 58.260 5.364 -76.088 1.00 90.12 830 LYS A O 1
ATOM 6741 N N . SER A 1 831 ? 56.079 5.174 -75.581 1.00 92.12 831 SER A N 1
ATOM 6742 C CA . SER A 1 831 ? 56.188 5.575 -74.170 1.00 92.12 831 SER A CA 1
ATOM 6743 C C . SER A 1 831 ? 56.505 4.387 -73.253 1.00 92.12 831 SER A C 1
ATOM 6745 O O . SER A 1 831 ? 56.666 3.283 -73.746 1.00 92.12 831 SER A O 1
ATOM 6747 N N . ASP A 1 832 ? 56.550 4.592 -71.933 1.00 89.62 832 ASP A N 1
ATOM 6748 C CA . ASP A 1 832 ? 56.561 3.518 -70.918 1.00 89.62 832 ASP A CA 1
ATOM 6749 C C . ASP A 1 832 ? 55.227 3.438 -70.146 1.00 89.62 832 ASP A C 1
ATOM 6751 O O . ASP A 1 832 ? 55.139 2.820 -69.084 1.00 89.62 832 ASP A O 1
ATOM 6755 N N . ASN A 1 833 ? 54.168 4.080 -70.655 1.00 93.06 833 ASN A N 1
ATOM 6756 C CA . ASN A 1 833 ? 52.872 4.096 -69.981 1.00 93.06 833 ASN A CA 1
ATOM 6757 C C . ASN A 1 833 ? 52.238 2.690 -69.998 1.00 93.06 833 ASN A C 1
ATOM 6759 O O . ASN A 1 833 ? 52.123 2.086 -71.070 1.00 93.06 833 ASN A O 1
ATOM 6763 N N . PRO A 1 834 ? 51.782 2.168 -68.843 1.00 93.44 834 PRO A N 1
ATOM 6764 C CA . PRO A 1 834 ? 51.343 0.778 -68.724 1.00 93.44 834 PRO A CA 1
ATOM 6765 C C . PRO A 1 834 ? 50.013 0.507 -69.428 1.00 93.44 834 PRO A C 1
ATOM 6767 O O . PRO A 1 834 ? 49.777 -0.616 -69.866 1.00 93.44 834 PRO A O 1
ATOM 6770 N N . THR A 1 835 ? 49.153 1.518 -69.555 1.00 96.75 835 THR A N 1
ATOM 6771 C CA . THR A 1 835 ? 47.822 1.389 -70.152 1.00 96.75 835 THR A CA 1
ATOM 6772 C C . THR A 1 835 ? 47.497 2.555 -71.077 1.00 96.75 835 THR A C 1
ATOM 6774 O O . THR A 1 835 ? 48.074 3.640 -70.962 1.00 96.75 835 THR A O 1
ATOM 6777 N N . PHE A 1 836 ? 46.563 2.325 -71.998 1.00 96.81 836 PHE A N 1
ATOM 6778 C CA . PHE A 1 836 ? 46.018 3.335 -72.897 1.00 96.81 836 PHE A CA 1
ATOM 6779 C C . PHE A 1 836 ? 44.542 3.070 -73.181 1.00 96.81 836 PHE A C 1
ATOM 6781 O O . PHE A 1 836 ? 44.130 1.922 -73.350 1.00 96.81 836 PHE A O 1
ATOM 6788 N N . VAL A 1 837 ? 43.751 4.140 -73.248 1.00 96.81 837 VAL A N 1
ATOM 6789 C CA . VAL A 1 837 ? 42.327 4.085 -73.585 1.00 96.81 837 VAL A CA 1
ATOM 6790 C C . VAL A 1 837 ? 42.129 4.774 -74.929 1.00 96.81 837 VAL A C 1
ATOM 6792 O O . VAL A 1 837 ? 42.312 5.984 -75.047 1.00 96.81 837 VAL A O 1
ATOM 6795 N N . LEU A 1 838 ? 41.748 4.000 -75.939 1.00 96.19 838 LEU A N 1
ATOM 6796 C CA . LEU A 1 838 ? 41.315 4.495 -77.238 1.00 96.19 838 LEU A CA 1
ATOM 6797 C C . LEU A 1 838 ? 39.785 4.490 -77.268 1.00 96.19 838 LEU A C 1
ATOM 6799 O O . LEU A 1 838 ? 39.172 3.497 -77.659 1.00 96.19 838 LEU A O 1
ATOM 6803 N N . ALA A 1 839 ? 39.180 5.582 -76.812 1.00 95.31 839 ALA A N 1
ATOM 6804 C CA . ALA A 1 839 ? 37.741 5.790 -76.910 1.00 95.31 839 ALA A CA 1
ATOM 6805 C C . ALA A 1 839 ? 37.413 6.399 -78.278 1.00 95.31 839 ALA A C 1
ATOM 6807 O O . ALA A 1 839 ? 37.988 7.421 -78.663 1.00 95.31 839 ALA A O 1
ATOM 6808 N N . MET A 1 840 ? 36.566 5.719 -79.048 1.00 95.62 840 MET A N 1
ATOM 6809 C CA . MET A 1 840 ? 36.202 6.123 -80.401 1.00 95.62 840 MET A CA 1
ATOM 6810 C C . MET A 1 840 ? 34.703 6.376 -80.470 1.00 95.62 840 MET A C 1
ATOM 6812 O O . MET A 1 840 ? 33.895 5.510 -80.119 1.00 95.62 840 MET A O 1
ATOM 6816 N N . ASP A 1 841 ? 34.343 7.546 -80.996 1.00 93.88 841 ASP A N 1
ATOM 6817 C CA . ASP A 1 841 ? 32.977 7.819 -81.419 1.00 93.88 841 ASP A CA 1
ATOM 6818 C C . ASP A 1 841 ? 32.542 6.863 -82.546 1.00 93.88 841 ASP A C 1
ATOM 6820 O O . ASP A 1 841 ? 33.316 6.061 -83.075 1.00 93.88 841 ASP A O 1
ATOM 6824 N N . THR A 1 842 ? 31.265 6.935 -82.911 1.00 92.94 842 THR A N 1
ATOM 6825 C CA . THR A 1 842 ? 30.653 6.006 -83.867 1.00 92.94 842 THR A CA 1
ATOM 6826 C C . THR A 1 842 ? 31.407 5.910 -85.199 1.00 92.94 842 THR A C 1
ATOM 6828 O O . THR A 1 842 ? 31.676 4.804 -85.667 1.00 92.94 842 THR A O 1
ATOM 6831 N N . GLU A 1 843 ? 31.768 7.039 -85.811 1.00 92.75 843 GLU A N 1
ATOM 6832 C CA . GLU A 1 843 ? 32.378 7.029 -87.146 1.00 92.75 843 GLU A CA 1
ATOM 6833 C C . GLU A 1 843 ? 33.851 6.613 -87.094 1.00 92.75 843 GLU A C 1
ATOM 6835 O O . GLU A 1 843 ? 34.292 5.839 -87.945 1.00 92.75 843 GLU A O 1
ATOM 6840 N N . ASN A 1 844 ? 34.598 7.034 -86.066 1.00 93.00 844 ASN A N 1
ATOM 6841 C CA . ASN A 1 844 ? 35.977 6.587 -85.875 1.00 93.00 844 ASN A CA 1
ATOM 6842 C C . ASN A 1 844 ? 36.050 5.083 -85.561 1.00 93.00 844 ASN A C 1
ATOM 6844 O O . ASN A 1 844 ? 36.936 4.395 -86.066 1.00 93.00 844 ASN A O 1
ATOM 6848 N N . ALA A 1 845 ? 35.100 4.546 -84.788 1.00 93.00 845 ALA A N 1
ATOM 6849 C CA . ALA A 1 845 ? 35.014 3.114 -84.501 1.00 93.00 845 ALA A CA 1
ATOM 6850 C C . ALA A 1 845 ? 34.689 2.291 -85.760 1.00 93.00 845 ALA A C 1
ATOM 6852 O O . ALA A 1 845 ? 35.316 1.257 -86.004 1.00 93.00 845 ALA A O 1
ATOM 6853 N N . VAL A 1 846 ? 33.739 2.755 -86.582 1.00 93.56 846 VAL A N 1
ATOM 6854 C CA . VAL A 1 846 ? 33.393 2.121 -87.867 1.00 93.56 846 VAL A CA 1
ATOM 6855 C C . VAL A 1 846 ? 34.586 2.139 -88.822 1.00 93.56 846 VAL A C 1
ATOM 6857 O O . VAL A 1 846 ? 34.885 1.105 -89.420 1.00 93.56 846 VAL A O 1
ATOM 6860 N N . ASP A 1 847 ? 35.290 3.269 -88.946 1.00 93.25 847 ASP A N 1
ATOM 6861 C CA . ASP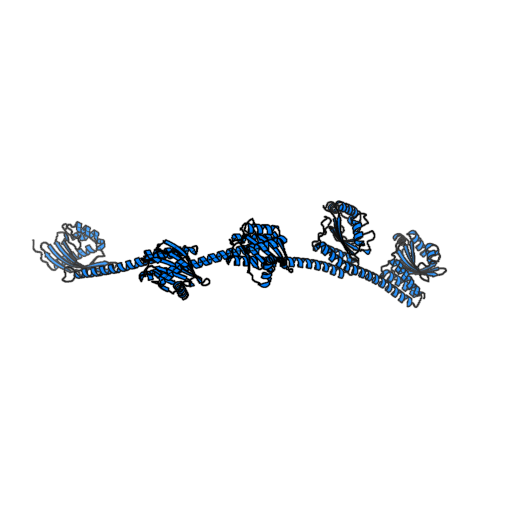 A 1 847 ? 36.497 3.380 -89.775 1.00 93.25 847 ASP A CA 1
ATOM 6862 C C . ASP A 1 847 ? 37.609 2.446 -89.278 1.00 93.25 847 ASP A C 1
ATOM 6864 O O . ASP A 1 847 ? 38.190 1.705 -90.074 1.00 93.25 847 ASP A O 1
ATOM 6868 N N . TYR A 1 848 ? 37.860 2.401 -87.965 1.00 93.19 848 TYR A N 1
ATOM 6869 C CA . TYR A 1 848 ? 38.860 1.509 -87.378 1.00 93.19 848 TYR A CA 1
ATOM 6870 C C . TYR A 1 848 ? 38.539 0.037 -87.666 1.00 93.19 848 TYR A C 1
ATOM 6872 O O . TYR A 1 848 ? 39.400 -0.708 -88.139 1.00 93.19 848 TYR A O 1
ATOM 6880 N N . VAL A 1 849 ? 37.301 -0.406 -87.419 1.00 90.88 849 VAL A N 1
ATOM 6881 C CA . VAL A 1 849 ? 36.914 -1.806 -87.658 1.00 90.88 849 VAL A CA 1
ATOM 6882 C C . VAL A 1 849 ? 36.909 -2.131 -89.151 1.00 90.88 849 VAL A C 1
ATOM 6884 O O . VAL A 1 849 ? 37.386 -3.195 -89.541 1.00 90.88 849 VAL A O 1
ATOM 6887 N N . HIS A 1 850 ? 36.469 -1.211 -90.012 1.00 92.00 850 HIS A N 1
ATOM 6888 C CA . HIS A 1 850 ? 36.562 -1.382 -91.461 1.00 92.00 850 HIS A CA 1
ATOM 6889 C C . HIS A 1 850 ? 38.022 -1.507 -91.933 1.00 92.00 850 HIS A C 1
ATOM 6891 O O . HIS A 1 850 ? 38.330 -2.369 -92.761 1.00 92.00 850 HIS A O 1
ATOM 6897 N N . LYS A 1 851 ? 38.950 -0.707 -91.392 1.00 91.88 851 LYS A N 1
ATOM 6898 C CA . LYS A 1 851 ? 40.397 -0.844 -91.640 1.00 91.88 851 LYS A CA 1
ATOM 6899 C C . LYS A 1 851 ? 40.924 -2.191 -91.162 1.00 91.88 851 LYS A C 1
ATOM 6901 O O . LYS A 1 851 ? 41.636 -2.849 -91.909 1.00 91.88 851 LYS A O 1
ATOM 6906 N N . MET A 1 852 ? 40.533 -2.640 -89.972 1.00 90.06 852 MET A N 1
ATOM 6907 C CA . MET A 1 852 ? 40.922 -3.954 -89.452 1.00 90.06 852 MET A CA 1
ATOM 6908 C C . MET A 1 852 ? 40.446 -5.095 -90.367 1.00 90.06 852 MET A C 1
ATOM 6910 O O . MET A 1 852 ? 41.217 -6.006 -90.646 1.00 90.06 852 MET A O 1
ATOM 6914 N N . ILE A 1 853 ? 39.215 -5.023 -90.885 1.00 88.75 853 ILE A N 1
ATOM 6915 C CA . ILE A 1 853 ? 38.659 -6.020 -91.817 1.00 88.75 853 ILE A CA 1
ATOM 6916 C C . ILE A 1 853 ? 39.351 -5.963 -93.188 1.00 88.75 853 ILE A C 1
ATOM 6918 O O . ILE A 1 853 ? 39.638 -7.002 -93.772 1.00 88.75 853 ILE A O 1
ATOM 6922 N N . SER A 1 854 ? 39.601 -4.765 -93.722 1.00 90.69 854 SER A N 1
ATOM 6923 C CA . SER A 1 854 ? 40.142 -4.586 -95.080 1.00 90.69 854 SER A CA 1
ATOM 6924 C C . SER A 1 854 ? 41.655 -4.789 -95.184 1.00 90.69 854 SER A C 1
ATOM 6926 O O . SER A 1 854 ? 42.139 -5.184 -96.243 1.00 90.69 854 SER A O 1
ATOM 6928 N N . LEU A 1 855 ? 42.398 -4.512 -94.110 1.00 90.44 855 LEU A N 1
ATOM 6929 C CA . LEU A 1 855 ? 43.858 -4.634 -94.051 1.00 90.44 855 LEU A CA 1
ATOM 6930 C C . LEU A 1 855 ? 44.329 -5.918 -93.357 1.00 90.44 855 LEU A C 1
ATOM 6932 O O . LEU A 1 855 ? 45.510 -6.248 -93.455 1.00 90.44 855 LEU A O 1
ATOM 6936 N N . GLY A 1 856 ? 43.447 -6.596 -92.620 1.00 89.12 856 GLY A N 1
ATOM 6937 C CA . GLY A 1 856 ? 43.770 -7.810 -91.881 1.00 89.12 856 GLY A CA 1
ATOM 6938 C C . GLY A 1 856 ? 43.899 -9.029 -92.784 1.00 89.12 856 GLY A C 1
ATOM 6939 O O . GLY A 1 856 ? 43.022 -9.308 -93.599 1.00 89.12 856 GLY A O 1
ATOM 6940 N N . ASP A 1 857 ? 44.976 -9.785 -92.598 1.00 92.56 857 ASP A N 1
ATOM 6941 C CA . ASP A 1 857 ? 45.120 -11.133 -93.148 1.00 92.56 857 ASP A CA 1
ATOM 6942 C C . ASP A 1 857 ? 44.678 -12.142 -92.082 1.00 92.56 857 ASP A C 1
ATOM 6944 O O . ASP A 1 857 ? 45.364 -12.307 -91.070 1.00 92.56 857 ASP A O 1
ATOM 6948 N N . PHE A 1 858 ? 43.490 -12.731 -92.254 1.00 90.38 858 PHE A N 1
ATOM 6949 C CA . PHE A 1 858 ? 42.823 -13.545 -91.235 1.00 90.38 858 PHE A CA 1
ATOM 6950 C C . PHE A 1 858 ? 43.095 -15.041 -91.416 1.00 90.38 858 PHE A C 1
ATOM 6952 O O . PHE A 1 858 ? 42.750 -15.631 -92.439 1.00 90.38 858 PHE A O 1
ATOM 6959 N N . GLU A 1 859 ? 43.596 -15.676 -90.360 1.00 89.94 859 GLU A N 1
ATOM 6960 C CA . GLU A 1 859 ? 43.699 -17.135 -90.247 1.00 89.94 859 GLU A CA 1
ATOM 6961 C C . GLU A 1 859 ? 42.413 -17.743 -89.665 1.00 89.94 859 GLU A C 1
ATOM 6963 O O . GLU A 1 859 ? 41.975 -18.818 -90.077 1.00 89.94 859 GLU A O 1
ATOM 6968 N N . ILE A 1 860 ? 41.782 -17.039 -88.718 1.00 87.44 860 ILE A N 1
ATOM 6969 C CA . ILE A 1 860 ? 40.511 -17.416 -88.086 1.00 87.44 860 ILE A CA 1
ATOM 6970 C C . ILE A 1 860 ? 39.610 -16.177 -88.042 1.00 87.44 860 ILE A C 1
ATOM 6972 O O . ILE A 1 860 ? 40.074 -15.092 -87.690 1.00 87.44 860 ILE A O 1
ATOM 6976 N N . VAL A 1 861 ? 38.323 -16.340 -88.372 1.00 85.31 861 VAL A N 1
ATOM 6977 C CA . VAL A 1 861 ? 37.311 -15.268 -88.348 1.00 85.31 861 VAL A CA 1
ATOM 6978 C C . VAL A 1 861 ? 36.092 -15.700 -87.532 1.00 85.31 861 VAL A C 1
ATOM 6980 O O . VAL A 1 861 ? 35.511 -16.768 -87.771 1.00 85.31 861 VAL A O 1
ATOM 6983 N N . ASP A 1 862 ? 35.666 -14.844 -86.603 1.00 82.31 862 ASP A N 1
ATOM 6984 C CA . ASP A 1 862 ? 34.436 -15.043 -85.844 1.00 82.31 862 ASP A CA 1
ATOM 6985 C C . ASP A 1 862 ? 33.252 -14.635 -86.721 1.00 82.31 862 ASP A C 1
ATOM 6987 O O . ASP A 1 862 ? 33.114 -13.477 -87.109 1.00 82.31 862 ASP A O 1
ATOM 6991 N N . HIS A 1 863 ? 32.389 -15.594 -87.042 1.00 81.06 863 HIS A N 1
ATOM 6992 C CA . HIS A 1 863 ? 31.219 -15.351 -87.886 1.00 81.06 863 HIS A CA 1
ATOM 6993 C C . HIS A 1 863 ? 30.126 -14.566 -87.148 1.00 81.06 863 HIS A C 1
ATOM 6995 O O . HIS A 1 863 ? 29.204 -14.067 -87.787 1.00 81.06 863 HIS A O 1
ATOM 7001 N N . ASN A 1 864 ? 30.241 -14.447 -85.822 1.00 80.88 864 ASN A N 1
ATOM 7002 C CA . ASN A 1 864 ? 29.343 -13.672 -84.969 1.00 80.88 864 ASN A CA 1
ATOM 7003 C C . ASN A 1 864 ? 29.921 -12.293 -84.604 1.00 80.88 864 ASN A C 1
ATOM 7005 O O . ASN A 1 864 ? 29.427 -11.643 -83.681 1.00 80.88 864 ASN A O 1
ATOM 7009 N N . ALA A 1 865 ? 30.977 -11.849 -85.291 1.00 80.06 865 ALA A N 1
ATOM 7010 C CA . ALA A 1 865 ? 31.529 -10.513 -85.110 1.00 80.06 865 ALA A CA 1
ATOM 7011 C C . ALA A 1 865 ? 30.475 -9.426 -85.391 1.00 80.06 865 ALA A C 1
ATOM 7013 O O . ALA A 1 865 ? 29.688 -9.586 -86.328 1.00 80.06 865 ALA A O 1
ATOM 7014 N N . PRO A 1 866 ? 30.464 -8.311 -84.633 1.00 83.00 866 PRO A N 1
ATOM 7015 C CA . PRO A 1 866 ? 29.526 -7.223 -84.874 1.00 83.00 866 PRO A CA 1
ATOM 7016 C C . PRO A 1 866 ? 29.713 -6.657 -86.284 1.00 83.00 866 PRO A C 1
ATOM 7018 O O . PRO A 1 866 ? 30.834 -6.393 -86.728 1.00 83.00 866 PRO A O 1
ATOM 7021 N N . THR A 1 867 ? 28.603 -6.449 -86.985 1.00 87.81 867 THR A N 1
ATOM 7022 C CA . THR A 1 867 ? 28.591 -5.736 -88.261 1.00 87.81 867 THR A CA 1
ATOM 7023 C C . THR A 1 867 ? 28.882 -4.248 -88.045 1.00 87.81 867 THR A C 1
ATOM 7025 O O . THR A 1 867 ? 28.783 -3.726 -86.933 1.00 8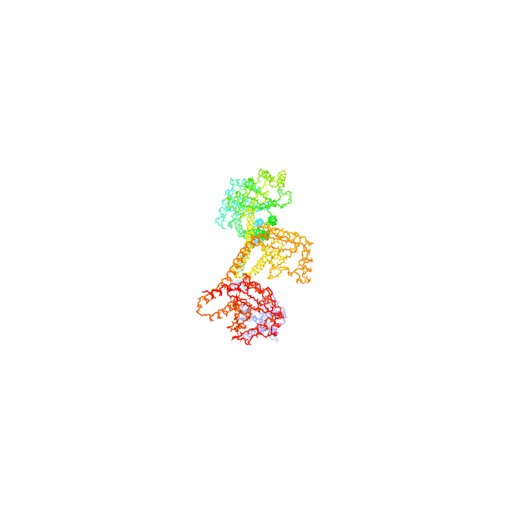7.81 867 THR A O 1
ATOM 7028 N N . LEU A 1 868 ? 29.209 -3.517 -89.116 1.00 88.50 868 LEU A N 1
ATOM 7029 C CA . LEU A 1 868 ? 29.397 -2.063 -89.015 1.00 88.50 868 LEU A CA 1
ATOM 7030 C C . LEU A 1 868 ? 28.123 -1.344 -88.531 1.00 88.50 868 LEU A C 1
ATOM 7032 O O . LEU A 1 868 ? 28.225 -0.314 -87.871 1.00 88.50 868 LEU A O 1
ATOM 7036 N N . ASP A 1 869 ? 26.937 -1.891 -88.813 1.00 89.44 869 ASP A N 1
ATOM 7037 C CA . ASP A 1 869 ? 25.672 -1.347 -88.311 1.00 89.44 869 ASP A CA 1
ATOM 7038 C C . ASP A 1 869 ? 25.465 -1.644 -86.819 1.00 89.44 869 ASP A C 1
ATOM 7040 O O . ASP A 1 869 ? 24.960 -0.781 -86.100 1.00 89.44 869 ASP A O 1
ATOM 7044 N N . ASP A 1 870 ? 25.939 -2.792 -86.321 1.00 88.00 870 ASP A N 1
ATOM 7045 C CA . ASP A 1 870 ? 25.946 -3.087 -84.882 1.00 88.00 870 ASP A CA 1
ATOM 7046 C C . ASP A 1 870 ? 26.856 -2.109 -84.123 1.00 88.00 870 ASP A C 1
ATOM 7048 O O . ASP A 1 870 ? 26.477 -1.614 -83.061 1.00 88.00 870 ASP A O 1
ATOM 7052 N N . ILE A 1 871 ? 28.016 -1.755 -84.694 1.00 87.19 871 ILE A N 1
ATOM 7053 C CA . ILE A 1 871 ? 28.930 -0.743 -84.127 1.00 87.19 871 ILE A CA 1
ATOM 7054 C C . ILE A 1 871 ? 28.262 0.638 -84.081 1.00 87.19 871 ILE A C 1
ATOM 7056 O O . ILE A 1 871 ? 28.384 1.353 -83.085 1.00 87.19 871 ILE A O 1
ATOM 7060 N N . ARG A 1 872 ? 27.504 1.006 -85.124 1.00 90.88 872 ARG A N 1
ATOM 7061 C CA . ARG A 1 872 ? 26.705 2.243 -85.118 1.00 90.88 872 ARG A CA 1
ATOM 7062 C C . ARG A 1 872 ? 25.611 2.221 -84.060 1.00 90.88 872 ARG A C 1
ATOM 7064 O O . ARG A 1 872 ? 25.345 3.250 -83.445 1.00 90.88 872 ARG A O 1
ATOM 7071 N N . HIS A 1 873 ? 24.989 1.067 -83.831 1.00 92.06 873 HIS A N 1
ATOM 7072 C CA . HIS A 1 873 ? 23.914 0.929 -82.854 1.00 92.06 873 HIS A CA 1
ATOM 7073 C C . HIS A 1 873 ? 24.394 1.113 -81.409 1.00 92.06 873 HIS A C 1
ATOM 7075 O O . HIS A 1 873 ? 23.706 1.755 -80.618 1.00 92.06 873 HIS A O 1
ATOM 7081 N N . ILE A 1 874 ? 25.582 0.603 -81.070 1.00 89.75 874 ILE A N 1
ATOM 7082 C CA . ILE A 1 874 ? 26.171 0.756 -79.727 1.00 89.75 874 ILE A CA 1
ATOM 7083 C C . ILE A 1 874 ? 26.808 2.138 -79.487 1.00 89.75 874 ILE A C 1
ATOM 7085 O O . ILE A 1 874 ? 27.247 2.421 -78.375 1.00 89.75 874 ILE A O 1
ATOM 7089 N N . GLY A 1 875 ? 26.837 3.014 -80.498 1.00 90.00 875 GLY A N 1
ATOM 7090 C CA . GLY A 1 875 ? 27.222 4.421 -80.350 1.00 90.00 875 GLY A CA 1
ATOM 7091 C C . GLY A 1 875 ? 28.728 4.694 -80.274 1.00 90.00 875 GLY A C 1
ATOM 7092 O O . GLY A 1 875 ? 29.117 5.784 -79.859 1.00 90.00 875 GLY A O 1
ATOM 7093 N N . GLY A 1 876 ? 29.581 3.750 -80.682 1.00 92.00 876 GLY A N 1
ATOM 7094 C CA . GLY A 1 876 ? 31.044 3.866 -80.611 1.00 92.00 876 GLY A CA 1
ATOM 7095 C C . GLY A 1 876 ? 31.709 2.607 -80.061 1.00 92.00 876 GLY A C 1
ATOM 7096 O O . GLY A 1 876 ? 31.045 1.604 -79.792 1.00 92.00 876 GLY A O 1
ATOM 7097 N N . LEU A 1 877 ? 33.028 2.648 -79.889 1.00 93.56 877 LEU A N 1
ATOM 7098 C CA . LEU A 1 877 ? 33.799 1.530 -79.350 1.00 93.56 877 LEU A CA 1
ATOM 7099 C C . LEU A 1 877 ? 34.999 2.050 -78.567 1.00 93.56 877 LEU A C 1
ATOM 7101 O O . LEU A 1 877 ? 35.739 2.907 -79.046 1.00 93.56 877 LEU A O 1
ATOM 7105 N N . THR A 1 878 ? 35.232 1.490 -77.386 1.00 96.12 878 THR A N 1
ATOM 7106 C CA . THR A 1 878 ? 36.388 1.849 -76.563 1.00 96.12 878 THR A CA 1
ATOM 7107 C C . THR A 1 878 ? 37.309 0.659 -76.415 1.00 96.12 878 THR A C 1
ATOM 7109 O O . THR A 1 878 ? 36.881 -0.403 -75.966 1.00 96.12 878 THR A O 1
ATOM 7112 N N . PHE A 1 879 ? 38.582 0.838 -76.751 1.00 96.56 879 PHE A N 1
ATOM 7113 C CA . PHE A 1 879 ? 39.633 -0.139 -76.495 1.00 96.56 879 PHE A CA 1
ATOM 7114 C C . PHE A 1 879 ? 40.471 0.277 -75.299 1.00 96.56 879 PHE A C 1
ATOM 7116 O O . PHE A 1 879 ? 41.081 1.344 -75.290 1.00 96.56 879 PHE A O 1
ATOM 7123 N N . VAL A 1 880 ? 40.520 -0.596 -74.300 1.00 97.56 880 VAL A N 1
ATOM 7124 C CA . VAL A 1 880 ? 41.388 -0.457 -73.135 1.00 97.56 880 VAL A CA 1
ATOM 7125 C C . VAL A 1 880 ? 42.537 -1.434 -73.314 1.00 97.56 880 VAL A C 1
ATOM 7127 O O . VAL A 1 880 ? 42.329 -2.644 -73.360 1.00 97.56 880 VAL A O 1
ATOM 7130 N N . MET A 1 881 ? 43.745 -0.902 -73.454 1.00 97.25 881 MET A N 1
ATOM 7131 C CA . MET A 1 881 ? 44.954 -1.662 -73.752 1.00 97.25 881 MET A CA 1
ATOM 7132 C C . MET A 1 881 ? 45.930 -1.564 -72.588 1.00 97.25 881 MET A C 1
ATOM 7134 O O . MET A 1 881 ? 46.073 -0.507 -71.971 1.00 97.25 881 MET A O 1
ATOM 7138 N N . ALA A 1 882 ? 46.615 -2.664 -72.308 1.00 97.06 882 ALA A N 1
ATOM 7139 C CA . ALA A 1 882 ? 47.725 -2.738 -71.378 1.00 97.06 882 ALA A CA 1
ATOM 7140 C C . ALA A 1 882 ? 48.953 -3.310 -72.081 1.00 97.06 882 ALA A C 1
ATOM 7142 O O . ALA A 1 882 ? 48.885 -4.298 -72.815 1.00 97.06 882 ALA A O 1
ATOM 7143 N N . ARG A 1 883 ? 50.089 -2.665 -71.847 1.00 94.31 883 ARG A N 1
ATOM 7144 C CA . ARG A 1 883 ? 51.366 -2.992 -72.470 1.00 94.31 883 ARG A CA 1
ATOM 7145 C C . ARG A 1 883 ? 51.953 -4.283 -71.897 1.00 94.31 883 ARG A C 1
ATOM 7147 O O . ARG A 1 883 ? 51.936 -4.501 -70.689 1.00 94.31 883 ARG A O 1
ATOM 7154 N N . THR A 1 884 ? 52.561 -5.077 -72.770 1.00 92.62 884 THR A N 1
ATOM 7155 C CA . THR A 1 884 ? 53.460 -6.195 -72.447 1.00 92.62 884 THR A CA 1
ATOM 7156 C C . THR A 1 884 ? 54.845 -5.910 -73.050 1.00 92.62 884 THR A C 1
ATOM 7158 O O . THR A 1 884 ? 55.006 -4.979 -73.839 1.00 92.62 884 THR A O 1
ATOM 7161 N N . THR A 1 885 ? 55.877 -6.683 -72.715 1.00 88.88 885 THR A N 1
ATOM 7162 C CA . THR A 1 885 ? 57.230 -6.517 -73.288 1.00 88.88 885 THR A CA 1
ATOM 7163 C C . THR A 1 885 ? 57.285 -6.763 -74.793 1.00 88.88 885 THR A C 1
ATOM 7165 O O . THR A 1 885 ? 58.168 -6.233 -75.464 1.00 88.88 885 THR A O 1
ATOM 7168 N N . HIS A 1 886 ? 56.343 -7.540 -75.331 1.00 89.12 886 HIS A N 1
ATOM 7169 C CA . HIS A 1 886 ? 56.303 -7.929 -76.743 1.00 89.12 886 HIS A CA 1
ATOM 7170 C C . HIS A 1 886 ? 55.103 -7.346 -77.502 1.00 89.12 886 HIS A C 1
ATOM 7172 O O . HIS A 1 886 ? 54.934 -7.632 -78.690 1.00 89.12 886 HIS A O 1
ATOM 7178 N N . GLY A 1 887 ? 54.268 -6.542 -76.843 1.00 93.44 887 GLY A N 1
ATOM 7179 C CA . GLY A 1 887 ? 53.118 -5.893 -77.453 1.00 93.44 887 GLY A CA 1
ATOM 7180 C C . GLY A 1 887 ? 52.089 -5.422 -76.431 1.00 93.44 887 GLY A C 1
ATOM 7181 O O . GLY A 1 887 ? 52.396 -4.625 -75.549 1.00 93.44 887 GLY A O 1
ATOM 7182 N N . GLU A 1 888 ? 50.864 -5.926 -76.534 1.00 95.19 888 GLU A N 1
ATOM 7183 C CA . GLU A 1 888 ? 49.752 -5.560 -75.657 1.00 95.19 888 GLU A CA 1
ATOM 7184 C C . GLU A 1 888 ? 48.778 -6.720 -75.423 1.00 95.19 888 GLU A C 1
ATOM 7186 O O . GLU A 1 888 ? 48.702 -7.678 -76.199 1.00 95.19 888 GLU A O 1
ATOM 7191 N N . ILE A 1 889 ? 47.990 -6.581 -74.364 1.00 96.69 889 ILE A N 1
ATOM 7192 C CA . ILE A 1 889 ? 46.675 -7.204 -74.230 1.00 96.69 889 ILE A CA 1
ATOM 7193 C C . ILE A 1 889 ? 45.625 -6.101 -74.115 1.00 96.69 889 ILE A C 1
ATOM 7195 O O . ILE A 1 889 ? 45.937 -4.987 -73.698 1.00 96.69 889 ILE A O 1
ATOM 7199 N N . GLY A 1 890 ? 44.375 -6.386 -74.448 1.00 96.50 890 GLY A N 1
ATOM 7200 C CA . GLY A 1 890 ? 43.324 -5.389 -74.296 1.00 96.50 890 GLY A CA 1
ATOM 7201 C C . GLY A 1 890 ? 41.929 -5.971 -74.304 1.00 96.50 890 GLY A C 1
ATOM 7202 O O . GLY A 1 890 ? 41.736 -7.138 -74.641 1.00 96.50 890 GLY A O 1
ATOM 7203 N N . PHE A 1 891 ? 40.961 -5.146 -73.921 1.00 96.56 891 PHE A N 1
ATOM 7204 C CA . PHE A 1 891 ? 39.547 -5.467 -74.028 1.00 96.56 891 PHE A CA 1
ATOM 7205 C C . PHE A 1 891 ? 38.731 -4.303 -74.584 1.00 96.56 891 PHE A C 1
ATOM 7207 O O . PHE A 1 891 ? 39.154 -3.145 -74.560 1.00 96.56 891 PHE A O 1
ATOM 7214 N N . SER A 1 892 ? 37.553 -4.625 -75.116 1.00 94.50 892 SER A N 1
ATOM 7215 C CA . SER A 1 892 ? 36.641 -3.648 -75.705 1.00 94.50 892 SER A CA 1
ATOM 7216 C C . SER A 1 892 ? 35.404 -3.423 -74.839 1.00 94.50 892 SER A C 1
ATOM 7218 O O . SER A 1 892 ? 34.802 -4.392 -74.366 1.00 94.50 892 SER A O 1
ATOM 7220 N N . LEU A 1 893 ? 34.976 -2.166 -74.742 1.00 93.88 893 LEU A N 1
ATOM 7221 C CA . LEU A 1 893 ? 33.687 -1.745 -74.192 1.00 93.88 893 LEU A CA 1
ATOM 7222 C C . LEU A 1 893 ? 32.805 -1.145 -75.298 1.00 93.88 893 LEU A C 1
ATOM 7224 O O . LEU A 1 893 ? 33.338 -0.503 -76.212 1.00 93.88 893 LEU A O 1
ATOM 7228 N N . PRO A 1 894 ? 31.477 -1.336 -75.236 1.00 92.38 894 PRO A N 1
ATOM 7229 C CA . PRO A 1 894 ? 30.554 -0.694 -76.163 1.00 92.38 894 PRO A CA 1
ATOM 7230 C C . PRO A 1 894 ? 30.467 0.820 -75.905 1.00 92.38 894 PRO A C 1
ATOM 7232 O O . PRO A 1 894 ? 30.395 1.255 -74.757 1.00 92.38 894 PRO A O 1
ATOM 7235 N N . GLY A 1 895 ? 30.430 1.618 -76.973 1.00 92.12 895 GLY A N 1
ATOM 7236 C CA . GLY A 1 895 ? 30.301 3.076 -76.904 1.00 92.12 895 GLY A CA 1
ATOM 7237 C C . GLY A 1 895 ? 31.621 3.832 -76.708 1.00 92.12 895 GLY A C 1
ATOM 7238 O O . GLY A 1 895 ? 32.698 3.246 -76.565 1.00 92.12 895 GLY A O 1
ATOM 7239 N N . ASP A 1 896 ? 31.519 5.162 -76.714 1.00 92.06 896 ASP A N 1
ATOM 7240 C CA . ASP A 1 896 ? 32.603 6.100 -76.407 1.00 92.06 896 ASP A CA 1
ATOM 7241 C C . ASP A 1 896 ? 32.701 6.307 -74.883 1.00 92.06 896 ASP A C 1
ATOM 7243 O O . ASP A 1 896 ? 31.946 7.074 -74.279 1.00 92.06 896 ASP A O 1
ATOM 7247 N N . VAL A 1 897 ? 33.598 5.555 -74.243 1.00 93.56 897 VAL A N 1
ATOM 7248 C CA . VAL A 1 897 ? 33.824 5.519 -72.794 1.00 93.56 897 VAL A CA 1
ATOM 7249 C C . VAL A 1 897 ? 35.232 6.060 -72.511 1.00 93.56 897 VAL A C 1
ATOM 7251 O O . VAL A 1 897 ? 36.161 5.286 -72.280 1.00 93.56 897 VAL A O 1
ATOM 7254 N N . PRO A 1 898 ? 35.435 7.392 -72.499 1.00 90.44 898 PRO A N 1
ATOM 7255 C CA . PRO A 1 898 ? 36.763 7.989 -72.323 1.00 90.44 898 PRO A CA 1
ATOM 7256 C C . PRO A 1 898 ? 37.367 7.730 -70.935 1.00 90.44 898 PRO A C 1
ATOM 7258 O O . PRO A 1 898 ? 38.584 7.745 -70.781 1.00 90.44 898 PRO A O 1
ATOM 7261 N N . ASN A 1 899 ? 36.523 7.468 -69.930 1.00 92.44 899 ASN A N 1
ATOM 7262 C CA . ASN A 1 899 ? 36.929 7.153 -68.560 1.00 92.44 899 ASN A CA 1
ATOM 7263 C C . ASN A 1 899 ? 36.367 5.780 -68.148 1.00 92.44 899 ASN A C 1
ATOM 7265 O O . ASN A 1 899 ? 35.362 5.725 -67.433 1.00 92.44 899 ASN A O 1
ATOM 7269 N N . PRO A 1 900 ? 36.958 4.666 -68.619 1.00 92.44 900 PRO A N 1
ATOM 7270 C CA . PRO A 1 900 ? 36.524 3.330 -68.222 1.00 92.44 900 PRO A CA 1
ATOM 7271 C C . PRO A 1 900 ? 36.742 3.109 -66.714 1.00 92.44 900 PRO A C 1
ATOM 7273 O O . PRO A 1 900 ? 37.567 3.800 -66.106 1.00 92.44 900 PRO A O 1
ATOM 7276 N N . PRO A 1 901 ? 36.038 2.147 -66.081 1.00 92.44 901 PRO A N 1
ATOM 7277 C CA . PRO A 1 901 ? 36.174 1.894 -64.649 1.00 92.44 901 PRO A CA 1
ATOM 7278 C C . PRO A 1 901 ? 37.640 1.690 -64.245 1.00 92.44 901 PRO A C 1
ATOM 7280 O O . PRO A 1 901 ? 38.289 0.756 -64.715 1.00 92.44 901 PRO A O 1
ATOM 7283 N N . ALA A 1 902 ? 38.160 2.535 -63.349 1.00 91.50 902 ALA A N 1
ATOM 7284 C CA . ALA A 1 902 ? 39.579 2.525 -62.971 1.00 91.50 902 ALA A CA 1
ATOM 7285 C C . ALA A 1 902 ? 40.055 1.150 -62.464 1.00 91.50 902 ALA A C 1
ATOM 7287 O O . ALA A 1 902 ? 41.156 0.719 -62.790 1.00 91.50 902 ALA A O 1
ATOM 7288 N N . ALA A 1 903 ? 39.193 0.422 -61.744 1.00 88.81 903 ALA A N 1
ATOM 7289 C CA . ALA A 1 903 ? 39.479 -0.934 -61.279 1.00 88.81 903 ALA A CA 1
ATOM 7290 C C . ALA A 1 903 ? 39.680 -1.942 -62.428 1.00 88.81 903 ALA A C 1
ATOM 7292 O O . ALA A 1 903 ? 40.490 -2.851 -62.298 1.00 88.81 903 ALA A O 1
ATOM 7293 N N . ALA A 1 904 ? 38.972 -1.780 -63.554 1.00 92.75 904 ALA A N 1
ATOM 7294 C CA . ALA A 1 904 ? 39.148 -2.629 -64.733 1.00 92.75 904 ALA A CA 1
ATOM 7295 C C . ALA A 1 904 ? 40.483 -2.328 -65.434 1.00 92.75 904 ALA A C 1
ATOM 7297 O O . ALA A 1 904 ? 41.182 -3.244 -65.860 1.00 92.75 904 ALA A O 1
ATOM 7298 N N . VAL A 1 905 ? 40.865 -1.048 -65.510 1.00 95.12 905 VAL A N 1
ATOM 7299 C CA . VAL A 1 905 ? 42.154 -0.620 -66.079 1.00 95.12 905 VAL A CA 1
ATOM 7300 C C . VAL A 1 905 ? 43.328 -1.136 -65.237 1.00 95.12 905 VAL A C 1
ATOM 7302 O O . VAL A 1 905 ? 44.279 -1.680 -65.795 1.00 95.12 905 VAL A O 1
ATOM 7305 N N . ASP A 1 906 ? 43.249 -1.016 -63.907 1.00 93.38 906 ASP A N 1
ATOM 7306 C CA . ASP A 1 906 ? 44.272 -1.528 -62.982 1.00 93.38 906 ASP A CA 1
ATOM 7307 C C . ASP A 1 906 ? 44.391 -3.059 -63.046 1.00 93.38 906 ASP A C 1
ATOM 7309 O O . ASP A 1 906 ? 45.489 -3.599 -63.203 1.00 93.38 906 ASP A O 1
ATOM 7313 N N . ALA A 1 907 ? 43.257 -3.771 -63.034 1.00 93.56 907 ALA A N 1
ATOM 7314 C CA . ALA A 1 907 ? 43.241 -5.220 -63.195 1.00 93.56 907 ALA A CA 1
ATOM 7315 C C . ALA A 1 907 ? 43.873 -5.649 -64.531 1.00 93.56 907 ALA A C 1
ATOM 7317 O O . ALA A 1 907 ? 44.693 -6.566 -64.545 1.00 93.56 907 ALA A O 1
ATOM 7318 N N . LEU A 1 908 ? 43.574 -4.961 -65.640 1.00 96.00 908 LEU A N 1
ATOM 7319 C CA . LEU A 1 908 ? 44.161 -5.271 -66.947 1.00 96.00 908 LEU A CA 1
ATOM 7320 C C . LEU A 1 908 ? 45.683 -5.060 -66.944 1.00 96.00 908 LEU A C 1
ATOM 7322 O O . LEU A 1 908 ? 46.415 -5.901 -67.464 1.00 96.00 908 LEU A O 1
ATOM 7326 N N . ALA A 1 909 ? 46.171 -3.980 -66.326 1.00 94.94 909 ALA A N 1
ATOM 7327 C CA . ALA A 1 909 ? 47.605 -3.723 -66.186 1.00 94.94 909 ALA A CA 1
ATOM 7328 C C . ALA A 1 909 ? 48.314 -4.848 -65.411 1.00 94.94 909 ALA A C 1
ATOM 7330 O O . ALA A 1 909 ? 49.384 -5.316 -65.809 1.00 94.94 909 ALA A O 1
ATOM 7331 N N . ARG A 1 910 ? 47.693 -5.337 -64.332 1.00 95.38 910 ARG A N 1
ATOM 7332 C CA . ARG A 1 910 ? 48.207 -6.469 -63.544 1.00 95.38 910 ARG A CA 1
ATOM 7333 C C . ARG A 1 910 ? 48.177 -7.779 -64.338 1.00 95.38 910 ARG A C 1
ATOM 7335 O O . ARG A 1 910 ? 49.140 -8.543 -64.276 1.00 95.38 910 ARG A O 1
ATOM 7342 N N . PHE A 1 911 ? 47.120 -8.018 -65.118 1.00 95.50 911 PHE A N 1
ATOM 7343 C CA . PHE A 1 911 ? 47.005 -9.182 -66.006 1.00 95.50 911 PHE A CA 1
ATOM 7344 C C . PHE A 1 911 ? 48.103 -9.159 -67.072 1.00 95.50 911 PHE A C 1
ATOM 7346 O O . PHE A 1 911 ? 48.744 -10.183 -67.297 1.00 95.50 911 PHE A O 1
ATOM 7353 N N . ALA A 1 912 ? 48.386 -7.993 -67.659 1.00 94.00 912 ALA A N 1
ATOM 7354 C CA . ALA A 1 912 ? 49.454 -7.822 -68.640 1.00 94.00 912 ALA A CA 1
ATOM 7355 C C . ALA A 1 912 ? 50.820 -8.182 -68.049 1.00 94.00 912 ALA A C 1
ATOM 7357 O O . ALA A 1 912 ? 51.572 -8.922 -68.675 1.00 94.00 912 ALA A O 1
ATOM 7358 N N . GLY A 1 913 ? 51.106 -7.748 -66.816 1.00 91.50 913 GLY A N 1
ATOM 7359 C CA . GLY A 1 913 ? 52.347 -8.095 -66.119 1.00 91.50 913 GLY A CA 1
ATOM 7360 C C . GLY A 1 913 ? 52.523 -9.597 -65.857 1.00 91.50 913 GLY A C 1
ATOM 7361 O O . GLY A 1 913 ? 53.647 -10.094 -65.891 1.00 91.50 913 GLY A O 1
ATOM 7362 N N . VAL A 1 914 ? 51.435 -10.339 -65.619 1.00 92.12 914 VAL A N 1
ATOM 7363 C CA . VAL A 1 914 ? 51.485 -11.806 -65.479 1.00 92.12 914 VAL A CA 1
ATOM 7364 C C . VAL A 1 914 ? 51.589 -12.496 -66.835 1.00 92.12 914 VAL A C 1
ATOM 7366 O O . VAL A 1 914 ? 52.397 -13.409 -66.984 1.00 92.12 914 VAL A O 1
ATOM 7369 N N . PHE A 1 915 ? 50.812 -12.055 -67.824 1.00 92.19 915 PHE A N 1
ATOM 7370 C CA . PHE A 1 915 ? 50.850 -12.580 -69.189 1.00 92.19 915 PHE A CA 1
ATOM 7371 C C . PHE A 1 915 ? 52.235 -12.435 -69.821 1.00 92.19 915 PHE A C 1
ATOM 7373 O O . PHE A 1 915 ? 52.681 -13.306 -70.560 1.00 92.19 915 PHE A O 1
ATOM 7380 N N . ASP A 1 916 ? 52.954 -11.372 -69.469 1.00 88.62 916 ASP A N 1
ATOM 7381 C CA . ASP A 1 916 ? 54.313 -11.112 -69.926 1.00 88.62 916 ASP A CA 1
ATOM 7382 C C . ASP A 1 916 ? 55.313 -12.223 -69.566 1.00 88.62 916 ASP A C 1
ATOM 7384 O O . ASP A 1 916 ? 56.310 -12.426 -70.260 1.00 88.62 916 ASP A O 1
ATOM 7388 N N . LEU A 1 917 ? 55.031 -12.994 -68.509 1.00 87.00 917 LEU A N 1
ATOM 7389 C CA . LEU A 1 917 ? 55.835 -14.157 -68.136 1.00 87.00 917 LEU A CA 1
ATOM 7390 C C . LEU A 1 917 ? 55.774 -15.278 -69.181 1.00 87.00 917 LEU A C 1
ATOM 7392 O O . LEU A 1 917 ? 56.677 -16.102 -69.188 1.00 87.00 917 LEU A O 1
ATOM 7396 N N . ALA A 1 918 ? 54.782 -15.296 -70.079 1.00 84.94 918 ALA A N 1
ATOM 7397 C CA . ALA A 1 918 ? 54.671 -16.305 -71.138 1.00 84.94 918 ALA A CA 1
ATOM 7398 C C . ALA A 1 918 ? 55.784 -16.187 -72.187 1.00 84.94 918 ALA A C 1
ATOM 7400 O O . ALA A 1 918 ? 56.008 -17.108 -72.966 1.00 84.94 918 ALA A O 1
ATOM 7401 N N . TYR A 1 919 ? 56.473 -15.044 -72.222 1.00 79.44 919 TYR A N 1
ATOM 7402 C CA . TYR A 1 919 ? 57.587 -14.785 -73.130 1.00 79.44 919 TYR A CA 1
ATOM 7403 C C . TYR A 1 919 ? 58.965 -14.982 -72.478 1.00 79.44 919 TYR A C 1
ATOM 7405 O O . TYR A 1 919 ? 59.981 -14.702 -73.119 1.00 79.44 919 TYR A O 1
ATOM 7413 N N . LYS A 1 920 ? 59.009 -15.416 -71.213 1.00 70.12 920 LYS A N 1
ATOM 7414 C CA . LYS A 1 920 ? 60.236 -15.803 -70.505 1.00 70.12 920 LYS A CA 1
ATOM 7415 C C . LYS A 1 920 ? 60.387 -17.312 -70.523 1.00 70.12 920 LYS A C 1
ATOM 7417 O O . LYS A 1 920 ? 61.547 -17.753 -70.683 1.00 70.12 920 LYS A O 1
#

Secondary structure (DSSP, 8-state):
-PPPP--HHHHHHHHHHHHHHHHHHHHT-HHHHGGGEEEEEEEE-SSTT-EESSHHHHHHHHHHHHHHHTTTEEEEEEEEEEEEETTEEEEEEEEEEEEEETTEEEEEEEEEEEEEEEEETTEEEEEEEEEE---TTPPTT-SS-HHHHHHHHHHHHHHHHHHHHHHHHHHHHHHHHHHHHHHHHHHHT--SGGGHHHHHHHHHHHHHHTT--SEEEEEEEEEETTTTEEEEEEEETTTTEEEEEEEEGGGSHHHHHHHHHHTT-TT-EEEEEEEHHHHHHHHHHHHHTTPPP-HHHHH-SEEEEEEEE-SSEEEEEEESSPPPHHHHHHHHHHHHHHHHHHHHHHHHHHHHHHHHHHHHHHHHHHHHHHHHT-SSGGGHHHHHHHHHHHHHHHT-TTEEEEEEEEE-TTSEEEEEEEE-GGG-S--EEEEEEEETTT-HHHHHHHHHHHHH--SEEEEEEEHHHHHHHHHHHHHH-HHHHHHHHHHHHTTS-SEEEEEEEEETTEEEEEEESSPPPHHHHHHHHHHHHHHHHHHHHHHHHHHHHHHHHHHHHHHHHHHHHHHHHT--SGGGHHHHHHHHHHHHHHTT---SS-EEEEEGGG-SSSEEEEEESGGG--SSPEEE----SHHHHHHHHHHHT-SEEEEEEE-HHHHHHHHHHHTTSTTGGGS-HHHHHHHHHS-S-EEEEEEE-SSEEEEEEETT-PPPPHHHHHHHHHHHHHHHHHHHHHHHHHHHHHHHHHHHHHHHHHHHHHHHHH--SGGGHHHHHHHHHHHHHHTT---SSEEEEEE-SSEEEEEEE-TTSSSEEEEEEEETHHHHTSHHHHHHHHS--SEEEEEE-HHHHHHHHHHHHHH-EEEE--TTPPPHHHHHHTT-EEEEEEEETTEEEEEEEES--SS--HHHHHHHHHHHHHHGGGG-

pLDDT: mean 90.41, std 6.04, range [51.59, 97.94]

Foldseek 3Di:
DDFDDDDPVNVVVVVVLVVVLLVCLLQVVLVVNLLQADQQAFEAAADPLGGDRGSVSCSVVSVVCNVCRHVFKDWAPWDKDWDTDVVWIKIKIKTFIWGADPHDTDGDFIKIKIWTWHQDPSGIHTRYMYMHGQDPQADDVGPDNPPVVVVVVVVVVVVVVVVVVVVVVVVLVVLLVVLLVQLLVQLVPDQALLSVLVSQLSNVVSLVVSPWPQWQKKWKFQADPVVQWTWIFIAGPVVRDTDIDIGNQVLAPLSVVVQVQLQVDQAGKDKDKDFDPNLVVVVVSCVVRVHDDDVVSVVAGMKIKIWGHRNSMTIMIMGSDDTDPVSVVSVVSSRVSCNSSVVSSVVSVVVVVVVLVVLLVVLLVQLLVQLLPDPDPVSVLVSQVSNLVSCVVSVFAQFFWKKFWFADPQQKIKIFIFGQQLNPDHTDTDIWIDRLVVQVLSNVVVVVLVPVVDQKDKDKAALVSLLSVLVVCCVTPVVVSVRSVVCSVVVSAGIWIWIWGDAPGGIMTTIGSDDGDPSNNVSRSSNRVSSRVSNVVSVVVVVVVVVVLVVLLVVLLVQLLVQLVPDQALLSLLVSQQSLFVSLVVSVFQFQAWKWKFFLVVDDQKTWIRTPDHLRNDSDTDIDHHDPDCVRVVVNVVQVVAFDKDKDKFWLVVQLVSLVSCCVDPPNVVDDPVSSCCLSVQAATKMKIWGHHHTMIMMGIDSRRDDGDPVSNVSVNSSVVSVVVSVVVSVVSVVVVVVVLVVLLVVLLVVLLVQLVVDDDPVSLQVSQLSLVVSLVVSVDDFQKKKDWFDDPFWIWIWIAASVSNGTAWTWIAGPVLQVVVVVSVVVVVDPDFKDKDFWFLVRQLVSVVNCVVRIDTPGHHPPDDDSVSLVVLGTKMWIWGDAPGGIIIGMDGHRCRPGDVVSNVSRSSNRVSSNSSVD

Radius of gyration: 71.79 Å; chains: 1; bounding box: 187×90×164 Å